Protein AF-0000000084806380 (afdb_homodimer)

Solvent-accessible surface area (backbone atoms only — not comparable to full-atom values): 74193 Å² total; per-residue (Å²): 131,77,75,79,69,76,78,77,75,78,88,38,34,61,51,30,46,49,43,48,51,24,41,71,73,70,37,56,60,38,71,51,54,47,50,56,52,42,55,52,63,74,70,33,70,49,81,87,45,44,41,59,37,26,43,71,57,47,25,38,48,44,81,42,83,47,56,78,89,72,62,60,78,83,53,47,45,27,38,37,33,32,72,83,68,44,49,35,34,40,57,46,72,48,95,91,54,35,31,31,33,29,36,50,74,73,70,48,68,81,37,77,40,55,49,69,63,51,52,73,40,42,62,39,42,30,33,42,51,42,74,42,79,67,71,51,66,70,54,55,65,64,66,66,63,78,70,64,50,79,64,56,50,57,54,55,70,48,41,68,62,49,50,54,42,50,51,49,50,50,52,45,54,56,46,57,48,45,56,34,51,47,50,20,48,39,52,60,48,25,62,79,63,64,37,59,69,57,48,54,53,49,49,50,52,45,52,50,40,50,53,50,43,50,53,48,52,52,52,42,52,50,53,39,35,54,51,33,38,54,50,43,46,54,49,54,45,50,51,49,52,46,63,73,36,38,28,64,75,74,53,74,70,47,61,29,34,54,49,40,54,58,52,38,44,52,50,40,46,44,46,71,34,34,70,47,51,55,46,54,55,51,50,64,47,26,57,56,44,45,55,51,30,35,72,67,46,45,75,60,33,53,53,58,57,56,46,47,57,52,50,50,48,52,46,54,63,46,40,57,61,32,46,54,26,45,53,51,24,51,54,38,47,26,51,40,41,26,52,50,45,51,48,59,73,37,42,67,57,33,56,39,40,55,17,45,12,53,57,40,32,56,48,48,51,38,44,47,52,28,39,54,27,47,40,48,30,50,48,47,49,50,49,39,37,49,49,32,50,47,50,50,51,50,46,50,51,50,48,53,57,54,42,51,58,34,34,77,70,68,77,41,55,75,12,36,48,56,21,42,49,51,41,44,48,60,42,43,47,47,55,32,42,39,39,58,46,46,51,51,45,46,52,25,49,52,36,46,49,56,48,47,56,58,69,65,49,61,48,66,73,50,86,84,61,82,45,54,57,57,75,60,77,53,36,23,42,33,38,42,46,27,22,31,53,57,80,97,44,90,58,59,40,29,52,58,30,63,52,74,44,56,58,34,39,33,35,27,38,34,48,50,66,74,13,31,70,68,53,51,56,39,43,74,59,60,56,44,78,66,74,35,60,48,45,25,48,67,84,36,51,56,89,39,44,38,64,48,32,46,39,52,21,36,24,54,38,60,67,77,53,70,42,58,65,41,33,46,49,55,54,37,30,39,44,40,70,59,62,50,69,67,49,52,52,50,20,26,54,61,36,50,40,46,76,69,32,72,78,39,92,56,44,57,61,31,76,36,40,49,58,33,74,83,49,42,67,33,56,39,39,19,46,46,42,17,26,38,51,59,63,62,36,31,22,39,39,33,32,42,72,53,51,51,39,19,69,64,57,39,50,52,42,49,54,42,46,50,62,55,48,74,42,72,33,12,35,38,38,32,42,69,53,68,78,64,47,74,73,24,58,29,32,38,32,30,49,80,13,27,72,78,43,75,43,44,34,71,62,52,55,61,67,68,48,75,72,75,78,75,68,79,72,80,81,70,87,122,132,75,74,78,70,76,80,76,75,80,86,40,34,60,52,30,47,49,43,49,52,22,41,72,73,70,37,55,60,37,70,52,55,49,50,56,53,41,57,51,65,72,70,34,70,49,81,88,45,43,42,60,36,26,44,72,58,47,26,38,46,43,82,42,82,46,57,79,88,72,60,59,77,82,54,46,47,27,38,38,35,31,73,86,67,44,48,35,34,39,58,46,72,49,96,90,54,34,30,31,34,28,35,51,75,72,71,47,66,82,36,79,40,53,48,68,64,53,52,72,39,43,63,40,41,30,33,41,50,43,73,42,81,67,70,51,66,70,53,54,66,64,65,66,64,77,71,63,48,79,64,55,50,56,54,55,70,49,42,67,63,49,50,55,42,50,51,49,52,51,52,45,55,54,48,58,48,44,57,36,53,48,50,19,47,37,53,60,47,24,62,77,64,66,38,59,69,58,48,53,54,50,50,50,52,47,53,49,41,49,53,51,42,49,54,49,52,52,52,41,51,48,51,38,36,54,52,32,37,52,51,44,46,52,49,56,46,50,52,50,52,49,63,74,35,40,30,63,77,74,53,76,71,47,62,30,35,53,50,42,54,58,51,39,43,52,50,42,44,44,45,69,35,33,70,46,49,54,46,54,55,50,50,64,46,27,56,56,45,47,54,52,29,34,73,66,44,46,76,60,31,52,53,57,58,56,46,48,57,52,49,50,50,53,47,55,63,48,40,57,60,33,46,54,27,44,53,51,23,50,53,36,46,26,50,41,40,26,52,51,46,50,49,58,72,37,43,68,56,33,55,38,40,55,18,45,14,52,55,40,35,56,48,47,52,37,44,46,51,27,38,53,27,46,42,49,30,50,49,46,49,49,48,38,38,48,50,32,52,49,50,50,50,50,46,49,50,50,48,53,58,54,41,51,56,33,36,78,71,66,77,42,54,74,12,36,48,56,22,42,49,52,41,45,49,60,42,43,47,48,55,31,43,39,41,57,46,46,51,51,46,46,52,26,49,50,36,48,50,56,48,47,57,59,67,65,48,61,49,67,71,50,86,84,62,81,46,53,58,57,76,60,77,53,35,23,41,33,37,42,46,26,20,30,54,56,79,96,45,89,58,59,39,28,51,59,29,64,52,75,44,56,58,34,39,34,35,27,38,35,47,50,67,72,12,31,67,67,54,53,56,39,43,73,60,60,56,45,80,64,73,34,60,48,44,26,46,66,81,36,52,56,89,40,45,39,66,48,33,46,38,52,20,36,23,55,38,60,68,77,55,68,43,57,65,41,35,44,49,55,55,37,30,38,42,41,72,60,62,49,69,68,50,52,52,49,20,26,53,61,36,50,39,46,76,68,33,72,78,38,92,55,45,56,61,31,76,36,39,47,59,33,72,85,49,44,67,34,56,40,39,18,45,46,42,15,26,38,51,59,64,62,36,30,21,38,38,32,32,41,72,53,51,51,39,19,68,66,57,39,50,51,41,50,55,44,47,51,62,55,48,74,43,70,33,12,37,38,38,32,42,67,54,69,78,65,48,73,73,24,58,30,32,38,32,31,49,79,13,26,71,79,44,77,43,45,36,72,60,51,55,61,66,66,46,76,72,74,78,75,70,78,74,82,82,72,85,126

Foldseek 3Di:
DPPPDDPDPDQQQLLLVLQVVLVVVPAHADSLQLCPLPPDDLSHDDPVCSQVSNLSSQKGKDKDQAQPVPDDLVQPFKWFQFPVRHIWTFHGQDPVQWTFIDRRSVVDDTDTDHPVVVRVGTPRMMMRMGRNPQCPVVNVVVPDPPPCDLQNVLVVVCVVLVVLLLVLLVLLVVLVLLVLVLLLCCQFPCVVPVPVVVNVVSVVVNVVSVVVSVVSVVVSLVSLQVSLVVSCVVVLSVLVSLLVQFQPQPHDPFPLLVVLLSVLVVLLSCCSSHCLSSLVSLLVCLVVLLVVLCVLFNPLSVLLVVLLVVLVVLLVVLLVQLLVLLLQLSVLVSVLRRLVVVCVVCVVVCVVVVVPVVSVVVNVVSVVSNVVSVVSNVVSLVVSLVVLVVSLVVSLVVLVVVVVVCVVVVNHDPSSSSSSNSSSCSSSVSSSCVSVSSSSVSSSVSSVVSSVVSSPGDGPDDSSARADRDAQDQFKKWWAQFWADRHPDPAILAGGETDIDGFLAFEEEEEDVSLNLQVVLCVQLPSDDTPDTFMDGVRHTPSRHDSSNSCLAEQEQDPQFWAAWFFLQCRLCVVPSNQDPVLLVVLLVLLVLCVVQVPPPCRRRDTADGRRPVDDPSNRLSSSSSSRCSSPHQEYEAEASCVPPDPVSVVSNLVSVLVVSVDRHHYYYYHNDVVNLVSGQWYFYGGSNYTDDIDGSVVVVVVVPPDPPDPPDDPDDD/DPPPPDPDPPQQQLLLVLQVVLVVVPFHADSLQLCPLPPDDLSHDDPVCSQVSNVSSQKGKDKDQAQPVPDDLVQPFKWFQFPVRHIKTFHGQDPVQWTFIDRRSVVDDTDTDHPVVVRVGTPRMMMRMGRNPQQPVVNVVVPDPPPCDLQNVLVVVCVVLVVLLLVLLVLLLVLVLLVLVLLLCCQFPCVVPVPVVVNVVSVVVNVVSVVVSVVSVVVSLVSLQVSLVVSCVVSLSVLVSLLVQFQPQPHDPFPQLVVLLSVLVVLLSCCSSHCLSSLVSLLVCLVVLLVVLCVLFNPLSVLLVVLLVVLVVLLVVLLVQLLVLLLQLSVLVSVLRRLVVVCVVCVVVCVVVVVPVVSVVVNVVSVVSNVVSVVSNVVSLVVSLVVLVVSLVVSLVVLVVVVVVCVVVVNHDPSSSSSSNSSSCSSSVSSSCVSVSSSSVSSSVSSVVSSVVSSPGDGPDDSSARADHDAQDQFKKWWAQFWADRHPDPAILAGGETDIDGFLAFEEEEEDVSLNLVVVLCVQLPSDDTPDTFMDGVRHTPSRHDSSNSCLAEQEQDPQFWAAWFFLQCRLCVVPSNQDPVLLVVLLVLLVLCVVQVPPPCRRRDTADGRRPVDDPSNRLSSSSSSRCSSPHQEYEAEASCVPPDPVRVVVNLVSVLVVSVDRHHYYYYHNDVVNLVSHQWYFYGGSNYTDDIDGSVVVVVVVPPDPPDPPDDDDDD

Secondary structure (DSSP, 8-state):
------------HHHHHHHHHHHHTT----HHHHHTTS--BTTB--GGGHHHHHHHTTEEEEEEE--GGG--GGG-SEEEEETTS-EEEEEEE-TTSEEEEE-GGGT---EEEEHHHHHHHEEEEEEEEEE-----HHHHHTT-S----HHHHHHHHTHHHHHHHHHHHHHHHHHTTHHHHHHHHIIIIIHHHT-HHHHHHHHHHHHHHHHHHHHHHHHHHHHHHHHHHHHHHHHHHHHHHHHHTB-GGGS-S-HHHHHHHHHHHHHHHHHHHSHHHHHHHHHHTHHHHHHHHHHHHGGGGHHHHHHHHHHHHHHHHHHHHHHHHHHHHHHHHHHHHHHHHHHHHTHHHHHHTT-HHHHHHHHHHHHHHHHHHHHHHHHHHHHHHHHHHHHHHHHHHHHHHHHHHHHHTTSS-HHHHHHHHHHHHHHHHHHHTHHHHHHHHHHHHHHHHHHHHHHHSPBSS-TTPPPB-----S--EEEEEEEE--TT--S-SEEEEEEEE-TT-EEEEEESTTSSHHHHHHHHTTSS--SEEEEEETTEEGGGB-HHHHHHHEEEE-SS----SEEHHHHHTTT-TT--HHHHHHHHHHHTTHHHHTT-TTGGGPEEPGGGTTS-HHHHHHHHHHHHHTT--SEEEEESTTTT--HHHHHHHHHHHHHHHTSS-EEEEE-S-HHHHTT-SEEEEEETTEEEEEEEHHHHHHHHS-------------/------------HHHHHHHHHHHHTT----HHHHHTTS--BTTB--GGGHHHHHHHTTEEEEEEE--GGG--GGG-SEEEEETTS-EEEEEEE-TTSEEEEE-GGGT---EEEEHHHHHHHEEEEEEEEEE-----HHHHHTS-S----HHHHHHHHTHHHHHHHHHHHHHHHHHHTHHHHHHHHIIIIIHHHT-HHHHHHHHHHHHHHHHHHHHHHHHHHHHHHHHHHHHHHHHHHHHHHHHHTB-GGGS-S-HHHHHHHHHHHHHHHHHHHSHHHHHHHHHHTHHHHHHHHHHHHGGGGHHHHHHHHHHHHHHHHHHHHHHHHHHHHHHHHHHHHHHHHHHHHTHHHHHHTT-HHHHHHHHHHHHHHHHHHHHHHHHHHHHHHHHHHHHHHHHHHHHHHHHHHHHHTTSS-HHHHHHHHHHHHHHHHHHHTHHHHHHHHHHHHHHHHHHHHHHHSPBSS-TTPPPB-----S--EEEEEEEE--TT--S-SEEEEEEEE-TT-EEEEEESTTSSHHHHHHHHTTSS--SEEEEEETTEEGGGB-HHHHHHHEEEE-SS----SEEHHHHHTTT-TT--HHHHHHHHHHHTTHHHHTT-TTGGGPEEPGGGTTS-HHHHHHHHHHHHHTT--SEEEEESTTTT--HHHHHHHHHHHHHHHTSS-EEEEE-S-HHHHTT-SEEEEEETTEEEEEEEHHHHHHHHS-------------

Sequence (1436 aa):
MTPPSAPAPHPDPLSDSLLYLAAHHGRALSRSALLSGLPLERGVLTVGLYERAAQRAGLEAQLEERPLHDIPALVLPCVLMLHDGSTRILLSIDDAGRLVVVDPSRGDAEAAERLDAVAAQYSGFAYFVRPATVADPRAVASGDLPKSHWFWSVVSRFGANYAHVAIAAFIVNILALAAPLFTMSVYDRVIPNGAIPSLVALGIGLALAIAFDFLLKVVRSRIIDMTGKKVDVVLAARIFEHVMALKMDKRPPSVGILANQMRDFDSVREFFTSGTVVSATDMLFAILFIAVLFMIAGPLGWIPLAMLPVMIIIGLLIQRPLDRAMRRMQAESAARHGILVESLNGIETVRAVAGEGRVQTVWERSVAATARSSEDVQFWASLAMTAASVASQLCSLLLVVVGVFLILDGKLSVGALVAANMLAGRVLGPIAGIAGVMTRATQTSSALRSIDRLMSLERERPPEKIYVAREIKQGAIQFKNVSFSYPNSQAKALDNVSFQIRPGEKIGIIGRVGSGKTTVGRLATAFYPPSEGTILIDGIDIRQYDPADLRAGIGFVLQDTDLFYGKLRDNITLGRSGATDAEVLEAARLAGVETFIAGHPQGYDMMIAEGGRSLSGGQKQAIGLARVLIRKPRVLFLDEPTAHFDVRSEGEFLERLKKLAHGEMTIIVSTHRPSLLSLVDRILVFDQGKIVADGPTEQILTKLRPQPAAAPAAAGRIMTPPSAPAPHPDPLSDSLLYLAAHHGRALSRSALLSGLPLERGVLTVGLYERAAQRAGLEAQLEERPLHDIPALVLPCVLMLHDGSTRILLSIDDAGRLVVVDPSRGDAEAAERLDAVAAQYSGFAYFVRPATVADPRAVASGDLPKSHWFWSVVSRFGANYAHVAIAAFIVNILALAAPLFTMSVYDRVIPNGAIPSLVALGIGLALAIAFDFLLKVVRSRIIDMTGKKVDVVLAARIFEHVMALKMDKRPPSVGILANQMRDFDSVREFFTSGTVVSATDMLFAILFIAVLFMIAGPLGWIPLAMLPVMIIIGLLIQRPLDRAMRRMQAESAARHGILVESLNGIETVRAVAGEGRVQTVWERSVAATARSSEDVQFWASLAMTAASVASQLCSLLLVVVGVFLILDGKLSVGALVAANMLAGRVLGPIAGIAGVMTRATQTSSALRSIDRLMSLERERPPEKIYVAREIKQGAIQFKNVSFSYPNSQAKALDNVSFQIRPGEKIGIIGRVGSGKTTVGRLATAFYPPSEGTILIDGIDIRQYDPADLRAGIGFVLQDTDLFYGKLRDNITLGRSGATDAEVLEAARLAGVETFIAGHPQGYDMMIAEGGRSLSGGQKQAIGLARVLIRKPRVLFLDEPTAHFDVRSEGEFLERLKKLAHGEMTIIVSTHRPSLLSLVDRILVFDQGKIVADGPTEQILTKLRPQPAAAPAAAGRI

Nearest PDB structures (foldseek):
  8vpa-assembly1_A  TM=9.415E-01  e=7.585E-34  Acetivibrio thermocellus ATCC 27405
  8vp8-assembly1_B  TM=9.497E-01  e=1.291E-30  Acetivibrio thermocellus ATCC 27405
  8vp1-assembly1_B  TM=8.963E-01  e=1.634E-31  Acetivibrio thermocellus ATCC 27405
  8vp5-assembly1_B  TM=6.933E-01  e=2.929E-36  Acetivibrio thermocellus ATCC 27405
  7t56-assembly1_B  TM=7.008E-01  e=3.520E-36  Acetivibrio thermocellus

InterPro domains:
  IPR003439 ABC transporter-like, ATP-binding domain [PF00005] (494-643)
  IPR003439 ABC transporter-like, ATP-binding domain [PS50893] (477-713)
  IPR003593 AAA+ ATPase domain [SM00382] (503-690)
  IPR005074 Peptidase C39, bacteriocin processing [PS50990] (7-129)
  IPR011527 ABC transporter type 1, transmembrane domain [PF00664] (166-429)
  IPR011527 ABC transporter type 1, transmembrane domain [PS50929] (165-443)
  IPR017750 ATPase, type I secretion system [TIGR03375] (12-706)
  IPR017871 ABC transporter-like, conserved site [PS00211] (615-629)
  IPR027417 P-loop containing nucleoside triphosphate hydrolase [G3DSA:3.40.50.300] (468-711)
  IPR027417 P-loop containing nucleoside triphosphate hydrolase [SSF52540] (472-702)
  IPR036640 ABC transporter type 1, transmembrane domain superfamily [G3DSA:1.20.1560.10] (150-461)
  IPR036640 ABC transporter type 1, transmembrane domain superfamily [SSF90123] (150-462)
  IPR039421 Type 1 protein exporter [PTHR24221] (165-701)

pLDDT: mean 81.22, std 12.6, range [23.0, 97.44]

Radius of gyration: 38.8 Å; Cα contacts (8 Å, |Δi|>4): 2353; chains: 2; bounding box: 128×137×89 Å

Organism: Rhodopseudomonas palustris (strain HaA2) (NCBI:txid316058)

Structure (mmCIF, N/CA/C/O backbone):
data_AF-0000000084806380-model_v1
#
loop_
_entity.id
_entity.type
_entity.pdbx_description
1 polymer 'ABC transporter related'
#
loop_
_atom_site.group_PDB
_atom_site.id
_atom_site.type_symbol
_atom_site.label_atom_id
_atom_site.label_alt_id
_atom_site.label_comp_id
_atom_site.label_asym_id
_atom_site.label_entity_id
_atom_site.label_seq_id
_atom_site.pdbx_PDB_ins_code
_atom_site.Cartn_x
_atom_site.Cartn_y
_atom_site.Cartn_z
_atom_site.occupancy
_atom_site.B_iso_or_equiv
_atom_site.auth_seq_id
_atom_site.auth_comp_id
_atom_site.auth_asym_id
_atom_site.auth_atom_id
_atom_site.pdbx_PDB_model_num
ATOM 1 N N . MET A 1 1 ? 37.25 32.875 30.031 1 24.55 1 MET A N 1
ATOM 2 C CA . MET A 1 1 ? 37.156 31.438 29.828 1 24.55 1 MET A CA 1
ATOM 3 C C . MET A 1 1 ? 36.594 31.125 28.438 1 24.55 1 MET A C 1
ATOM 5 O O . MET A 1 1 ? 35.531 31.609 28.078 1 24.55 1 MET A O 1
ATOM 9 N N . THR A 1 2 ? 37.469 30.844 27.469 1 28.81 2 THR A N 1
ATOM 10 C CA . THR A 1 2 ? 37.219 30.562 26.062 1 28.81 2 THR A CA 1
ATOM 11 C C . THR A 1 2 ? 36.156 29.5 25.891 1 28.81 2 THR A C 1
ATOM 13 O O . THR A 1 2 ? 36.156 28.484 26.594 1 28.81 2 THR A O 1
ATOM 16 N N . PRO A 1 3 ? 34.969 29.875 25.469 1 33.41 3 PRO A N 1
ATOM 17 C CA . PRO A 1 3 ? 33.906 28.859 25.312 1 33.41 3 PRO A CA 1
ATOM 18 C C . PRO A 1 3 ? 34.438 27.547 24.75 1 33.41 3 PRO A C 1
ATOM 20 O O . PRO A 1 3 ? 35.375 27.531 23.984 1 33.41 3 PRO A O 1
ATOM 23 N N . PRO A 1 4 ? 34.438 26.484 25.641 1 32.5 4 PRO A N 1
ATOM 24 C CA . PRO A 1 4 ? 34.969 25.188 25.203 1 32.5 4 PRO A CA 1
ATOM 25 C C . PRO A 1 4 ? 34.625 24.875 23.75 1 32.5 4 PRO A C 1
ATOM 27 O O . PRO A 1 4 ? 33.594 25.328 23.234 1 32.5 4 PRO A O 1
ATOM 30 N N . SER A 1 5 ? 35.656 24.781 22.906 1 33.34 5 SER A N 1
ATOM 31 C CA . SER A 1 5 ? 35.625 24.406 21.5 1 33.34 5 SER A CA 1
ATOM 32 C C . SER A 1 5 ? 34.625 23.281 21.266 1 33.34 5 SER A C 1
ATOM 34 O O . SER A 1 5 ? 34.406 22.422 22.125 1 33.34 5 SER A O 1
ATOM 36 N N . ALA A 1 6 ? 33.75 23.5 20.438 1 39 6 ALA A N 1
ATOM 37 C CA . ALA A 1 6 ? 32.781 22.516 19.969 1 39 6 ALA A CA 1
ATOM 38 C C . ALA A 1 6 ? 33.406 21.109 19.922 1 39 6 ALA A C 1
ATOM 40 O O . ALA A 1 6 ? 34.5 20.922 19.406 1 39 6 ALA A O 1
ATOM 41 N N . PRO A 1 7 ? 33.125 20.172 20.938 1 37.75 7 PRO A N 1
ATOM 42 C CA . PRO A 1 7 ? 33.75 18.844 20.906 1 37.75 7 PRO A CA 1
ATOM 43 C C . PRO A 1 7 ? 33.875 18.281 19.5 1 37.75 7 PRO A C 1
ATOM 45 O O . PRO A 1 7 ? 33.094 18.609 18.609 1 37.75 7 PRO A O 1
ATOM 48 N N . ALA A 1 8 ? 35.094 17.797 19.125 1 40.16 8 ALA A N 1
ATOM 49 C CA . ALA A 1 8 ? 35.625 17.328 17.844 1 40.16 8 ALA A CA 1
ATOM 50 C C . ALA A 1 8 ? 34.719 16.234 17.266 1 40.16 8 ALA A C 1
ATOM 52 O O . ALA A 1 8 ? 34.281 15.344 18 1 40.16 8 ALA A O 1
ATOM 53 N N . PRO A 1 9 ? 33.969 16.375 16.141 1 50.56 9 PRO A N 1
ATOM 54 C CA . PRO A 1 9 ? 33.188 15.336 15.445 1 50.56 9 PRO A CA 1
ATOM 55 C C . PRO A 1 9 ? 33.906 13.977 15.492 1 50.56 9 PRO A C 1
ATOM 57 O O . PRO A 1 9 ? 35.125 13.906 15.633 1 50.56 9 PRO A O 1
ATOM 60 N N . HIS A 1 10 ? 33.344 12.875 16.016 1 57.66 10 HIS A N 1
ATOM 61 C CA . HIS A 1 10 ? 33.844 11.516 15.961 1 57.66 10 HIS A CA 1
ATOM 62 C C . HIS A 1 10 ? 34.719 11.305 14.719 1 57.66 10 HIS A C 1
ATOM 64 O O . HIS A 1 10 ? 34.312 11.719 13.617 1 57.66 10 HIS A O 1
ATOM 70 N N . PRO A 1 11 ? 35.969 10.984 14.859 1 65.44 11 PRO A N 1
ATOM 71 C CA . PRO A 1 11 ? 36.875 10.781 13.703 1 65.44 11 PRO A CA 1
ATOM 72 C C . PRO A 1 11 ? 36.312 9.742 12.727 1 65.44 11 PRO A C 1
ATOM 74 O O . PRO A 1 11 ? 35.875 8.68 13.141 1 65.44 11 PRO A O 1
ATOM 77 N N . ASP A 1 12 ? 35.906 10.094 11.602 1 80.56 12 ASP A N 1
ATOM 78 C CA . ASP A 1 12 ? 35.5 9.227 10.508 1 80.56 12 ASP A CA 1
ATOM 79 C C . ASP A 1 12 ? 36.594 9.102 9.453 1 80.56 12 ASP A C 1
ATOM 81 O O . ASP A 1 12 ? 36.594 9.805 8.438 1 80.56 12 ASP A O 1
ATOM 85 N N . PRO A 1 13 ? 37.531 8.164 9.75 1 83 13 PRO A N 1
ATOM 86 C CA . PRO A 1 13 ? 38.688 8.047 8.852 1 83 13 PRO A CA 1
ATOM 87 C C . PRO A 1 13 ? 38.281 7.707 7.418 1 83 13 PRO A C 1
ATOM 89 O O . PRO A 1 13 ? 38.906 8.195 6.465 1 83 13 PRO A O 1
ATOM 92 N N . LEU A 1 14 ? 37.281 7.004 7.293 1 87.44 14 LEU A N 1
ATOM 93 C CA . LEU A 1 14 ? 36.875 6.594 5.957 1 87.44 14 LEU A CA 1
ATOM 94 C C . LEU A 1 14 ? 36.312 7.781 5.168 1 87.44 14 LEU A C 1
ATOM 96 O O . LEU A 1 14 ? 36.656 7.938 3.986 1 87.44 14 LEU A O 1
ATOM 100 N N . SER A 1 15 ? 35.625 8.594 5.832 1 88.12 15 SER A N 1
ATOM 101 C CA . SER A 1 15 ? 35.094 9.781 5.152 1 88.12 15 SER A CA 1
ATOM 102 C C . SER A 1 15 ? 36.219 10.758 4.812 1 88.12 15 SER A C 1
ATOM 104 O O . SER A 1 15 ? 36.219 11.391 3.758 1 88.12 15 SER A O 1
ATOM 106 N N . ASP A 1 16 ? 37.125 10.812 5.723 1 86.69 16 ASP A N 1
ATOM 107 C CA . ASP A 1 16 ? 38.281 11.703 5.5 1 86.69 16 ASP A CA 1
ATOM 108 C C . ASP A 1 16 ? 39.125 11.234 4.312 1 86.69 16 ASP A C 1
ATOM 110 O O . ASP A 1 16 ? 39.594 12.055 3.531 1 86.69 16 ASP A O 1
ATOM 114 N N . SER A 1 17 ? 39.188 9.93 4.168 1 86.88 17 SER A N 1
ATOM 115 C CA . SER A 1 17 ? 39.969 9.383 3.059 1 86.88 17 SER A CA 1
ATOM 116 C C . SER A 1 17 ? 39.312 9.68 1.719 1 86.88 17 SER A C 1
ATOM 118 O O . SER A 1 17 ? 39.969 10.031 0.749 1 86.88 17 SER A O 1
ATOM 120 N N . LEU A 1 18 ? 38.062 9.617 1.723 1 87.62 18 LEU A N 1
ATOM 121 C CA . LEU A 1 18 ? 37.344 9.859 0.477 1 87.62 18 LEU A CA 1
ATOM 122 C C . LEU A 1 18 ? 37.375 11.344 0.114 1 87.62 18 LEU A C 1
ATOM 124 O O . LEU A 1 18 ? 37.438 11.695 -1.064 1 87.62 18 LEU A O 1
ATOM 128 N N . LEU A 1 19 ? 37.281 12.117 1.111 1 86.19 19 LEU A N 1
ATOM 129 C CA . LEU A 1 19 ? 37.344 13.555 0.868 1 86.19 19 LEU A CA 1
ATOM 130 C C . LEU A 1 19 ? 38.688 13.953 0.32 1 86.19 19 LEU A C 1
ATOM 132 O O . LEU A 1 19 ? 38.781 14.781 -0.589 1 86.19 19 LEU A O 1
ATOM 136 N N . TYR A 1 20 ? 39.656 13.375 0.83 1 84.19 20 TYR A N 1
ATOM 137 C CA . TYR A 1 20 ? 41.031 13.641 0.359 1 84.19 20 TYR A CA 1
ATOM 138 C C . TYR A 1 20 ? 41.219 13.164 -1.078 1 84.19 20 TYR A C 1
ATOM 140 O O . TYR A 1 20 ? 41.75 13.891 -1.912 1 84.19 20 TYR A O 1
ATOM 148 N N . LEU A 1 21 ? 40.781 12.023 -1.345 1 86.5 21 LEU A N 1
ATOM 149 C CA . LEU A 1 21 ? 40.938 11.453 -2.678 1 86.5 21 LEU A CA 1
ATOM 150 C C . LEU A 1 21 ? 40.094 12.219 -3.701 1 86.5 21 LEU A C 1
ATOM 152 O O . LEU A 1 21 ? 40.5 12.359 -4.855 1 86.5 21 LEU A O 1
ATOM 156 N N . ALA A 1 22 ? 38.969 12.586 -3.287 1 85.12 22 ALA A N 1
ATOM 157 C CA . ALA A 1 22 ? 38.156 13.398 -4.18 1 85.12 22 ALA A CA 1
ATOM 158 C C . ALA A 1 22 ? 38.844 14.711 -4.531 1 85.12 22 ALA A C 1
ATOM 160 O O . ALA A 1 22 ? 38.844 15.125 -5.691 1 85.12 22 ALA A O 1
ATOM 161 N N . ALA A 1 23 ? 39.375 15.281 -3.543 1 81.19 23 ALA A N 1
ATOM 162 C CA . ALA A 1 23 ? 40.125 16.516 -3.766 1 81.19 23 ALA A CA 1
ATOM 163 C C . ALA A 1 23 ? 41.344 16.281 -4.652 1 81.19 23 ALA A C 1
ATOM 165 O O . ALA A 1 23 ? 41.688 17.125 -5.496 1 81.19 23 ALA A O 1
ATOM 166 N N . HIS A 1 24 ? 41.938 15.203 -4.441 1 80.12 24 HIS A N 1
ATOM 167 C CA . HIS A 1 24 ? 43.094 14.82 -5.234 1 80.12 24 HIS A CA 1
ATOM 168 C C . HIS A 1 24 ? 42.75 14.68 -6.707 1 80.12 24 HIS A C 1
ATOM 170 O O . HIS A 1 24 ? 43.562 15 -7.582 1 80.12 24 HIS A O 1
ATOM 176 N N . HIS A 1 25 ? 41.656 14.289 -6.953 1 79.62 25 HIS A N 1
ATOM 177 C CA . HIS A 1 25 ? 41.219 14.102 -8.336 1 79.62 25 HIS A CA 1
ATOM 178 C C . HIS A 1 25 ? 40.469 15.32 -8.859 1 79.62 25 HIS A C 1
ATOM 180 O O . HIS A 1 25 ? 39.781 15.25 -9.883 1 79.62 25 HIS A O 1
ATOM 186 N N . GLY A 1 26 ? 40.438 16.25 -8.07 1 72.81 26 GLY A N 1
ATOM 187 C CA . GLY A 1 26 ? 39.906 17.531 -8.547 1 72.81 26 GLY A CA 1
ATOM 188 C C . GLY A 1 26 ? 38.469 17.766 -8.172 1 72.81 26 GLY A C 1
ATOM 189 O O . GLY A 1 26 ? 37.812 18.656 -8.719 1 72.81 26 GLY A O 1
ATOM 190 N N . ARG A 1 27 ? 37.906 16.984 -7.344 1 76 27 ARG A N 1
ATOM 191 C CA . ARG A 1 27 ? 36.531 17.156 -6.938 1 76 27 ARG A CA 1
ATOM 192 C C . ARG A 1 27 ? 36.438 17.5 -5.453 1 76 27 ARG A C 1
ATOM 194 O O . ARG A 1 27 ? 36.688 16.656 -4.598 1 76 27 ARG A O 1
ATOM 201 N N . ALA A 1 28 ? 36.188 18.688 -5.215 1 76.5 28 ALA A N 1
ATOM 202 C CA . ALA A 1 28 ? 36.031 19.094 -3.818 1 76.5 28 ALA A CA 1
ATOM 203 C C . ALA A 1 28 ? 34.594 18.859 -3.33 1 76.5 28 ALA A C 1
ATOM 205 O O . ALA A 1 28 ? 33.656 19.281 -3.98 1 76.5 28 ALA A O 1
ATOM 206 N N . LEU A 1 29 ? 34.469 17.984 -2.346 1 79.81 29 LEU A N 1
ATOM 207 C CA . LEU A 1 29 ? 33.156 17.672 -1.754 1 79.81 29 LEU A CA 1
ATOM 208 C C . LEU A 1 29 ? 33.156 17.969 -0.258 1 79.81 29 LEU A C 1
ATOM 210 O O . LEU A 1 29 ? 34.219 17.875 0.397 1 79.81 29 LEU A O 1
ATOM 214 N N . SER A 1 30 ? 32.125 18.531 0.102 1 80.12 30 SER A N 1
ATOM 215 C CA . SER A 1 30 ? 31.953 18.688 1.543 1 80.12 30 SER A CA 1
ATOM 216 C C . SER A 1 30 ? 31.547 17.375 2.207 1 80.12 30 SER A C 1
ATOM 218 O O . SER A 1 30 ? 31.094 16.453 1.533 1 80.12 30 SER A O 1
ATOM 220 N N . ARG A 1 31 ? 31.828 17.219 3.434 1 79.38 31 ARG A N 1
ATOM 221 C CA . ARG A 1 31 ? 31.453 16.031 4.188 1 79.38 31 ARG A CA 1
ATOM 222 C C . ARG A 1 31 ? 29.953 15.805 4.141 1 79.38 31 ARG A C 1
ATOM 224 O O . ARG A 1 31 ? 29.484 14.664 4.031 1 79.38 31 ARG A O 1
ATOM 231 N N . SER A 1 32 ? 29.234 16.875 4.164 1 77.31 32 SER A N 1
ATOM 232 C CA . SER A 1 32 ? 27.781 16.781 4.133 1 77.31 32 SER A CA 1
ATOM 233 C C . SER A 1 32 ? 27.297 16.234 2.795 1 77.31 32 SER A C 1
ATOM 235 O O . SER A 1 32 ? 26.375 15.406 2.748 1 77.31 32 SER A O 1
ATOM 237 N N . ALA A 1 33 ? 27.906 16.641 1.854 1 78.56 33 ALA A N 1
ATOM 238 C CA . ALA A 1 33 ? 27.547 16.172 0.517 1 78.56 33 ALA A CA 1
ATOM 239 C C . ALA A 1 33 ? 27.875 14.703 0.333 1 78.56 33 ALA A C 1
ATOM 241 O O . ALA A 1 33 ? 27.141 13.961 -0.324 1 78.56 33 ALA A O 1
ATOM 242 N N . LEU A 1 34 ? 28.969 14.336 0.907 1 80.25 34 LEU A N 1
ATOM 243 C CA . LEU A 1 34 ? 29.422 12.953 0.771 1 80.25 34 LEU A CA 1
ATOM 244 C C . LEU A 1 34 ? 28.5 12 1.53 1 80.25 34 LEU A C 1
ATOM 246 O O . LEU A 1 34 ? 28.172 10.922 1.032 1 80.25 34 LEU A O 1
ATOM 250 N N . LEU A 1 35 ? 28.062 12.43 2.646 1 79.56 35 LEU A N 1
ATOM 251 C CA . LEU A 1 35 ? 27.375 11.516 3.551 1 79.56 35 LEU A CA 1
ATOM 252 C C . LEU A 1 35 ? 25.859 11.633 3.402 1 79.56 35 LEU A C 1
ATOM 254 O O . LEU A 1 35 ? 25.109 10.766 3.861 1 79.56 35 LEU A O 1
ATOM 258 N N . SER A 1 36 ? 25.469 12.594 2.711 1 77.56 36 SER A N 1
ATOM 259 C CA . SER A 1 36 ? 24.031 12.859 2.619 1 77.56 36 SER A CA 1
ATOM 260 C C . SER A 1 36 ? 23.297 11.703 1.956 1 77.56 36 SER A C 1
ATOM 262 O O . SER A 1 36 ? 23.703 11.227 0.893 1 77.56 36 SER A O 1
ATOM 264 N N . GLY A 1 37 ? 22.266 11.227 2.686 1 75.62 37 GLY A N 1
ATOM 265 C CA . GLY A 1 37 ? 21.406 10.211 2.111 1 75.62 37 GLY A CA 1
ATOM 266 C C . GLY A 1 37 ? 21.922 8.797 2.342 1 75.62 37 GLY A C 1
ATOM 267 O O . GLY A 1 37 ? 21.25 7.828 1.988 1 75.62 37 GLY A O 1
ATOM 268 N N . LEU A 1 38 ? 23.125 8.664 2.848 1 79.56 38 LEU A N 1
ATOM 269 C CA . LEU A 1 38 ? 23.672 7.336 3.105 1 79.56 38 LEU A CA 1
ATOM 270 C C . LEU A 1 38 ? 23.188 6.797 4.445 1 79.56 38 LEU A C 1
ATOM 272 O O . LEU A 1 38 ? 23.016 7.559 5.398 1 79.56 38 LEU A O 1
ATOM 276 N N . PRO A 1 39 ? 22.906 5.586 4.445 1 76.31 39 PRO A N 1
ATOM 277 C CA . PRO A 1 39 ? 22.469 4.98 5.703 1 76.31 39 PRO A CA 1
ATOM 278 C C . PRO A 1 39 ? 23.609 4.793 6.699 1 76.31 39 PRO A C 1
ATOM 280 O O . PRO A 1 39 ? 24.094 3.674 6.891 1 76.31 39 PRO A O 1
ATOM 283 N N . LEU A 1 40 ? 23.891 5.824 7.398 1 76.75 40 LEU A N 1
ATOM 284 C CA . LEU A 1 40 ? 25.031 5.797 8.32 1 76.75 40 LEU A CA 1
ATOM 285 C C . LEU A 1 40 ? 24.609 5.223 9.672 1 76.75 40 LEU A C 1
ATOM 287 O O . LEU A 1 40 ? 23.453 5.336 10.07 1 76.75 40 LEU A O 1
ATOM 291 N N . GLU A 1 41 ? 25.5 4.438 10.141 1 73.75 41 GLU A N 1
ATOM 292 C CA . GLU A 1 41 ? 25.312 3.996 11.516 1 73.75 41 GLU A CA 1
ATOM 293 C C . GLU A 1 41 ? 25.984 4.953 12.5 1 73.75 41 GLU A C 1
ATOM 295 O O . GLU A 1 41 ? 27.203 5.09 12.508 1 73.75 41 GLU A O 1
ATOM 300 N N . ARG A 1 42 ? 25.516 5.582 13.266 1 70.25 42 ARG A N 1
ATOM 301 C CA . ARG A 1 42 ? 26 6.516 14.273 1 70.25 42 ARG A CA 1
ATOM 302 C C . ARG A 1 42 ? 26.734 7.691 13.633 1 70.25 42 ARG A C 1
ATOM 304 O O . ARG A 1 42 ? 27.766 8.141 14.133 1 70.25 42 ARG A O 1
ATOM 311 N N . GLY A 1 43 ? 26.422 8.031 12.336 1 72.5 43 GLY A N 1
ATOM 312 C CA . GLY A 1 43 ? 26.969 9.203 11.664 1 72.5 43 GLY A CA 1
ATOM 313 C C . GLY A 1 43 ? 28.328 8.945 11.031 1 72.5 43 GLY A C 1
ATOM 314 O O . GLY A 1 43 ? 28.969 9.867 10.523 1 72.5 43 GLY A O 1
ATOM 315 N N . VAL A 1 44 ? 28.75 7.637 11.07 1 77.25 44 VAL A N 1
ATOM 316 C CA . VAL A 1 44 ? 30.078 7.332 10.547 1 77.25 44 VAL A CA 1
ATOM 317 C C . VAL A 1 44 ? 29.953 6.406 9.336 1 77.25 44 VAL A C 1
ATOM 319 O O . VAL A 1 44 ? 29.047 5.578 9.273 1 77.25 44 VAL A O 1
ATOM 322 N N . LEU A 1 45 ? 30.859 6.648 8.453 1 83.62 45 LEU A N 1
ATOM 323 C CA . LEU A 1 45 ? 30.891 5.832 7.242 1 83.62 45 LEU A CA 1
ATOM 324 C C . LEU A 1 45 ? 31.469 4.449 7.539 1 83.62 45 LEU A C 1
ATOM 326 O O . LEU A 1 45 ? 32.5 4.332 8.211 1 83.62 45 LEU A O 1
ATOM 330 N N . THR A 1 46 ? 30.797 3.396 7.129 1 81.12 46 THR A N 1
ATOM 331 C CA . THR A 1 46 ? 31.25 2.025 7.324 1 81.12 46 THR A CA 1
ATOM 332 C C . THR A 1 46 ? 31.875 1.48 6.043 1 81.12 46 THR A C 1
ATOM 334 O O . THR A 1 46 ? 31.734 2.076 4.973 1 81.12 46 THR A O 1
ATOM 337 N N . VAL A 1 47 ? 32.562 0.381 6.133 1 79.12 47 VAL A N 1
ATOM 338 C CA . VAL A 1 47 ? 33.25 -0.26 5.016 1 79.12 47 VAL A CA 1
ATOM 339 C C . VAL A 1 47 ? 32.219 -0.689 3.963 1 79.12 47 VAL A C 1
ATOM 341 O O . VAL A 1 47 ? 32.5 -0.593 2.762 1 79.12 47 VAL A O 1
ATOM 344 N N . GLY A 1 48 ? 31.125 -0.991 4.434 1 79.12 48 GLY A N 1
ATOM 345 C CA . GLY A 1 48 ? 30.094 -1.459 3.518 1 79.12 48 GLY A CA 1
ATOM 346 C C . GLY A 1 48 ? 29.516 -0.356 2.646 1 79.12 48 GLY A C 1
ATOM 347 O O . GLY A 1 48 ? 29.047 -0.616 1.537 1 79.12 48 GLY A O 1
ATOM 348 N N . LEU A 1 49 ? 29.672 0.86 3.086 1 84.19 49 LEU A N 1
ATOM 349 C CA . LEU A 1 49 ? 29.094 1.987 2.373 1 84.19 49 LEU A CA 1
ATOM 350 C C . LEU A 1 49 ? 30.156 2.773 1.62 1 84.19 49 LEU A C 1
ATOM 352 O O . LEU A 1 49 ? 29.859 3.773 0.966 1 84.19 49 LEU A O 1
ATOM 356 N N . TYR A 1 50 ? 31.359 2.307 1.708 1 86.56 50 TYR A N 1
ATOM 357 C CA . TYR A 1 50 ? 32.469 3.057 1.144 1 86.56 50 TYR A CA 1
ATOM 358 C C . TYR A 1 50 ? 32.344 3.172 -0.37 1 86.56 50 TYR A C 1
ATOM 360 O O . TYR A 1 50 ? 32.594 4.242 -0.94 1 86.56 50 TYR A O 1
ATOM 368 N N . GLU A 1 51 ? 31.891 2.137 -0.928 1 83.69 51 GLU A N 1
ATOM 369 C CA . GLU A 1 51 ? 31.75 2.148 -2.381 1 83.69 51 GLU A CA 1
ATOM 370 C C . GLU A 1 51 ? 30.641 3.098 -2.83 1 83.69 51 GLU A C 1
ATOM 372 O O . GLU A 1 51 ? 30.812 3.826 -3.812 1 83.69 51 GLU A O 1
ATOM 377 N N . ARG A 1 52 ? 29.656 3.125 -2.086 1 82.81 52 ARG A N 1
ATOM 378 C CA . ARG A 1 52 ? 28.547 4.016 -2.408 1 82.81 52 ARG A CA 1
ATOM 379 C C . ARG A 1 52 ? 28.938 5.477 -2.203 1 82.81 52 ARG A C 1
ATOM 381 O O . ARG A 1 52 ? 28.562 6.344 -2.996 1 82.81 52 ARG A O 1
ATOM 388 N N . ALA A 1 53 ? 29.641 5.664 -1.186 1 85.5 53 ALA A N 1
ATOM 389 C CA . ALA A 1 53 ? 30.109 7.02 -0.912 1 85.5 53 ALA A CA 1
ATOM 390 C C . ALA A 1 53 ? 31.078 7.492 -1.991 1 85.5 53 ALA A C 1
ATOM 392 O O . ALA A 1 53 ? 31.047 8.656 -2.4 1 85.5 53 ALA A O 1
ATOM 393 N N . ALA A 1 54 ? 31.875 6.574 -2.395 1 83.88 54 ALA A N 1
ATOM 394 C CA . ALA A 1 54 ? 32.844 6.91 -3.436 1 83.88 54 ALA A CA 1
ATOM 395 C C . ALA A 1 54 ? 32.125 7.273 -4.742 1 83.88 54 ALA A C 1
ATOM 397 O O . ALA A 1 54 ? 32.562 8.195 -5.441 1 83.88 54 ALA A O 1
ATOM 398 N N . GLN A 1 55 ? 31.094 6.664 -4.945 1 79.62 55 GLN A N 1
ATOM 399 C CA . GLN A 1 55 ? 30.328 6.949 -6.164 1 79.62 55 GLN A CA 1
ATOM 400 C C . GLN A 1 55 ? 29.719 8.352 -6.113 1 79.62 55 GLN A C 1
ATOM 402 O O . GLN A 1 55 ? 29.672 9.039 -7.133 1 79.62 55 GLN A O 1
ATOM 407 N N . ARG A 1 56 ? 29.359 8.695 -5.02 1 77.56 56 ARG A N 1
ATOM 408 C CA . ARG A 1 56 ? 28.781 10.023 -4.84 1 77.56 56 ARG A CA 1
ATOM 409 C C . ARG A 1 56 ? 29.844 11.109 -5.047 1 77.56 56 ARG A C 1
ATOM 411 O O . ARG A 1 56 ? 29.516 12.227 -5.457 1 77.56 56 ARG A O 1
ATOM 418 N N . ALA A 1 57 ? 31.047 10.695 -4.738 1 77.88 57 ALA A N 1
ATOM 419 C CA . ALA A 1 57 ? 32.156 11.617 -4.922 1 77.88 57 ALA A CA 1
ATOM 420 C C . ALA A 1 57 ? 32.688 11.555 -6.348 1 77.88 57 ALA A C 1
ATOM 422 O O . ALA A 1 57 ? 33.656 12.234 -6.684 1 77.88 57 ALA A O 1
ATOM 423 N N . GLY A 1 58 ? 32 10.766 -7.18 1 75 58 GLY A N 1
ATOM 424 C CA . GLY A 1 58 ? 32.469 10.602 -8.555 1 75 58 GLY A CA 1
ATOM 425 C C . GLY A 1 58 ? 33.625 9.656 -8.68 1 75 58 GLY A C 1
ATOM 426 O O . GLY A 1 58 ? 34.438 9.781 -9.609 1 75 58 GLY A O 1
ATOM 427 N N . LEU A 1 59 ? 33.844 8.844 -7.676 1 80.38 59 LEU A N 1
ATOM 428 C CA . LEU A 1 59 ? 34.938 7.895 -7.652 1 80.38 59 LEU A CA 1
ATOM 429 C C . LEU A 1 59 ? 34.406 6.457 -7.664 1 80.38 59 LEU A C 1
ATOM 431 O O . LEU A 1 59 ? 33.219 6.219 -7.402 1 80.38 59 LEU A O 1
ATOM 435 N N . GLU A 1 60 ? 35.125 5.625 -8.141 1 83.25 60 GLU A N 1
ATOM 436 C CA . GLU A 1 60 ? 34.875 4.191 -8.047 1 83.25 60 GLU A CA 1
ATOM 437 C C . GLU A 1 60 ? 35.875 3.508 -7.137 1 83.25 60 GLU A C 1
ATOM 439 O O . GLU A 1 60 ? 37.094 3.625 -7.348 1 83.25 60 GLU A O 1
ATOM 444 N N . ALA A 1 61 ? 35.312 2.953 -6.098 1 85.69 61 ALA A N 1
ATOM 445 C CA . ALA A 1 61 ? 36.188 2.303 -5.125 1 85.69 61 ALA A CA 1
ATOM 446 C C . ALA A 1 61 ? 35.969 0.794 -5.105 1 85.69 61 ALA A C 1
ATOM 448 O O . ALA A 1 61 ? 34.812 0.328 -5.242 1 85.69 61 ALA A O 1
ATOM 449 N N . GLN A 1 62 ? 37.031 0.069 -5.062 1 85.44 62 GLN A N 1
ATOM 450 C CA . GLN A 1 62 ? 36.969 -1.385 -4.961 1 85.44 62 GLN A CA 1
ATOM 451 C C . GLN A 1 62 ? 37.906 -1.898 -3.865 1 85.44 62 GLN A C 1
ATOM 453 O O . GLN A 1 62 ? 39.062 -1.494 -3.793 1 85.44 62 GLN A O 1
ATOM 458 N N . LEU A 1 63 ? 37.281 -2.725 -3.018 1 86.56 63 LEU A N 1
ATOM 459 C CA . LEU A 1 63 ? 38.094 -3.309 -1.947 1 86.56 63 LEU A CA 1
ATOM 460 C C . LEU A 1 63 ? 38.781 -4.582 -2.422 1 86.56 63 LEU A C 1
ATOM 462 O O . LEU A 1 63 ? 38.125 -5.48 -2.967 1 86.56 63 LEU A O 1
ATOM 466 N N . GLU A 1 64 ? 40.094 -4.594 -2.328 1 83.81 64 GLU A N 1
ATOM 467 C CA . GLU A 1 64 ? 40.844 -5.77 -2.732 1 83.81 64 GLU A CA 1
ATOM 468 C C . GLU A 1 64 ? 41.812 -6.195 -1.642 1 83.81 64 GLU A C 1
ATOM 470 O O . GLU A 1 64 ? 42.344 -5.355 -0.897 1 83.81 64 GLU A O 1
ATOM 475 N N . GLU A 1 65 ? 41.938 -7.512 -1.573 1 86.31 65 GLU A N 1
ATOM 476 C CA . GLU A 1 65 ? 42.969 -8.055 -0.69 1 86.31 65 GLU A CA 1
ATOM 477 C C . GLU A 1 65 ? 44.312 -8.188 -1.414 1 86.31 65 GLU A C 1
ATOM 479 O O . GLU A 1 65 ? 44.438 -8.992 -2.334 1 86.31 65 GLU A O 1
ATOM 484 N N . ARG A 1 66 ? 45.219 -7.262 -1.067 1 81.5 66 ARG A N 1
ATOM 485 C CA . ARG A 1 66 ? 46.531 -7.27 -1.693 1 81.5 66 ARG A CA 1
ATOM 486 C C . ARG A 1 66 ? 47.625 -6.898 -0.69 1 81.5 66 ARG A C 1
ATOM 488 O O . ARG A 1 66 ? 47.438 -5.973 0.105 1 81.5 66 ARG A O 1
ATOM 495 N N . PRO A 1 67 ? 48.656 -7.754 -0.773 1 84.12 67 PRO A N 1
ATOM 496 C CA . PRO A 1 67 ? 49.75 -7.32 0.075 1 84.12 67 PRO A CA 1
ATOM 497 C C . PRO A 1 67 ? 50.375 -6.008 -0.396 1 84.12 67 PRO A C 1
ATOM 499 O O . PRO A 1 67 ? 50.312 -5.672 -1.579 1 84.12 67 PRO A O 1
ATOM 502 N N . LEU A 1 68 ? 50.969 -5.301 0.46 1 83.38 68 LEU A N 1
ATOM 503 C CA . LEU A 1 68 ? 51.5 -3.957 0.232 1 83.38 68 LEU A CA 1
ATOM 504 C C . LEU A 1 68 ? 52.531 -3.955 -0.878 1 83.38 68 LEU A C 1
ATOM 506 O O . LEU A 1 68 ? 52.594 -3.023 -1.683 1 83.38 68 LEU A O 1
ATOM 510 N N . HIS A 1 69 ? 53.312 -5.039 -0.971 1 78.38 69 HIS A N 1
ATOM 511 C CA . HIS A 1 69 ? 54.406 -5.086 -1.938 1 78.38 69 HIS A CA 1
ATOM 512 C C . HIS A 1 69 ? 53.875 -5.328 -3.35 1 78.38 69 HIS A C 1
ATOM 514 O O . HIS A 1 69 ? 54.562 -5.031 -4.332 1 78.38 69 HIS A O 1
ATOM 520 N N . ASP A 1 70 ? 52.656 -5.738 -3.459 1 79.81 70 ASP A N 1
ATOM 521 C CA . ASP A 1 70 ? 52.094 -6.105 -4.758 1 79.81 70 ASP A CA 1
ATOM 522 C C . ASP A 1 70 ? 51.219 -4.988 -5.312 1 79.81 70 ASP A C 1
ATOM 524 O O . ASP A 1 70 ? 50.562 -5.164 -6.344 1 79.81 70 ASP A O 1
ATOM 528 N N . ILE A 1 71 ? 51.125 -3.854 -4.715 1 81.5 71 ILE A N 1
ATOM 529 C CA . ILE A 1 71 ? 50.281 -2.76 -5.211 1 81.5 71 ILE A CA 1
ATOM 530 C C . ILE A 1 71 ? 51.031 -2.002 -6.305 1 81.5 71 ILE A C 1
ATOM 532 O O . ILE A 1 71 ? 52.094 -1.423 -6.055 1 81.5 71 ILE A O 1
ATOM 536 N N . PRO A 1 72 ? 50.594 -2.172 -7.535 1 75.88 72 PRO A N 1
ATOM 537 C CA . PRO A 1 72 ? 51.281 -1.483 -8.641 1 75.88 72 PRO A CA 1
ATOM 538 C C . PRO A 1 72 ? 51.219 0.037 -8.5 1 75.88 72 PRO A C 1
ATOM 540 O O . PRO A 1 72 ? 50.281 0.58 -7.934 1 75.88 72 PRO A O 1
ATOM 543 N N . ALA A 1 73 ? 52.188 0.72 -9.016 1 72.69 73 ALA A N 1
ATOM 544 C CA . ALA A 1 73 ? 52.25 2.178 -8.984 1 72.69 73 ALA A CA 1
ATOM 545 C C . ALA A 1 73 ? 51.156 2.812 -9.836 1 72.69 73 ALA A C 1
ATOM 547 O O . ALA A 1 73 ? 50.75 3.953 -9.586 1 72.69 73 ALA A O 1
ATOM 548 N N . LEU A 1 74 ? 50.562 2.062 -10.688 1 70.81 74 LEU A N 1
ATOM 549 C CA . LEU A 1 74 ? 49.594 2.607 -11.633 1 70.81 74 LEU A CA 1
ATOM 550 C C . LEU A 1 74 ? 48.25 2.85 -10.961 1 70.81 74 LEU A C 1
ATOM 552 O O . LEU A 1 74 ? 47.469 3.666 -11.43 1 70.81 74 LEU A O 1
ATOM 556 N N . VAL A 1 75 ? 48.125 2.164 -9.898 1 76.94 75 VAL A N 1
ATOM 557 C CA . VAL A 1 75 ? 46.781 2.262 -9.281 1 76.94 75 VAL A CA 1
ATOM 558 C C . VAL A 1 75 ? 46.844 3.219 -8.094 1 76.94 75 VAL A C 1
ATOM 560 O O . VAL A 1 75 ? 45.875 3.355 -7.352 1 76.94 75 VAL A O 1
ATOM 563 N N . LEU A 1 76 ? 47.875 3.881 -7.992 1 79.25 76 LEU A N 1
ATOM 564 C CA . LEU A 1 76 ? 47.969 4.863 -6.918 1 79.25 76 LEU A CA 1
ATOM 565 C C . LEU A 1 76 ? 47.375 6.199 -7.34 1 79.25 76 LEU A C 1
ATOM 567 O O . LEU A 1 76 ? 47.375 6.531 -8.531 1 79.25 76 LEU A O 1
ATOM 571 N N . PRO A 1 77 ? 46.625 6.703 -6.391 1 82.56 77 PRO A N 1
ATOM 572 C CA . PRO A 1 77 ? 46.594 6.531 -4.938 1 82.56 77 PRO A CA 1
ATOM 573 C C . PRO A 1 77 ? 45.531 5.512 -4.484 1 82.56 77 PRO A C 1
ATOM 575 O O . PRO A 1 77 ? 44.5 5.371 -5.125 1 82.56 77 PRO A O 1
ATOM 578 N N . CYS A 1 78 ? 45.906 4.785 -3.445 1 87.88 78 CYS A N 1
ATOM 579 C CA . CYS A 1 78 ? 44.969 3.811 -2.871 1 87.88 78 CYS A CA 1
ATOM 580 C C . CYS A 1 78 ? 44.844 4 -1.363 1 87.88 78 CYS A C 1
ATOM 582 O O . CYS A 1 78 ? 45.656 4.688 -0.751 1 87.88 78 CYS A O 1
ATOM 584 N N . VAL A 1 79 ? 43.719 3.523 -0.826 1 90 79 VAL A N 1
ATOM 585 C CA . VAL A 1 79 ? 43.438 3.664 0.601 1 90 79 VAL A CA 1
ATOM 586 C C . VAL A 1 79 ? 43.812 2.367 1.324 1 90 79 VAL A C 1
ATOM 588 O O . VAL A 1 79 ? 43.25 1.307 1.023 1 90 79 VAL A O 1
ATOM 591 N N . LEU A 1 80 ? 44.75 2.467 2.26 1 89.75 80 LEU A N 1
ATOM 592 C CA . LEU A 1 80 ? 45.156 1.318 3.059 1 89.75 80 LEU A CA 1
ATOM 593 C C . LEU A 1 80 ? 44.375 1.249 4.359 1 89.75 80 LEU A C 1
ATOM 595 O O . LEU A 1 80 ? 44.25 2.25 5.066 1 89.75 80 LEU A O 1
ATOM 599 N N . MET A 1 81 ? 43.844 0.119 4.562 1 88.69 81 MET A N 1
ATOM 600 C CA . MET A 1 81 ? 43.156 -0.107 5.824 1 88.69 81 MET A CA 1
ATOM 601 C C . MET A 1 81 ? 44.094 -0.665 6.879 1 88.69 81 MET A C 1
ATOM 603 O O . MET A 1 81 ? 44.781 -1.667 6.641 1 88.69 81 MET A O 1
ATOM 607 N N . LEU A 1 82 ? 44.125 0.003 7.965 1 87.5 82 LEU A N 1
ATOM 608 C CA . LEU A 1 82 ? 45.031 -0.429 9.031 1 87.5 82 LEU A CA 1
ATOM 609 C C . LEU A 1 82 ? 44.281 -1.273 10.055 1 87.5 82 LEU A C 1
ATOM 611 O O . LEU A 1 82 ? 43.031 -1.322 10.055 1 87.5 82 LEU A O 1
ATOM 615 N N . HIS A 1 83 ? 45 -1.896 10.953 1 84.75 83 HIS A N 1
ATOM 616 C CA . HIS A 1 83 ? 44.438 -2.779 11.969 1 84.75 83 HIS A CA 1
ATOM 617 C C . HIS A 1 83 ? 43.625 -1.994 12.992 1 84.75 83 HIS A C 1
ATOM 619 O O . HIS A 1 83 ? 42.688 -2.533 13.594 1 84.75 83 HIS A O 1
ATOM 625 N N . ASP A 1 84 ? 43.969 -0.748 13.164 1 76.25 84 ASP A N 1
ATOM 626 C CA . ASP A 1 84 ? 43.281 0.058 14.18 1 76.25 84 ASP A CA 1
ATOM 627 C C . ASP A 1 84 ? 42.031 0.7 13.617 1 76.25 84 ASP A C 1
ATOM 629 O O . ASP A 1 84 ? 41.344 1.452 14.32 1 76.25 84 ASP A O 1
ATOM 633 N N . GLY A 1 85 ? 41.719 0.425 12.445 1 77.12 85 GLY A N 1
ATOM 634 C CA . GLY A 1 85 ? 40.531 0.997 11.844 1 77.12 85 GLY A CA 1
ATOM 635 C C . GLY A 1 85 ? 40.812 2.309 11.125 1 77.12 85 GLY A C 1
ATOM 636 O O . GLY A 1 85 ? 39.906 2.857 10.477 1 77.12 85 GLY A O 1
ATOM 637 N N . SER A 1 86 ? 42.062 2.764 11.289 1 81.94 86 SER A N 1
ATOM 638 C CA . SER A 1 86 ? 42.406 3.998 10.602 1 81.94 86 SER A CA 1
ATOM 639 C C . SER A 1 86 ? 42.812 3.725 9.148 1 81.94 86 SER A C 1
ATOM 641 O O . SER A 1 86 ? 42.938 2.568 8.742 1 81.94 86 SER A O 1
ATOM 643 N N . THR A 1 87 ? 42.688 4.836 8.398 1 86.38 87 THR A N 1
ATOM 644 C CA . THR A 1 87 ? 43.031 4.695 6.988 1 86.38 87 THR A CA 1
ATOM 645 C C . THR A 1 87 ? 44.25 5.551 6.637 1 86.38 87 THR A C 1
ATOM 647 O O . THR A 1 87 ? 44.5 6.562 7.289 1 86.38 87 THR A O 1
ATOM 650 N N . ARG A 1 88 ? 45.062 5.043 5.77 1 86.88 88 ARG A N 1
ATOM 651 C CA . ARG A 1 88 ? 46.188 5.793 5.191 1 86.88 88 ARG A CA 1
ATOM 652 C C . ARG A 1 88 ? 46.125 5.754 3.666 1 86.88 88 ARG A C 1
ATOM 654 O O . ARG A 1 88 ? 45.688 4.766 3.08 1 86.88 88 ARG A O 1
ATOM 661 N N . ILE A 1 89 ? 46.438 6.855 3.109 1 89.81 89 ILE A N 1
ATOM 662 C CA . ILE A 1 89 ? 46.438 6.918 1.652 1 89.81 89 ILE A CA 1
ATOM 663 C C . ILE A 1 89 ? 47.844 6.777 1.123 1 89.81 89 ILE A C 1
ATOM 665 O O . ILE A 1 89 ? 48.75 7.547 1.504 1 89.81 89 ILE A O 1
ATOM 669 N N . LEU A 1 90 ? 48.031 5.816 0.274 1 86.69 90 LEU A N 1
ATOM 670 C CA . LEU A 1 90 ? 49.312 5.59 -0.362 1 86.69 90 LEU A CA 1
ATOM 671 C C . LEU A 1 90 ? 49.438 6.371 -1.667 1 86.69 90 LEU A C 1
ATOM 673 O O . LEU A 1 90 ? 48.656 6.156 -2.592 1 86.69 90 LEU A O 1
ATOM 677 N N . LEU A 1 91 ? 50.312 7.254 -1.774 1 84.94 91 LEU A N 1
ATOM 678 C CA . LEU A 1 91 ? 50.406 8.117 -2.945 1 84.94 91 LEU A CA 1
ATOM 679 C C . LEU A 1 91 ? 51.469 7.602 -3.902 1 84.94 91 LEU A C 1
ATOM 681 O O . LEU A 1 91 ? 51.281 7.582 -5.117 1 84.94 91 LEU A O 1
ATOM 685 N N . SER A 1 92 ? 52.688 7.363 -3.381 1 81.19 92 SER A N 1
ATOM 686 C CA . SER A 1 92 ? 53.75 6.914 -4.254 1 81.19 92 SER A CA 1
ATOM 687 C C . SER A 1 92 ? 54.75 6.016 -3.504 1 81.19 92 SER A C 1
ATOM 689 O O . SER A 1 92 ? 54.781 6.035 -2.271 1 81.19 92 SER A O 1
ATOM 691 N N . ILE A 1 93 ? 55.25 5.176 -4.336 1 77.25 93 ILE A N 1
ATOM 692 C CA . ILE A 1 93 ? 56.344 4.332 -3.828 1 77.25 93 ILE A CA 1
ATOM 693 C C . ILE A 1 93 ? 57.656 4.762 -4.449 1 77.25 93 ILE A C 1
ATOM 695 O O . ILE A 1 93 ? 57.812 4.789 -5.676 1 77.25 93 ILE A O 1
ATOM 699 N N . ASP A 1 94 ? 58.531 5.383 -3.662 1 70.88 94 ASP A N 1
ATOM 700 C CA . ASP A 1 94 ? 59.812 5.852 -4.176 1 70.88 94 ASP A CA 1
ATOM 701 C C . ASP A 1 94 ? 60.719 4.68 -4.484 1 70.88 94 ASP A C 1
ATOM 703 O O . ASP A 1 94 ? 60.531 3.57 -3.984 1 70.88 94 ASP A O 1
ATOM 707 N N . ASP A 1 95 ? 61.781 4.844 -5.453 1 65.12 95 ASP A N 1
ATOM 708 C CA . ASP A 1 95 ? 62.75 3.861 -5.926 1 65.12 95 ASP A CA 1
ATOM 709 C C . ASP A 1 95 ? 63.562 3.287 -4.77 1 65.12 95 ASP A C 1
ATOM 711 O O . ASP A 1 95 ? 64.062 2.166 -4.855 1 65.12 95 ASP A O 1
ATOM 715 N N . ALA A 1 96 ? 63.781 4.02 -3.619 1 68.19 96 ALA A N 1
ATOM 716 C CA . ALA A 1 96 ? 64.562 3.568 -2.482 1 68.19 96 ALA A CA 1
ATOM 717 C C . ALA A 1 96 ? 63.75 2.691 -1.546 1 68.19 96 ALA A C 1
ATOM 719 O O . ALA A 1 96 ? 64.25 2.293 -0.48 1 68.19 96 ALA A O 1
ATOM 720 N N . GLY A 1 97 ? 62.438 2.369 -1.919 1 68.44 97 GLY A N 1
ATOM 721 C CA . GLY A 1 97 ? 61.594 1.497 -1.13 1 68.44 97 GLY A CA 1
ATOM 722 C C . GLY A 1 97 ? 60.781 2.24 -0.082 1 68.44 97 GLY A C 1
ATOM 723 O O . GLY A 1 97 ? 60.25 1.633 0.857 1 68.44 97 GLY A O 1
ATOM 724 N N . ARG A 1 98 ? 60.719 3.494 -0.109 1 78.06 98 ARG A N 1
ATOM 725 C CA . ARG A 1 98 ? 59.938 4.258 0.846 1 78.06 98 ARG A CA 1
ATOM 726 C C . ARG A 1 98 ? 58.562 4.566 0.283 1 78.06 98 ARG A C 1
ATOM 728 O O . ARG A 1 98 ? 58.406 4.812 -0.915 1 78.06 98 ARG A O 1
ATOM 735 N N . LEU A 1 99 ? 57.531 4.441 1.211 1 84.88 99 LEU A N 1
ATOM 736 C CA . LEU A 1 99 ? 56.125 4.691 0.855 1 84.88 99 LEU A CA 1
ATOM 737 C C . LEU A 1 99 ? 55.688 6.09 1.291 1 84.88 99 LEU A C 1
ATOM 739 O O . LEU A 1 99 ? 56 6.512 2.412 1 84.88 99 LEU A O 1
ATOM 743 N N . VAL A 1 100 ? 55.219 6.848 0.379 1 83.5 100 VAL A N 1
ATOM 744 C CA . VAL A 1 100 ? 54.625 8.141 0.733 1 83.5 100 VAL A CA 1
ATOM 745 C C . VAL A 1 100 ? 53.156 7.969 1.075 1 83.5 100 VAL A C 1
ATOM 747 O O . VAL A 1 100 ? 52.344 7.582 0.221 1 83.5 100 VAL A O 1
ATOM 750 N N . VAL A 1 101 ? 52.875 8.141 2.373 1 86.62 101 VAL A N 1
ATOM 751 C CA . VAL A 1 101 ? 51.531 7.941 2.844 1 86.62 101 VAL A CA 1
ATOM 752 C C . VAL A 1 101 ? 51 9.234 3.461 1 86.62 101 VAL A C 1
ATOM 754 O O . VAL A 1 101 ? 51.781 10.07 3.924 1 86.62 101 VAL A O 1
ATOM 757 N N . VAL A 1 102 ? 49.719 9.422 3.305 1 86.31 102 VAL A N 1
ATOM 758 C CA . VAL A 1 102 ? 49.031 10.578 3.902 1 86.31 102 VAL A CA 1
ATOM 759 C C . VAL A 1 102 ? 47.938 10.094 4.832 1 86.31 102 VAL A C 1
ATOM 761 O O . VAL A 1 102 ? 47.219 9.125 4.523 1 86.31 102 VAL A O 1
ATOM 764 N N . ASP A 1 103 ? 47.906 10.648 5.984 1 81.56 103 ASP A N 1
ATOM 765 C CA . ASP A 1 103 ? 46.781 10.422 6.895 1 81.56 103 ASP A CA 1
ATOM 766 C C . ASP A 1 103 ? 45.75 11.555 6.809 1 81.56 103 ASP A C 1
ATOM 768 O O . ASP A 1 103 ? 45.969 12.625 7.398 1 81.56 103 ASP A O 1
ATOM 772 N N . PRO A 1 104 ? 44.719 11.305 6.207 1 79.19 104 PRO A N 1
ATOM 773 C CA . PRO A 1 104 ? 43.75 12.383 6.008 1 79.19 104 PRO A CA 1
ATOM 774 C C . PRO A 1 104 ? 43.094 12.828 7.312 1 79.19 104 PRO A C 1
ATOM 776 O O . PRO A 1 104 ? 42.594 13.953 7.402 1 79.19 104 PRO A O 1
ATOM 779 N N . SER A 1 105 ? 42.938 12 8.328 1 75.5 105 SER A N 1
ATOM 780 C CA . SER A 1 105 ? 42.25 12.336 9.57 1 75.5 105 SER A CA 1
ATOM 781 C C . SER A 1 105 ? 43.062 13.336 10.398 1 75.5 105 SER A C 1
ATOM 783 O O . SER A 1 105 ? 42.5 14.109 11.172 1 75.5 105 SER A O 1
ATOM 785 N N . ARG A 1 106 ? 44.375 13.281 10.266 1 69.44 106 ARG A N 1
ATOM 786 C CA . ARG A 1 106 ? 45.219 14.164 11.062 1 69.44 106 ARG A CA 1
ATOM 787 C C . ARG A 1 106 ? 45.656 15.375 10.242 1 69.44 106 ARG A C 1
ATOM 789 O O . ARG A 1 106 ? 46.344 16.266 10.758 1 69.44 106 ARG A O 1
ATOM 796 N N . GLY A 1 107 ? 45.031 15.5 9.055 1 65.44 107 GLY A N 1
ATOM 797 C CA . GLY A 1 107 ? 45.406 16.625 8.219 1 65.44 107 GLY A CA 1
ATOM 798 C C . GLY A 1 107 ? 46.906 16.672 7.941 1 65.44 107 GLY A C 1
ATOM 799 O O . GLY A 1 107 ? 47.438 17.75 7.676 1 65.44 107 GLY A O 1
ATOM 800 N N . ASP A 1 108 ? 47.594 15.539 8.133 1 64.69 108 ASP A N 1
ATOM 801 C CA . ASP A 1 108 ? 49.062 15.531 8.102 1 64.69 108 ASP A CA 1
ATOM 802 C C . ASP A 1 108 ? 49.594 15.602 6.668 1 64.69 108 ASP A C 1
ATOM 804 O O . ASP A 1 108 ? 48.875 15.227 5.73 1 64.69 108 ASP A O 1
ATOM 808 N N . ALA A 1 109 ? 50.656 16.328 6.52 1 70.31 109 ALA A N 1
ATOM 809 C CA . ALA A 1 109 ? 51.406 16.422 5.262 1 70.31 109 ALA A CA 1
ATOM 810 C C . ALA A 1 109 ? 51.938 15.062 4.832 1 70.31 109 ALA A C 1
ATOM 812 O O . ALA A 1 109 ? 51.906 14.094 5.602 1 70.31 109 ALA A O 1
ATOM 813 N N . GLU A 1 110 ? 52.188 14.867 3.59 1 77.56 110 GLU A N 1
ATOM 814 C CA . GLU A 1 110 ? 52.781 13.68 2.998 1 77.56 110 GLU A CA 1
ATOM 815 C C . GLU A 1 110 ? 54 13.234 3.805 1 77.56 110 GLU A C 1
ATOM 817 O O . GLU A 1 110 ? 54.844 14.062 4.184 1 77.56 110 GLU A O 1
ATOM 822 N N . ALA A 1 111 ? 53.875 12.109 4.426 1 79.38 111 ALA A N 1
ATOM 823 C CA . ALA A 1 111 ? 55 11.578 5.176 1 79.38 111 ALA A CA 1
ATOM 824 C C . ALA A 1 111 ? 55.562 10.328 4.504 1 79.38 111 ALA A C 1
ATOM 826 O O . ALA A 1 111 ? 54.812 9.508 3.979 1 79.38 111 ALA A O 1
ATOM 827 N N . ALA A 1 112 ? 56.812 10.312 4.375 1 81.62 112 ALA A N 1
ATOM 828 C CA . ALA A 1 112 ? 57.5 9.125 3.861 1 81.62 112 ALA A CA 1
ATOM 829 C C . ALA A 1 112 ? 57.75 8.109 4.973 1 81.62 112 ALA A C 1
ATOM 831 O O . ALA A 1 112 ? 58.312 8.445 6.016 1 81.62 112 ALA A O 1
ATOM 832 N N . GLU A 1 113 ? 57.094 7.09 4.879 1 83.38 113 GLU A N 1
ATOM 833 C CA . GLU A 1 113 ? 57.281 6.023 5.859 1 83.38 113 GLU A CA 1
ATOM 834 C C . GLU A 1 113 ? 57.906 4.789 5.219 1 83.38 113 GLU A C 1
ATOM 836 O O . GLU A 1 113 ? 57.781 4.586 4.008 1 83.38 113 GLU A O 1
ATOM 841 N N . ARG A 1 114 ? 58.781 3.967 6.086 1 80.88 114 ARG A N 1
ATOM 842 C CA . ARG A 1 114 ? 59.375 2.734 5.594 1 80.88 114 ARG A CA 1
ATOM 843 C C . ARG A 1 114 ? 58.312 1.677 5.309 1 80.88 114 ARG A C 1
ATOM 845 O O . ARG A 1 114 ? 57.312 1.593 6.016 1 80.88 114 ARG A O 1
ATOM 852 N N . LEU A 1 115 ? 58.5 0.928 4.309 1 82.5 115 LEU A N 1
ATOM 853 C CA . LEU A 1 115 ? 57.562 -0.122 3.859 1 82.5 115 LEU A CA 1
ATOM 854 C C . LEU A 1 115 ? 57.25 -1.086 4.996 1 82.5 115 LEU A C 1
ATOM 856 O O . LEU A 1 115 ? 56.094 -1.479 5.176 1 82.5 115 LEU A O 1
ATOM 860 N N . ASP A 1 116 ? 58.219 -1.446 5.852 1 81 116 ASP A N 1
ATOM 861 C CA . ASP A 1 116 ? 58.062 -2.432 6.914 1 81 116 ASP A CA 1
ATOM 862 C C . ASP A 1 116 ? 57.156 -1.889 8.023 1 81 116 ASP A C 1
ATOM 864 O O . ASP A 1 116 ? 56.344 -2.629 8.594 1 81 116 ASP A O 1
ATOM 868 N N . ALA A 1 117 ? 57.25 -0.639 8.164 1 81.94 117 ALA A N 1
ATOM 869 C CA . ALA A 1 117 ? 56.438 -0.03 9.219 1 81.94 117 ALA A CA 1
ATOM 870 C C . ALA A 1 117 ? 54.969 0.004 8.828 1 81.94 117 ALA A C 1
ATOM 872 O O . ALA A 1 117 ? 54.094 -0.266 9.656 1 81.94 117 ALA A O 1
ATOM 873 N N . VAL A 1 118 ? 54.719 0.293 7.629 1 86.12 118 VAL A N 1
ATOM 874 C CA . VAL A 1 118 ? 53.344 0.371 7.16 1 86.12 118 VAL A CA 1
ATOM 875 C C . VAL A 1 118 ? 52.781 -1.036 6.984 1 86.12 118 VAL A C 1
ATOM 877 O O . VAL A 1 118 ? 51.594 -1.279 7.27 1 86.12 118 VAL A O 1
ATOM 880 N N . ALA A 1 119 ? 53.562 -1.898 6.625 1 85.62 119 ALA A N 1
ATOM 881 C CA . ALA A 1 119 ? 53.156 -3.279 6.418 1 85.62 119 ALA A CA 1
ATOM 882 C C . ALA A 1 119 ? 52.719 -3.922 7.734 1 85.62 119 ALA A C 1
ATOM 884 O O . ALA A 1 119 ? 51.812 -4.766 7.758 1 85.62 119 ALA A O 1
ATOM 885 N N . ALA A 1 120 ? 53.375 -3.523 8.75 1 85.31 120 ALA A N 1
ATOM 886 C CA . ALA A 1 120 ? 53.062 -4.082 10.062 1 85.31 120 ALA A CA 1
ATOM 887 C C . ALA A 1 120 ? 51.656 -3.654 10.516 1 85.31 120 ALA A C 1
ATOM 889 O O . ALA A 1 120 ? 51 -4.379 11.258 1 85.31 120 ALA A O 1
ATOM 890 N N . GLN A 1 121 ? 51.281 -2.574 9.977 1 86.88 121 GLN A N 1
ATOM 891 C CA . GLN A 1 121 ? 49.969 -2.047 10.406 1 86.88 121 GLN A CA 1
ATOM 892 C C . GLN A 1 121 ? 48.906 -2.312 9.367 1 86.88 121 GLN A C 1
ATOM 894 O O . GLN A 1 121 ? 47.719 -2.162 9.648 1 86.88 121 GLN A O 1
ATOM 899 N N . TYR A 1 122 ? 49.312 -2.727 8.328 1 89 122 TYR A N 1
ATOM 900 C CA . TYR A 1 122 ? 48.406 -2.934 7.188 1 89 122 TYR A CA 1
ATOM 901 C C . TYR A 1 122 ? 47.562 -4.184 7.375 1 89 122 TYR A C 1
ATOM 903 O O . TYR A 1 122 ? 48.094 -5.25 7.711 1 89 122 TYR A O 1
ATOM 911 N N . SER A 1 123 ? 46.25 -4.098 7.348 1 85.75 123 SER A N 1
ATOM 912 C CA . SER A 1 123 ? 45.312 -5.195 7.566 1 85.75 123 SER A CA 1
ATOM 913 C C . SER A 1 123 ? 45.344 -6.176 6.402 1 85.75 123 SER A C 1
ATOM 915 O O . SER A 1 123 ? 44.844 -7.305 6.527 1 85.75 123 SER A O 1
ATOM 917 N N . GLY A 1 124 ? 45.875 -5.738 5.258 1 84.38 124 GLY A N 1
ATOM 918 C CA . GLY A 1 124 ? 45.875 -6.598 4.082 1 84.38 124 GLY A CA 1
ATOM 919 C C . GLY A 1 124 ? 44.812 -6.199 3.059 1 84.38 124 GLY A C 1
ATOM 920 O O . GLY A 1 124 ? 44.75 -6.77 1.969 1 84.38 124 GLY A O 1
ATOM 921 N N . PHE A 1 125 ? 43.969 -5.262 3.461 1 87.44 125 PHE A N 1
ATOM 922 C CA . PHE A 1 125 ? 42.938 -4.809 2.551 1 87.44 125 PHE A CA 1
ATOM 923 C C . PHE A 1 125 ? 43.156 -3.363 2.133 1 87.44 125 PHE A C 1
ATOM 925 O O . PHE A 1 125 ? 43.562 -2.531 2.949 1 87.44 125 PHE A O 1
ATOM 932 N N . ALA A 1 126 ? 43.031 -3.078 0.848 1 88.19 126 ALA A N 1
ATOM 933 C CA . ALA A 1 126 ? 43.188 -1.714 0.344 1 88.19 126 ALA A CA 1
ATOM 934 C C . ALA A 1 126 ? 42.062 -1.373 -0.621 1 88.19 126 ALA A C 1
ATOM 936 O O . ALA A 1 126 ? 41.562 -2.246 -1.336 1 88.19 126 ALA A O 1
ATOM 937 N N . TYR A 1 127 ? 41.562 -0.148 -0.557 1 88.19 127 TYR A N 1
ATOM 938 C CA . TYR A 1 127 ? 40.594 0.353 -1.532 1 88.19 127 TYR A CA 1
ATOM 939 C C . TYR A 1 127 ? 41.312 0.989 -2.723 1 88.19 127 TYR A C 1
ATOM 941 O O . TYR A 1 127 ? 42.125 1.896 -2.553 1 88.19 127 TYR A O 1
ATOM 949 N N . PHE A 1 128 ? 41.094 0.532 -3.838 1 86.19 128 PHE A N 1
ATOM 950 C CA . PHE A 1 128 ? 41.562 1.175 -5.062 1 86.19 128 PHE A CA 1
ATOM 951 C C . PHE A 1 128 ? 40.5 2.117 -5.617 1 86.19 128 PHE A C 1
ATOM 953 O O . PHE A 1 128 ? 39.344 1.713 -5.824 1 86.19 128 PHE A O 1
ATOM 960 N N . VAL A 1 129 ? 40.844 3.324 -5.637 1 84.62 129 VAL A N 1
ATOM 961 C CA . VAL A 1 129 ? 39.875 4.348 -6.027 1 84.62 129 VAL A CA 1
ATOM 962 C C . VAL A 1 129 ? 40.281 4.93 -7.387 1 84.62 129 VAL A C 1
ATOM 964 O O . VAL A 1 129 ? 41.438 5.262 -7.617 1 84.62 129 VAL A O 1
ATOM 967 N N . ARG A 1 130 ? 39.469 4.875 -8.336 1 77.88 130 ARG A N 1
ATOM 968 C CA . ARG A 1 130 ? 39.656 5.5 -9.641 1 77.88 130 ARG A CA 1
ATOM 969 C C . ARG A 1 130 ? 38.531 6.473 -9.953 1 77.88 130 ARG A C 1
ATOM 971 O O . ARG A 1 130 ? 37.406 6.312 -9.453 1 77.88 130 ARG A O 1
ATOM 978 N N . PRO A 1 131 ? 38.875 7.57 -10.508 1 74.94 131 PRO A N 1
ATOM 979 C CA . PRO A 1 131 ? 37.781 8.469 -10.898 1 74.94 131 PRO A CA 1
ATOM 980 C C . PRO A 1 131 ? 36.781 7.801 -11.828 1 74.94 131 PRO A C 1
ATOM 982 O O . PRO A 1 131 ? 37.156 7.035 -12.719 1 74.94 131 PRO A O 1
ATOM 985 N N . ALA A 1 132 ? 35.5 7.746 -11.32 1 64.69 132 ALA A N 1
ATOM 986 C CA . ALA A 1 132 ? 34.469 7.16 -12.141 1 64.69 132 ALA A CA 1
ATOM 987 C C . ALA A 1 132 ? 34.406 7.809 -13.523 1 64.69 132 ALA A C 1
ATOM 989 O O . ALA A 1 132 ? 34.656 9.008 -13.656 1 64.69 132 ALA A O 1
ATOM 990 N N . THR A 1 133 ? 34.719 7.129 -14.555 1 53.5 133 THR A N 1
ATOM 991 C CA . THR A 1 133 ? 34.688 7.684 -15.906 1 53.5 133 THR A CA 1
ATOM 992 C C . THR A 1 133 ? 33.406 8.5 -16.109 1 53.5 133 THR A C 1
ATOM 994 O O . THR A 1 133 ? 32.312 7.965 -16.062 1 53.5 133 THR A O 1
ATOM 997 N N . VAL A 1 134 ? 33.312 9.578 -15.539 1 48.03 134 VAL A N 1
ATOM 998 C CA . VAL A 1 134 ? 32.219 10.461 -15.852 1 48.03 134 VAL A CA 1
ATOM 999 C C . VAL A 1 134 ? 32 10.523 -17.359 1 48.03 134 VAL A C 1
ATOM 1001 O O . VAL A 1 134 ? 32.969 10.75 -18.109 1 48.03 134 VAL A O 1
ATOM 1004 N N . ALA A 1 135 ? 31.047 9.922 -17.891 1 43.97 135 ALA A N 1
ATOM 1005 C CA . ALA A 1 135 ? 30.766 10.062 -19.328 1 43.97 135 ALA A CA 1
ATOM 1006 C C . ALA A 1 135 ? 30.812 11.523 -19.75 1 43.97 135 ALA A C 1
ATOM 1008 O O . ALA A 1 135 ? 30.188 12.391 -19.125 1 43.97 135 ALA A O 1
ATOM 1009 N N . ASP A 1 136 ? 31.859 12.031 -20.328 1 45.62 136 ASP A N 1
ATOM 1010 C CA . ASP A 1 136 ? 31.859 13.336 -20.984 1 45.62 136 ASP A CA 1
ATOM 1011 C C . ASP A 1 136 ? 30.484 13.672 -21.547 1 45.62 136 ASP A C 1
ATOM 1013 O O . ASP A 1 136 ? 29.906 12.875 -22.297 1 45.62 136 ASP A O 1
ATOM 1017 N N . PRO A 1 137 ? 29.797 14.641 -20.938 1 46.38 137 PRO A N 1
ATOM 1018 C CA . PRO A 1 137 ? 28.484 15.016 -21.484 1 46.38 137 PRO A CA 1
ATOM 1019 C C . PRO A 1 137 ? 28.453 14.977 -23.016 1 46.38 137 PRO A C 1
ATOM 1021 O O . PRO A 1 137 ? 27.391 14.789 -23.609 1 46.38 137 PRO A O 1
ATOM 1024 N N . ARG A 1 138 ? 29.562 15.336 -23.766 1 44.38 138 ARG A N 1
ATOM 1025 C CA . ARG A 1 138 ? 29.641 15.266 -25.219 1 44.38 138 ARG A CA 1
ATOM 1026 C C . ARG A 1 138 ? 29.516 13.828 -25.703 1 44.38 138 ARG A C 1
ATOM 1028 O O . ARG A 1 138 ? 29 13.57 -26.797 1 44.38 138 ARG A O 1
ATOM 1035 N N . ALA A 1 139 ? 30.078 13.031 -25 1 42.09 139 ALA A N 1
ATOM 1036 C CA . ALA A 1 139 ? 29.984 11.617 -25.359 1 42.09 139 ALA A CA 1
ATOM 1037 C C . ALA A 1 139 ? 28.609 11.055 -25.031 1 42.09 139 ALA A C 1
ATOM 1039 O O . ALA A 1 139 ? 28.109 10.164 -25.734 1 42.09 139 ALA A O 1
ATOM 1040 N N . VAL A 1 140 ? 28.031 11.469 -23.859 1 44.28 140 VAL A N 1
ATOM 1041 C CA . VAL A 1 140 ? 26.672 11.102 -23.5 1 44.28 140 VAL A CA 1
ATOM 1042 C C . VAL A 1 140 ? 25.688 11.695 -24.5 1 44.28 140 VAL A C 1
ATOM 1044 O O . VAL A 1 140 ? 24.641 11.094 -24.781 1 44.28 140 VAL A O 1
ATOM 1047 N N . ALA A 1 141 ? 25.922 12.938 -24.984 1 40.09 141 ALA A N 1
ATOM 1048 C CA . ALA A 1 141 ? 25.125 13.477 -26.078 1 40.09 141 ALA A CA 1
ATOM 1049 C C . ALA A 1 141 ? 25.172 12.57 -27.312 1 40.09 141 ALA A C 1
ATOM 1051 O O . ALA A 1 141 ? 24.281 12.609 -28.156 1 40.09 141 ALA A O 1
ATOM 1052 N N . SER A 1 142 ? 26.391 12.234 -27.609 1 37.69 142 SER A N 1
ATOM 1053 C CA . SER A 1 142 ? 26.469 11.438 -28.828 1 37.69 142 SER A CA 1
ATOM 1054 C C . SER A 1 142 ? 25.703 10.125 -28.688 1 37.69 142 SER A C 1
ATOM 1056 O O . SER A 1 142 ? 25.656 9.32 -29.609 1 37.69 142 SER A O 1
ATOM 1058 N N . GLY A 1 143 ? 24.781 9.883 -28.016 1 39.31 143 GLY A N 1
ATOM 1059 C CA . GLY A 1 143 ? 23.75 8.859 -27.969 1 39.31 143 GLY A CA 1
ATOM 1060 C C . GLY A 1 143 ? 24.203 7.578 -27.297 1 39.31 143 GLY A C 1
ATOM 1061 O O . GLY A 1 143 ? 23.406 6.68 -27.047 1 39.31 143 GLY A O 1
ATOM 1062 N N . ASP A 1 144 ? 25.422 6.938 -27.531 1 38.31 144 ASP A N 1
ATOM 1063 C CA . ASP A 1 144 ? 25.688 5.508 -27.625 1 38.31 144 ASP A CA 1
ATOM 1064 C C . ASP A 1 144 ? 26.125 4.949 -26.266 1 38.31 144 ASP A C 1
ATOM 1066 O O . ASP A 1 144 ? 26.719 3.871 -26.188 1 38.31 144 ASP A O 1
ATOM 1070 N N . LEU A 1 145 ? 26.5 5.746 -25.328 1 39.69 145 LEU A N 1
ATOM 1071 C CA . LEU A 1 145 ? 27.016 4.93 -24.25 1 39.69 145 LEU A CA 1
ATOM 1072 C C . LEU A 1 145 ? 25.938 4.035 -23.656 1 39.69 145 LEU A C 1
ATOM 1074 O O . LEU A 1 145 ? 24.828 4.5 -23.375 1 39.69 145 LEU A O 1
ATOM 1078 N N . PRO A 1 146 ? 25.953 2.834 -23.922 1 40.62 146 PRO A N 1
ATOM 1079 C CA . PRO A 1 146 ? 24.938 1.884 -23.469 1 40.62 146 PRO A CA 1
ATOM 1080 C C . PRO A 1 146 ? 24.562 2.068 -21.984 1 40.62 146 PRO A C 1
ATOM 1082 O O . PRO A 1 146 ? 25.438 2.012 -21.125 1 40.62 146 PRO A O 1
ATOM 1085 N N . LYS A 1 147 ? 23.906 3.07 -21.609 1 48.88 147 LYS A N 1
ATOM 1086 C CA . LYS A 1 147 ? 23.391 3.174 -20.234 1 48.88 147 LYS A CA 1
ATOM 1087 C C . LYS A 1 147 ? 22.844 1.832 -19.75 1 48.88 147 LYS A C 1
ATOM 1089 O O . LYS A 1 147 ? 21.922 1.275 -20.359 1 48.88 147 LYS A O 1
ATOM 1094 N N . SER A 1 148 ? 23.75 1.005 -19.297 1 53.69 148 SER A N 1
ATOM 1095 C CA . SER A 1 148 ? 23.281 -0.266 -18.75 1 53.69 148 SER A CA 1
ATOM 1096 C C . SER A 1 148 ? 22.031 -0.075 -17.906 1 53.69 148 SER A C 1
ATOM 1098 O O . SER A 1 148 ? 21.922 0.911 -17.172 1 53.69 148 SER A O 1
ATOM 1100 N N . HIS A 1 149 ? 21.016 -0.526 -18.391 1 65.94 149 HIS A N 1
ATOM 1101 C CA . HIS A 1 149 ? 19.734 -0.452 -17.688 1 65.94 149 HIS A CA 1
ATOM 1102 C C . HIS A 1 149 ? 19.906 -0.713 -16.188 1 65.94 149 HIS A C 1
ATOM 1104 O O . HIS A 1 149 ? 20.641 -1.616 -15.797 1 65.94 149 HIS A O 1
ATOM 1110 N N . TRP A 1 150 ? 19.672 0.238 -15.266 1 68.06 150 TRP A N 1
ATOM 1111 C CA . TRP A 1 150 ? 19.812 0.211 -13.812 1 68.06 150 TRP A CA 1
ATOM 1112 C C . TRP A 1 150 ? 19.469 -1.168 -13.258 1 68.06 150 TRP A C 1
ATOM 1114 O O . TRP A 1 150 ? 20.078 -1.632 -12.297 1 68.06 150 TRP A O 1
ATOM 1124 N N . PHE A 1 151 ? 18.578 -1.736 -13.953 1 70 151 PHE A N 1
ATOM 1125 C CA . PHE A 1 151 ? 18.125 -3.041 -13.492 1 70 151 PHE A CA 1
ATOM 1126 C C . PHE A 1 151 ? 19.062 -4.145 -13.969 1 70 151 PHE A C 1
ATOM 1128 O O . PHE A 1 151 ? 19.547 -4.938 -13.164 1 70 151 PHE A O 1
ATOM 1135 N N . TRP A 1 152 ? 19.438 -4.078 -15.281 1 68.69 152 TRP A N 1
ATOM 1136 C CA . TRP A 1 152 ? 20.188 -5.172 -15.883 1 68.69 152 TRP A CA 1
ATOM 1137 C C . TRP A 1 152 ? 21.656 -5.117 -15.469 1 68.69 152 TRP A C 1
ATOM 1139 O O . TRP A 1 152 ? 22.344 -6.145 -15.453 1 68.69 152 TRP A O 1
ATOM 1149 N N . SER A 1 153 ? 22.047 -3.953 -15.055 1 68.69 153 SER A N 1
ATOM 1150 C CA . SER A 1 153 ? 23.422 -3.807 -14.602 1 68.69 153 SER A CA 1
ATOM 1151 C C . SER A 1 153 ? 23.641 -4.527 -13.273 1 68.69 153 SER A C 1
ATOM 1153 O O . SER A 1 153 ? 24.688 -5.125 -13.047 1 68.69 153 SER A O 1
ATOM 1155 N N . VAL A 1 154 ? 22.578 -4.473 -12.5 1 68 154 VAL A N 1
ATOM 1156 C CA . VAL A 1 154 ? 22.688 -5.133 -11.203 1 68 154 VAL A CA 1
ATOM 1157 C C . VAL A 1 154 ? 22.594 -6.645 -11.383 1 68 154 VAL A C 1
ATOM 1159 O O . VAL A 1 154 ? 23.375 -7.402 -10.797 1 68 154 VAL A O 1
ATOM 1162 N N . VAL A 1 155 ? 21.766 -7.02 -12.266 1 71.94 155 VAL A N 1
ATOM 1163 C CA . VAL A 1 155 ? 21.516 -8.445 -12.484 1 71.94 155 VAL A CA 1
ATOM 1164 C C . VAL A 1 155 ? 22.734 -9.078 -13.156 1 71.94 155 VAL A C 1
ATOM 1166 O O . VAL A 1 155 ? 23.094 -10.211 -12.844 1 71.94 155 VAL A O 1
ATOM 1169 N N . SER A 1 156 ? 23.344 -8.312 -14.055 1 72.81 156 SER A N 1
ATOM 1170 C CA . SER A 1 156 ? 24.484 -8.852 -14.797 1 72.81 156 SER A CA 1
ATOM 1171 C C . SER A 1 156 ? 25.688 -9.039 -13.891 1 72.81 156 SER A C 1
ATOM 1173 O O . SER A 1 156 ? 26.562 -9.867 -14.164 1 72.81 156 SER A O 1
ATOM 1175 N N . ARG A 1 157 ? 25.688 -8.25 -12.844 1 67.62 157 ARG A N 1
ATOM 1176 C CA . ARG A 1 157 ? 26.797 -8.367 -11.898 1 67.62 157 ARG A CA 1
ATOM 1177 C C . ARG A 1 157 ? 26.781 -9.727 -11.195 1 67.62 157 ARG A C 1
ATOM 1179 O O . ARG A 1 157 ? 27.828 -10.227 -10.781 1 67.62 157 ARG A O 1
ATOM 1186 N N . PHE A 1 158 ? 25.594 -10.242 -11.148 1 67.69 158 PHE A N 1
ATOM 1187 C CA . PHE A 1 158 ? 25.453 -11.547 -10.508 1 67.69 158 PHE A CA 1
ATOM 1188 C C . PHE A 1 158 ? 25.359 -12.656 -11.547 1 67.69 158 PHE A C 1
ATOM 1190 O O . PHE A 1 158 ? 24.812 -13.719 -11.281 1 67.69 158 PHE A O 1
ATOM 1197 N N . GLY A 1 159 ? 25.922 -12.414 -12.75 1 72.06 159 GLY A N 1
ATOM 1198 C CA . GLY A 1 159 ? 25.875 -13.336 -13.875 1 72.06 159 GLY A CA 1
ATOM 1199 C C . GLY A 1 159 ? 26.578 -14.648 -13.609 1 72.06 159 GLY A C 1
ATOM 1200 O O . GLY A 1 159 ? 26.141 -15.703 -14.062 1 72.06 159 GLY A O 1
ATOM 1201 N N . ALA A 1 160 ? 27.594 -14.594 -12.75 1 75.19 160 ALA A N 1
ATOM 1202 C CA . ALA A 1 160 ? 28.344 -15.812 -12.445 1 75.19 160 ALA A CA 1
ATOM 1203 C C . ALA A 1 160 ? 27.453 -16.828 -11.727 1 75.19 160 ALA A C 1
ATOM 1205 O O . ALA A 1 160 ? 27.531 -18.031 -12 1 75.19 160 ALA A O 1
ATOM 1206 N N . ASN A 1 161 ? 26.703 -16.312 -10.875 1 77.44 161 ASN A N 1
ATOM 1207 C CA . ASN A 1 161 ? 25.797 -17.188 -10.148 1 77.44 161 ASN A CA 1
ATOM 1208 C C . ASN A 1 161 ? 24.734 -17.797 -11.062 1 77.44 161 ASN A C 1
ATOM 1210 O O . ASN A 1 161 ? 24.344 -18.953 -10.906 1 77.44 161 ASN A O 1
ATOM 1214 N N . TYR A 1 162 ? 24.453 -17.094 -12.102 1 74.81 162 TYR A N 1
ATOM 1215 C CA . TYR A 1 162 ? 23.453 -17.594 -13.031 1 74.81 162 TYR A CA 1
ATOM 1216 C C . TYR A 1 162 ? 24.047 -18.672 -13.953 1 74.81 162 TYR A C 1
ATOM 1218 O O . TYR A 1 162 ? 23.328 -19.547 -14.422 1 74.81 162 TYR A O 1
ATOM 1226 N N . ALA A 1 163 ? 25.297 -18.625 -14.117 1 78.12 163 ALA A N 1
ATOM 1227 C CA . ALA A 1 163 ? 25.969 -19.672 -14.898 1 78.12 163 ALA A CA 1
ATOM 1228 C C . ALA A 1 163 ? 25.938 -21.016 -14.156 1 78.12 163 ALA A C 1
ATOM 1230 O O . ALA A 1 163 ? 25.734 -22.062 -14.766 1 78.12 163 ALA A O 1
ATOM 1231 N N . HIS A 1 164 ? 26.141 -20.875 -12.867 1 77.81 164 HIS A N 1
ATOM 1232 C CA . HIS A 1 164 ? 26.062 -22.078 -12.062 1 77.81 164 HIS A CA 1
ATOM 1233 C C . HIS A 1 164 ? 24.656 -22.672 -12.062 1 77.81 164 HIS A C 1
ATOM 1235 O O . HIS A 1 164 ? 24.484 -23.891 -12.07 1 77.81 164 HIS A O 1
ATOM 1241 N N . VAL A 1 165 ? 23.812 -21.781 -12.141 1 76.69 165 VAL A N 1
ATOM 1242 C CA . VAL A 1 165 ? 22.422 -22.219 -12.172 1 76.69 165 VAL A CA 1
ATOM 1243 C C . VAL A 1 165 ? 22.109 -22.859 -13.523 1 76.69 165 VAL A C 1
ATOM 1245 O O . VAL A 1 165 ? 21.406 -23.875 -13.594 1 76.69 165 VAL A O 1
ATOM 1248 N N . ALA A 1 166 ? 22.719 -22.406 -14.547 1 77.19 166 ALA A N 1
ATOM 1249 C CA . ALA A 1 166 ? 22.516 -22.953 -15.883 1 77.19 166 ALA A CA 1
ATOM 1250 C C . ALA A 1 166 ? 23.141 -24.344 -16 1 77.19 166 ALA A C 1
ATOM 1252 O O . ALA A 1 166 ? 22.547 -25.25 -16.625 1 77.19 166 ALA A O 1
ATOM 1253 N N . ILE A 1 167 ? 24.188 -24.516 -15.383 1 81.94 167 ILE A N 1
ATOM 1254 C CA . ILE A 1 167 ? 24.875 -25.797 -15.414 1 81.94 167 ILE A CA 1
ATOM 1255 C C . ILE A 1 167 ? 24.062 -26.828 -14.617 1 81.94 167 ILE A C 1
ATOM 1257 O O . ILE A 1 167 ? 23.891 -27.969 -15.055 1 81.94 167 ILE A O 1
ATOM 1261 N N . ALA A 1 168 ? 23.688 -26.344 -13.547 1 80.31 168 ALA A N 1
ATOM 1262 C CA . ALA A 1 168 ? 22.859 -27.234 -12.727 1 80.31 168 ALA A CA 1
ATOM 1263 C C . ALA A 1 168 ? 21.578 -27.609 -13.461 1 80.31 168 ALA A C 1
ATOM 1265 O O . ALA A 1 168 ? 21.141 -28.766 -13.383 1 80.31 168 ALA A O 1
ATOM 1266 N N . ALA A 1 169 ? 21.031 -26.703 -14.172 1 79.94 169 ALA A N 1
ATOM 1267 C CA . ALA A 1 169 ? 19.812 -26.969 -14.938 1 79.94 169 ALA A CA 1
ATOM 1268 C C . ALA A 1 169 ? 20.078 -27.984 -16.047 1 79.94 169 ALA A C 1
ATOM 1270 O O . ALA A 1 169 ? 19.25 -28.859 -16.328 1 79.94 169 ALA A O 1
ATOM 1271 N N . PHE A 1 170 ? 21.219 -27.984 -16.625 1 82.56 170 PHE A N 1
ATOM 1272 C CA . PHE A 1 170 ? 21.609 -28.906 -17.688 1 82.56 170 PHE A CA 1
ATOM 1273 C C . PHE A 1 170 ? 21.734 -30.328 -17.156 1 82.56 170 PHE A C 1
ATOM 1275 O O . PHE A 1 170 ? 21.219 -31.266 -17.75 1 82.56 170 PHE A O 1
ATOM 1282 N N . ILE A 1 171 ? 22.328 -30.375 -16.062 1 86.25 171 ILE A N 1
ATOM 1283 C CA . ILE A 1 171 ? 22.547 -31.688 -15.469 1 86.25 171 ILE A CA 1
ATOM 1284 C C . ILE A 1 171 ? 21.219 -32.281 -15.031 1 86.25 171 ILE A C 1
ATOM 1286 O O . ILE A 1 171 ? 20.969 -33.5 -15.242 1 86.25 171 ILE A O 1
ATOM 1290 N N . VAL A 1 172 ? 20.406 -31.484 -14.516 1 83.88 172 VAL A N 1
ATOM 1291 C CA . VAL A 1 172 ? 19.109 -31.938 -14.039 1 83.88 172 VAL A CA 1
ATOM 1292 C C . VAL A 1 172 ? 18.281 -32.438 -15.219 1 83.88 172 VAL A C 1
ATOM 1294 O O . VAL A 1 172 ? 17.578 -33.469 -15.109 1 83.88 172 VAL A O 1
ATOM 1297 N N . ASN A 1 173 ? 18.406 -31.781 -16.359 1 82.81 173 ASN A N 1
ATOM 1298 C CA . ASN A 1 173 ? 17.625 -32.188 -17.516 1 82.81 173 ASN A CA 1
ATOM 1299 C C . ASN A 1 173 ? 18.188 -33.469 -18.156 1 82.81 173 ASN A C 1
ATOM 1301 O O . ASN A 1 173 ? 17.438 -34.25 -18.719 1 82.81 173 ASN A O 1
ATOM 1305 N N . ILE A 1 174 ? 19.422 -33.656 -18 1 85.19 174 ILE A N 1
ATOM 1306 C CA . ILE A 1 174 ? 20.016 -34.875 -18.5 1 85.19 174 ILE A CA 1
ATOM 1307 C C . ILE A 1 174 ? 19.578 -36.062 -17.625 1 85.19 174 ILE A C 1
ATOM 1309 O O . ILE A 1 174 ? 19.281 -37.156 -18.141 1 85.19 174 ILE A O 1
ATOM 1313 N N . LEU A 1 175 ? 19.594 -35.75 -16.422 1 86.25 175 LEU A N 1
ATOM 1314 C CA . LEU A 1 175 ? 19.156 -36.781 -15.484 1 86.25 175 LEU A CA 1
ATOM 1315 C C . LEU A 1 175 ? 17.688 -37.125 -15.688 1 86.25 175 LEU A C 1
ATOM 1317 O O . LEU A 1 175 ? 17.266 -38.25 -15.422 1 86.25 175 LEU A O 1
ATOM 1321 N N . ALA A 1 176 ? 16.938 -36.156 -16.188 1 83.38 176 ALA A N 1
ATOM 1322 C CA . ALA A 1 176 ? 15.516 -36.375 -16.422 1 83.38 176 ALA A CA 1
ATOM 1323 C C . ALA A 1 176 ? 15.289 -37.375 -17.562 1 83.38 176 ALA A C 1
ATOM 1325 O O . ALA A 1 176 ? 14.219 -37.969 -17.672 1 83.38 176 ALA A O 1
ATOM 1326 N N . LEU A 1 177 ? 16.344 -37.625 -18.359 1 85.81 177 LEU A N 1
ATOM 1327 C CA . LEU A 1 177 ? 16.25 -38.594 -19.469 1 85.81 177 LEU A CA 1
ATOM 1328 C C . LEU A 1 177 ? 16.359 -40.031 -18.953 1 85.81 177 LEU A C 1
ATOM 1330 O O . LEU A 1 177 ? 15.992 -40.969 -19.656 1 85.81 177 LEU A O 1
ATOM 1334 N N . ALA A 1 178 ? 16.75 -40.125 -17.734 1 88.19 178 ALA A N 1
ATOM 1335 C CA . ALA A 1 178 ? 16.984 -41.469 -17.188 1 88.19 178 ALA A CA 1
ATOM 1336 C C . ALA A 1 178 ? 15.695 -42.25 -17.062 1 88.19 178 ALA A C 1
ATOM 1338 O O . ALA A 1 178 ? 15.664 -43.469 -17.344 1 88.19 178 ALA A O 1
ATOM 1339 N N . ALA A 1 179 ? 14.625 -41.562 -16.797 1 86.19 179 ALA A N 1
ATOM 1340 C CA . ALA A 1 179 ? 13.367 -42.281 -16.562 1 86.19 179 ALA A CA 1
ATOM 1341 C C . ALA A 1 179 ? 12.805 -42.844 -17.859 1 86.19 179 ALA A C 1
ATOM 1343 O O . ALA A 1 179 ? 12.477 -44.031 -17.922 1 86.19 179 ALA A O 1
ATOM 1344 N N . PRO A 1 180 ? 12.703 -42.062 -18.875 1 84.75 180 PRO A N 1
ATOM 1345 C CA . PRO A 1 180 ? 12.211 -42.625 -20.125 1 84.75 180 PRO A CA 1
ATOM 1346 C C . PRO A 1 180 ? 13.117 -43.719 -20.688 1 84.75 180 PRO A C 1
ATOM 1348 O O . PRO A 1 180 ? 12.625 -44.719 -21.219 1 84.75 180 PRO A O 1
ATOM 1351 N N . LEU A 1 181 ? 14.422 -43.625 -20.547 1 85.69 181 LEU A N 1
ATOM 1352 C CA . LEU A 1 181 ? 15.344 -44.625 -21.047 1 85.69 181 LEU A CA 1
ATOM 1353 C C . LEU A 1 181 ? 15.242 -45.906 -20.219 1 85.69 181 LEU A C 1
ATOM 1355 O O . LEU A 1 181 ? 15.352 -47 -20.766 1 85.69 181 LEU A O 1
ATOM 1359 N N . PHE A 1 182 ? 15.078 -45.781 -18.969 1 88.06 182 PHE A N 1
ATOM 1360 C CA . PHE A 1 182 ? 14.867 -46.938 -18.094 1 88.06 182 PHE A CA 1
ATOM 1361 C C . PHE A 1 182 ? 13.594 -47.688 -18.484 1 88.06 182 PHE A C 1
ATOM 1363 O O . PHE A 1 182 ? 13.609 -48.906 -18.641 1 88.06 182 PHE A O 1
ATOM 1370 N N . THR A 1 183 ? 12.562 -46.875 -18.734 1 85 183 THR A N 1
ATOM 1371 C CA . THR A 1 183 ? 11.289 -47.5 -19.078 1 85 183 THR A CA 1
ATOM 1372 C C . THR A 1 183 ? 11.375 -48.188 -20.438 1 85 183 THR A C 1
ATOM 1374 O O . THR A 1 183 ? 10.836 -49.281 -20.625 1 85 183 THR A O 1
ATOM 1377 N N . MET A 1 184 ? 12.055 -47.594 -21.328 1 86.69 184 MET A N 1
ATOM 1378 C CA . MET A 1 184 ? 12.234 -48.188 -22.656 1 86.69 184 MET A CA 1
ATOM 1379 C C . MET A 1 184 ? 13.008 -49.5 -22.547 1 86.69 184 MET A C 1
ATOM 1381 O O . MET A 1 184 ? 12.617 -50.5 -23.156 1 86.69 184 MET A O 1
ATOM 1385 N N . SER A 1 185 ? 14.047 -49.469 -21.781 1 86.75 185 SER A N 1
ATOM 1386 C CA . SER A 1 185 ? 14.891 -50.656 -21.641 1 86.75 185 SER A CA 1
ATOM 1387 C C . SER A 1 185 ? 14.148 -51.781 -20.938 1 86.75 185 SER A C 1
ATOM 1389 O O . SER A 1 185 ? 14.391 -52.969 -21.219 1 86.75 185 SER A O 1
ATOM 1391 N N . VAL A 1 186 ? 13.367 -51.406 -20.078 1 86.75 186 VAL A N 1
ATOM 1392 C CA . VAL A 1 186 ? 12.633 -52.406 -19.328 1 86.75 186 VAL A CA 1
ATOM 1393 C C . VAL A 1 186 ? 11.578 -53.062 -20.234 1 86.75 186 VAL A C 1
ATOM 1395 O O . VAL A 1 186 ? 11.453 -54.281 -20.266 1 86.75 186 VAL A O 1
ATOM 1398 N N . TYR A 1 187 ? 10.859 -52.281 -21.016 1 83.81 187 TYR A N 1
ATOM 1399 C CA . TYR A 1 187 ? 9.781 -52.812 -21.844 1 83.81 187 TYR A CA 1
ATOM 1400 C C . TYR A 1 187 ? 10.336 -53.562 -23.047 1 83.81 187 TYR A C 1
ATOM 1402 O O . TYR A 1 187 ? 9.758 -54.562 -23.484 1 83.81 187 TYR A O 1
ATOM 1410 N N . ASP A 1 188 ? 11.422 -53.156 -2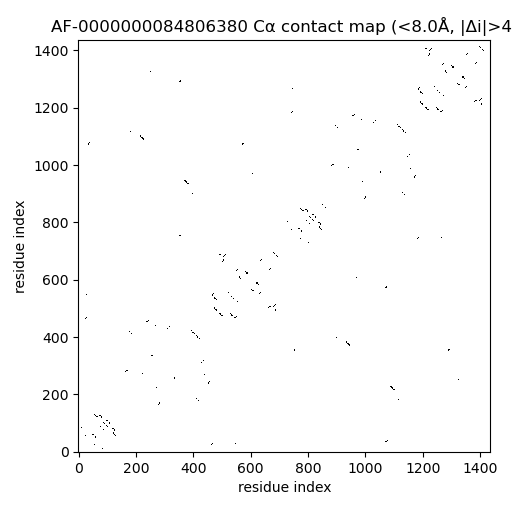3.547 1 85.25 188 ASP A N 1
ATOM 1411 C CA . ASP A 1 188 ? 11.938 -53.75 -24.781 1 85.25 188 ASP A CA 1
ATOM 1412 C C . ASP A 1 188 ? 12.844 -54.938 -24.484 1 85.25 188 ASP A C 1
ATOM 1414 O O . ASP A 1 188 ? 12.906 -55.906 -25.266 1 85.25 188 ASP A O 1
ATOM 1418 N N . ARG A 1 189 ? 13.531 -54.875 -23.359 1 83.5 189 ARG A N 1
ATOM 1419 C CA . ARG A 1 189 ? 14.562 -55.875 -23.172 1 83.5 189 ARG A CA 1
ATOM 1420 C C . ARG A 1 189 ? 14.266 -56.75 -21.953 1 83.5 189 ARG A C 1
ATOM 1422 O O . ARG A 1 189 ? 14.422 -57.969 -21.984 1 83.5 189 ARG A O 1
ATOM 1429 N N . VAL A 1 190 ? 13.773 -56.156 -20.953 1 81.44 190 VAL A N 1
ATOM 1430 C CA . VAL A 1 190 ? 13.648 -56.906 -19.703 1 81.44 190 VAL A CA 1
ATOM 1431 C C . VAL A 1 190 ? 12.398 -57.781 -19.734 1 81.44 190 VAL A C 1
ATOM 1433 O O . VAL A 1 190 ? 12.453 -58.969 -19.375 1 81.44 190 VAL A O 1
ATOM 1436 N N . ILE A 1 191 ? 11.305 -57.25 -20.219 1 78.69 191 ILE A N 1
ATOM 1437 C CA . ILE A 1 191 ? 10.031 -57.969 -20.172 1 78.69 191 ILE A CA 1
ATOM 1438 C C . ILE A 1 191 ? 10.086 -59.125 -21.141 1 78.69 191 ILE A C 1
ATOM 1440 O O . ILE A 1 191 ? 9.789 -60.281 -20.766 1 78.69 191 ILE A O 1
ATOM 1444 N N . PRO A 1 192 ? 10.562 -58.875 -22.359 1 76.69 192 PRO A N 1
ATOM 1445 C CA . PRO A 1 192 ? 10.547 -60.031 -23.281 1 76.69 192 PRO A CA 1
ATOM 1446 C C . PRO A 1 192 ? 11.57 -61.094 -22.922 1 76.69 192 PRO A C 1
ATOM 1448 O O . PRO A 1 192 ? 11.312 -62.281 -23.109 1 76.69 192 PRO A O 1
ATOM 1451 N N . ASN A 1 193 ? 12.695 -60.719 -22.266 1 81.56 193 ASN A N 1
ATOM 1452 C CA . ASN A 1 193 ? 13.773 -61.656 -22 1 81.56 193 ASN A CA 1
ATOM 1453 C C . ASN A 1 193 ? 13.766 -62.125 -20.547 1 81.56 193 ASN A C 1
ATOM 1455 O O . ASN A 1 193 ? 14.484 -63.062 -20.188 1 81.56 193 ASN A O 1
ATOM 1459 N N . GLY A 1 194 ? 12.93 -61.625 -19.781 1 81.69 194 GLY A N 1
ATOM 1460 C CA . GLY A 1 194 ? 12.898 -61.969 -18.359 1 81.69 194 GLY A CA 1
ATOM 1461 C C . GLY A 1 194 ? 14.211 -61.688 -17.656 1 81.69 194 GLY A C 1
ATOM 1462 O O . GLY A 1 194 ? 14.641 -62.469 -16.797 1 81.69 194 GLY A O 1
ATOM 1463 N N . ALA A 1 195 ? 14.938 -60.688 -18.094 1 85.38 195 ALA A N 1
ATOM 1464 C CA . ALA A 1 195 ? 16.266 -60.375 -17.578 1 85.38 195 ALA A CA 1
ATOM 1465 C C . ALA A 1 195 ? 16.172 -59.625 -16.25 1 85.38 195 ALA A C 1
ATOM 1467 O O . ALA A 1 195 ? 16.328 -58.406 -16.219 1 85.38 195 ALA A O 1
ATOM 1468 N N . ILE A 1 196 ? 16.125 -60.312 -15.133 1 85.94 196 ILE A N 1
ATOM 1469 C CA . ILE A 1 196 ? 15.922 -59.75 -13.797 1 85.94 196 ILE A CA 1
ATOM 1470 C C . ILE A 1 196 ? 17.156 -59 -13.359 1 85.94 196 ILE A C 1
ATOM 1472 O O . ILE A 1 196 ? 17.062 -57.906 -12.781 1 85.94 196 ILE A O 1
ATOM 1476 N N . PRO A 1 197 ? 18.359 -59.5 -13.68 1 86.12 197 PRO A N 1
ATOM 1477 C CA . PRO A 1 197 ? 19.531 -58.75 -13.266 1 86.12 197 PRO A CA 1
ATOM 1478 C C . PRO A 1 197 ? 19.609 -57.375 -13.914 1 86.12 197 PRO A C 1
ATOM 1480 O O . PRO A 1 197 ? 20 -56.406 -13.258 1 86.12 197 PRO A O 1
ATOM 1483 N N . SER A 1 198 ? 19.188 -57.375 -15.156 1 86.31 198 SER A N 1
ATOM 1484 C CA . SER A 1 198 ? 19.156 -56.062 -15.836 1 86.31 198 SER A CA 1
ATOM 1485 C C . SER A 1 198 ? 18.141 -55.125 -15.195 1 86.31 198 SER A C 1
ATOM 1487 O O . SER A 1 198 ? 18.375 -53.938 -15.109 1 86.31 198 SER A O 1
ATOM 1489 N N . LEU A 1 199 ? 17.094 -55.719 -14.734 1 89 199 LEU A N 1
ATOM 1490 C CA . LEU A 1 199 ? 16.062 -54.906 -14.078 1 89 199 LEU A CA 1
ATOM 1491 C C . LEU A 1 199 ? 16.594 -54.281 -12.789 1 89 199 LEU A C 1
ATOM 1493 O O . LEU A 1 199 ? 16.359 -53.125 -12.516 1 89 199 LEU A O 1
ATOM 1497 N N . VAL A 1 200 ? 17.297 -55.031 -12.031 1 89.06 200 VAL A N 1
ATOM 1498 C CA . VAL A 1 200 ? 17.828 -54.562 -10.758 1 89.06 200 VAL A CA 1
ATOM 1499 C C . VAL A 1 200 ? 18.906 -53.5 -11 1 89.06 200 VAL A C 1
ATOM 1501 O O . VAL A 1 200 ? 18.938 -52.469 -10.305 1 89.06 200 VAL A O 1
ATOM 1504 N N . ALA A 1 201 ? 19.734 -53.812 -11.977 1 89.19 201 ALA A N 1
ATOM 1505 C CA . ALA A 1 201 ? 20.797 -52.844 -12.289 1 89.19 201 ALA A CA 1
ATOM 1506 C C . ALA A 1 201 ? 20.219 -51.531 -12.773 1 89.19 201 ALA A C 1
ATOM 1508 O O . ALA A 1 201 ? 20.641 -50.469 -12.32 1 89.19 201 ALA A O 1
ATOM 1509 N N . LEU A 1 202 ? 19.297 -51.562 -13.633 1 89.5 202 LEU A N 1
ATOM 1510 C CA . LEU A 1 202 ? 18.688 -50.344 -14.172 1 89.5 202 LEU A CA 1
ATOM 1511 C C . LEU A 1 202 ? 17.844 -49.656 -13.117 1 89.5 202 LEU A C 1
ATOM 1513 O O . LEU A 1 202 ? 17.781 -48.406 -13.086 1 89.5 202 LEU A O 1
ATOM 1517 N N . GLY A 1 203 ? 17.203 -50.406 -12.266 1 91.75 203 GLY A N 1
ATOM 1518 C CA . GLY A 1 203 ? 16.438 -49.844 -11.172 1 91.75 203 GLY A CA 1
ATOM 1519 C C . GLY A 1 203 ? 17.297 -49.062 -10.18 1 91.75 203 GLY A C 1
ATOM 1520 O O . GLY A 1 203 ? 16.922 -47.969 -9.773 1 91.75 203 GLY A O 1
ATOM 1521 N N . ILE A 1 204 ? 18.375 -49.594 -9.867 1 91.88 204 ILE A N 1
ATOM 1522 C CA . ILE A 1 204 ? 19.297 -48.906 -8.961 1 91.88 204 ILE A CA 1
ATOM 1523 C C . ILE A 1 204 ? 19.875 -47.688 -9.641 1 91.88 204 ILE A C 1
ATOM 1525 O O . ILE A 1 204 ? 20.047 -46.625 -8.992 1 91.88 204 ILE A O 1
ATOM 1529 N N . GLY A 1 205 ? 20.219 -47.844 -10.883 1 89.38 205 GLY A N 1
ATOM 1530 C CA . GLY A 1 205 ? 20.703 -46.688 -11.633 1 89.38 205 GLY A CA 1
ATOM 1531 C C . GLY A 1 205 ? 19.719 -45.531 -11.633 1 89.38 205 GLY A C 1
ATOM 1532 O O . GLY A 1 205 ? 20.094 -44.375 -11.453 1 89.38 205 GLY A O 1
ATOM 1533 N N . LEU A 1 206 ? 18.453 -45.844 -11.836 1 92.25 206 LEU A N 1
ATOM 1534 C CA . LEU A 1 206 ? 17.422 -44.781 -11.852 1 92.25 206 LEU A CA 1
ATOM 1535 C C . LEU A 1 206 ? 17.219 -44.219 -10.453 1 92.25 206 LEU A C 1
ATOM 1537 O O . LEU A 1 206 ? 17 -43 -10.305 1 92.25 206 LEU A O 1
ATOM 1541 N N . ALA A 1 207 ? 17.281 -45.031 -9.43 1 92.88 207 ALA A N 1
ATOM 1542 C CA . ALA A 1 207 ? 17.156 -44.562 -8.055 1 92.88 207 ALA A CA 1
ATOM 1543 C C . ALA A 1 207 ? 18.266 -43.562 -7.715 1 92.88 207 ALA A C 1
ATOM 1545 O O . ALA A 1 207 ? 18.016 -42.562 -7.059 1 92.88 207 ALA A O 1
ATOM 1546 N N . LEU A 1 208 ? 19.406 -43.875 -8.164 1 92.44 208 LEU A N 1
ATOM 1547 C CA . LEU A 1 208 ? 20.547 -42.969 -7.941 1 92.44 208 LEU A CA 1
ATOM 1548 C C . LEU A 1 208 ? 20.359 -41.656 -8.711 1 92.44 208 LEU A C 1
ATOM 1550 O O . LEU A 1 208 ? 20.703 -40.594 -8.203 1 92.44 208 LEU A O 1
ATOM 1554 N N . ALA A 1 209 ? 19.875 -41.75 -9.891 1 91.75 209 ALA A N 1
ATOM 1555 C CA . ALA A 1 209 ? 19.609 -40.562 -10.688 1 91.75 209 ALA A CA 1
ATOM 1556 C C . ALA A 1 209 ? 18.578 -39.656 -10.008 1 91.75 209 ALA A C 1
ATOM 1558 O O . ALA A 1 209 ? 18.703 -38.406 -10.023 1 91.75 209 ALA A O 1
ATOM 1559 N N . ILE A 1 210 ? 17.594 -40.281 -9.383 1 92.62 210 ILE A N 1
ATOM 1560 C CA . ILE A 1 210 ? 16.547 -39.531 -8.695 1 92.62 210 ILE A CA 1
ATOM 1561 C C . ILE A 1 210 ? 17.125 -38.812 -7.465 1 92.62 210 ILE A C 1
ATOM 1563 O O . ILE A 1 210 ? 16.812 -37.656 -7.188 1 92.62 210 ILE A O 1
ATOM 1567 N N . ALA A 1 211 ? 17.984 -39.5 -6.773 1 92.69 211 ALA A N 1
ATOM 1568 C CA . ALA A 1 211 ? 18.625 -38.938 -5.594 1 92.69 211 ALA A CA 1
ATOM 1569 C C . ALA A 1 211 ? 19.516 -37.75 -5.969 1 92.69 211 ALA A C 1
ATOM 1571 O O . ALA A 1 211 ? 19.5 -36.719 -5.289 1 92.69 211 ALA A O 1
ATOM 1572 N N . PHE A 1 212 ? 20.25 -37.906 -7 1 90.88 212 PHE A N 1
ATOM 1573 C CA . PHE A 1 212 ? 21.109 -36.812 -7.469 1 90.88 212 PHE A CA 1
ATOM 1574 C C . PHE A 1 212 ? 20.281 -35.656 -7.992 1 90.88 212 PHE A C 1
ATOM 1576 O O . PHE A 1 212 ? 20.656 -34.5 -7.828 1 90.88 212 PHE A O 1
ATOM 1583 N N . ASP A 1 213 ? 19.234 -36.031 -8.648 1 90.19 213 ASP A N 1
ATOM 1584 C CA . ASP A 1 213 ? 18.312 -35 -9.141 1 90.19 213 ASP A CA 1
ATOM 1585 C C . ASP A 1 213 ? 17.766 -34.156 -8 1 90.19 213 ASP A C 1
ATOM 1587 O O . ASP A 1 213 ? 17.672 -32.938 -8.102 1 90.19 213 ASP A O 1
ATOM 1591 N N . PHE A 1 214 ? 17.438 -34.781 -6.953 1 89.31 214 PHE A N 1
ATOM 1592 C CA . PHE A 1 214 ? 16.922 -34.094 -5.77 1 89.31 214 PHE A CA 1
ATOM 1593 C C . PHE A 1 214 ? 17.969 -33.156 -5.18 1 89.31 214 PHE A C 1
ATOM 1595 O O . PHE A 1 214 ? 17.672 -32 -4.922 1 89.31 214 PHE A O 1
ATOM 1602 N N . LEU A 1 215 ? 19.141 -33.625 -5.012 1 91.06 215 LEU A N 1
ATOM 1603 C CA . LEU A 1 215 ? 20.219 -32.844 -4.414 1 91.06 215 LEU A CA 1
ATOM 1604 C C . LEU A 1 215 ? 20.547 -31.641 -5.273 1 91.06 215 LEU A C 1
ATOM 1606 O O . LEU A 1 215 ? 20.703 -30.531 -4.758 1 91.06 215 LEU A O 1
ATOM 1610 N N . LEU A 1 216 ? 20.594 -31.828 -6.496 1 87.94 216 LEU A N 1
ATOM 1611 C CA . LEU A 1 216 ? 20.953 -30.75 -7.406 1 87.94 216 LEU A CA 1
ATOM 1612 C C . LEU A 1 216 ? 19.844 -29.703 -7.465 1 87.94 216 LEU A C 1
ATOM 1614 O O . LEU A 1 216 ? 20.109 -28.5 -7.582 1 87.94 216 LEU A O 1
ATOM 1618 N N . LYS A 1 217 ? 18.641 -30.156 -7.434 1 86.81 217 LYS A N 1
ATOM 1619 C CA . LYS A 1 217 ? 17.516 -29.219 -7.477 1 86.81 217 LYS A CA 1
ATOM 1620 C C . LYS A 1 217 ? 17.469 -28.359 -6.215 1 86.81 217 LYS A C 1
ATOM 1622 O O . LYS A 1 217 ? 17.141 -27.172 -6.277 1 86.81 217 LYS A O 1
ATOM 1627 N N . VAL A 1 218 ? 17.859 -28.922 -5.113 1 87.38 218 VAL A N 1
ATOM 1628 C CA . VAL A 1 218 ? 17.859 -28.203 -3.85 1 87.38 218 VAL A CA 1
ATOM 1629 C C . VAL A 1 218 ? 18.984 -27.156 -3.859 1 87.38 218 VAL A C 1
ATOM 1631 O O . VAL A 1 218 ? 18.781 -26.016 -3.461 1 87.38 218 VAL A O 1
ATOM 1634 N N . VAL A 1 219 ? 20.109 -27.562 -4.344 1 85.5 219 VAL A N 1
ATOM 1635 C CA . VAL A 1 219 ? 21.25 -26.656 -4.387 1 85.5 219 VAL A CA 1
ATOM 1636 C C . VAL A 1 219 ? 20.984 -25.516 -5.363 1 85.5 219 VAL A C 1
ATOM 1638 O O . VAL A 1 219 ? 21.297 -24.359 -5.082 1 85.5 219 VAL A O 1
ATOM 1641 N N . ARG A 1 220 ? 20.469 -25.922 -6.426 1 80.88 220 ARG A N 1
ATOM 1642 C CA . ARG A 1 220 ? 20.125 -24.922 -7.43 1 80.88 220 ARG A CA 1
ATOM 1643 C C . ARG A 1 220 ? 19.141 -23.906 -6.871 1 80.88 220 ARG A C 1
ATOM 1645 O O . ARG A 1 220 ? 19.312 -22.703 -7.059 1 80.88 220 ARG A O 1
ATOM 1652 N N . SER A 1 221 ? 18.125 -24.344 -6.25 1 82.19 221 SER A N 1
ATOM 1653 C CA . SER A 1 221 ? 17.109 -23.469 -5.688 1 82.19 221 SER A CA 1
ATOM 1654 C C . SER A 1 221 ? 17.719 -22.531 -4.641 1 82.19 221 SER A C 1
ATOM 1656 O O . SER A 1 221 ? 17.344 -21.344 -4.574 1 82.19 221 SER A O 1
ATOM 1658 N N . ARG A 1 222 ? 18.656 -23.031 -3.906 1 83.12 222 ARG A N 1
ATOM 1659 C CA . ARG A 1 222 ? 19.312 -22.234 -2.875 1 83.12 222 ARG A CA 1
ATOM 1660 C C . ARG A 1 222 ? 20.156 -21.125 -3.496 1 83.12 222 ARG A C 1
ATOM 1662 O O . ARG A 1 222 ? 20.203 -20 -2.992 1 83.12 222 ARG A O 1
ATOM 1669 N N . ILE A 1 223 ? 20.812 -21.453 -4.484 1 82.38 223 ILE A N 1
ATOM 1670 C CA . ILE A 1 223 ? 21.672 -20.469 -5.148 1 82.38 223 ILE A CA 1
ATOM 1671 C C . ILE A 1 223 ? 20.812 -19.375 -5.762 1 82.38 223 ILE A C 1
ATOM 1673 O O . ILE A 1 223 ? 21.156 -18.188 -5.664 1 82.38 223 ILE A O 1
ATOM 1677 N N . ILE A 1 224 ? 19.75 -19.797 -6.34 1 79.94 224 ILE A N 1
ATOM 1678 C CA . ILE A 1 224 ? 18.859 -18.828 -6.965 1 79.94 224 ILE A CA 1
ATOM 1679 C C . ILE A 1 224 ? 18.266 -17.906 -5.898 1 79.94 224 ILE A C 1
ATOM 1681 O O . ILE A 1 224 ? 18.188 -16.703 -6.098 1 79.94 224 ILE A O 1
ATOM 1685 N N . ASP A 1 225 ? 17.906 -18.438 -4.785 1 80.06 225 ASP A N 1
ATOM 1686 C CA . ASP A 1 225 ? 17.297 -17.688 -3.707 1 80.06 225 ASP A CA 1
ATOM 1687 C C . ASP A 1 225 ? 18.281 -16.688 -3.102 1 80.06 225 ASP A C 1
ATOM 1689 O O . ASP A 1 225 ? 17.922 -15.539 -2.816 1 80.06 225 ASP A O 1
ATOM 1693 N N . MET A 1 226 ? 19.469 -17.156 -2.941 1 79.56 226 MET A N 1
ATOM 1694 C CA . MET A 1 226 ? 20.484 -16.297 -2.354 1 79.56 226 MET A CA 1
ATOM 1695 C C . MET A 1 226 ? 20.844 -15.156 -3.297 1 79.56 226 MET A C 1
ATOM 1697 O O . MET A 1 226 ? 21.047 -14.023 -2.857 1 79.56 226 MET A O 1
ATOM 1701 N N . THR A 1 227 ? 20.953 -15.516 -4.484 1 78.81 227 THR A N 1
ATOM 1702 C CA . THR A 1 227 ? 21.25 -14.484 -5.473 1 78.81 227 THR A CA 1
ATOM 1703 C C . THR A 1 227 ? 20.094 -13.492 -5.59 1 78.81 227 THR A C 1
ATOM 1705 O O . THR A 1 227 ? 20.312 -12.289 -5.707 1 78.81 227 THR A O 1
ATOM 1708 N N . GLY A 1 228 ? 18.906 -14.016 -5.602 1 77.25 228 GLY A N 1
ATOM 1709 C CA . GLY A 1 228 ? 17.734 -13.156 -5.648 1 77.25 228 GLY A CA 1
ATOM 1710 C C . GLY A 1 228 ? 17.641 -12.211 -4.469 1 77.25 228 GLY A C 1
ATOM 1711 O O . GLY A 1 228 ? 17.266 -11.055 -4.625 1 77.25 228 GLY A O 1
ATOM 1712 N N . LYS A 1 229 ? 18.016 -12.695 -3.332 1 81.5 229 LYS A N 1
ATOM 1713 C CA . LYS A 1 229 ? 18 -11.891 -2.113 1 81.5 229 LYS A CA 1
ATOM 1714 C C . LYS A 1 229 ? 18.969 -10.711 -2.221 1 81.5 229 LYS A C 1
ATOM 1716 O O . LYS A 1 229 ? 18.625 -9.586 -1.854 1 81.5 229 LYS A O 1
ATOM 1721 N N . LYS A 1 230 ? 20.078 -10.969 -2.697 1 80.12 230 LYS A N 1
ATOM 1722 C CA . LYS A 1 230 ? 21.094 -9.922 -2.818 1 80.12 230 LYS A CA 1
ATOM 1723 C C . LYS A 1 230 ? 20.672 -8.867 -3.84 1 80.12 230 LYS A C 1
ATOM 1725 O O . LYS A 1 230 ? 20.859 -7.672 -3.613 1 80.12 230 LYS A O 1
ATOM 1730 N N . VAL A 1 231 ? 20.141 -9.305 -4.887 1 78.69 231 VAL A N 1
ATOM 1731 C CA . VAL A 1 231 ? 19.672 -8.391 -5.922 1 78.69 231 VAL A CA 1
ATOM 1732 C C . VAL A 1 231 ? 18.531 -7.531 -5.375 1 78.69 231 VAL A C 1
ATOM 1734 O O . VAL A 1 231 ? 18.469 -6.332 -5.648 1 78.69 231 VAL A O 1
ATOM 1737 N N . ASP A 1 232 ? 17.734 -8.148 -4.602 1 80.69 232 ASP A N 1
ATOM 1738 C CA . ASP A 1 232 ? 16.578 -7.461 -4.035 1 80.69 232 ASP A CA 1
ATOM 1739 C C . ASP A 1 232 ? 17.016 -6.312 -3.125 1 80.69 232 ASP A C 1
ATOM 1741 O O . ASP A 1 232 ? 16.484 -5.199 -3.23 1 80.69 232 ASP A O 1
ATOM 1745 N N . VAL A 1 233 ? 17.953 -6.594 -2.262 1 83.19 233 VAL A N 1
ATOM 1746 C CA . VAL A 1 233 ? 18.391 -5.605 -1.278 1 83.19 233 VAL A CA 1
ATOM 1747 C C . VAL A 1 233 ? 19.047 -4.426 -1.986 1 83.19 233 VAL A C 1
ATOM 1749 O O . VAL A 1 233 ? 18.766 -3.268 -1.669 1 83.19 233 VAL A O 1
ATOM 1752 N N . VAL A 1 234 ? 19.797 -4.73 -2.992 1 81.62 234 VAL A N 1
ATOM 1753 C CA . VAL A 1 234 ? 20.531 -3.676 -3.689 1 81.62 234 VAL A CA 1
ATOM 1754 C C . VAL A 1 234 ? 19.562 -2.848 -4.535 1 81.62 234 VAL A C 1
ATOM 1756 O O . VAL A 1 234 ? 19.625 -1.616 -4.531 1 81.62 234 VAL A O 1
ATOM 1759 N N . LEU A 1 235 ? 18.672 -3.494 -5.164 1 83.44 235 LEU A N 1
ATOM 1760 C CA . LEU A 1 235 ? 17.75 -2.785 -6.043 1 83.44 235 LEU A CA 1
ATOM 1761 C C . LEU A 1 235 ? 16.75 -1.964 -5.23 1 83.44 235 LEU A C 1
ATOM 1763 O O . LEU A 1 235 ? 16.422 -0.842 -5.613 1 83.44 235 LEU A O 1
ATOM 1767 N N . ALA A 1 236 ? 16.234 -2.596 -4.18 1 85.94 236 ALA A N 1
ATOM 1768 C CA . ALA A 1 236 ? 15.297 -1.874 -3.332 1 85.94 236 ALA A CA 1
ATOM 1769 C C . ALA A 1 236 ? 15.93 -0.609 -2.76 1 85.94 236 ALA A C 1
ATOM 1771 O O . ALA A 1 236 ? 15.273 0.432 -2.664 1 85.94 236 ALA A O 1
ATOM 1772 N N . ALA A 1 237 ? 17.188 -0.744 -2.383 1 85.06 237 ALA A N 1
ATOM 1773 C CA . ALA A 1 237 ? 17.922 0.403 -1.843 1 85.06 237 ALA A CA 1
ATOM 1774 C C . ALA A 1 237 ? 18.078 1.496 -2.896 1 85.06 237 ALA A C 1
ATOM 1776 O O . ALA A 1 237 ? 17.875 2.68 -2.605 1 85.06 237 ALA A O 1
ATOM 1777 N N . ARG A 1 238 ? 18.344 1.1 -4.062 1 84.06 238 ARG A N 1
ATOM 1778 C CA . ARG A 1 238 ? 18.578 2.055 -5.141 1 84.06 238 ARG A CA 1
ATOM 1779 C C . ARG A 1 238 ? 17.297 2.766 -5.535 1 84.06 238 ARG A C 1
ATOM 1781 O O . ARG A 1 238 ? 17.297 3.971 -5.793 1 84.06 238 ARG A O 1
ATOM 1788 N N . ILE A 1 239 ? 16.266 2.031 -5.637 1 87.62 239 ILE A N 1
ATOM 1789 C CA . ILE A 1 239 ? 14.984 2.607 -6.039 1 87.62 239 ILE A CA 1
ATOM 1790 C C . ILE A 1 239 ? 14.5 3.6 -4.984 1 87.62 239 ILE A C 1
ATOM 1792 O O . ILE A 1 239 ? 14.047 4.699 -5.316 1 87.62 239 ILE A O 1
ATOM 1796 N N . PHE A 1 240 ? 14.617 3.244 -3.762 1 89.69 240 PHE A N 1
ATOM 1797 C CA . PHE A 1 240 ? 14.172 4.113 -2.68 1 89.69 240 PHE A CA 1
ATOM 1798 C C . PHE A 1 240 ? 15 5.387 -2.631 1 89.69 240 PHE A C 1
ATOM 1800 O O . PHE A 1 240 ? 14.461 6.477 -2.416 1 89.69 240 PHE A O 1
ATOM 1807 N N . GLU A 1 241 ? 16.25 5.168 -2.754 1 87.5 241 GLU A N 1
ATOM 1808 C CA . GLU A 1 241 ? 17.125 6.328 -2.779 1 87.5 241 GLU A CA 1
ATOM 1809 C C . GLU A 1 241 ? 16.75 7.285 -3.906 1 87.5 241 GLU A C 1
ATOM 1811 O O . GLU A 1 241 ? 16.734 8.508 -3.715 1 87.5 241 GLU A O 1
ATOM 1816 N N . HIS A 1 242 ? 16.438 6.719 -5.016 1 87.25 242 HIS A N 1
ATOM 1817 C CA . HIS A 1 242 ? 16.047 7.539 -6.16 1 87.25 242 HIS A CA 1
ATOM 1818 C C . HIS A 1 242 ? 14.742 8.281 -5.898 1 87.25 242 HIS A C 1
ATOM 1820 O O . HIS A 1 242 ? 14.633 9.469 -6.203 1 87.25 242 HIS A O 1
ATOM 1826 N N . VAL A 1 243 ? 13.836 7.613 -5.336 1 88.12 243 VAL A N 1
ATOM 1827 C CA . VAL A 1 243 ? 12.523 8.195 -5.082 1 88.12 243 VAL A CA 1
ATOM 1828 C C . VAL A 1 243 ? 12.656 9.328 -4.062 1 88.12 243 VAL A C 1
ATOM 1830 O O . VAL A 1 243 ? 12 10.367 -4.195 1 88.12 243 VAL A O 1
ATOM 1833 N N . MET A 1 244 ? 13.5 9.156 -3.086 1 87.44 244 MET A N 1
ATOM 1834 C CA . MET A 1 244 ? 13.695 10.164 -2.051 1 87.44 244 MET A CA 1
ATOM 1835 C C . MET A 1 244 ? 14.445 11.367 -2.605 1 87.44 244 MET A C 1
ATOM 1837 O O . MET A 1 244 ? 14.352 12.469 -2.061 1 87.44 244 MET A O 1
ATOM 1841 N N . ALA A 1 245 ? 15.125 11.141 -3.705 1 86.69 245 ALA A N 1
ATOM 1842 C CA . ALA A 1 245 ? 15.969 12.195 -4.258 1 86.69 245 ALA A CA 1
ATOM 1843 C C . ALA A 1 245 ? 15.297 12.867 -5.457 1 86.69 245 ALA A C 1
ATOM 1845 O O . ALA A 1 245 ? 15.891 13.727 -6.109 1 86.69 245 ALA A O 1
ATOM 1846 N N . LEU A 1 246 ? 14.062 12.562 -5.734 1 87.62 246 LEU A N 1
ATOM 1847 C CA . LEU A 1 246 ? 13.352 13.156 -6.867 1 87.62 246 LEU A CA 1
ATOM 1848 C C . LEU A 1 246 ? 13.141 14.648 -6.652 1 87.62 246 LEU A C 1
ATOM 1850 O O . LEU A 1 246 ? 12.945 15.094 -5.52 1 87.62 246 LEU A O 1
ATOM 1854 N N . LYS A 1 247 ? 13.188 15.289 -7.73 1 87.69 247 LYS A N 1
ATOM 1855 C CA . LYS A 1 247 ? 12.789 16.688 -7.648 1 87.69 247 LYS A CA 1
ATOM 1856 C C . LYS A 1 247 ? 11.336 16.828 -7.219 1 87.69 247 LYS A C 1
ATOM 1858 O O . LYS A 1 247 ? 10.477 16.062 -7.652 1 87.69 247 LYS A O 1
ATOM 1863 N N . MET A 1 248 ? 11.07 17.781 -6.449 1 84.44 248 MET A N 1
ATOM 1864 C CA . MET A 1 248 ? 9.742 17.938 -5.871 1 84.44 248 MET A CA 1
ATOM 1865 C C . MET A 1 248 ? 8.719 18.25 -6.953 1 84.44 248 MET A C 1
ATOM 1867 O O . MET A 1 248 ? 7.543 17.891 -6.824 1 84.44 248 MET A O 1
ATOM 1871 N N . ASP A 1 249 ? 9.133 18.859 -8.008 1 82.62 249 ASP A N 1
ATOM 1872 C CA . ASP A 1 249 ? 8.203 19.266 -9.062 1 82.62 249 ASP A CA 1
ATOM 1873 C C . ASP A 1 249 ? 7.828 18.078 -9.945 1 82.62 249 ASP A C 1
ATOM 1875 O O . ASP A 1 249 ? 6.82 18.125 -10.648 1 82.62 249 ASP A O 1
ATOM 1879 N N . LYS A 1 250 ? 8.602 17.062 -9.922 1 82.5 250 LYS A N 1
ATOM 1880 C CA . LYS A 1 250 ? 8.367 15.914 -10.781 1 82.5 250 LYS A CA 1
ATOM 1881 C C . LYS A 1 250 ? 7.762 14.75 -9.992 1 82.5 250 LYS A C 1
ATOM 1883 O O . LYS A 1 250 ? 7.473 13.695 -10.555 1 82.5 250 LYS A O 1
ATOM 1888 N N . ARG A 1 251 ? 7.504 14.938 -8.789 1 81.5 251 ARG A N 1
ATOM 1889 C CA . ARG A 1 251 ? 6.961 13.875 -7.957 1 81.5 251 ARG A CA 1
ATOM 1890 C C . ARG A 1 251 ? 5.496 13.609 -8.289 1 81.5 251 ARG A C 1
ATOM 1892 O O . ARG A 1 251 ? 4.719 14.547 -8.484 1 81.5 251 ARG A O 1
ATOM 1899 N N . PRO A 1 252 ? 5.141 12.383 -8.344 1 79.69 252 PRO A N 1
ATOM 1900 C CA . PRO A 1 252 ? 3.729 12.062 -8.555 1 79.69 252 PRO A CA 1
ATOM 1901 C C . PRO A 1 252 ? 2.836 12.539 -7.414 1 79.69 252 PRO A C 1
ATOM 1903 O O . PRO A 1 252 ? 3.25 12.523 -6.254 1 79.69 252 PRO A O 1
ATOM 1906 N N . PRO A 1 253 ? 1.598 12.867 -7.738 1 76.31 253 PRO A N 1
ATOM 1907 C CA . PRO A 1 253 ? 0.721 13.5 -6.754 1 76.31 253 PRO A CA 1
ATOM 1908 C C . PRO A 1 253 ? 0.149 12.508 -5.742 1 76.31 253 PRO A C 1
ATOM 1910 O O . PRO A 1 253 ? -0.211 12.898 -4.629 1 76.31 253 PRO A O 1
ATOM 1913 N N . SER A 1 254 ? 0.114 11.273 -6.098 1 84.25 254 SER A N 1
ATOM 1914 C CA . SER A 1 254 ? -0.54 10.32 -5.203 1 84.25 254 SER A CA 1
ATOM 1915 C C . SER A 1 254 ? 0.48 9.422 -4.512 1 84.25 254 SER A C 1
ATOM 1917 O O . SER A 1 254 ? 1.193 8.664 -5.172 1 84.25 254 SER A O 1
ATOM 1919 N N . VAL A 1 255 ? 0.54 9.531 -3.174 1 85.69 255 VAL A N 1
ATOM 1920 C CA . VAL A 1 255 ? 1.438 8.727 -2.357 1 85.69 255 VAL A CA 1
ATOM 1921 C C . VAL A 1 255 ? 1.055 7.25 -2.471 1 85.69 255 VAL A C 1
ATOM 1923 O O . VAL A 1 255 ? 1.925 6.383 -2.564 1 85.69 255 VAL A O 1
ATOM 1926 N N . GLY A 1 256 ? -0.227 7.008 -2.529 1 83.69 256 GLY A N 1
ATOM 1927 C CA . GLY A 1 256 ? -0.693 5.637 -2.629 1 83.69 256 GLY A CA 1
ATOM 1928 C C . GLY A 1 256 ? -0.291 4.961 -3.928 1 83.69 256 GLY A C 1
ATOM 1929 O O . GLY A 1 256 ? 0.099 3.793 -3.932 1 83.69 256 GLY A O 1
ATOM 1930 N N . ILE A 1 257 ? -0.313 5.676 -4.992 1 83 257 ILE A N 1
ATOM 1931 C CA . ILE A 1 257 ? 0.065 5.129 -6.289 1 83 257 ILE A CA 1
ATOM 1932 C C . ILE A 1 257 ? 1.567 4.852 -6.316 1 83 257 ILE A C 1
ATOM 1934 O O . ILE A 1 257 ? 2.002 3.789 -6.77 1 83 257 ILE A O 1
ATOM 1938 N N . LEU A 1 258 ? 2.309 5.812 -5.793 1 86.44 258 LEU A N 1
ATOM 1939 C CA . LEU A 1 258 ? 3.756 5.641 -5.746 1 86.44 258 LEU A CA 1
ATOM 1940 C C . LEU A 1 258 ? 4.137 4.449 -4.875 1 86.44 258 LEU A C 1
ATOM 1942 O O . LEU A 1 258 ? 5.023 3.67 -5.23 1 86.44 258 LEU A O 1
ATOM 1946 N N . ALA A 1 259 ? 3.471 4.352 -3.738 1 86.56 259 ALA A N 1
ATOM 1947 C CA . ALA A 1 259 ? 3.732 3.23 -2.842 1 86.56 259 ALA A CA 1
ATOM 1948 C C . ALA A 1 259 ? 3.385 1.902 -3.508 1 86.56 259 ALA A C 1
ATOM 1950 O O . ALA A 1 259 ? 4.105 0.915 -3.35 1 86.56 259 ALA A O 1
ATOM 1951 N N . ASN A 1 260 ? 2.33 1.923 -4.242 1 84.81 260 ASN A N 1
ATOM 1952 C CA . ASN A 1 260 ? 1.929 0.715 -4.953 1 84.81 260 ASN A CA 1
ATOM 1953 C C . ASN A 1 260 ? 2.938 0.34 -6.035 1 84.81 260 ASN A C 1
ATOM 1955 O O . ASN A 1 260 ? 3.221 -0.841 -6.246 1 84.81 260 ASN A O 1
ATOM 1959 N N . GLN A 1 261 ? 3.438 1.245 -6.754 1 82.94 261 GLN A N 1
ATOM 1960 C CA . GLN A 1 261 ? 4.438 0.995 -7.789 1 82.94 261 GLN A CA 1
ATOM 1961 C C . GLN A 1 261 ? 5.703 0.387 -7.195 1 82.94 261 GLN A C 1
ATOM 1963 O O . GLN A 1 261 ? 6.305 -0.511 -7.789 1 82.94 261 GLN A O 1
ATOM 1968 N N . MET A 1 262 ? 6.035 0.897 -6.055 1 85.5 262 MET A N 1
ATOM 1969 C CA . MET A 1 262 ? 7.215 0.364 -5.387 1 85.5 262 MET A CA 1
ATOM 1970 C C . MET A 1 262 ? 6.98 -1.07 -4.926 1 85.5 262 MET A C 1
ATOM 1972 O O . MET A 1 262 ? 7.891 -1.899 -4.969 1 85.5 262 MET A O 1
ATOM 1976 N N . ARG A 1 263 ? 5.789 -1.261 -4.559 1 78.94 263 ARG A N 1
ATOM 1977 C CA . ARG A 1 263 ? 5.438 -2.613 -4.137 1 78.94 263 ARG A CA 1
ATOM 1978 C C . ARG A 1 263 ? 5.434 -3.572 -5.324 1 78.94 263 ARG A C 1
ATOM 1980 O O . ARG A 1 263 ? 5.809 -4.738 -5.188 1 78.94 263 ARG A O 1
ATOM 1987 N N . ASP A 1 264 ? 4.984 -3.078 -6.391 1 77.38 264 ASP A N 1
ATOM 1988 C CA . ASP A 1 264 ? 4.965 -3.9 -7.598 1 77.38 264 ASP A CA 1
ATOM 1989 C C . ASP A 1 264 ? 6.371 -4.367 -7.969 1 77.38 264 ASP A C 1
ATOM 1991 O O . ASP A 1 264 ? 6.535 -5.371 -8.664 1 77.38 264 ASP A O 1
ATOM 1995 N N . PHE A 1 265 ? 7.32 -3.664 -7.465 1 77.12 265 PHE A N 1
ATOM 1996 C CA . PHE A 1 265 ? 8.703 -4.07 -7.719 1 77.12 265 PHE A CA 1
ATOM 1997 C C . PHE A 1 265 ? 8.992 -5.418 -7.066 1 77.12 265 PHE A C 1
ATOM 1999 O O . PHE A 1 265 ? 9.883 -6.148 -7.516 1 77.12 265 PHE A O 1
ATOM 2006 N N . ASP A 1 266 ? 8.195 -5.68 -6.137 1 74.12 266 ASP A N 1
ATOM 2007 C CA . ASP A 1 266 ? 8.359 -6.984 -5.5 1 74.12 266 ASP A CA 1
ATOM 2008 C C . ASP A 1 266 ? 8.07 -8.109 -6.488 1 74.12 266 ASP A C 1
ATOM 2010 O O . ASP A 1 266 ? 8.703 -9.172 -6.434 1 74.12 266 ASP A O 1
ATOM 2014 N N . SER A 1 267 ? 7.191 -7.777 -7.387 1 71.44 267 SER A N 1
ATOM 2015 C CA . SER A 1 267 ? 6.875 -8.781 -8.398 1 71.44 267 SER A CA 1
ATOM 2016 C C . SER A 1 267 ? 8.039 -8.977 -9.359 1 71.44 267 SER A C 1
ATOM 2018 O O . SER A 1 267 ? 8.281 -10.094 -9.828 1 71.44 267 SER A O 1
ATOM 2020 N N . VAL A 1 268 ? 8.766 -7.941 -9.711 1 72.19 268 VAL A N 1
ATOM 2021 C CA . VAL A 1 268 ? 9.93 -8.016 -10.586 1 72.19 268 VAL A CA 1
ATOM 2022 C C . VAL A 1 268 ? 11.016 -8.867 -9.922 1 72.19 268 VAL A C 1
ATOM 2024 O O . VAL A 1 268 ? 11.641 -9.703 -10.578 1 72.19 268 VAL A O 1
ATOM 2027 N N . ARG A 1 269 ? 11.031 -8.594 -8.719 1 68.44 269 ARG A N 1
ATOM 2028 C CA . ARG A 1 269 ? 12.023 -9.352 -7.953 1 68.44 269 ARG A CA 1
ATOM 2029 C C . ARG A 1 269 ? 11.688 -10.844 -7.945 1 68.44 269 ARG A C 1
ATOM 2031 O O . ARG A 1 269 ? 12.562 -11.68 -8.133 1 68.44 269 ARG A O 1
ATOM 2038 N N . GLU A 1 270 ? 10.469 -11.164 -7.703 1 65.31 270 GLU A N 1
ATOM 2039 C CA . GLU A 1 270 ? 10.016 -12.555 -7.641 1 65.31 270 GLU A CA 1
ATOM 2040 C C . GLU A 1 270 ? 10.25 -13.266 -8.969 1 65.31 270 GLU A C 1
ATOM 2042 O O . GLU A 1 270 ? 10.508 -14.469 -8.992 1 65.31 270 GLU A O 1
ATOM 2047 N N . PHE A 1 271 ? 10.211 -12.484 -10 1 63.75 271 PHE A N 1
ATOM 2048 C CA . PHE A 1 271 ? 10.406 -13.055 -11.32 1 63.75 271 PHE A CA 1
ATOM 2049 C C . PHE A 1 271 ? 11.836 -13.562 -11.484 1 63.75 271 PHE A C 1
ATOM 2051 O O . PHE A 1 271 ? 12.062 -14.625 -12.078 1 63.75 271 PHE A O 1
ATOM 2058 N N . PHE A 1 272 ? 12.758 -12.82 -10.914 1 62.06 272 PHE A N 1
ATOM 2059 C CA . PHE A 1 272 ? 14.156 -13.172 -11.141 1 62.06 272 PHE A CA 1
ATOM 2060 C C . PHE A 1 272 ? 14.625 -14.195 -10.117 1 62.06 272 PHE A C 1
ATOM 2062 O O . PHE A 1 272 ? 15.68 -14.82 -10.289 1 62.06 272 PHE A O 1
ATOM 2069 N N . THR A 1 273 ? 13.859 -14.328 -9.109 1 59.06 273 THR A N 1
ATOM 2070 C CA . THR A 1 273 ? 14.266 -15.273 -8.07 1 59.06 273 THR A CA 1
ATOM 2071 C C . THR A 1 273 ? 13.43 -16.547 -8.141 1 59.06 273 THR A C 1
ATOM 2073 O O . THR A 1 273 ? 13.82 -17.578 -7.59 1 59.06 273 THR A O 1
ATOM 2076 N N . SER A 1 274 ? 12.328 -16.391 -8.805 1 60.03 274 SER A N 1
ATOM 2077 C CA . SER A 1 274 ? 11.352 -17.453 -8.609 1 60.03 274 SER A CA 1
ATOM 2078 C C . SER A 1 274 ? 11.438 -18.5 -9.727 1 60.03 274 SER A C 1
ATOM 2080 O O . SER A 1 274 ? 12.336 -18.438 -10.57 1 60.03 274 SER A O 1
ATOM 2082 N N . GLY A 1 275 ? 10.594 -19.375 -9.695 1 58.94 275 GLY A N 1
ATOM 2083 C CA . GLY A 1 275 ? 10.289 -20.484 -10.586 1 58.94 275 GLY A CA 1
ATOM 2084 C C . GLY A 1 275 ? 10.266 -20.094 -12.047 1 58.94 275 GLY A C 1
ATOM 2085 O O . GLY A 1 275 ? 10.531 -20.922 -12.922 1 58.94 275 GLY A O 1
ATOM 2086 N N . THR A 1 276 ? 10.391 -18.766 -12.258 1 62.97 276 THR A N 1
ATOM 2087 C CA . THR A 1 276 ? 10.352 -18.297 -13.641 1 62.97 276 THR A CA 1
ATOM 2088 C C . THR A 1 276 ? 11.695 -18.531 -14.328 1 62.97 276 THR A C 1
ATOM 2090 O O . THR A 1 276 ? 11.742 -18.938 -15.492 1 62.97 276 THR A O 1
ATOM 2093 N N . VAL A 1 277 ? 12.719 -18.359 -13.57 1 64.75 277 VAL A N 1
ATOM 2094 C CA . VAL A 1 277 ? 14.047 -18.594 -14.133 1 64.75 277 VAL A CA 1
ATOM 2095 C C . VAL A 1 277 ? 14.234 -20.078 -14.406 1 64.75 277 VAL A C 1
ATOM 2097 O O . VAL A 1 277 ? 14.773 -20.453 -15.445 1 64.75 277 VAL A O 1
ATOM 2100 N N . VAL A 1 278 ? 13.656 -20.812 -13.57 1 65.94 278 VAL A N 1
ATOM 2101 C CA . VAL A 1 278 ? 13.742 -22.266 -13.719 1 65.94 278 VAL A CA 1
ATOM 2102 C C . VAL A 1 278 ? 12.938 -22.703 -14.938 1 65.94 278 VAL A C 1
ATOM 2104 O O . VAL A 1 278 ? 13.43 -23.484 -15.766 1 65.94 278 VAL A O 1
ATOM 2107 N N . SER A 1 279 ? 11.789 -22.141 -15.039 1 65.19 279 SER A N 1
ATOM 2108 C CA . SER A 1 279 ? 10.93 -22.5 -16.156 1 65.19 279 SER A CA 1
ATOM 2109 C C . SER A 1 279 ? 11.523 -22.062 -17.484 1 65.19 279 SER A C 1
ATOM 2111 O O . SER A 1 279 ? 11.406 -22.766 -18.5 1 65.19 279 SER A O 1
ATOM 2113 N N . ALA A 1 280 ? 12.156 -20.969 -17.438 1 68.31 280 ALA A N 1
ATOM 2114 C CA . ALA A 1 280 ? 12.781 -20.453 -18.656 1 68.31 280 ALA A CA 1
ATOM 2115 C C . ALA A 1 280 ? 13.945 -21.344 -19.094 1 68.31 280 ALA A C 1
ATOM 2117 O O . ALA A 1 280 ? 14.125 -21.609 -20.281 1 68.31 280 ALA A O 1
ATOM 2118 N N . THR A 1 281 ? 14.695 -21.797 -18.172 1 70.19 281 THR A N 1
ATOM 2119 C CA . THR A 1 281 ? 15.82 -22.672 -18.484 1 70.19 281 THR A CA 1
ATOM 2120 C C . THR A 1 281 ? 15.328 -24.031 -18.953 1 70.19 281 THR A C 1
ATOM 2122 O O . THR A 1 281 ? 15.914 -24.625 -19.859 1 70.19 281 THR A O 1
ATOM 2125 N N . ASP A 1 282 ? 14.18 -24.438 -18.359 1 69.62 282 ASP A N 1
ATOM 2126 C CA . ASP A 1 282 ? 13.633 -25.734 -18.766 1 69.62 282 ASP A CA 1
ATOM 2127 C C . ASP A 1 282 ? 13.125 -25.688 -20.203 1 69.62 282 ASP A C 1
ATOM 2129 O O . ASP A 1 282 ? 13.242 -26.672 -20.938 1 69.62 282 ASP A O 1
ATOM 2133 N N . MET A 1 283 ? 12.656 -24.594 -20.609 1 71.44 283 MET A N 1
ATOM 2134 C CA . MET A 1 283 ? 12.141 -24.438 -21.953 1 71.44 283 MET A CA 1
ATOM 2135 C C . MET A 1 283 ? 13.258 -24.578 -22.984 1 71.44 283 MET A C 1
ATOM 2137 O O . MET A 1 283 ? 13.039 -25.125 -24.062 1 71.44 283 MET A O 1
ATOM 2141 N N . LEU A 1 284 ? 14.398 -24.141 -22.531 1 72.81 284 LEU A N 1
ATOM 2142 C CA . LEU A 1 284 ? 15.539 -24.234 -23.438 1 72.81 284 LEU A CA 1
ATOM 2143 C C . LEU A 1 284 ? 15.953 -25.688 -23.641 1 72.81 284 LEU A C 1
ATOM 2145 O O . LEU A 1 284 ? 16.469 -26.047 -24.703 1 72.81 284 LEU A O 1
ATOM 2149 N N . PHE A 1 285 ? 15.586 -26.484 -22.719 1 76.25 285 PHE A N 1
A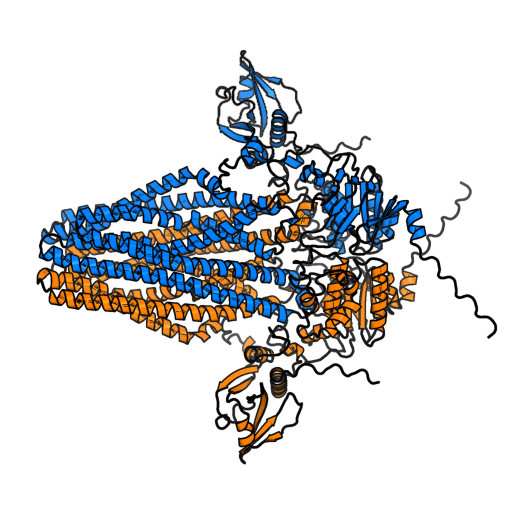TOM 2150 C CA . PHE A 1 285 ? 16.031 -27.875 -22.797 1 76.25 285 PHE A CA 1
ATOM 2151 C C . PHE A 1 285 ? 14.961 -28.734 -23.469 1 76.25 285 PHE A C 1
ATOM 2153 O O . PHE A 1 285 ? 15.148 -29.953 -23.625 1 76.25 285 PHE A O 1
ATOM 2160 N N . ALA A 1 286 ? 13.859 -28.078 -23.875 1 77.81 286 ALA A N 1
ATOM 2161 C CA . ALA A 1 286 ? 12.844 -28.797 -24.641 1 77.81 286 ALA A CA 1
ATOM 2162 C C . ALA A 1 286 ? 13.43 -29.344 -25.938 1 77.81 286 ALA A C 1
ATOM 2164 O O . ALA A 1 286 ? 13.078 -30.438 -26.375 1 77.81 286 ALA A O 1
ATOM 2165 N N . ILE A 1 287 ? 14.398 -28.641 -26.453 1 79.5 287 ILE A N 1
ATOM 2166 C CA . ILE A 1 287 ? 15.039 -29.031 -27.719 1 79.5 287 ILE A CA 1
ATOM 2167 C C . ILE A 1 287 ? 15.836 -30.312 -27.5 1 79.5 287 ILE A C 1
ATOM 2169 O O . ILE A 1 287 ? 15.875 -31.172 -28.391 1 79.5 287 ILE A O 1
ATOM 2173 N N . LEU A 1 288 ? 16.438 -30.391 -26.328 1 83.38 288 LEU A N 1
ATOM 2174 C CA . LEU A 1 288 ? 17.188 -31.594 -26 1 83.38 288 LEU A CA 1
ATOM 2175 C C . LEU A 1 288 ? 16.281 -32.812 -25.969 1 83.38 288 LEU A C 1
ATOM 2177 O O . LEU A 1 288 ? 16.625 -33.875 -26.5 1 83.38 288 LEU A O 1
ATOM 2181 N N . PHE A 1 289 ? 15.133 -32.719 -25.484 1 86.81 289 PHE A N 1
ATOM 2182 C CA . PHE A 1 289 ? 14.203 -33.844 -25.375 1 86.81 289 PHE A CA 1
ATOM 2183 C C . PHE A 1 289 ? 13.648 -34.219 -26.75 1 86.81 289 PHE A C 1
ATOM 2185 O O . PHE A 1 289 ? 13.414 -35.406 -27.016 1 86.81 289 PHE A O 1
ATOM 2192 N N . ILE A 1 290 ? 13.492 -33.25 -27.594 1 87.25 290 ILE A N 1
ATOM 2193 C CA . ILE A 1 290 ? 13.023 -33.5 -28.938 1 87.25 290 ILE A CA 1
ATOM 2194 C C . ILE A 1 290 ? 14.094 -34.281 -29.719 1 87.25 290 ILE A C 1
ATOM 2196 O O . ILE A 1 290 ? 13.781 -35.219 -30.453 1 87.25 290 ILE A O 1
ATOM 2200 N N . ALA A 1 291 ? 15.32 -33.875 -29.531 1 87.94 291 ALA A N 1
ATOM 2201 C CA . ALA A 1 291 ? 16.422 -34.562 -30.188 1 87.94 291 ALA A CA 1
ATOM 2202 C C . ALA A 1 291 ? 16.516 -36.031 -29.766 1 87.94 291 ALA A C 1
ATOM 2204 O O . ALA A 1 291 ? 16.703 -36.906 -30.594 1 87.94 291 ALA A O 1
ATOM 2205 N N . VAL A 1 292 ? 16.328 -36.25 -28.5 1 88.06 292 VAL A N 1
ATOM 2206 C CA . VAL A 1 292 ? 16.391 -37.625 -27.984 1 88.06 292 VAL A CA 1
ATOM 2207 C C . VAL A 1 292 ? 15.195 -38.406 -28.5 1 88.06 292 VAL A C 1
ATOM 2209 O O . VAL A 1 292 ? 15.312 -39.625 -28.781 1 88.06 292 VAL A O 1
ATOM 2212 N N . LEU A 1 293 ? 14.086 -37.781 -28.625 1 88.75 293 LEU A N 1
ATOM 2213 C CA . LEU A 1 293 ? 12.883 -38.438 -29.141 1 88.75 293 LEU A CA 1
ATOM 2214 C C . LEU A 1 293 ? 13.086 -38.906 -30.578 1 88.75 293 LEU A C 1
ATOM 2216 O O . LEU A 1 293 ? 12.648 -40 -30.953 1 88.75 293 LEU A O 1
ATOM 2220 N N . PHE A 1 294 ? 13.773 -38.125 -31.391 1 89.69 294 PHE A N 1
ATOM 2221 C CA . PHE A 1 294 ? 14.055 -38.5 -32.781 1 89.69 294 PHE A CA 1
ATOM 2222 C C . PHE A 1 294 ? 15.016 -39.688 -32.812 1 89.69 294 PHE A C 1
ATOM 2224 O O . PHE A 1 294 ? 14.914 -40.562 -33.719 1 89.69 294 PHE A O 1
ATOM 2231 N N . MET A 1 295 ? 15.883 -39.781 -31.875 1 88.69 295 MET A N 1
ATOM 2232 C CA . MET A 1 295 ? 16.875 -40.875 -31.844 1 88.69 295 MET A CA 1
ATOM 2233 C C . MET A 1 295 ? 16.234 -42.188 -31.438 1 88.69 295 MET A C 1
ATOM 2235 O O . MET A 1 295 ? 16.625 -43.25 -31.922 1 88.69 295 MET A O 1
ATOM 2239 N N . ILE A 1 296 ? 15.258 -42.094 -30.562 1 84 296 ILE A N 1
ATOM 2240 C CA . ILE A 1 296 ? 14.688 -43.312 -30.016 1 84 296 ILE A CA 1
ATOM 2241 C C . ILE A 1 296 ? 13.484 -43.75 -30.844 1 84 296 ILE A C 1
ATOM 2243 O O . ILE A 1 296 ? 13.281 -44.938 -31.078 1 84 296 ILE A O 1
ATOM 2247 N N . ALA A 1 297 ? 12.602 -42.781 -31.297 1 84.38 297 ALA A N 1
ATOM 2248 C CA . ALA A 1 297 ? 11.32 -43.156 -31.891 1 84.38 297 ALA A CA 1
ATOM 2249 C C . ALA A 1 297 ? 11.234 -42.688 -33.344 1 84.38 297 ALA A C 1
ATOM 2251 O O . ALA A 1 297 ? 10.18 -42.781 -33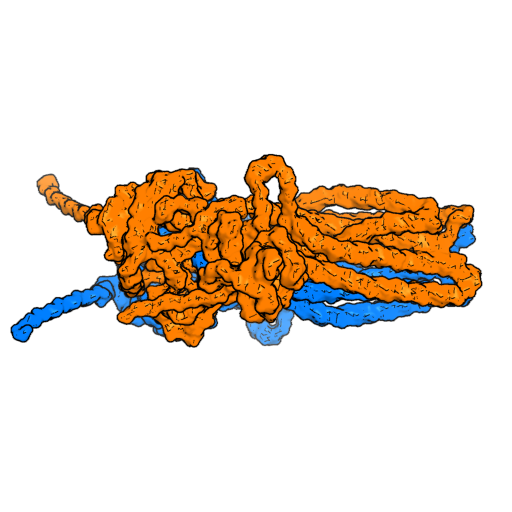.969 1 84.38 297 ALA A O 1
ATOM 2252 N N . GLY A 1 298 ? 12.312 -42.062 -33.938 1 83.62 298 GLY A N 1
ATOM 2253 C CA . GLY A 1 298 ? 12.398 -41.688 -35.344 1 83.62 298 GLY A CA 1
ATOM 2254 C C . GLY A 1 298 ? 11.359 -40.656 -35.75 1 83.62 298 GLY A C 1
ATOM 2255 O O . GLY A 1 298 ? 11.336 -39.562 -35.219 1 83.62 298 GLY A O 1
ATOM 2256 N N . PRO A 1 299 ? 10.344 -41.25 -36.469 1 87.06 299 PRO A N 1
ATOM 2257 C CA . PRO A 1 299 ? 9.391 -40.281 -37.062 1 87.06 299 PRO A CA 1
ATOM 2258 C C . PRO A 1 299 ? 8.352 -39.812 -36.062 1 87.06 299 PRO A C 1
ATOM 2260 O O . PRO A 1 299 ? 7.703 -38.781 -36.281 1 87.06 299 PRO A O 1
ATOM 2263 N N . LEU A 1 300 ? 8.234 -40.312 -34.875 1 90 300 LEU A N 1
ATOM 2264 C CA . LEU A 1 300 ? 7.27 -39.906 -33.875 1 90 300 LEU A CA 1
ATOM 2265 C C . LEU A 1 300 ? 7.652 -38.531 -33.281 1 90 300 LEU A C 1
ATOM 2267 O O . LEU A 1 300 ? 6.809 -37.844 -32.719 1 90 300 LEU A O 1
ATOM 2271 N N . GLY A 1 301 ? 8.898 -38.188 -33.406 1 88.94 301 GLY A N 1
ATOM 2272 C CA . GLY A 1 301 ? 9.391 -36.938 -32.875 1 88.94 301 GLY A CA 1
ATOM 2273 C C . GLY A 1 301 ? 8.805 -35.719 -33.562 1 88.94 301 GLY A C 1
ATOM 2274 O O . GLY A 1 301 ? 8.797 -34.625 -33 1 88.94 301 GLY A O 1
ATOM 2275 N N . TRP A 1 302 ? 8.117 -35.969 -34.719 1 89.5 302 TRP A N 1
ATOM 2276 C CA . TRP A 1 302 ? 7.551 -34.875 -35.5 1 89.5 302 TRP A CA 1
ATOM 2277 C C . TRP A 1 302 ? 6.27 -34.375 -34.844 1 89.5 302 TRP A C 1
ATOM 2279 O O . TRP A 1 302 ? 5.879 -33.219 -35.031 1 89.5 302 TRP A O 1
ATOM 2289 N N . ILE A 1 303 ? 5.66 -35.125 -34.031 1 91.06 303 ILE A N 1
ATOM 2290 C CA . ILE A 1 303 ? 4.375 -34.75 -33.438 1 91.06 303 ILE A CA 1
ATOM 2291 C C . ILE A 1 303 ? 4.59 -33.719 -32.344 1 91.06 303 ILE A C 1
ATOM 2293 O O . ILE A 1 303 ? 4.004 -32.625 -32.406 1 91.06 303 ILE A O 1
ATOM 2297 N N . PRO A 1 304 ? 5.52 -34 -31.359 1 87.94 304 PRO A N 1
ATOM 2298 C CA . PRO A 1 304 ? 5.766 -32.938 -30.375 1 87.94 304 PRO A CA 1
ATOM 2299 C C . PRO A 1 304 ? 6.414 -31.688 -30.984 1 87.94 304 PRO A C 1
ATOM 2301 O O . PRO A 1 304 ? 6.176 -30.578 -30.516 1 87.94 304 PRO A O 1
ATOM 2304 N N . LEU A 1 305 ? 7.148 -31.875 -32 1 87.94 305 LEU A N 1
ATOM 2305 C CA . LEU A 1 305 ? 7.777 -30.734 -32.656 1 87.94 305 LEU A CA 1
ATOM 2306 C C . LEU A 1 305 ? 6.734 -29.844 -33.344 1 87.94 305 LEU A C 1
ATOM 2308 O O . LEU A 1 305 ? 6.859 -28.625 -33.312 1 87.94 305 LEU A O 1
ATOM 2312 N N . ALA A 1 306 ? 5.734 -30.469 -33.906 1 88.62 306 ALA A N 1
ATOM 2313 C CA . ALA A 1 306 ? 4.66 -29.719 -34.531 1 88.62 306 ALA A CA 1
ATOM 2314 C C . ALA A 1 306 ? 3.746 -29.078 -33.5 1 88.62 306 ALA A C 1
ATOM 2316 O O . ALA A 1 306 ? 3.18 -28 -33.75 1 88.62 306 ALA A O 1
ATOM 2317 N N . MET A 1 307 ? 3.658 -29.703 -32.375 1 86.44 307 MET A N 1
ATOM 2318 C CA . MET A 1 307 ? 2.777 -29.203 -31.312 1 86.44 307 MET A CA 1
ATOM 2319 C C . MET A 1 307 ? 3.396 -28 -30.625 1 86.44 307 MET A C 1
ATOM 2321 O O . MET A 1 307 ? 2.68 -27.156 -30.078 1 86.44 307 MET A O 1
ATOM 2325 N N . LEU A 1 308 ? 4.691 -27.922 -30.656 1 82.94 308 LEU A N 1
ATOM 2326 C CA . LEU A 1 308 ? 5.391 -26.828 -30 1 82.94 308 LEU A CA 1
ATOM 2327 C C . LEU A 1 308 ? 5.012 -25.484 -30.625 1 82.94 308 LEU A C 1
ATOM 2329 O O . LEU A 1 308 ? 4.602 -24.562 -29.906 1 82.94 308 LEU A O 1
ATOM 2333 N N . PRO A 1 309 ? 5.121 -25.375 -31.953 1 83.38 309 PRO A N 1
ATOM 2334 C CA . PRO A 1 309 ? 4.719 -24.109 -32.562 1 83.38 309 PRO A CA 1
ATOM 2335 C C . PRO A 1 309 ? 3.234 -23.812 -32.375 1 83.38 309 PRO A C 1
ATOM 2337 O O . PRO A 1 309 ? 2.848 -22.641 -32.25 1 83.38 309 PRO A O 1
ATOM 2340 N N . VAL A 1 310 ? 2.434 -24.859 -32.312 1 84.88 310 VAL A N 1
ATOM 2341 C CA . VAL A 1 310 ? 1.002 -24.672 -32.125 1 84.88 310 VAL A CA 1
ATOM 2342 C C . VAL A 1 310 ? 0.758 -24.062 -30.734 1 84.88 310 VAL A C 1
ATOM 2344 O O . VAL A 1 310 ? -0.022 -23.125 -30.594 1 84.88 310 VAL A O 1
ATOM 2347 N N . MET A 1 311 ? 1.451 -24.578 -29.812 1 83.06 311 MET A N 1
ATOM 2348 C CA . MET A 1 311 ? 1.304 -24.078 -28.438 1 83.06 311 MET A CA 1
ATOM 2349 C C . MET A 1 311 ? 1.855 -22.656 -28.312 1 83.06 311 MET A C 1
ATOM 2351 O O . MET A 1 311 ? 1.289 -21.828 -27.609 1 83.06 311 MET A O 1
ATOM 2355 N N . ILE A 1 312 ? 2.918 -22.391 -28.969 1 79.38 312 ILE A N 1
ATOM 2356 C CA . ILE A 1 312 ? 3.525 -21.062 -28.938 1 79.38 312 ILE A CA 1
ATOM 2357 C C . ILE A 1 312 ? 2.594 -20.047 -29.594 1 79.38 312 ILE A C 1
ATOM 2359 O O . ILE A 1 312 ? 2.42 -18.938 -29.094 1 79.38 312 ILE A O 1
ATOM 2363 N N . ILE A 1 313 ? 1.988 -20.484 -30.703 1 83.62 313 ILE A N 1
ATOM 2364 C CA . ILE A 1 313 ? 1.081 -19.609 -31.422 1 83.62 313 ILE A CA 1
ATOM 2365 C C . ILE A 1 313 ? -0.14 -19.297 -30.562 1 83.62 313 ILE A C 1
ATOM 2367 O O . ILE A 1 313 ? -0.583 -18.156 -30.484 1 83.62 313 ILE A O 1
ATOM 2371 N N . ILE A 1 314 ? -0.615 -20.297 -29.891 1 82.12 314 ILE A N 1
ATOM 2372 C CA . ILE A 1 314 ? -1.743 -20.078 -29 1 82.12 314 ILE A CA 1
ATOM 2373 C C . ILE A 1 314 ? -1.331 -19.141 -27.859 1 82.12 314 ILE A C 1
ATOM 2375 O O . ILE A 1 314 ? -2.078 -18.234 -27.5 1 82.12 314 ILE A O 1
ATOM 2379 N N . GLY A 1 315 ? -0.161 -19.406 -27.344 1 78.56 315 GLY A N 1
ATOM 2380 C CA . GLY A 1 315 ? 0.36 -18.531 -26.297 1 78.56 315 GLY A CA 1
ATOM 2381 C C . GLY A 1 315 ? 0.506 -17.094 -26.734 1 78.56 315 GLY A C 1
ATOM 2382 O O . GLY A 1 315 ? 0.144 -16.172 -25.984 1 78.56 315 GLY A O 1
ATOM 2383 N N . LEU A 1 316 ? 0.946 -16.891 -27.969 1 81.06 316 LEU A N 1
ATOM 2384 C CA . LEU A 1 316 ? 1.163 -15.539 -28.469 1 81.06 316 LEU A CA 1
ATOM 2385 C C . LEU A 1 316 ? -0.165 -14.852 -28.766 1 81.06 316 LEU A C 1
ATOM 2387 O O . LEU A 1 316 ? -0.297 -13.641 -28.578 1 81.06 316 LEU A O 1
ATOM 2391 N N . LEU A 1 317 ? -1.09 -15.617 -29.219 1 85.38 317 LEU A N 1
ATOM 2392 C CA . LEU A 1 317 ? -2.398 -15.047 -29.531 1 85.38 317 LEU A CA 1
ATOM 2393 C C . LEU A 1 317 ? -3.104 -14.586 -28.266 1 85.38 317 LEU A C 1
ATOM 2395 O O . LEU A 1 317 ? -3.791 -13.562 -28.266 1 85.38 317 LEU A O 1
ATOM 2399 N N . ILE A 1 318 ? -2.859 -15.289 -27.25 1 86.38 318 ILE A N 1
ATOM 2400 C CA . ILE A 1 318 ? -3.516 -14.969 -25.984 1 86.38 318 ILE A CA 1
ATOM 2401 C C . ILE A 1 318 ? -2.717 -13.898 -25.234 1 86.38 318 ILE A C 1
ATOM 2403 O O . ILE A 1 318 ? -3.254 -13.195 -24.375 1 86.38 318 ILE A O 1
ATOM 2407 N N . GLN A 1 319 ? -1.522 -13.719 -25.672 1 80.81 319 GLN A N 1
ATOM 2408 C CA . GLN A 1 319 ? -0.625 -12.805 -24.969 1 80.81 319 GLN A CA 1
ATOM 2409 C C . GLN A 1 319 ? -1.102 -11.359 -25.109 1 80.81 319 GLN A C 1
ATOM 2411 O O . GLN A 1 319 ? -1.048 -10.594 -24.141 1 80.81 319 GLN A O 1
ATOM 2416 N N . ARG A 1 320 ? -1.52 -10.953 -26.203 1 85.44 320 ARG A N 1
ATOM 2417 C CA . ARG A 1 320 ? -1.898 -9.562 -26.438 1 85.44 320 ARG A CA 1
ATOM 2418 C C . ARG A 1 320 ? -3.1 -9.172 -25.594 1 85.44 320 ARG A C 1
ATOM 2420 O O . ARG A 1 320 ? -3.057 -8.18 -24.859 1 85.44 320 ARG A O 1
ATOM 2427 N N . PRO A 1 321 ? -4.164 -10.031 -25.641 1 87.75 321 PRO A N 1
ATOM 2428 C CA . PRO A 1 321 ? -5.285 -9.664 -24.781 1 87.75 321 PRO A CA 1
ATOM 2429 C C . PRO A 1 321 ? -4.945 -9.781 -23.297 1 87.75 321 PRO A C 1
ATOM 2431 O O . PRO A 1 321 ? -5.434 -8.992 -22.484 1 87.75 321 PRO A O 1
ATOM 2434 N N . LEU A 1 322 ? -4.121 -10.648 -22.969 1 84.75 322 LEU A N 1
ATOM 2435 C CA . LEU A 1 322 ? -3.695 -10.805 -21.578 1 84.75 322 LEU A CA 1
ATOM 2436 C C . LEU A 1 322 ? -2.889 -9.594 -21.125 1 84.75 322 LEU A C 1
ATOM 2438 O O . LEU A 1 322 ? -3.082 -9.102 -20.016 1 84.75 322 LEU A O 1
ATOM 2442 N N . ASP A 1 323 ? -2.041 -9.117 -21.984 1 83.94 323 ASP A N 1
ATOM 2443 C CA . ASP A 1 323 ? -1.226 -7.949 -21.672 1 83.94 323 ASP A CA 1
ATOM 2444 C C . ASP A 1 323 ? -2.098 -6.715 -21.453 1 83.94 323 ASP A C 1
ATOM 2446 O O . ASP A 1 323 ? -1.869 -5.945 -20.516 1 83.94 323 ASP A O 1
ATOM 2450 N N . ARG A 1 324 ? -3.037 -6.555 -22.266 1 87.44 324 ARG A N 1
ATOM 2451 C CA . ARG A 1 324 ? -3.938 -5.414 -22.141 1 87.44 324 ARG A CA 1
ATOM 2452 C C . ARG A 1 324 ? -4.762 -5.504 -20.859 1 87.44 324 ARG A C 1
ATOM 2454 O O . ARG A 1 324 ? -4.945 -4.504 -20.172 1 87.44 324 ARG A O 1
ATOM 2461 N N . ALA A 1 325 ? -5.227 -6.672 -20.625 1 87.88 325 ALA A N 1
ATOM 2462 C CA . ALA A 1 325 ? -6.016 -6.875 -19.406 1 87.88 325 ALA A CA 1
ATOM 2463 C C . ALA A 1 325 ? -5.164 -6.664 -18.156 1 87.88 325 ALA A C 1
ATOM 2465 O O . ALA A 1 325 ? -5.629 -6.078 -17.172 1 87.88 325 ALA A O 1
ATOM 2466 N N . MET A 1 326 ? -3.957 -7.055 -18.219 1 84.69 326 MET A N 1
ATOM 2467 C CA . MET A 1 326 ? -3.049 -6.938 -17.078 1 84.69 326 MET A CA 1
ATOM 2468 C C . MET A 1 326 ? -2.703 -5.48 -16.797 1 84.69 326 MET A C 1
ATOM 2470 O O . MET A 1 326 ? -2.674 -5.051 -15.648 1 84.69 326 MET A O 1
ATOM 2474 N N . ARG A 1 327 ? -2.42 -4.754 -17.797 1 85.25 327 ARG A N 1
ATOM 2475 C CA . ARG A 1 327 ? -2.104 -3.34 -17.641 1 85.25 327 ARG A CA 1
ATOM 2476 C C . ARG A 1 327 ? -3.279 -2.576 -17.047 1 85.25 327 ARG A C 1
ATOM 2478 O O . ARG A 1 327 ? -3.096 -1.733 -16.156 1 85.25 327 ARG A O 1
ATOM 2485 N N . ARG A 1 328 ? -4.379 -2.934 -17.547 1 88.06 328 ARG A N 1
ATOM 2486 C CA . ARG A 1 328 ? -5.578 -2.289 -17.016 1 88.06 328 ARG A CA 1
ATOM 2487 C C . ARG A 1 328 ? -5.797 -2.645 -15.555 1 88.06 328 ARG A C 1
ATOM 2489 O O . ARG A 1 328 ? -6.113 -1.776 -14.742 1 88.06 328 ARG A O 1
ATOM 2496 N N . MET A 1 329 ? -5.629 -3.863 -15.211 1 86.75 329 MET A N 1
ATOM 2497 C CA . MET A 1 329 ? -5.801 -4.324 -13.836 1 86.75 329 MET A CA 1
ATOM 2498 C C . MET A 1 329 ? -4.805 -3.646 -12.906 1 86.75 329 MET A C 1
ATOM 2500 O O . MET A 1 329 ? -5.16 -3.242 -11.797 1 86.75 329 MET A O 1
ATOM 2504 N N . GLN A 1 330 ? -3.611 -3.482 -13.367 1 84.75 330 GLN A N 1
ATOM 2505 C CA . GLN A 1 330 ? -2.57 -2.877 -12.547 1 84.75 330 GLN A CA 1
ATOM 2506 C C . GLN A 1 330 ? -2.846 -1.394 -12.312 1 84.75 330 GLN A C 1
ATOM 2508 O O . GLN A 1 330 ? -2.664 -0.89 -11.203 1 84.75 330 GLN A O 1
ATOM 2513 N N . ALA A 1 331 ? -3.244 -0.723 -13.328 1 87.5 331 ALA A N 1
ATOM 2514 C CA . ALA A 1 331 ? -3.566 0.696 -13.211 1 87.5 331 ALA A CA 1
ATOM 2515 C C . ALA A 1 331 ? -4.734 0.912 -12.25 1 87.5 331 ALA A C 1
ATOM 2517 O O . ALA A 1 331 ? -4.699 1.812 -11.406 1 87.5 331 ALA A O 1
ATOM 2518 N N . GLU A 1 332 ? -5.715 0.077 -12.43 1 89.06 332 GLU A N 1
ATOM 2519 C CA . GLU A 1 332 ? -6.891 0.194 -11.57 1 89.06 332 GLU A CA 1
ATOM 2520 C C . GLU A 1 332 ? -6.566 -0.196 -10.133 1 89.06 332 GLU A C 1
ATOM 2522 O O . GLU A 1 332 ? -7.105 0.387 -9.188 1 89.06 332 GLU A O 1
ATOM 2527 N N . SER A 1 333 ? -5.695 -1.168 -9.992 1 86.81 333 SER A N 1
ATOM 2528 C CA . SER A 1 333 ? -5.262 -1.568 -8.656 1 86.81 333 SER A CA 1
ATOM 2529 C C . SER A 1 333 ? -4.484 -0.452 -7.973 1 86.81 333 SER A C 1
ATOM 2531 O O . SER A 1 333 ? -4.629 -0.236 -6.766 1 86.81 333 SER A O 1
ATOM 2533 N N . ALA A 1 334 ? -3.699 0.224 -8.727 1 86.38 334 ALA A N 1
ATOM 2534 C CA . ALA A 1 334 ? -2.947 1.355 -8.188 1 86.38 334 ALA A CA 1
ATOM 2535 C C . ALA A 1 334 ? -3.885 2.475 -7.742 1 86.38 334 ALA A C 1
ATOM 2537 O O . ALA A 1 334 ? -3.695 3.066 -6.68 1 86.38 334 ALA A O 1
ATOM 2538 N N . ALA A 1 335 ? -4.84 2.734 -8.562 1 88.44 335 ALA A N 1
ATOM 2539 C CA . ALA A 1 335 ? -5.816 3.768 -8.234 1 88.44 335 ALA A CA 1
ATOM 2540 C C . ALA A 1 335 ? -6.594 3.402 -6.969 1 88.44 335 ALA A C 1
ATOM 2542 O O . ALA A 1 335 ? -6.863 4.262 -6.129 1 88.44 335 ALA A O 1
ATOM 2543 N N . ARG A 1 336 ? -6.938 2.164 -6.941 1 89.12 336 ARG A N 1
ATOM 2544 C CA . ARG A 1 336 ? -7.656 1.682 -5.766 1 89.12 336 ARG A CA 1
ATOM 2545 C C . ARG A 1 336 ? -6.816 1.856 -4.504 1 89.12 336 ARG A C 1
ATOM 2547 O O . ARG A 1 336 ? -7.336 2.254 -3.457 1 89.12 336 ARG A O 1
ATOM 2554 N N . HIS A 1 337 ? -5.582 1.587 -4.602 1 87.94 337 HIS A N 1
ATOM 2555 C CA . HIS A 1 337 ? -4.684 1.742 -3.461 1 87.94 337 HIS A CA 1
ATOM 2556 C C . HIS A 1 337 ? -4.527 3.211 -3.08 1 87.94 337 HIS A C 1
ATOM 2558 O O . HIS A 1 337 ? -4.359 3.535 -1.902 1 87.94 337 HIS A O 1
ATOM 2564 N N . GLY A 1 338 ? -4.562 4.023 -4.055 1 89.44 338 GLY A N 1
ATOM 2565 C CA . GLY A 1 338 ? -4.531 5.453 -3.783 1 89.44 338 GLY A CA 1
ATOM 2566 C C . GLY A 1 338 ? -5.723 5.934 -2.975 1 89.44 338 GLY A C 1
ATOM 2567 O O . GLY A 1 338 ? -5.559 6.676 -2.004 1 89.44 338 GLY A O 1
ATOM 2568 N N . ILE A 1 339 ? -6.84 5.449 -3.34 1 90.06 339 ILE A N 1
ATOM 2569 C CA . ILE A 1 339 ? -8.07 5.824 -2.646 1 90.06 339 ILE A CA 1
ATOM 2570 C C . ILE A 1 339 ? -8.023 5.32 -1.206 1 90.06 339 ILE A C 1
ATOM 2572 O O . ILE A 1 339 ? -8.414 6.039 -0.28 1 90.06 339 ILE A O 1
ATOM 2576 N N . LEU A 1 340 ? -7.496 4.16 -1.053 1 90.75 340 LEU A N 1
ATOM 2577 C CA . LEU A 1 340 ? -7.43 3.545 0.268 1 90.75 340 LEU A CA 1
ATOM 2578 C C . LEU A 1 340 ? -6.523 4.352 1.196 1 90.75 340 LEU A C 1
ATOM 2580 O O . LEU A 1 340 ? -6.926 4.703 2.309 1 90.75 340 LEU A O 1
ATOM 2584 N N . VAL A 1 341 ? -5.348 4.688 0.753 1 89.75 341 VAL A N 1
ATOM 2585 C CA . VAL A 1 341 ? -4.367 5.387 1.58 1 89.75 341 VAL A CA 1
ATOM 2586 C C . VAL A 1 341 ? -4.863 6.801 1.879 1 89.75 341 VAL A C 1
ATOM 2588 O O . VAL A 1 341 ? -4.754 7.277 3.012 1 89.75 341 VAL A O 1
ATOM 2591 N N . GLU A 1 342 ? -5.43 7.383 0.94 1 89.44 342 GLU A N 1
ATOM 2592 C CA . GLU A 1 342 ? -5.945 8.734 1.12 1 89.44 342 GLU A CA 1
ATOM 2593 C C . GLU A 1 342 ? -7.09 8.758 2.133 1 89.44 342 GLU A C 1
ATOM 2595 O O . GLU A 1 342 ? -7.145 9.641 2.992 1 89.44 342 GLU A O 1
ATOM 2600 N N . SER A 1 343 ? -8.016 7.812 1.979 1 90.88 343 SER A N 1
ATOM 2601 C CA . SER A 1 343 ? -9.164 7.742 2.875 1 90.88 343 SER A CA 1
ATOM 2602 C C . SER A 1 343 ? -8.734 7.449 4.309 1 90.88 343 SER A C 1
ATOM 2604 O O . SER A 1 343 ? -9.273 8.023 5.254 1 90.88 343 SER A O 1
ATOM 2606 N N . LEU A 1 344 ? -7.715 6.668 4.441 1 89.31 344 LEU A N 1
ATOM 2607 C CA . LEU A 1 344 ? -7.246 6.301 5.773 1 89.31 344 LEU A CA 1
ATOM 2608 C C . LEU A 1 344 ? -6.492 7.461 6.418 1 89.31 344 LEU A C 1
ATOM 2610 O O . LEU A 1 344 ? -6.605 7.684 7.625 1 89.31 344 LEU A O 1
ATOM 2614 N N . ASN A 1 345 ? -5.809 8.148 5.582 1 88 345 ASN A N 1
ATOM 2615 C CA . ASN A 1 345 ? -5.098 9.312 6.098 1 88 345 ASN A CA 1
ATOM 2616 C C . ASN A 1 345 ? -6.062 10.414 6.527 1 88 345 ASN A C 1
ATOM 2618 O O . ASN A 1 345 ? -5.812 11.117 7.512 1 88 345 ASN A O 1
ATOM 2622 N N . GLY A 1 346 ? -7.117 10.57 5.809 1 88.75 346 GLY A N 1
ATOM 2623 C CA . GLY A 1 346 ? -8.078 11.625 6.078 1 88.75 346 GLY A CA 1
ATOM 2624 C C . GLY A 1 346 ? -9.328 11.133 6.789 1 88.75 346 GLY A C 1
ATOM 2625 O O . GLY A 1 346 ? -10.398 11.734 6.676 1 88.75 346 GLY A O 1
ATOM 2626 N N . ILE A 1 347 ? -9.25 10.125 7.562 1 88.94 347 ILE A N 1
ATOM 2627 C CA . ILE A 1 347 ? -10.43 9.477 8.141 1 88.94 347 ILE A CA 1
ATOM 2628 C C . ILE A 1 347 ? -11.125 10.438 9.102 1 88.94 347 ILE A C 1
ATOM 2630 O O . ILE A 1 347 ? -12.352 10.445 9.195 1 88.94 347 ILE A O 1
ATOM 2634 N N . GLU A 1 348 ? -10.398 11.227 9.875 1 86.94 348 GLU A N 1
ATOM 2635 C CA . GLU A 1 348 ? -11 12.18 10.805 1 86.94 348 GLU A CA 1
ATOM 2636 C C . GLU A 1 348 ? -11.82 13.234 10.062 1 86.94 348 GLU A C 1
ATOM 2638 O O . GLU A 1 348 ? -12.914 13.594 10.5 1 86.94 348 GLU A O 1
ATOM 2643 N N . THR A 1 349 ? -11.242 13.648 8.977 1 89.19 349 THR A N 1
ATOM 2644 C CA . THR A 1 349 ? -11.938 14.633 8.164 1 89.19 349 THR A CA 1
ATOM 2645 C C . THR A 1 349 ? -13.203 14.031 7.559 1 89.19 349 THR A C 1
ATOM 2647 O O . THR A 1 349 ? -14.266 14.672 7.562 1 89.19 349 THR A O 1
ATOM 2650 N N . VAL A 1 350 ? -13.141 12.859 7.117 1 90.12 350 VAL A N 1
ATOM 2651 C CA . VAL A 1 350 ? -14.281 12.195 6.496 1 90.12 350 VAL A CA 1
ATOM 2652 C C . VAL A 1 350 ? -15.406 12.047 7.516 1 90.12 350 VAL A C 1
ATOM 2654 O O . VAL A 1 350 ? -16.578 12.273 7.188 1 90.12 350 VAL A O 1
ATOM 2657 N N . ARG A 1 351 ? -15.047 11.773 8.68 1 88.19 351 ARG A N 1
ATOM 2658 C CA . ARG A 1 351 ? -16.047 11.578 9.719 1 88.19 351 ARG A CA 1
ATOM 2659 C C . ARG A 1 351 ? -16.641 12.906 10.164 1 88.19 351 ARG A C 1
ATOM 2661 O O . ARG A 1 351 ? -17.844 13 10.43 1 88.19 351 ARG A O 1
ATOM 2668 N N . ALA A 1 352 ? -15.773 13.828 10.305 1 88.19 352 ALA A N 1
ATOM 2669 C CA . ALA A 1 352 ? -16.219 15.133 10.773 1 88.19 352 ALA A CA 1
ATOM 2670 C C . ALA A 1 352 ? -17.266 15.727 9.828 1 88.19 352 ALA A C 1
ATOM 2672 O O . ALA A 1 352 ? -18.188 16.406 10.266 1 88.19 352 ALA A O 1
ATOM 2673 N N . VAL A 1 353 ? -17.141 15.398 8.555 1 88.25 353 VAL A N 1
ATOM 2674 C CA . VAL A 1 353 ? -18.031 16.016 7.57 1 88.25 353 VAL A CA 1
ATOM 2675 C C . VAL A 1 353 ? -19.094 14.992 7.129 1 88.25 353 VAL A C 1
ATOM 2677 O O . VAL A 1 353 ? -19.875 15.258 6.215 1 88.25 353 VAL A O 1
ATOM 2680 N N . ALA A 1 354 ? -19.094 13.82 7.664 1 85.69 354 ALA A N 1
ATOM 2681 C CA . ALA A 1 354 ? -20.047 12.758 7.316 1 85.69 354 ALA A CA 1
ATOM 2682 C C . ALA A 1 354 ? -19.922 12.383 5.844 1 85.69 354 ALA A C 1
ATOM 2684 O O . ALA A 1 354 ? -20.938 12.289 5.141 1 85.69 354 ALA A O 1
ATOM 2685 N N . GLY A 1 355 ? -18.703 12.344 5.402 1 86.31 355 GLY A N 1
ATOM 2686 C CA . GLY A 1 355 ? -18.469 12.023 4 1 86.31 355 GLY A CA 1
ATOM 2687 C C . GLY A 1 355 ? -18.203 10.555 3.754 1 86.31 355 GLY A C 1
ATOM 2688 O O . GLY A 1 355 ? -17.656 10.18 2.719 1 86.31 355 GLY A O 1
ATOM 2689 N N . GLU A 1 356 ? -18.594 9.68 4.633 1 87.38 356 GLU A N 1
ATOM 2690 C CA . GLU A 1 356 ? -18.344 8.25 4.523 1 87.38 356 GLU A CA 1
ATOM 2691 C C . GLU A 1 356 ? -19.047 7.652 3.311 1 87.38 356 GLU A C 1
ATOM 2693 O O . GLU A 1 356 ? -18.516 6.766 2.645 1 87.38 356 GLU A O 1
ATOM 2698 N N . GLY A 1 357 ? -20.25 8.148 3.023 1 84.06 357 GLY A N 1
ATOM 2699 C CA . GLY A 1 357 ? -20.984 7.637 1.881 1 84.06 357 GLY A CA 1
ATOM 2700 C C . GLY A 1 357 ? -20.281 7.875 0.559 1 84.06 357 GLY A C 1
ATOM 2701 O O . GLY A 1 357 ? -20.203 6.977 -0.283 1 84.06 357 GLY A O 1
ATOM 2702 N N . ARG A 1 358 ? -19.766 8.977 0.426 1 84.12 358 ARG A N 1
ATOM 2703 C CA . ARG A 1 358 ? -19.062 9.328 -0.811 1 84.12 358 ARG A CA 1
ATOM 2704 C C . ARG A 1 358 ? -17.797 8.508 -0.971 1 84.12 358 ARG A C 1
ATOM 2706 O O . ARG A 1 358 ? -17.5 8 -2.057 1 84.12 358 ARG A O 1
ATOM 2713 N N . VAL A 1 359 ? -17.078 8.469 0.101 1 88.62 359 VAL A N 1
ATOM 2714 C CA . VAL A 1 359 ? -15.82 7.727 0.056 1 88.62 359 VAL A CA 1
ATOM 2715 C C . VAL A 1 359 ? -16.109 6.254 -0.22 1 88.62 359 VAL A C 1
ATOM 2717 O O . VAL A 1 359 ? -15.367 5.602 -0.961 1 88.62 359 VAL A O 1
ATOM 2720 N N . GLN A 1 360 ? -17.203 5.773 0.311 1 88.5 360 GLN A N 1
ATOM 2721 C CA . GLN A 1 360 ? -17.609 4.391 0.081 1 88.5 360 GLN A CA 1
ATOM 2722 C C . GLN A 1 360 ? -17.984 4.164 -1.379 1 88.5 360 GLN A C 1
ATOM 2724 O O . GLN A 1 360 ? -17.688 3.115 -1.952 1 88.5 360 GLN A O 1
ATOM 2729 N N . THR A 1 361 ? -18.609 5.074 -1.96 1 85.38 361 THR A N 1
ATOM 2730 C CA . THR A 1 361 ? -19.016 4.969 -3.357 1 85.38 361 THR A CA 1
ATOM 2731 C C . THR A 1 361 ? -17.797 4.906 -4.27 1 85.38 361 THR A C 1
ATOM 2733 O O . THR A 1 361 ? -17.734 4.062 -5.164 1 85.38 361 THR A O 1
ATOM 2736 N N . VAL A 1 362 ? -16.906 5.785 -4.004 1 85.88 362 VAL A N 1
ATOM 2737 C CA . VAL A 1 362 ? -15.703 5.836 -4.82 1 85.88 362 VAL A CA 1
ATOM 2738 C C . VAL A 1 362 ? -14.914 4.535 -4.664 1 85.88 362 VAL A C 1
ATOM 2740 O O . VAL A 1 362 ? -14.391 3.998 -5.641 1 85.88 362 VAL A O 1
ATOM 2743 N N . TRP A 1 363 ? -14.914 4.02 -3.475 1 89.56 363 TRP A N 1
ATOM 2744 C CA . TRP A 1 363 ? -14.227 2.766 -3.189 1 89.56 363 TRP A CA 1
ATOM 2745 C C . TRP A 1 363 ? -14.883 1.6 -3.916 1 89.56 363 TRP A C 1
ATOM 2747 O O . TRP A 1 363 ? -14.211 0.812 -4.582 1 89.56 363 TRP A O 1
ATOM 2757 N N . GLU A 1 364 ? -16.219 1.448 -3.82 1 87.81 364 GLU A N 1
ATOM 2758 C CA . GLU A 1 364 ? -16.922 0.328 -4.434 1 87.81 364 GLU A CA 1
ATOM 2759 C C . GLU A 1 364 ? -16.797 0.36 -5.953 1 87.81 364 GLU A C 1
ATOM 2761 O O . GLU A 1 364 ? -16.688 -0.687 -6.594 1 87.81 364 GLU A O 1
ATOM 2766 N N . ARG A 1 365 ? -16.812 1.545 -6.449 1 85 365 ARG A N 1
ATOM 2767 C CA . ARG A 1 365 ? -16.625 1.672 -7.891 1 85 365 ARG A CA 1
ATOM 2768 C C . ARG A 1 365 ? -15.227 1.222 -8.312 1 85 365 ARG A C 1
ATOM 2770 O O . ARG A 1 365 ? -15.062 0.575 -9.344 1 85 365 ARG A O 1
ATOM 2777 N N . SER A 1 366 ? -14.281 1.613 -7.531 1 88.62 366 SER A N 1
ATOM 2778 C CA . SER A 1 366 ? -12.906 1.221 -7.836 1 88.62 366 SER A CA 1
ATOM 2779 C C . SER A 1 366 ? -12.719 -0.287 -7.703 1 88.62 366 SER A C 1
ATOM 2781 O O . SER A 1 366 ? -12.031 -0.906 -8.516 1 88.62 366 SER A O 1
ATOM 2783 N N . VAL A 1 367 ? -13.391 -0.932 -6.754 1 89 367 VAL A N 1
ATOM 2784 C CA . VAL A 1 367 ? -13.312 -2.373 -6.547 1 89 367 VAL A CA 1
ATOM 2785 C C . VAL A 1 367 ? -13.992 -3.102 -7.703 1 89 367 VAL A C 1
ATOM 2787 O O . VAL A 1 367 ? -13.492 -4.113 -8.188 1 89 367 VAL A O 1
ATOM 2790 N N . ALA A 1 368 ? -15.102 -2.549 -8.109 1 85.69 368 ALA A N 1
ATOM 2791 C CA . ALA A 1 368 ? -15.82 -3.154 -9.227 1 85.69 368 ALA A CA 1
ATOM 2792 C C . ALA A 1 368 ? -14.992 -3.098 -10.508 1 85.69 368 ALA A C 1
ATOM 2794 O O . ALA A 1 368 ? -14.961 -4.062 -11.281 1 85.69 368 ALA A O 1
ATOM 2795 N N . ALA A 1 369 ? -14.344 -2.027 -10.656 1 87.81 369 ALA A N 1
ATOM 2796 C CA . ALA A 1 369 ? -13.516 -1.874 -11.844 1 87.81 369 ALA A CA 1
ATOM 2797 C C . ALA A 1 369 ? -12.344 -2.854 -11.82 1 87.81 369 ALA A C 1
ATOM 2799 O O . ALA A 1 369 ? -12.055 -3.506 -12.828 1 87.81 369 ALA A O 1
ATOM 2800 N N . THR A 1 370 ? -11.719 -3.01 -10.742 1 87.94 370 THR A N 1
ATOM 2801 C CA . THR A 1 370 ? -10.586 -3.922 -10.617 1 87.94 370 THR A CA 1
ATOM 2802 C C . THR A 1 370 ? -11.047 -5.371 -10.727 1 87.94 370 THR A C 1
ATOM 2804 O O . THR A 1 370 ? -10.336 -6.215 -11.281 1 87.94 370 THR A O 1
ATOM 2807 N N . ALA A 1 371 ? -12.219 -5.664 -10.188 1 85.94 371 ALA A N 1
ATOM 2808 C CA . ALA A 1 371 ? -12.75 -7.02 -10.258 1 85.94 371 ALA A CA 1
ATOM 2809 C C . ALA A 1 371 ? -13.031 -7.43 -11.695 1 85.94 371 ALA A C 1
ATOM 2811 O O . ALA A 1 371 ? -12.766 -8.57 -12.086 1 85.94 371 ALA A O 1
ATOM 2812 N N . ARG A 1 372 ? -13.484 -6.488 -12.469 1 85.06 372 ARG A N 1
ATOM 2813 C CA . ARG A 1 372 ? -13.758 -6.758 -13.875 1 85.06 372 ARG A CA 1
ATOM 2814 C C . ARG A 1 372 ? -12.469 -7.027 -14.641 1 85.06 372 ARG A C 1
ATOM 2816 O O . ARG A 1 372 ? -12.398 -7.969 -15.438 1 85.06 372 ARG A O 1
ATOM 2823 N N . SER A 1 373 ? -11.547 -6.203 -14.391 1 87.44 373 SER A N 1
ATOM 2824 C CA . SER A 1 373 ? -10.273 -6.391 -15.07 1 87.44 373 SER A CA 1
ATOM 2825 C C . SER A 1 373 ? -9.578 -7.664 -14.602 1 87.44 373 SER A C 1
ATOM 2827 O O . SER A 1 373 ? -8.914 -8.336 -15.391 1 87.44 373 SER A O 1
ATOM 2829 N N . SER A 1 374 ? -9.664 -8.008 -13.359 1 85.56 374 SER A N 1
ATOM 2830 C CA . SER A 1 374 ? -9.078 -9.227 -12.82 1 85.56 374 SER A CA 1
ATOM 2831 C C . SER A 1 374 ? -9.734 -10.469 -13.43 1 85.56 374 SER A C 1
ATOM 2833 O O . SER A 1 374 ? -9.062 -11.477 -13.656 1 85.56 374 SER A O 1
ATOM 2835 N N . GLU A 1 375 ? -11.055 -10.367 -13.672 1 85.38 375 GLU A N 1
ATOM 2836 C CA . GLU A 1 375 ? -11.766 -11.461 -14.328 1 85.38 375 GLU A CA 1
ATOM 2837 C C . GLU A 1 375 ? -11.234 -11.703 -15.734 1 85.38 375 GLU A C 1
ATOM 2839 O O . GLU A 1 375 ? -11.047 -12.852 -16.141 1 85.38 375 GLU A O 1
ATOM 2844 N N . ASP A 1 376 ? -10.938 -10.656 -16.391 1 86.81 376 ASP A N 1
ATOM 2845 C CA . ASP A 1 376 ? -10.406 -10.766 -17.75 1 86.81 376 ASP A CA 1
ATOM 2846 C C . ASP A 1 376 ? -9.031 -11.422 -17.734 1 86.81 376 ASP A C 1
ATOM 2848 O O . ASP A 1 376 ? -8.727 -12.258 -18.594 1 86.81 376 ASP A O 1
ATOM 2852 N N . VAL A 1 377 ? -8.258 -11.031 -16.812 1 83.94 377 VAL A N 1
ATOM 2853 C CA . VAL A 1 377 ? -6.918 -11.602 -16.703 1 83.94 377 VAL A CA 1
ATOM 2854 C C . VAL A 1 377 ? -7.02 -13.094 -16.391 1 83.94 377 VAL A C 1
ATOM 2856 O O . VAL A 1 377 ? -6.355 -13.906 -17.031 1 83.94 377 VAL A O 1
ATOM 2859 N N . GLN A 1 378 ? -7.871 -13.484 -15.477 1 81.88 378 GLN A N 1
ATOM 2860 C CA . GLN A 1 378 ? -8.008 -14.883 -15.078 1 81.88 378 GLN A CA 1
ATOM 2861 C C . GLN A 1 378 ? -8.57 -15.727 -16.219 1 81.88 378 GLN A C 1
ATOM 2863 O O . GLN A 1 378 ? -8.156 -16.875 -16.406 1 81.88 378 GLN A O 1
ATOM 2868 N N . PHE A 1 379 ? -9.461 -15.102 -16.969 1 84.5 379 PHE A N 1
ATOM 2869 C CA . PHE A 1 379 ? -10.039 -15.82 -18.094 1 84.5 379 PHE A CA 1
ATOM 2870 C C . PHE A 1 379 ? -8.977 -16.172 -19.125 1 84.5 379 PHE A C 1
ATOM 2872 O O . PHE A 1 379 ? -8.844 -17.328 -19.531 1 84.5 379 PHE A O 1
ATOM 2879 N N . TRP A 1 380 ? -8.242 -15.203 -19.516 1 83 380 TRP A N 1
ATOM 2880 C CA . TRP A 1 380 ? -7.223 -15.414 -20.531 1 83 380 TRP A CA 1
ATOM 2881 C C . TRP A 1 380 ? -6.125 -16.344 -20.016 1 83 380 TRP A C 1
ATOM 2883 O O . TRP A 1 380 ? -5.602 -17.172 -20.766 1 83 380 TRP A O 1
ATOM 2893 N N . ALA A 1 381 ? -5.766 -16.172 -18.703 1 80.06 381 ALA A N 1
ATOM 2894 C CA . ALA A 1 381 ? -4.754 -17.031 -18.109 1 80.06 381 ALA A CA 1
ATOM 2895 C C . ALA A 1 381 ? -5.23 -18.484 -18.062 1 80.06 381 ALA A C 1
ATOM 2897 O O . ALA A 1 381 ? -4.488 -19.406 -18.422 1 80.06 381 ALA A O 1
ATOM 2898 N N . SER A 1 382 ? -6.52 -18.703 -17.656 1 80.31 382 SER A N 1
ATOM 2899 C CA . SER A 1 382 ? -7.086 -20.047 -17.578 1 80.31 382 SER A CA 1
ATOM 2900 C C . SER A 1 382 ? -7.211 -20.672 -18.953 1 80.31 382 SER A C 1
ATOM 2902 O O . SER A 1 382 ? -7 -21.875 -19.125 1 80.31 382 SER A O 1
ATOM 2904 N N . LEU A 1 383 ? -7.543 -19.844 -19.922 1 84.44 383 LEU A N 1
ATOM 2905 C CA . LEU A 1 383 ? -7.656 -20.344 -21.281 1 84.44 383 LEU A CA 1
ATOM 2906 C C . LEU A 1 383 ? -6.305 -20.797 -21.812 1 84.44 383 LEU A C 1
ATOM 2908 O O . LEU A 1 383 ? -6.219 -21.812 -22.516 1 84.44 383 LEU A O 1
ATOM 2912 N N . ALA A 1 384 ? -5.355 -20.078 -21.5 1 81.25 384 ALA A N 1
ATOM 2913 C CA . ALA A 1 384 ? -4.012 -20.453 -21.922 1 81.25 384 ALA A CA 1
ATOM 2914 C C . ALA A 1 384 ? -3.596 -21.797 -21.297 1 81.25 384 ALA A C 1
ATOM 2916 O O . ALA A 1 384 ? -3.047 -22.656 -21.984 1 81.25 384 ALA A O 1
ATOM 2917 N N . MET A 1 385 ? -3.846 -22 -20.047 1 78.56 385 MET A N 1
ATOM 2918 C CA . MET A 1 385 ? -3.463 -23.219 -19.359 1 78.56 385 MET A CA 1
ATOM 2919 C C . MET A 1 385 ? -4.262 -24.406 -19.875 1 78.56 385 MET A C 1
ATOM 2921 O O . MET A 1 385 ? -3.711 -25.5 -20.062 1 78.56 385 MET A O 1
ATOM 2925 N N . THR A 1 386 ? -5.57 -24.141 -20.078 1 82.06 386 THR A N 1
ATOM 2926 C CA . THR A 1 386 ? -6.43 -25.203 -20.594 1 82.06 386 THR A CA 1
ATOM 2927 C C . THR A 1 386 ? -6.031 -25.594 -22.016 1 82.06 386 THR A C 1
ATOM 2929 O O . THR A 1 386 ? -6 -26.781 -22.344 1 82.06 386 THR A O 1
ATOM 2932 N N . ALA A 1 387 ? -5.75 -24.609 -22.766 1 83.56 387 ALA A N 1
ATOM 2933 C CA . ALA A 1 387 ? -5.324 -24.891 -24.141 1 83.56 387 ALA A CA 1
ATOM 2934 C C . ALA A 1 387 ? -4.023 -25.688 -24.156 1 83.56 387 ALA A C 1
ATOM 2936 O O . ALA A 1 387 ? -3.852 -26.578 -24.984 1 83.56 387 ALA A O 1
ATOM 2937 N N . ALA A 1 388 ? -3.133 -25.344 -23.312 1 80.69 388 ALA A N 1
ATOM 2938 C CA . ALA A 1 388 ? -1.873 -26.078 -23.219 1 80.69 388 ALA A CA 1
ATOM 2939 C C . ALA A 1 388 ? -2.107 -27.516 -22.797 1 80.69 388 ALA A C 1
ATOM 2941 O O . ALA A 1 388 ? -1.468 -28.438 -23.312 1 80.69 388 ALA A O 1
ATOM 2942 N N . SER A 1 389 ? -2.967 -27.703 -21.828 1 80.38 389 SER A N 1
ATOM 2943 C CA . SER A 1 389 ? -3.279 -29.031 -21.359 1 80.38 389 SER A CA 1
ATOM 2944 C C . SER A 1 389 ? -3.902 -29.891 -22.453 1 80.38 389 SER A C 1
ATOM 2946 O O . SER A 1 389 ? -3.564 -31.062 -22.594 1 80.38 389 SER A O 1
ATOM 2948 N N . VAL A 1 390 ? -4.785 -29.281 -23.25 1 84.94 390 VAL A N 1
ATOM 2949 C CA . VAL A 1 390 ? -5.438 -29.984 -24.344 1 84.94 390 VAL A CA 1
ATOM 2950 C C . VAL A 1 390 ? -4.41 -30.344 -25.422 1 84.94 390 VAL A C 1
ATOM 2952 O O . VAL A 1 390 ? -4.438 -31.438 -25.969 1 84.94 390 VAL A O 1
ATOM 2955 N N . ALA A 1 391 ? -3.619 -29.438 -25.656 1 84.62 391 ALA A N 1
ATOM 2956 C CA . ALA A 1 391 ? -2.574 -29.688 -26.641 1 84.62 391 ALA A CA 1
ATOM 2957 C C . ALA A 1 391 ? -1.688 -30.859 -26.219 1 84.62 391 ALA A C 1
ATOM 2959 O O . ALA A 1 391 ? -1.292 -31.672 -27.047 1 84.62 391 ALA A O 1
ATOM 2960 N N . SER A 1 392 ? -1.356 -30.938 -25 1 84.25 392 SER A N 1
ATOM 2961 C CA . SER A 1 392 ? -0.538 -32.031 -24.484 1 84.25 392 SER A CA 1
ATOM 2962 C C . SER A 1 392 ? -1.266 -33.375 -24.609 1 84.25 392 SER A C 1
ATOM 2964 O O . SER A 1 392 ? -0.658 -34.375 -24.969 1 84.25 392 SER A O 1
ATOM 2966 N N . GLN A 1 393 ? -2.549 -33.344 -24.359 1 85.88 393 GLN A N 1
ATOM 2967 C CA . GLN A 1 393 ? -3.332 -34.594 -24.484 1 85.88 393 GLN A CA 1
ATOM 2968 C C . GLN A 1 393 ? -3.445 -35.031 -25.938 1 85.88 393 GLN A C 1
ATOM 2970 O O . GLN A 1 393 ? -3.373 -36.219 -26.234 1 85.88 393 GLN A O 1
ATOM 2975 N N . LEU A 1 394 ? -3.652 -34.062 -26.734 1 89.31 394 LEU A N 1
ATOM 2976 C CA . LEU A 1 394 ? -3.742 -34.375 -28.156 1 89.31 394 LEU A CA 1
ATOM 2977 C C . LEU A 1 394 ? -2.426 -34.938 -28.672 1 89.31 394 LEU A C 1
ATOM 2979 O O . LEU A 1 394 ? -2.42 -35.844 -29.516 1 89.31 394 LEU A O 1
ATOM 2983 N N . CYS A 1 395 ? -1.391 -34.375 -28.188 1 89.56 395 CYS A N 1
ATOM 2984 C CA . CYS A 1 395 ? -0.082 -34.906 -28.562 1 89.56 395 CYS A CA 1
ATOM 2985 C C . CYS A 1 395 ? 0.07 -36.375 -28.141 1 89.56 395 CYS A C 1
ATOM 2987 O O . CYS A 1 395 ? 0.534 -37.188 -28.906 1 89.56 395 CYS A O 1
ATOM 2989 N N . SER A 1 396 ? -0.34 -36.625 -26.922 1 88.19 396 SER A N 1
ATOM 2990 C CA . SER A 1 396 ? -0.262 -38 -26.422 1 88.19 396 SER A CA 1
ATOM 2991 C C . SER A 1 396 ? -1.12 -38.938 -27.266 1 88.19 396 SER A C 1
ATOM 2993 O O . SER A 1 396 ? -0.72 -40.062 -27.547 1 88.19 396 SER A O 1
ATOM 2995 N N . LEU A 1 397 ? -2.297 -38.5 -27.625 1 90.75 397 LEU A N 1
ATOM 2996 C CA . LEU A 1 397 ? -3.197 -39.281 -28.469 1 90.75 397 LEU A CA 1
ATOM 2997 C C . LEU A 1 397 ? -2.568 -39.562 -29.828 1 90.75 397 LEU A C 1
ATOM 2999 O O . LEU A 1 397 ? -2.561 -40.719 -30.281 1 90.75 397 LEU A O 1
ATOM 3003 N N . LEU A 1 398 ? -2.037 -38.562 -30.391 1 92.12 398 LEU A N 1
ATOM 3004 C CA . LEU A 1 398 ? -1.438 -38.719 -31.703 1 92.12 398 LEU A CA 1
ATOM 3005 C C . LEU A 1 398 ? -0.213 -39.625 -31.656 1 92.12 398 LEU A C 1
ATOM 3007 O O . LEU A 1 398 ? 0.04 -40.375 -32.594 1 92.12 398 LEU A O 1
ATOM 3011 N N . LEU A 1 399 ? 0.545 -39.531 -30.594 1 91.31 399 LEU A N 1
ATOM 3012 C CA . LEU A 1 399 ? 1.719 -40.375 -30.453 1 91.31 399 LEU A CA 1
ATOM 3013 C C . LEU A 1 399 ? 1.315 -41.844 -30.359 1 91.31 399 LEU A C 1
ATOM 3015 O O . LEU A 1 399 ? 1.942 -42.719 -30.984 1 91.31 399 LEU A O 1
ATOM 3019 N N . VAL A 1 400 ? 0.292 -42.125 -29.625 1 88.44 400 VAL A N 1
ATOM 3020 C CA . VAL A 1 400 ? -0.139 -43.5 -29.438 1 88.44 400 VAL A CA 1
ATOM 3021 C C . VAL A 1 400 ? -0.728 -44.031 -30.75 1 88.44 400 VAL A C 1
ATOM 3023 O O . VAL A 1 400 ? -0.413 -45.156 -31.172 1 88.44 400 VAL A O 1
ATOM 3026 N N . VAL A 1 401 ? -1.548 -43.25 -31.438 1 88.94 401 VAL A N 1
ATOM 3027 C CA . VAL A 1 401 ? -2.213 -43.688 -32.656 1 88.94 401 VAL A CA 1
ATOM 3028 C C . VAL A 1 401 ? -1.178 -43.938 -33.75 1 88.94 401 VAL A C 1
ATOM 3030 O O . VAL A 1 401 ? -1.15 -45 -34.375 1 88.94 401 VAL A O 1
ATOM 3033 N N . VAL A 1 402 ? -0.313 -42.969 -33.938 1 89.88 402 VAL A N 1
ATOM 3034 C CA . VAL A 1 402 ? 0.701 -43.125 -34.969 1 89.88 402 VAL A CA 1
ATOM 3035 C C . VAL A 1 402 ? 1.744 -44.156 -34.562 1 89.88 402 VAL A C 1
ATOM 3037 O O . VAL A 1 402 ? 2.275 -44.875 -35.375 1 89.88 402 VAL A O 1
ATOM 3040 N N . GLY A 1 403 ? 2.066 -44.156 -33.281 1 89.12 403 GLY A N 1
ATOM 3041 C CA . GLY A 1 403 ? 3.018 -45.156 -32.781 1 89.12 403 GLY A CA 1
ATOM 3042 C C . GLY A 1 403 ? 2.578 -46.594 -33 1 89.12 403 GLY A C 1
ATOM 3043 O O . GLY A 1 403 ? 3.398 -47.438 -33.344 1 89.12 403 GLY A O 1
ATOM 3044 N N . VAL A 1 404 ? 1.298 -46.875 -32.906 1 87.75 404 VAL A N 1
ATOM 3045 C CA . VAL A 1 404 ? 0.779 -48.219 -33.094 1 87.75 404 VAL A CA 1
ATOM 3046 C C . VAL A 1 404 ? 0.954 -48.625 -34.562 1 87.75 404 VAL A C 1
ATOM 3048 O O . VAL A 1 404 ? 1.306 -49.781 -34.875 1 87.75 404 VAL A O 1
ATOM 3051 N N . PHE A 1 405 ? 0.721 -47.719 -35.469 1 87.88 405 PHE A N 1
ATOM 3052 C CA . PHE A 1 405 ? 0.916 -48 -36.906 1 87.88 405 PHE A CA 1
ATOM 3053 C C . PHE A 1 405 ? 2.379 -48.312 -37.188 1 87.88 405 PHE A C 1
ATOM 3055 O O . PHE A 1 405 ? 2.686 -49.219 -37.969 1 87.88 405 PHE A O 1
ATOM 3062 N N . LEU A 1 406 ? 3.258 -47.688 -36.5 1 89.12 406 LEU A N 1
ATOM 3063 C CA . LEU A 1 406 ? 4.684 -47.906 -36.688 1 89.12 406 LEU A CA 1
ATOM 3064 C C . LEU A 1 406 ? 5.125 -49.219 -36.062 1 89.12 406 LEU A C 1
ATOM 3066 O O . LEU A 1 406 ? 6.043 -49.875 -36.531 1 89.12 406 LEU A O 1
ATOM 3070 N N . ILE A 1 407 ? 4.551 -49.594 -35.031 1 87 407 ILE A N 1
ATOM 3071 C CA . ILE A 1 407 ? 4.867 -50.875 -34.375 1 87 407 ILE A CA 1
ATOM 3072 C C . ILE A 1 407 ? 4.398 -52.031 -35.25 1 87 407 ILE A C 1
ATOM 3074 O O . ILE A 1 407 ? 5.102 -53.031 -35.375 1 87 407 ILE A O 1
ATOM 3078 N N . LEU A 1 408 ? 3.182 -51.875 -35.844 1 85.56 408 LEU A N 1
ATOM 3079 C CA . LEU A 1 408 ? 2.645 -52.938 -36.688 1 85.56 408 LEU A CA 1
ATOM 3080 C C . LEU A 1 408 ? 3.498 -53.094 -37.938 1 85.56 408 LEU A C 1
ATOM 3082 O O . LEU A 1 408 ? 3.613 -54.188 -38.5 1 85.56 408 LEU A O 1
ATOM 3086 N N . ASP A 1 409 ? 4.117 -51.969 -38.312 1 86.62 409 ASP A N 1
ATOM 3087 C CA . ASP A 1 409 ? 5.012 -52.031 -39.469 1 86.62 409 ASP A CA 1
ATOM 3088 C C . ASP A 1 409 ? 6.402 -52.5 -39.062 1 86.62 409 ASP A C 1
ATOM 3090 O O . ASP A 1 409 ? 7.273 -52.719 -39.906 1 86.62 409 ASP A O 1
ATOM 3094 N N . GLY A 1 410 ? 6.719 -52.656 -37.781 1 82.75 410 GLY A N 1
ATOM 3095 C CA . GLY A 1 410 ? 7.98 -53.188 -37.281 1 82.75 410 GLY A CA 1
ATOM 3096 C C . GLY A 1 410 ? 9.055 -52.125 -37.156 1 82.75 410 GLY A C 1
ATOM 3097 O O . GLY A 1 410 ? 10.234 -52.438 -36.969 1 82.75 410 GLY A O 1
ATOM 3098 N N . LYS A 1 411 ? 8.688 -50.906 -37.188 1 86.44 411 LYS A N 1
ATOM 3099 C CA . LYS A 1 411 ? 9.68 -49.844 -37.188 1 86.44 411 LYS A CA 1
ATOM 3100 C C . LYS A 1 411 ? 9.867 -49.281 -35.781 1 86.44 411 LYS A C 1
ATOM 3102 O O . LYS A 1 411 ? 10.805 -48.5 -35.531 1 86.44 411 LYS A O 1
ATOM 3107 N N . LEU A 1 412 ? 9 -49.625 -34.875 1 87.81 412 LEU A N 1
ATOM 3108 C CA . LEU A 1 412 ? 9.047 -49.094 -33.5 1 87.81 412 LEU A CA 1
ATOM 3109 C C . LEU A 1 412 ? 8.734 -50.156 -32.469 1 87.81 412 LEU A C 1
ATOM 3111 O O . LEU A 1 412 ? 7.934 -51.062 -32.75 1 87.81 412 LEU A O 1
ATOM 3115 N N . SER A 1 413 ? 9.453 -50.062 -31.438 1 86.56 413 SER A N 1
ATOM 3116 C CA . SER A 1 413 ? 9.18 -51.031 -30.359 1 86.56 413 SER A CA 1
ATOM 3117 C C . SER A 1 413 ? 8.164 -50.438 -29.375 1 86.56 413 SER A C 1
ATOM 3119 O O . SER A 1 413 ? 7.875 -49.25 -29.391 1 86.56 413 SER A O 1
ATOM 3121 N N . VAL A 1 414 ? 7.578 -51.375 -28.578 1 82.5 414 VAL A N 1
ATOM 3122 C CA . VAL A 1 414 ? 6.594 -50.969 -27.578 1 82.5 414 VAL A CA 1
ATOM 3123 C C . VAL A 1 414 ? 7.25 -50.062 -26.531 1 82.5 414 VAL A C 1
ATOM 3125 O O . VAL A 1 414 ? 6.672 -49.062 -26.125 1 82.5 414 VAL A O 1
ATOM 3128 N N . GLY A 1 415 ? 8.453 -50.344 -26.156 1 83.06 415 GLY A N 1
ATOM 3129 C CA . GLY A 1 415 ? 9.172 -49.531 -25.203 1 83.06 415 GLY A CA 1
ATOM 3130 C C . GLY A 1 415 ? 9.492 -48.156 -25.719 1 83.06 415 GLY A C 1
ATOM 3131 O O . GLY A 1 415 ? 9.414 -47.156 -24.969 1 83.06 415 GLY A O 1
ATOM 3132 N N . ALA A 1 416 ? 9.773 -48.094 -26.938 1 87.12 416 ALA A N 1
ATOM 3133 C CA . ALA A 1 416 ? 10.07 -46.812 -27.547 1 87.12 416 ALA A CA 1
ATOM 3134 C C . ALA A 1 416 ? 8.836 -45.906 -27.578 1 87.12 416 ALA A C 1
ATOM 3136 O O . ALA A 1 416 ? 8.953 -44.688 -27.438 1 87.12 416 ALA A O 1
ATOM 3137 N N . LEU A 1 417 ? 7.734 -46.531 -27.734 1 87.19 417 LEU A N 1
ATOM 3138 C CA . LEU A 1 417 ? 6.5 -45.75 -27.75 1 87.19 417 LEU A CA 1
ATOM 3139 C C . LEU A 1 417 ? 6.203 -45.188 -26.359 1 87.19 417 LEU A C 1
ATOM 3141 O O . LEU A 1 417 ? 5.801 -44 -26.234 1 87.19 417 LEU A O 1
ATOM 3145 N N . VAL A 1 418 ? 6.375 -45.938 -25.312 1 85.75 418 VAL A N 1
ATOM 3146 C CA . VAL A 1 418 ? 6.129 -45.5 -23.953 1 85.75 418 VAL A CA 1
ATOM 3147 C C . VAL A 1 418 ? 7.125 -44.406 -23.578 1 85.75 418 VAL A C 1
ATOM 3149 O O . VAL A 1 418 ? 6.75 -43.375 -22.969 1 85.75 418 VAL A O 1
ATOM 3152 N N . ALA A 1 419 ? 8.305 -44.625 -23.969 1 85.88 419 ALA A N 1
ATOM 3153 C CA . ALA A 1 419 ? 9.336 -43.625 -23.703 1 85.88 419 ALA A CA 1
ATOM 3154 C C . ALA A 1 419 ? 9.039 -42.312 -24.453 1 85.88 419 ALA A C 1
ATOM 3156 O O . ALA A 1 419 ? 9.266 -41.219 -23.938 1 85.88 419 ALA A O 1
ATOM 3157 N N . ALA A 1 420 ? 8.578 -42.469 -25.656 1 88.56 420 ALA A N 1
ATOM 3158 C CA . ALA A 1 420 ? 8.242 -41.281 -26.469 1 88.56 420 ALA A CA 1
ATOM 3159 C C . ALA A 1 420 ? 7.129 -40.469 -25.812 1 88.56 420 ALA A C 1
ATOM 3161 O O . ALA A 1 420 ? 7.156 -39.25 -25.828 1 88.56 420 ALA A O 1
ATOM 3162 N N . ASN A 1 421 ? 6.219 -41.125 -25.234 1 87.19 421 ASN A N 1
ATOM 3163 C CA . ASN A 1 421 ? 5.125 -40.438 -24.562 1 87.19 421 ASN A CA 1
ATOM 3164 C C . ASN A 1 421 ? 5.605 -39.719 -23.312 1 87.19 421 ASN A C 1
ATOM 3166 O O . ASN A 1 421 ? 5.152 -38.594 -23.016 1 87.19 421 ASN A O 1
ATOM 3170 N N . MET A 1 422 ? 6.465 -40.281 -22.594 1 84.5 422 MET A N 1
ATOM 3171 C CA . MET A 1 422 ? 7.02 -39.656 -21.391 1 84.5 422 MET A CA 1
ATOM 3172 C C . MET A 1 422 ? 7.844 -38.438 -21.766 1 84.5 422 MET A C 1
ATOM 3174 O O . MET A 1 422 ? 7.766 -37.406 -21.094 1 84.5 422 MET A O 1
ATOM 3178 N N . LEU A 1 423 ? 8.586 -38.594 -22.828 1 85.62 423 LEU A N 1
ATOM 3179 C CA . LEU A 1 423 ? 9.43 -37.5 -23.281 1 85.62 423 LEU A CA 1
ATOM 3180 C C . LEU A 1 423 ? 8.586 -36.344 -23.812 1 85.62 423 LEU A C 1
ATOM 3182 O O . LEU A 1 423 ? 8.938 -35.188 -23.641 1 85.62 423 LEU A O 1
ATOM 3186 N N . ALA A 1 424 ? 7.531 -36.75 -24.5 1 86.44 424 ALA A N 1
ATOM 3187 C CA . ALA A 1 424 ? 6.617 -35.719 -25 1 86.44 424 ALA A CA 1
ATOM 3188 C C . ALA A 1 424 ? 6.035 -34.906 -23.844 1 86.44 424 ALA A C 1
ATOM 3190 O O . ALA A 1 424 ? 5.84 -33.688 -23.969 1 86.44 424 ALA A O 1
ATOM 3191 N N . GLY A 1 425 ? 5.793 -35.531 -22.719 1 80.81 425 GLY A N 1
ATOM 3192 C CA . GLY A 1 425 ? 5.309 -34.844 -21.547 1 80.81 425 GLY A CA 1
ATOM 3193 C C . GLY A 1 425 ? 6.309 -33.844 -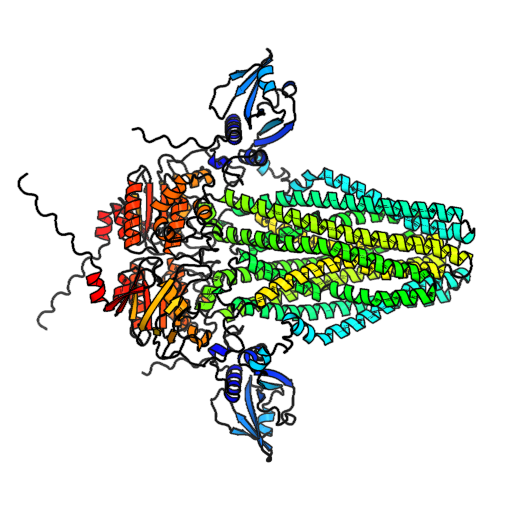20.984 1 80.81 425 GLY A C 1
ATOM 3194 O O . GLY A 1 425 ? 5.926 -32.781 -20.531 1 80.81 425 GLY A O 1
ATOM 3195 N N . ARG A 1 426 ? 7.535 -34.188 -21.109 1 76.62 426 ARG A N 1
ATOM 3196 C CA . ARG A 1 426 ? 8.594 -33.312 -20.625 1 76.62 426 ARG A CA 1
ATOM 3197 C C . ARG A 1 426 ? 8.781 -32.125 -21.531 1 76.62 426 ARG A C 1
ATOM 3199 O O . ARG A 1 426 ? 9.164 -31.031 -21.078 1 76.62 426 ARG A O 1
ATOM 3206 N N . VAL A 1 427 ? 8.539 -32.375 -22.797 1 78.06 427 VAL A N 1
ATOM 3207 C CA . VAL A 1 427 ? 8.688 -31.281 -23.766 1 78.06 427 VAL A CA 1
ATOM 3208 C C . VAL A 1 427 ? 7.551 -30.281 -23.625 1 78.06 427 VAL A C 1
ATOM 3210 O O . VAL A 1 427 ? 7.777 -29.062 -23.656 1 78.06 427 VAL A O 1
ATOM 3213 N N . LEU A 1 428 ? 6.41 -30.812 -23.391 1 76.94 428 LEU A N 1
ATOM 3214 C CA . LEU A 1 428 ? 5.234 -29.953 -23.422 1 76.94 428 LEU A CA 1
ATOM 3215 C C . LEU A 1 428 ? 4.945 -29.391 -22.031 1 76.94 428 LEU A C 1
ATOM 3217 O O . LEU A 1 428 ? 4.223 -28.391 -21.906 1 76.94 428 LEU A O 1
ATOM 3221 N N . GLY A 1 429 ? 5.512 -30 -21 1 72.5 429 GLY A N 1
ATOM 3222 C CA . GLY A 1 429 ? 5.27 -29.562 -19.641 1 72.5 429 GLY A CA 1
ATOM 3223 C C . GLY A 1 429 ? 5.586 -28.094 -19.422 1 72.5 429 GLY A C 1
ATOM 3224 O O . GLY A 1 429 ? 4.711 -27.312 -19.031 1 72.5 429 GLY A O 1
ATOM 3225 N N . PRO A 1 430 ? 6.77 -27.766 -19.766 1 64.06 430 PRO A N 1
ATOM 3226 C CA . PRO A 1 430 ? 7.164 -26.359 -19.562 1 64.06 430 PRO A CA 1
ATOM 3227 C C . PRO A 1 430 ? 6.371 -25.391 -20.438 1 64.06 430 PRO A C 1
ATOM 3229 O O . PRO A 1 430 ? 6.18 -24.234 -20.047 1 64.06 430 PRO A O 1
ATOM 3232 N N . ILE A 1 431 ? 5.871 -25.875 -21.484 1 63.94 431 ILE A N 1
ATOM 3233 C CA . ILE A 1 431 ? 5.16 -25 -22.406 1 63.94 431 ILE A CA 1
ATOM 3234 C C . ILE A 1 431 ? 3.773 -24.688 -21.859 1 63.94 431 ILE A C 1
ATOM 3236 O O . ILE A 1 431 ? 3.25 -23.594 -22.078 1 63.94 431 ILE A O 1
ATOM 3240 N N . ALA A 1 432 ? 3.275 -25.703 -21.125 1 62.72 432 ALA A N 1
ATOM 3241 C CA . ALA A 1 432 ? 1.995 -25.438 -20.484 1 62.72 432 ALA A CA 1
ATOM 3242 C C . ALA A 1 432 ? 2.129 -24.328 -19.453 1 62.72 432 ALA A C 1
ATOM 3244 O O . ALA A 1 432 ? 1.176 -23.578 -19.203 1 62.72 432 ALA A O 1
ATOM 3245 N N . GLY A 1 433 ? 3.334 -24.25 -18.922 1 62.22 433 GLY A N 1
ATOM 3246 C CA . GLY A 1 433 ? 3.607 -23.203 -17.953 1 62.22 433 GLY A CA 1
ATOM 3247 C C . GLY A 1 433 ? 3.918 -21.859 -18.594 1 62.22 433 GLY A C 1
ATOM 3248 O O . GLY A 1 433 ? 3.961 -20.828 -17.906 1 62.22 433 GLY A O 1
ATOM 3249 N N . ILE A 1 434 ? 4.02 -21.906 -19.891 1 63.53 434 ILE A N 1
ATOM 3250 C CA . ILE A 1 434 ? 4.441 -20.703 -20.609 1 63.53 434 ILE A CA 1
ATOM 3251 C C . ILE A 1 434 ? 3.41 -19.594 -20.406 1 63.53 434 ILE A C 1
ATOM 3253 O O . ILE A 1 434 ? 3.77 -18.422 -20.25 1 63.53 434 ILE A O 1
ATOM 3257 N N . ALA A 1 435 ? 2.166 -20.125 -20.359 1 60.59 435 ALA A N 1
ATOM 3258 C CA . ALA A 1 435 ? 1.143 -19.109 -20.125 1 60.59 435 ALA A CA 1
ATOM 3259 C C . ALA A 1 435 ? 1.362 -18.406 -18.797 1 60.59 435 ALA A C 1
ATOM 3261 O O . ALA A 1 435 ? 1.21 -17.188 -18.703 1 60.59 435 ALA A O 1
ATOM 3262 N N . GLY A 1 436 ? 1.687 -19.266 -17.75 1 65.69 436 GLY A N 1
ATOM 3263 C CA . GLY A 1 436 ? 1.974 -18.703 -16.453 1 65.69 436 GLY A CA 1
ATOM 3264 C C . GLY A 1 436 ? 3.195 -17.797 -16.453 1 65.69 436 GLY A C 1
ATOM 3265 O O . GLY A 1 436 ? 3.166 -16.703 -15.891 1 65.69 436 GLY A O 1
ATOM 3266 N N . VAL A 1 437 ? 4.195 -18.234 -17.156 1 67 437 VAL A N 1
ATOM 3267 C CA . VAL A 1 437 ? 5.43 -17.453 -17.266 1 67 437 VAL A CA 1
ATOM 3268 C C . VAL A 1 437 ? 5.176 -16.172 -18.047 1 67 437 VAL A C 1
ATOM 3270 O O . VAL A 1 437 ? 5.68 -15.109 -17.688 1 67 437 VAL A O 1
ATOM 3273 N N . MET A 1 438 ? 4.367 -16.406 -19 1 67.31 438 MET A N 1
ATOM 3274 C CA . MET A 1 438 ? 4.066 -15.25 -19.844 1 67.31 438 MET A CA 1
ATOM 3275 C C . MET A 1 438 ? 3.277 -14.203 -19.062 1 67.31 438 MET A C 1
ATOM 3277 O O . MET A 1 438 ? 3.527 -13 -19.188 1 67.31 438 MET A O 1
ATOM 3281 N N . THR A 1 439 ? 2.338 -14.711 -18.312 1 68.38 439 THR A N 1
ATOM 3282 C CA . THR A 1 439 ? 1.562 -13.805 -17.469 1 68.38 439 THR A CA 1
ATOM 3283 C C . THR A 1 439 ? 2.469 -13.078 -16.484 1 68.38 439 THR A C 1
ATOM 3285 O O . THR A 1 439 ? 2.379 -11.859 -16.328 1 68.38 439 THR A O 1
ATOM 3288 N N . ARG A 1 440 ? 3.299 -13.828 -15.883 1 69.88 440 ARG A N 1
ATOM 3289 C CA . ARG A 1 440 ? 4.211 -13.234 -14.914 1 69.88 440 ARG A CA 1
ATOM 3290 C C . ARG A 1 440 ? 5.195 -12.281 -15.594 1 69.88 440 ARG A C 1
ATOM 3292 O O . ARG A 1 440 ? 5.539 -11.234 -15.039 1 69.88 440 ARG A O 1
ATOM 3299 N N . ALA A 1 441 ? 5.562 -12.688 -16.766 1 71 441 ALA A N 1
ATOM 3300 C CA . ALA A 1 441 ? 6.496 -11.859 -17.516 1 71 441 ALA A CA 1
ATOM 3301 C C . ALA A 1 441 ? 5.859 -10.523 -17.906 1 71 441 ALA A C 1
ATOM 3303 O O . ALA A 1 441 ? 6.516 -9.484 -17.844 1 71 441 ALA A O 1
ATOM 3304 N N . THR A 1 442 ? 4.617 -10.641 -18.266 1 73.31 442 THR A N 1
ATOM 3305 C CA . THR A 1 442 ? 3.922 -9.406 -18.641 1 73.31 442 THR A CA 1
ATOM 3306 C C . THR A 1 442 ? 3.725 -8.516 -17.422 1 73.31 442 THR A C 1
ATOM 3308 O O . THR A 1 442 ? 3.869 -7.293 -17.516 1 73.31 442 THR A O 1
ATOM 3311 N N . GLN A 1 443 ? 3.42 -9.156 -16.312 1 74.25 443 GLN A N 1
ATOM 3312 C CA . GLN A 1 443 ? 3.268 -8.414 -15.07 1 74.25 443 GLN A CA 1
ATOM 3313 C C . GLN A 1 443 ? 4.578 -7.738 -14.672 1 74.25 443 GLN A C 1
ATOM 3315 O O . GLN A 1 443 ? 4.586 -6.566 -14.281 1 74.25 443 GLN A O 1
ATOM 3320 N N . THR A 1 444 ? 5.625 -8.461 -14.805 1 75.88 444 THR A N 1
ATOM 3321 C CA . THR A 1 444 ? 6.949 -7.961 -14.445 1 75.88 444 THR A CA 1
ATOM 3322 C C . THR A 1 444 ? 7.383 -6.848 -15.398 1 75.88 444 THR A C 1
ATOM 3324 O O . THR A 1 444 ? 7.953 -5.844 -14.969 1 75.88 444 THR A O 1
ATOM 3327 N N . SER A 1 445 ? 7.062 -7.09 -16.641 1 79.88 445 SER A N 1
ATOM 3328 C CA . SER A 1 445 ? 7.434 -6.078 -17.625 1 79.88 445 SER A CA 1
ATOM 3329 C C . SER A 1 445 ? 6.672 -4.777 -17.391 1 79.88 445 SER A C 1
ATOM 3331 O O . SER A 1 445 ? 7.223 -3.689 -17.562 1 79.88 445 SER A O 1
ATOM 3333 N N . SER A 1 446 ? 5.473 -4.902 -17.031 1 77.5 446 SER A N 1
ATOM 3334 C CA . SER A 1 446 ? 4.672 -3.721 -16.734 1 77.5 446 SER A CA 1
ATOM 3335 C C . SER A 1 446 ? 5.191 -3 -15.5 1 77.5 446 SER A C 1
ATOM 3337 O O . SER A 1 446 ? 5.281 -1.77 -15.484 1 77.5 446 SER A O 1
ATOM 3339 N N . ALA A 1 447 ? 5.48 -3.793 -14.5 1 77.56 447 ALA A N 1
ATOM 3340 C CA . ALA A 1 447 ? 6.043 -3.219 -13.281 1 77.56 447 ALA A CA 1
ATOM 3341 C C . ALA A 1 447 ? 7.383 -2.541 -13.562 1 77.56 447 ALA A C 1
ATOM 3343 O O . ALA A 1 447 ? 7.66 -1.464 -13.031 1 77.56 447 ALA A O 1
ATOM 3344 N N . LEU A 1 448 ? 8.164 -3.16 -14.43 1 81.12 448 LEU A N 1
ATOM 3345 C CA . LEU A 1 448 ? 9.469 -2.605 -14.766 1 81.12 448 LEU A CA 1
ATOM 3346 C C . LEU A 1 448 ? 9.32 -1.302 -15.539 1 81.12 448 LEU A C 1
ATOM 3348 O O . LEU A 1 448 ? 10.086 -0.356 -15.328 1 81.12 448 LEU A O 1
ATOM 3352 N N . ARG A 1 449 ? 8.359 -1.292 -16.344 1 81.12 449 ARG A N 1
ATOM 3353 C CA . ARG A 1 449 ? 8.117 -0.07 -17.109 1 81.12 449 ARG A CA 1
ATOM 3354 C C . ARG A 1 449 ? 7.691 1.07 -16.188 1 81.12 449 ARG A C 1
ATOM 3356 O O . ARG A 1 449 ? 8.117 2.213 -16.375 1 81.12 449 ARG A O 1
ATOM 3363 N N . SER A 1 450 ? 6.879 0.701 -15.305 1 81.69 450 SER A N 1
ATOM 3364 C CA . SER A 1 450 ? 6.422 1.706 -14.352 1 81.69 450 SER A CA 1
ATOM 3365 C C . SER A 1 450 ? 7.582 2.242 -13.516 1 81.69 450 SER A C 1
ATOM 3367 O O . SER A 1 450 ? 7.68 3.447 -13.281 1 81.69 450 SER A O 1
ATOM 3369 N N . ILE A 1 451 ? 8.461 1.429 -13.109 1 84.06 451 ILE A N 1
ATOM 3370 C CA . ILE A 1 451 ? 9.602 1.836 -12.297 1 84.06 451 ILE A CA 1
ATOM 3371 C C . ILE A 1 451 ? 10.617 2.57 -13.164 1 84.06 451 ILE A C 1
ATOM 3373 O O . ILE A 1 451 ? 11.273 3.51 -12.703 1 84.06 451 ILE A O 1
ATOM 3377 N N . ASP A 1 452 ? 10.688 2.09 -14.422 1 83.44 452 ASP A N 1
ATOM 3378 C CA . ASP A 1 452 ? 11.586 2.771 -15.344 1 83.44 452 ASP A CA 1
ATOM 3379 C C . ASP A 1 452 ? 11.172 4.23 -15.539 1 83.44 452 ASP A C 1
ATOM 3381 O O . ASP A 1 452 ? 12.023 5.113 -15.633 1 83.44 452 ASP A O 1
ATOM 3385 N N . ARG A 1 453 ? 9.914 4.398 -15.586 1 82.06 453 ARG A N 1
ATOM 3386 C CA . ARG A 1 453 ? 9.422 5.766 -15.695 1 82.06 453 ARG A CA 1
ATOM 3387 C C . ARG A 1 453 ? 9.773 6.582 -14.461 1 82.06 453 ARG A C 1
ATOM 3389 O O . ARG A 1 453 ? 10.141 7.754 -14.562 1 82.06 453 ARG A O 1
ATOM 3396 N N . LEU A 1 454 ? 9.734 5.965 -13.375 1 83.88 454 LEU A N 1
ATOM 3397 C CA . LEU A 1 454 ? 10.07 6.633 -12.125 1 83.88 454 LEU A CA 1
ATOM 3398 C C . LEU A 1 454 ? 11.57 6.922 -12.055 1 83.88 454 LEU A C 1
ATOM 3400 O O . LEU A 1 454 ? 11.977 7.996 -11.602 1 83.88 454 LEU A O 1
ATOM 3404 N N . MET A 1 455 ? 12.375 5.965 -12.539 1 84.69 455 MET A N 1
ATOM 3405 C CA . MET A 1 455 ? 13.828 6.094 -12.469 1 84.69 455 MET A CA 1
ATOM 3406 C C . MET A 1 455 ? 14.336 7.09 -13.508 1 84.69 455 MET A C 1
ATOM 3408 O O . MET A 1 455 ? 15.445 7.602 -13.391 1 84.69 455 MET A O 1
ATOM 3412 N N . SER A 1 456 ? 13.453 7.355 -14.43 1 84.44 456 SER A N 1
ATOM 3413 C CA . SER A 1 456 ? 13.859 8.289 -15.469 1 84.44 456 SER A CA 1
ATOM 3414 C C . SER A 1 456 ? 13.586 9.734 -15.055 1 84.44 456 SER A C 1
ATOM 3416 O O . SER A 1 456 ? 14.141 10.672 -15.633 1 84.44 456 SER A O 1
ATOM 3418 N N . LEU A 1 457 ? 12.859 9.82 -13.961 1 84.88 457 LEU A N 1
ATOM 3419 C CA . LEU A 1 457 ? 12.586 11.172 -13.477 1 84.88 457 LEU A CA 1
ATOM 3420 C C . LEU A 1 457 ? 13.852 11.812 -12.922 1 84.88 457 LEU A C 1
ATOM 3422 O O . LEU A 1 457 ? 14.719 11.125 -12.383 1 84.88 457 LEU A O 1
ATOM 3426 N N . GLU A 1 458 ? 13.875 13.086 -13.039 1 83.31 458 GLU A N 1
ATOM 3427 C CA . GLU A 1 458 ? 15.078 13.82 -12.664 1 83.31 458 GLU A CA 1
ATOM 3428 C C . GLU A 1 458 ? 15.242 13.883 -11.148 1 83.31 458 GLU A C 1
ATOM 3430 O O . GLU A 1 458 ? 14.266 14.062 -10.422 1 83.31 458 GLU A O 1
ATOM 3435 N N . ARG A 1 459 ? 16.531 13.664 -10.797 1 84.19 459 ARG A N 1
ATOM 3436 C CA . ARG A 1 459 ? 16.875 13.75 -9.383 1 84.19 459 ARG A CA 1
ATOM 3437 C C . ARG A 1 459 ? 17.344 15.156 -9.016 1 84.19 459 ARG A C 1
ATOM 3439 O O . ARG A 1 459 ? 17.672 15.953 -9.898 1 84.19 459 ARG A O 1
ATOM 3446 N N . GLU A 1 460 ? 17.281 15.367 -7.793 1 81.25 460 GLU A N 1
ATOM 3447 C CA . GLU A 1 460 ? 17.75 16.656 -7.301 1 81.25 460 GLU A CA 1
ATOM 3448 C C . GLU A 1 460 ? 19.25 16.844 -7.523 1 81.25 460 GLU A C 1
ATOM 3450 O O . GLU A 1 460 ? 19.703 17.938 -7.859 1 81.25 460 GLU A O 1
ATOM 3455 N N . ARG A 1 461 ? 20.031 15.688 -7.34 1 75.5 461 ARG A N 1
ATOM 3456 C CA . ARG A 1 461 ? 21.469 15.695 -7.527 1 75.5 461 ARG A CA 1
ATOM 3457 C C . ARG A 1 461 ? 21.875 14.859 -8.742 1 75.5 461 ARG A C 1
ATOM 3459 O O . ARG A 1 461 ? 22.219 13.688 -8.609 1 75.5 461 ARG A O 1
ATOM 3466 N N . PRO A 1 462 ? 21.797 15.555 -9.805 1 70.69 462 PRO A N 1
ATOM 3467 C CA . PRO A 1 462 ? 22.25 14.766 -10.953 1 70.69 462 PRO A CA 1
ATOM 3468 C C . PRO A 1 462 ? 23.703 14.328 -10.836 1 70.69 462 PRO A C 1
ATOM 3470 O O . PRO A 1 462 ? 24.547 15.094 -10.352 1 70.69 462 PRO A O 1
ATOM 3473 N N . PRO A 1 463 ? 23.953 13.172 -11.125 1 63.19 463 PRO A N 1
ATOM 3474 C CA . PRO A 1 463 ? 25.312 12.641 -10.961 1 63.19 463 PRO A CA 1
ATOM 3475 C C . PRO A 1 463 ? 26.344 13.391 -11.805 1 63.19 463 PRO A C 1
ATOM 3477 O O . PRO A 1 463 ? 27.516 13.43 -11.461 1 63.19 463 PRO A O 1
ATOM 3480 N N . GLU A 1 464 ? 25.828 14.039 -12.805 1 60.62 464 GLU A N 1
ATOM 3481 C CA . GLU A 1 464 ? 26.766 14.656 -13.742 1 60.62 464 GLU A CA 1
ATOM 3482 C C . GLU A 1 464 ? 27.141 16.062 -13.297 1 60.62 464 GLU A C 1
ATOM 3484 O O . GLU A 1 464 ? 28.172 16.609 -13.727 1 60.62 464 GLU A O 1
ATOM 3489 N N . LYS A 1 465 ? 26.406 16.531 -12.328 1 66.81 465 LYS A N 1
ATOM 3490 C CA . LYS A 1 465 ? 26.625 17.922 -11.953 1 66.81 465 LYS A CA 1
ATOM 3491 C C . LYS A 1 465 ? 27.672 18.031 -10.836 1 66.81 465 LYS A C 1
ATOM 3493 O O . LYS A 1 465 ? 27.672 17.219 -9.906 1 66.81 465 LYS A O 1
ATOM 3498 N N . ILE A 1 466 ? 28.688 18.797 -11.117 1 65.56 466 ILE A N 1
ATOM 3499 C CA . ILE A 1 466 ? 29.719 19.078 -10.117 1 65.56 466 ILE A CA 1
ATOM 3500 C C . ILE A 1 466 ? 29.297 20.281 -9.273 1 65.56 466 ILE A C 1
ATOM 3502 O O . ILE A 1 466 ? 29.016 21.359 -9.805 1 65.56 466 ILE A O 1
ATOM 3506 N N . TYR A 1 467 ? 29.188 20 -8.016 1 73.69 467 TYR A N 1
ATOM 3507 C CA . TYR A 1 467 ? 28.781 21.062 -7.102 1 73.69 467 TYR A CA 1
ATOM 3508 C C . TYR A 1 467 ? 30 21.672 -6.406 1 73.69 467 TYR A C 1
ATOM 3510 O O . TYR A 1 467 ? 31.047 21.047 -6.312 1 73.69 467 TYR A O 1
ATOM 3518 N N . VAL A 1 468 ? 29.844 22.938 -6.141 1 69 468 VAL A N 1
ATOM 3519 C CA . VAL A 1 468 ? 30.891 23.625 -5.371 1 69 468 VAL A CA 1
ATOM 3520 C C . VAL A 1 468 ? 30.75 23.266 -3.891 1 69 468 VAL A C 1
ATOM 3522 O O . VAL A 1 468 ? 29.656 23.359 -3.326 1 69 468 VAL A O 1
ATOM 3525 N N . ALA A 1 469 ? 31.781 22.641 -3.389 1 72.62 469 ALA A N 1
ATOM 3526 C CA . ALA A 1 469 ? 31.781 22.344 -1.959 1 72.62 469 ALA A CA 1
ATOM 3527 C C . ALA A 1 469 ? 31.938 23.609 -1.13 1 72.62 469 ALA A C 1
ATOM 3529 O O . ALA A 1 469 ? 33.062 24.141 -1.025 1 72.62 469 ALA A O 1
ATOM 3530 N N . ARG A 1 470 ? 30.844 24.219 -0.792 1 76.12 470 ARG A N 1
ATOM 3531 C CA . ARG A 1 470 ? 30.953 25.422 0.02 1 76.12 470 ARG A CA 1
ATOM 3532 C C . ARG A 1 470 ? 29.969 25.375 1.188 1 76.12 470 ARG A C 1
ATOM 3534 O O . ARG A 1 470 ? 28.844 24.906 1.042 1 76.12 470 ARG A O 1
ATOM 3541 N N . GLU A 1 471 ? 30.531 25.672 2.277 1 82.12 471 GLU A N 1
ATOM 3542 C CA . GLU A 1 471 ? 29.688 25.828 3.463 1 82.12 471 GLU A CA 1
ATOM 3543 C C . GLU A 1 471 ? 29.141 27.25 3.574 1 82.12 471 GLU A C 1
ATOM 3545 O O . GLU A 1 471 ? 29.844 28.203 3.229 1 82.12 471 GLU A O 1
ATOM 3550 N N . ILE A 1 472 ? 28 27.344 3.916 1 87.62 472 ILE A N 1
ATOM 3551 C CA . ILE A 1 472 ? 27.422 28.656 4.152 1 87.62 472 ILE A CA 1
ATOM 3552 C C . ILE A 1 472 ? 27.969 29.25 5.453 1 87.62 472 ILE A C 1
ATOM 3554 O O . ILE A 1 472 ? 27.734 28.703 6.535 1 87.62 472 ILE A O 1
ATOM 3558 N N . LYS A 1 473 ? 28.688 30.266 5.301 1 86.19 473 LYS A N 1
ATOM 3559 C CA . LYS A 1 473 ? 29.359 30.812 6.477 1 86.19 473 LYS A CA 1
ATOM 3560 C C . LYS A 1 473 ? 28.719 32.125 6.91 1 86.19 473 LYS A C 1
ATOM 3562 O O . LYS A 1 473 ? 28.578 32.406 8.109 1 86.19 473 LYS A O 1
ATOM 3567 N N . GLN A 1 474 ? 28.344 32.969 5.98 1 89.44 474 GLN A N 1
ATOM 3568 C CA . GLN A 1 474 ? 27.844 34.281 6.32 1 89.44 474 GLN A CA 1
ATOM 3569 C C . GLN A 1 474 ? 26.312 34.281 6.453 1 89.44 474 GLN A C 1
ATOM 3571 O O . GLN A 1 474 ? 25.766 34.906 7.371 1 89.44 474 GLN A O 1
ATOM 3576 N N . GLY A 1 475 ? 25.625 33.594 5.57 1 92.75 475 GLY A N 1
ATOM 3577 C CA . GLY A 1 475 ? 24.188 33.531 5.613 1 92.75 475 GLY A CA 1
ATOM 3578 C C . GLY A 1 475 ? 23.516 34.688 4.891 1 92.75 475 GLY A C 1
ATOM 3579 O O . GLY A 1 475 ? 22.438 35.156 5.301 1 92.75 475 GLY A O 1
ATOM 3580 N N . ALA A 1 476 ? 24.156 35.25 3.859 1 95 476 ALA A N 1
ATOM 3581 C CA . ALA A 1 476 ? 23.562 36.281 3.01 1 95 476 ALA A CA 1
ATOM 3582 C C . ALA A 1 476 ? 22.672 35.656 1.931 1 95 476 ALA A C 1
ATOM 3584 O O . ALA A 1 476 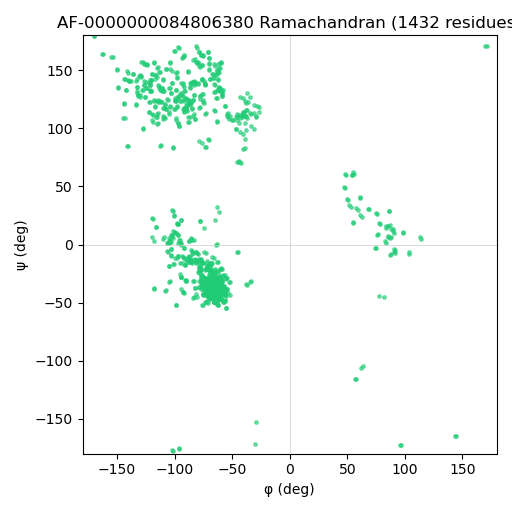? 23.016 34.625 1.368 1 95 476 ALA A O 1
ATOM 3585 N N . ILE A 1 477 ? 21.484 36.25 1.67 1 96.69 477 ILE A N 1
ATOM 3586 C CA . ILE A 1 477 ? 20.562 35.75 0.651 1 96.69 477 ILE A CA 1
ATOM 3587 C C . ILE A 1 477 ? 20.172 36.906 -0.279 1 96.69 477 ILE A C 1
ATOM 3589 O O . ILE A 1 477 ? 19.875 38.031 0.18 1 96.69 477 ILE A O 1
ATOM 3593 N N . GLN A 1 478 ? 20.234 36.656 -1.561 1 97.25 478 GLN A N 1
ATOM 3594 C CA . GLN A 1 478 ? 19.844 37.688 -2.537 1 97.25 478 GLN A CA 1
ATOM 3595 C C . GLN A 1 478 ? 18.938 37.094 -3.613 1 97.25 478 GLN A C 1
ATOM 3597 O O . GLN A 1 478 ? 19.281 36.062 -4.234 1 97.25 478 GLN A O 1
ATOM 3602 N N . PHE A 1 479 ? 17.75 37.594 -3.754 1 97.44 479 PHE A N 1
ATOM 3603 C CA . PHE A 1 479 ? 16.828 37.312 -4.848 1 97.44 479 PHE A CA 1
ATOM 3604 C C . PHE A 1 479 ? 16.938 38.344 -5.945 1 97.44 479 PHE A C 1
ATOM 3606 O O . PHE A 1 479 ? 16.828 39.562 -5.68 1 97.44 479 PHE A O 1
ATOM 3613 N N . LYS A 1 480 ? 17.203 37.906 -7.117 1 97.06 480 LYS A N 1
ATOM 3614 C CA . LYS A 1 480 ? 17.297 38.844 -8.25 1 97.06 480 LYS A CA 1
ATOM 3615 C C . LYS A 1 480 ? 16.25 38.5 -9.312 1 97.06 480 LYS A C 1
ATOM 3617 O O . LYS A 1 480 ? 16.453 37.625 -10.133 1 97.06 480 LYS A O 1
ATOM 3622 N N . ASN A 1 481 ? 15.188 39.312 -9.438 1 96.62 481 ASN A N 1
ATOM 3623 C CA . ASN A 1 481 ? 14.125 39.188 -10.43 1 96.62 481 ASN A CA 1
ATOM 3624 C C . ASN A 1 481 ? 13.602 37.75 -10.508 1 96.62 481 ASN A C 1
ATOM 3626 O O . ASN A 1 481 ? 13.531 37.156 -11.594 1 96.62 481 ASN A O 1
ATOM 3630 N N . VAL A 1 482 ? 13.328 37.219 -9.383 1 96.88 482 VAL A N 1
ATOM 3631 C CA . VAL A 1 482 ? 12.945 35.812 -9.289 1 96.88 482 VAL A CA 1
ATOM 3632 C C . VAL A 1 482 ? 11.453 35.656 -9.57 1 96.88 482 VAL A C 1
ATOM 3634 O O . VAL A 1 482 ? 10.625 36.375 -8.977 1 96.88 482 VAL A O 1
ATOM 3637 N N . SER A 1 483 ? 11.102 34.844 -10.508 1 95.94 483 SER A N 1
ATOM 3638 C CA . SER A 1 483 ? 9.734 34.406 -10.797 1 95.94 483 SER A CA 1
ATOM 3639 C C . SER A 1 483 ? 9.594 32.906 -10.688 1 95.94 483 SER A C 1
ATOM 3641 O O . SER A 1 483 ? 10.539 32.156 -10.961 1 95.94 483 SER A O 1
ATOM 3643 N N . PHE A 1 484 ? 8.453 32.469 -10.141 1 93.06 484 PHE A N 1
ATOM 3644 C CA . PHE A 1 484 ? 8.242 31.047 -9.945 1 93.06 484 PHE A CA 1
ATOM 3645 C C . PHE A 1 484 ? 6.762 30.688 -10.047 1 93.06 484 PHE A C 1
ATOM 3647 O O . PHE A 1 484 ? 5.91 31.438 -9.562 1 93.06 484 PHE A O 1
ATOM 3654 N N . SER A 1 485 ? 6.492 29.625 -10.773 1 88 485 SER A N 1
ATOM 3655 C CA . SER A 1 485 ? 5.164 29.031 -10.836 1 88 485 SER A CA 1
ATOM 3656 C C . SER A 1 485 ? 5.219 27.547 -10.484 1 88 485 SER A C 1
ATOM 3658 O O . SER A 1 485 ? 6.094 26.812 -10.961 1 88 485 SER A O 1
ATOM 3660 N N . TYR A 1 486 ? 4.379 27.125 -9.508 1 82.31 486 TYR A N 1
ATOM 3661 C CA . TYR A 1 486 ? 4.312 25.703 -9.164 1 82.31 486 TYR A CA 1
ATOM 3662 C C . TYR A 1 486 ? 3.9 24.875 -10.375 1 82.31 486 TYR A C 1
ATOM 3664 O O . TYR A 1 486 ? 3.227 25.375 -11.281 1 82.31 486 TYR A O 1
ATOM 3672 N N . PRO A 1 487 ? 4.289 23.578 -10.305 1 76.12 487 PRO A N 1
ATOM 3673 C CA . PRO A 1 487 ? 3.938 22.734 -11.453 1 76.12 487 PRO A CA 1
ATOM 3674 C C . PRO A 1 487 ? 2.428 22.609 -11.648 1 76.12 487 PRO A C 1
ATOM 3676 O O . PRO A 1 487 ? 1.684 22.438 -10.68 1 76.12 487 PRO A O 1
ATOM 3679 N N . ASN A 1 488 ? 1.884 22.766 -12.805 1 68.12 488 ASN A N 1
ATOM 3680 C CA . ASN A 1 488 ? 0.492 22.609 -13.219 1 68.12 488 ASN A CA 1
ATOM 3681 C C . ASN A 1 488 ? -0.354 23.797 -12.766 1 68.12 488 ASN A C 1
ATOM 3683 O O . ASN A 1 488 ? -1.581 23.703 -12.695 1 68.12 488 ASN A O 1
ATOM 3687 N N . SER A 1 489 ? 0.431 24.781 -12.266 1 71.94 489 SER A N 1
ATOM 3688 C CA . SER A 1 489 ? -0.286 26.016 -11.93 1 71.94 489 SER A CA 1
ATOM 3689 C C . SER A 1 489 ? -0.034 27.094 -12.977 1 71.94 489 SER A C 1
ATOM 3691 O O . SER A 1 489 ? 1.068 27.203 -13.516 1 71.94 489 SER A O 1
ATOM 3693 N N . GLN A 1 490 ? -1.05 27.703 -13.344 1 68.19 490 GLN A N 1
ATOM 3694 C CA . GLN A 1 490 ? -0.902 28.781 -14.312 1 68.19 490 GLN A CA 1
ATOM 3695 C C . GLN A 1 490 ? -0.602 30.109 -13.625 1 68.19 490 GLN A C 1
ATOM 3697 O O . GLN A 1 490 ? -0.07 31.031 -14.242 1 68.19 490 GLN A O 1
ATOM 3702 N N . ALA A 1 491 ? -0.803 30.156 -12.359 1 74 491 ALA A N 1
ATOM 3703 C CA . ALA A 1 491 ? -0.561 31.406 -11.625 1 74 491 ALA A CA 1
ATOM 3704 C C . ALA A 1 491 ? 0.86 31.438 -11.07 1 74 491 ALA A C 1
ATOM 3706 O O . ALA A 1 491 ? 1.385 30.422 -10.617 1 74 491 ALA A O 1
ATOM 3707 N N . LYS A 1 492 ? 1.463 32.625 -11.227 1 85.31 492 LYS A N 1
ATOM 3708 C CA . LYS A 1 492 ? 2.801 32.781 -10.664 1 85.31 492 LYS A CA 1
ATOM 3709 C C . LYS A 1 492 ? 2.742 33 -9.148 1 85.31 492 LYS A C 1
ATOM 3711 O O . LYS A 1 492 ? 2.008 33.844 -8.656 1 85.31 492 LYS A O 1
ATOM 3716 N N . ALA A 1 493 ? 3.424 32.188 -8.453 1 86.94 493 ALA A N 1
ATOM 3717 C CA . ALA A 1 493 ? 3.521 32.344 -7.008 1 86.94 493 ALA A CA 1
ATOM 3718 C C . ALA A 1 493 ? 4.395 33.531 -6.645 1 86.94 493 ALA A C 1
ATOM 3720 O O . ALA A 1 493 ? 4.129 34.219 -5.664 1 86.94 493 ALA A O 1
ATOM 3721 N N . LEU A 1 494 ? 5.5 33.688 -7.398 1 93.69 494 LEU A N 1
ATOM 3722 C CA . LEU A 1 494 ? 6.355 34.875 -7.32 1 93.69 494 LEU A CA 1
ATOM 3723 C C . LEU A 1 494 ? 6.551 35.5 -8.695 1 93.69 494 LEU A C 1
ATOM 3725 O O . LEU A 1 494 ? 6.695 34.781 -9.695 1 93.69 494 LEU A O 1
ATOM 3729 N N . ASP A 1 495 ? 6.469 36.812 -8.734 1 95.06 495 ASP A N 1
ATOM 3730 C CA . ASP A 1 495 ? 6.586 37.531 -10 1 95.06 495 ASP A CA 1
ATOM 3731 C C . ASP A 1 495 ? 7.652 38.625 -9.922 1 95.06 495 ASP A C 1
ATOM 3733 O O . ASP A 1 495 ? 7.387 39.719 -9.453 1 95.06 495 ASP A O 1
ATOM 3737 N N . ASN A 1 496 ? 8.734 38.344 -10.391 1 95.31 496 ASN A N 1
ATOM 3738 C CA . ASN A 1 496 ? 9.844 39.281 -10.516 1 95.31 496 ASN A CA 1
ATOM 3739 C C . ASN A 1 496 ? 10.188 39.938 -9.18 1 95.31 496 ASN A C 1
ATOM 3741 O O . ASN A 1 496 ? 10.211 41.156 -9.055 1 95.31 496 ASN A O 1
ATOM 3745 N N . VAL A 1 497 ? 10.539 39.156 -8.242 1 96.12 497 VAL A N 1
ATOM 3746 C CA . VAL A 1 497 ? 10.828 39.594 -6.883 1 96.12 497 VAL A CA 1
ATOM 3747 C C . VAL A 1 497 ? 12.328 39.781 -6.707 1 96.12 497 VAL A C 1
ATOM 3749 O O . VAL A 1 497 ? 13.117 38.906 -7.078 1 96.12 497 VAL A O 1
ATOM 3752 N N . SER A 1 498 ? 12.719 40.938 -6.23 1 97.06 498 SER A N 1
ATOM 3753 C CA . SER A 1 498 ? 14.133 41.219 -5.957 1 97.06 498 SER A CA 1
ATOM 3754 C C . SER A 1 498 ? 14.32 41.781 -4.559 1 97.06 498 SER A C 1
ATOM 3756 O O . SER A 1 498 ? 13.602 42.688 -4.156 1 97.06 498 SER A O 1
ATOM 3758 N N . PHE A 1 499 ? 15.211 41.188 -3.756 1 96.38 499 PHE A N 1
ATOM 3759 C CA . PHE A 1 499 ? 15.578 41.719 -2.447 1 96.38 499 PHE A CA 1
ATOM 3760 C C . PHE A 1 499 ? 16.891 41.125 -1.961 1 96.38 499 PHE A C 1
ATOM 3762 O O . PHE A 1 499 ? 17.359 40.125 -2.529 1 96.38 499 PHE A O 1
ATOM 3769 N N . GLN A 1 500 ? 17.469 41.719 -1.001 1 96.31 500 GLN A N 1
ATOM 3770 C CA . GLN A 1 500 ? 18.719 41.25 -0.442 1 96.31 500 GLN A CA 1
ATOM 3771 C C . GLN A 1 500 ? 18.672 41.219 1.082 1 96.31 500 GLN A C 1
ATOM 3773 O O . GLN A 1 500 ? 18.125 42.125 1.713 1 96.31 500 GLN A O 1
ATOM 3778 N N . ILE A 1 501 ? 19.156 40.156 1.663 1 95.94 501 ILE A N 1
ATOM 3779 C CA . ILE A 1 501 ? 19.266 39.969 3.107 1 95.94 501 ILE A CA 1
ATOM 3780 C C . ILE A 1 501 ? 20.75 39.938 3.512 1 95.94 501 ILE A C 1
ATOM 3782 O O . ILE A 1 501 ? 21.5 39.094 3.002 1 95.94 501 ILE A O 1
ATOM 3786 N N . ARG A 1 502 ? 21.141 40.781 4.371 1 94.62 502 ARG A N 1
ATOM 3787 C CA . ARG A 1 502 ? 22.516 40.812 4.848 1 94.62 502 ARG A CA 1
ATOM 3788 C C . ARG A 1 502 ? 22.766 39.781 5.922 1 94.62 502 ARG A C 1
ATOM 3790 O O . ARG A 1 502 ? 21.828 39.312 6.566 1 94.62 502 ARG A O 1
ATOM 3797 N N . PRO A 1 503 ? 24.078 39.375 6.109 1 93.94 503 PRO A N 1
ATOM 3798 C CA . PRO A 1 503 ? 24.391 38.406 7.164 1 93.94 503 PRO A CA 1
ATOM 3799 C C . PRO A 1 503 ? 23.969 38.906 8.547 1 93.94 503 PRO A C 1
ATOM 3801 O O . PRO A 1 503 ? 24.25 40.031 8.922 1 93.94 503 PRO A O 1
ATOM 3804 N N . GLY A 1 504 ? 23.266 38.031 9.234 1 91.56 504 GLY A N 1
ATOM 3805 C CA . GLY A 1 504 ? 22.891 38.312 10.609 1 91.56 504 GLY A CA 1
ATOM 3806 C C . GLY A 1 504 ? 21.641 39.156 10.719 1 91.56 504 GLY A C 1
ATOM 3807 O O . GLY A 1 504 ? 21.203 39.5 11.828 1 91.56 504 GLY A O 1
ATOM 3808 N N . GLU A 1 505 ? 21.062 39.5 9.594 1 92.75 505 GLU A N 1
ATOM 3809 C CA . GLU A 1 505 ? 19.875 40.344 9.578 1 92.75 505 GLU A CA 1
ATOM 3810 C C . GLU A 1 505 ? 18.641 39.562 10.016 1 92.75 505 GLU A C 1
ATOM 3812 O O . GLU A 1 505 ? 18.531 38.344 9.773 1 92.75 505 GLU A O 1
ATOM 3817 N N . LYS A 1 506 ? 17.828 40.25 10.766 1 94.06 506 LYS A N 1
ATOM 3818 C CA . LYS A 1 506 ? 16.531 39.688 11.141 1 94.06 506 LYS A CA 1
ATOM 3819 C C . LYS A 1 506 ? 15.406 40.344 10.336 1 94.06 506 LYS A C 1
ATOM 3821 O O . LYS A 1 506 ? 15.156 41.531 10.461 1 94.06 506 LYS A O 1
ATOM 3826 N N . ILE A 1 507 ? 14.781 39.469 9.477 1 94.62 507 ILE A N 1
ATOM 3827 C CA . ILE A 1 507 ? 13.805 40 8.523 1 94.62 507 ILE A CA 1
ATOM 3828 C C . ILE A 1 507 ? 12.445 39.344 8.758 1 94.62 507 ILE A C 1
ATOM 3830 O O . ILE A 1 507 ? 12.375 38.156 9.062 1 94.62 507 ILE A O 1
ATOM 3834 N N . GLY A 1 508 ? 11.414 40.156 8.625 1 94.62 508 GLY A N 1
ATOM 3835 C CA . GLY A 1 508 ? 10.047 39.656 8.633 1 94.62 508 GLY A CA 1
ATOM 3836 C C . GLY A 1 508 ? 9.375 39.75 7.27 1 94.62 508 GLY A C 1
ATOM 3837 O O . GLY A 1 508 ? 9.57 40.688 6.527 1 94.62 508 GLY A O 1
ATOM 3838 N N . ILE A 1 509 ? 8.766 38.656 6.898 1 94.56 509 ILE A N 1
ATOM 3839 C CA . ILE A 1 509 ? 7.984 38.625 5.668 1 94.56 509 ILE A CA 1
ATOM 3840 C C . ILE A 1 509 ? 6.496 38.562 6.004 1 94.56 509 ILE A C 1
ATOM 3842 O O . ILE A 1 509 ? 6.039 37.656 6.668 1 94.56 509 ILE A O 1
ATOM 3846 N N . ILE A 1 510 ? 5.758 39.594 5.543 1 91.19 510 ILE A N 1
ATOM 3847 C CA . ILE A 1 510 ? 4.324 39.594 5.816 1 91.19 510 ILE A CA 1
ATOM 3848 C C . ILE A 1 510 ? 3.551 39.75 4.508 1 91.19 510 ILE A C 1
ATOM 3850 O O . ILE A 1 510 ? 4.102 40.219 3.502 1 91.19 510 ILE A O 1
ATOM 3854 N N . GLY A 1 511 ? 2.375 39.312 4.488 1 86.69 511 GLY A N 1
ATOM 3855 C CA . GLY A 1 511 ? 1.502 39.344 3.328 1 86.69 511 GLY A CA 1
ATOM 3856 C C . GLY A 1 511 ? 0.227 38.562 3.512 1 86.69 511 GLY A C 1
ATOM 3857 O O . GLY A 1 511 ? 0.104 37.781 4.465 1 86.69 511 GLY A O 1
ATOM 3858 N N . ARG A 1 512 ? -0.649 38.75 2.516 1 80.94 512 ARG A N 1
ATOM 3859 C CA . ARG A 1 512 ? -1.916 38.031 2.559 1 80.94 512 ARG A CA 1
ATOM 3860 C C . ARG A 1 512 ? -1.707 36.531 2.287 1 80.94 512 ARG A C 1
ATOM 3862 O O . ARG A 1 512 ? -0.616 36.125 1.894 1 80.94 512 ARG A O 1
ATOM 3869 N N . VAL A 1 513 ? -2.734 35.844 2.602 1 77.88 513 VAL A N 1
ATOM 3870 C CA . VAL A 1 513 ? -2.715 34.406 2.334 1 77.88 513 VAL A CA 1
ATOM 3871 C C . VAL A 1 513 ? -2.49 34.156 0.843 1 77.88 513 VAL A C 1
ATOM 3873 O O . VAL A 1 513 ? -3.137 34.781 0.001 1 77.88 513 VAL A O 1
ATOM 3876 N N . GLY A 1 514 ? -1.534 33.344 0.53 1 76.12 514 GLY A N 1
ATOM 3877 C CA . GLY A 1 514 ? -1.254 33.031 -0.858 1 76.12 514 GLY A CA 1
ATOM 3878 C C . GLY A 1 514 ? -0.379 34.031 -1.553 1 76.12 514 GLY A C 1
ATOM 3879 O O . GLY A 1 514 ? -0.261 34.031 -2.779 1 76.12 514 GLY A O 1
ATOM 3880 N N . SER A 1 515 ? 0.25 34.875 -0.746 1 81.94 515 SER A N 1
ATOM 3881 C CA . SER A 1 515 ? 1.019 35.969 -1.348 1 81.94 515 SER A CA 1
ATOM 3882 C C . SER A 1 515 ? 2.402 35.5 -1.777 1 81.94 515 SER A C 1
ATOM 3884 O O . SER A 1 515 ? 3.125 36.219 -2.467 1 81.94 515 SER A O 1
ATOM 3886 N N . GLY A 1 516 ? 2.826 34.281 -1.337 1 85.69 516 GLY A N 1
ATOM 3887 C CA . GLY A 1 516 ? 4.098 33.75 -1.797 1 85.69 516 GLY A CA 1
ATOM 3888 C C . GLY A 1 516 ? 5.133 33.656 -0.693 1 85.69 516 GLY A C 1
ATOM 3889 O O . GLY A 1 516 ? 6.277 33.281 -0.945 1 85.69 516 GLY A O 1
ATOM 3890 N N . LYS A 1 517 ? 4.832 33.906 0.534 1 89.31 517 LYS A N 1
ATOM 3891 C CA . LYS A 1 517 ? 5.758 33.906 1.664 1 89.31 517 LYS A CA 1
ATOM 3892 C C . LYS A 1 517 ? 6.445 32.531 1.784 1 89.31 517 LYS A C 1
ATOM 3894 O O . LYS A 1 517 ? 7.672 32.469 1.854 1 89.31 517 LYS A O 1
ATOM 3899 N N . THR A 1 518 ? 5.621 31.484 1.747 1 88 518 THR A N 1
ATOM 3900 C CA . THR A 1 518 ? 6.137 30.125 1.891 1 88 518 THR A CA 1
ATOM 3901 C C . THR A 1 518 ? 6.992 29.734 0.687 1 88 518 THR A C 1
ATOM 3903 O O . THR A 1 518 ? 7.973 29 0.824 1 88 518 THR A O 1
ATOM 3906 N N . THR A 1 519 ? 6.684 30.25 -0.442 1 90.75 519 THR A N 1
ATOM 3907 C CA . THR A 1 519 ? 7.418 29.953 -1.67 1 90.75 519 THR A CA 1
ATOM 3908 C C . THR A 1 519 ? 8.852 30.469 -1.573 1 90.75 519 THR A C 1
ATOM 3910 O O . THR A 1 519 ? 9.773 29.828 -2.096 1 90.75 519 THR A O 1
ATOM 3913 N N . VAL A 1 520 ? 9.016 31.594 -0.883 1 93.94 520 VAL A N 1
ATOM 3914 C CA . VAL A 1 520 ? 10.352 32.156 -0.709 1 93.94 520 VAL A CA 1
ATOM 3915 C C . VAL A 1 520 ? 11.234 31.156 0.044 1 93.94 520 VAL A C 1
ATOM 3917 O O . VAL A 1 520 ? 12.383 30.922 -0.34 1 93.94 520 VAL A O 1
ATOM 3920 N N . GLY A 1 521 ? 10.711 30.578 1.092 1 92.12 521 GLY A N 1
ATOM 3921 C CA . GLY A 1 521 ? 11.461 29.578 1.856 1 92.12 521 GLY A CA 1
ATOM 3922 C C . GLY A 1 521 ? 11.781 28.328 1.062 1 92.12 521 GLY A C 1
ATOM 3923 O O . GLY A 1 521 ? 12.891 27.812 1.142 1 92.12 521 GLY A O 1
ATOM 3924 N N . ARG A 1 522 ? 10.844 27.906 0.294 1 91.25 522 ARG A N 1
ATOM 3925 C CA . ARG A 1 522 ? 11.016 26.703 -0.502 1 91.25 522 ARG A CA 1
ATOM 3926 C C . ARG A 1 522 ? 12.07 26.906 -1.585 1 91.25 522 ARG A C 1
ATOM 3928 O O . ARG A 1 522 ? 12.82 25.984 -1.915 1 91.25 522 ARG A O 1
ATOM 3935 N N . LEU A 1 523 ? 12.086 28.125 -2.082 1 93.44 523 LEU A N 1
ATOM 3936 C CA . LEU A 1 523 ? 13.078 28.438 -3.109 1 93.44 523 LEU A CA 1
ATOM 3937 C C . LEU A 1 523 ? 14.461 28.625 -2.494 1 93.44 523 LEU A C 1
ATOM 3939 O O . LEU A 1 523 ? 15.461 28.203 -3.076 1 93.44 523 LEU A O 1
ATOM 3943 N N . ALA A 1 524 ? 14.492 29.172 -1.34 1 93.44 524 ALA A N 1
ATOM 3944 C CA . ALA A 1 524 ? 15.758 29.438 -0.667 1 93.44 524 ALA A CA 1
ATOM 3945 C C . ALA A 1 524 ? 16.438 28.125 -0.263 1 93.44 524 ALA A C 1
ATOM 3947 O O . ALA A 1 524 ? 17.656 28.094 -0.073 1 93.44 524 ALA A O 1
ATOM 3948 N N . THR A 1 525 ? 15.719 27.094 -0.135 1 91.44 525 THR A N 1
ATOM 3949 C CA . THR A 1 525 ? 16.281 25.812 0.243 1 91.44 525 THR A CA 1
ATOM 3950 C C . THR A 1 525 ? 16.375 24.875 -0.966 1 91.44 525 THR A C 1
ATOM 3952 O O . THR A 1 525 ? 16.594 23.672 -0.817 1 91.44 525 THR A O 1
ATOM 3955 N N . ALA A 1 526 ? 16.062 25.344 -2.086 1 89.5 526 ALA A N 1
ATOM 3956 C CA . ALA A 1 526 ? 16.219 24.672 -3.373 1 89.5 526 ALA A CA 1
ATOM 3957 C C . ALA A 1 526 ? 15.266 23.484 -3.494 1 89.5 526 ALA A C 1
ATOM 3959 O O . ALA A 1 526 ? 15.609 22.469 -4.09 1 89.5 526 ALA A O 1
ATOM 3960 N N . PHE A 1 527 ? 14.117 23.641 -2.82 1 88.06 527 PHE A N 1
ATOM 3961 C CA . PHE A 1 527 ? 13.086 22.641 -3.072 1 88.06 527 PHE A CA 1
ATOM 3962 C C . PHE A 1 527 ? 12.648 22.672 -4.531 1 88.06 527 PHE A C 1
ATOM 3964 O O . PHE A 1 527 ? 12.359 21.625 -5.121 1 88.06 527 PHE A O 1
ATOM 3971 N N . TYR A 1 528 ? 12.57 23.938 -5.039 1 89 528 TYR A N 1
ATOM 3972 C CA . TYR A 1 528 ? 12.203 24.203 -6.426 1 89 528 TYR A CA 1
ATOM 3973 C C . TYR A 1 528 ? 13.18 25.172 -7.078 1 89 528 TYR A C 1
ATOM 3975 O O . TYR A 1 528 ? 13.688 26.078 -6.422 1 89 528 TYR A O 1
ATOM 3983 N N . PRO A 1 529 ? 13.367 24.906 -8.32 1 88.25 529 PRO A N 1
ATOM 3984 C CA . PRO A 1 529 ? 14.148 25.906 -9.047 1 88.25 529 PRO A CA 1
ATOM 3985 C C . PRO A 1 529 ? 13.305 27.094 -9.516 1 88.25 529 PRO A C 1
ATOM 3987 O O . PRO A 1 529 ? 12.148 26.906 -9.906 1 88.25 529 PRO A O 1
ATOM 3990 N N . PRO A 1 530 ? 13.898 28.25 -9.391 1 92.06 530 PRO A N 1
ATOM 3991 C CA . PRO A 1 530 ? 13.164 29.391 -9.914 1 92.06 530 PRO A CA 1
ATOM 3992 C C . PRO A 1 530 ? 12.953 29.328 -11.43 1 92.06 530 PRO A C 1
ATOM 3994 O O . PRO A 1 530 ? 13.805 28.781 -12.141 1 92.06 530 PRO A O 1
ATOM 3997 N N . SER A 1 531 ? 11.867 29.812 -11.898 1 90.75 531 SER A N 1
ATOM 3998 C CA . SER A 1 531 ? 11.578 29.844 -13.328 1 90.75 531 SER A CA 1
ATOM 3999 C C . SER A 1 531 ? 12.391 30.922 -14.031 1 90.75 531 SER A C 1
ATOM 4001 O O . SER A 1 531 ? 12.883 30.719 -15.141 1 90.75 531 SER A O 1
ATOM 4003 N N . GLU A 1 532 ? 12.43 32.031 -13.406 1 93.94 532 GLU A N 1
ATOM 4004 C CA . GLU A 1 532 ? 13.227 33.156 -13.883 1 93.94 532 GLU A CA 1
ATOM 4005 C C . GLU A 1 532 ? 13.992 33.812 -12.734 1 93.94 532 GLU A C 1
ATOM 4007 O O . GLU A 1 532 ? 13.609 33.688 -11.57 1 93.94 532 GLU A O 1
ATOM 4012 N N . GLY A 1 533 ? 15.156 34.281 -13.109 1 94.88 533 GLY A N 1
ATOM 4013 C CA . GLY A 1 533 ? 15.945 35 -12.109 1 94.88 533 GLY A CA 1
ATOM 4014 C C . GLY A 1 533 ? 16.984 34.094 -11.438 1 94.88 533 GLY A C 1
ATOM 4015 O O . GLY A 1 533 ? 17.25 33 -11.906 1 94.88 533 GLY A O 1
ATOM 4016 N N . THR A 1 534 ? 17.594 34.719 -10.414 1 95.5 534 THR A N 1
ATOM 4017 C CA . THR A 1 534 ? 18.641 33.969 -9.719 1 95.5 534 THR A CA 1
ATOM 4018 C C . THR A 1 534 ? 18.578 34.219 -8.219 1 95.5 534 THR A C 1
ATOM 4020 O O . THR A 1 534 ? 18.156 35.312 -7.785 1 95.5 534 THR A O 1
ATOM 4023 N N . ILE A 1 535 ? 18.922 33.281 -7.488 1 96.31 535 ILE A N 1
ATOM 4024 C CA . ILE A 1 535 ? 19.031 33.375 -6.035 1 96.31 535 ILE A CA 1
ATOM 4025 C C . ILE A 1 535 ? 20.484 33.125 -5.605 1 96.31 535 ILE A C 1
ATOM 4027 O O . ILE A 1 535 ? 21.094 32.125 -6.008 1 96.31 535 ILE A O 1
ATOM 4031 N N . LEU A 1 536 ? 20.969 34.094 -4.895 1 96.06 536 LEU A N 1
ATOM 4032 C CA . LEU A 1 536 ? 22.359 33.969 -4.438 1 96.06 536 LEU A CA 1
ATOM 4033 C C . LEU A 1 536 ? 22.406 33.781 -2.926 1 96.06 536 LEU A C 1
ATOM 4035 O O . LEU A 1 536 ? 21.703 34.469 -2.18 1 96.06 536 LEU A O 1
ATOM 4039 N N . ILE A 1 537 ? 23.219 32.844 -2.49 1 94.88 537 ILE A N 1
ATOM 4040 C CA . ILE A 1 537 ? 23.5 32.625 -1.078 1 94.88 537 ILE A CA 1
ATOM 4041 C C . ILE A 1 537 ? 24.984 32.875 -0.817 1 94.88 537 ILE A C 1
ATOM 4043 O O . ILE A 1 537 ? 25.844 32.156 -1.36 1 94.88 537 ILE A O 1
ATOM 4047 N N . ASP A 1 538 ? 25.312 33.75 -0.05 1 94 538 ASP A N 1
ATOM 4048 C CA . ASP A 1 538 ? 26.703 34.188 0.183 1 94 538 ASP A CA 1
ATOM 4049 C C . ASP A 1 538 ? 27.406 34.5 -1.133 1 94 538 ASP A C 1
ATOM 4051 O O . ASP A 1 538 ? 28.547 34.062 -1.354 1 94 538 ASP A O 1
ATOM 4055 N N . GLY A 1 539 ? 26.625 35 -2.055 1 92 539 GLY A N 1
ATOM 4056 C CA . GLY A 1 539 ? 27.203 35.469 -3.307 1 92 539 GLY A CA 1
ATOM 4057 C C . GLY A 1 539 ? 27.25 34.406 -4.379 1 92 539 GLY A C 1
ATOM 4058 O O . GLY A 1 539 ? 27.609 34.688 -5.523 1 92 539 GLY A O 1
ATOM 4059 N N . ILE A 1 540 ? 26.891 33.219 -4.078 1 91.62 540 ILE A N 1
ATOM 4060 C CA . ILE A 1 540 ? 26.953 32.125 -5.023 1 91.62 540 ILE A CA 1
ATOM 4061 C C . ILE A 1 540 ? 25.531 31.719 -5.418 1 91.62 540 ILE A C 1
ATOM 4063 O O . ILE A 1 540 ? 24.641 31.672 -4.574 1 91.62 540 ILE A O 1
ATOM 4067 N N . ASP A 1 541 ? 25.438 31.406 -6.609 1 92.62 541 ASP A N 1
ATOM 4068 C CA . ASP A 1 541 ? 24.125 30.984 -7.105 1 92.62 541 ASP A CA 1
ATOM 4069 C C . ASP A 1 541 ? 23.688 29.672 -6.453 1 92.62 541 ASP A C 1
ATOM 4071 O O . ASP A 1 541 ? 24.5 28.75 -6.309 1 92.62 541 ASP A O 1
ATOM 4075 N N . ILE A 1 542 ? 22.484 29.609 -6.102 1 91.19 542 ILE A N 1
ATOM 4076 C CA . ILE A 1 542 ? 21.922 28.5 -5.355 1 91.19 542 ILE A CA 1
ATOM 4077 C C . ILE A 1 542 ? 22.047 27.219 -6.176 1 91.19 542 ILE A C 1
ATOM 4079 O O . ILE A 1 542 ? 22.156 26.125 -5.613 1 91.19 542 ILE A O 1
ATOM 4083 N N . ARG A 1 543 ? 22.094 27.25 -7.547 1 87.94 543 ARG A N 1
ATOM 4084 C CA . ARG A 1 543 ? 22.141 26.094 -8.438 1 87.94 543 ARG A CA 1
ATOM 4085 C C . ARG A 1 543 ? 23.531 25.453 -8.414 1 87.94 543 ARG A C 1
ATOM 4087 O O . ARG A 1 543 ? 23.703 24.312 -8.836 1 87.94 543 ARG A O 1
ATOM 4094 N N . GLN A 1 544 ? 24.359 26.141 -7.73 1 85.81 544 GLN A N 1
ATOM 4095 C CA . GLN A 1 544 ? 25.719 25.641 -7.668 1 85.81 544 GLN A CA 1
ATOM 4096 C C . GLN A 1 544 ? 25.984 24.906 -6.348 1 85.81 544 GLN A C 1
ATOM 4098 O O . GLN A 1 544 ? 26.953 24.172 -6.223 1 85.81 544 GLN A O 1
ATOM 4103 N N . TYR A 1 545 ? 25.156 25.125 -5.41 1 87.12 545 TYR A N 1
ATOM 4104 C CA . TYR A 1 545 ? 25.297 24.453 -4.121 1 87.12 545 TYR A CA 1
ATOM 4105 C C . TYR A 1 545 ? 24.766 23.031 -4.188 1 87.12 545 TYR A C 1
ATOM 4107 O O . TYR A 1 545 ? 23.75 22.766 -4.836 1 87.12 545 TYR A O 1
ATOM 4115 N N . ASP A 1 546 ? 25.531 22.172 -3.553 1 85.06 546 ASP A N 1
ATOM 4116 C CA . ASP A 1 546 ? 24.922 20.875 -3.281 1 85.06 546 ASP A CA 1
ATOM 4117 C C . ASP A 1 546 ? 23.75 21.016 -2.32 1 85.06 546 ASP A C 1
ATOM 4119 O O . ASP A 1 546 ? 23.844 21.719 -1.31 1 85.06 546 ASP A O 1
ATOM 4123 N N . PRO A 1 547 ? 22.641 20.438 -2.646 1 84.5 547 PRO A N 1
ATOM 4124 C CA . PRO A 1 547 ? 21.453 20.547 -1.793 1 84.5 547 PRO A CA 1
ATOM 4125 C C . PRO A 1 547 ? 21.734 20.172 -0.34 1 84.5 547 PRO A C 1
ATOM 4127 O O . PRO A 1 547 ? 21.156 20.766 0.577 1 84.5 547 PRO A O 1
ATOM 4130 N N . ALA A 1 548 ? 22.609 19.281 -0.166 1 83.38 548 ALA A N 1
ATOM 4131 C CA . ALA A 1 548 ? 22.922 18.875 1.197 1 83.38 548 ALA A CA 1
ATOM 4132 C C . ALA A 1 548 ? 23.625 20 1.957 1 83.38 548 ALA A C 1
ATOM 4134 O O . ALA A 1 548 ? 23.375 20.203 3.146 1 83.38 548 ALA A O 1
ATOM 4135 N N . ASP A 1 549 ? 24.484 20.672 1.264 1 85.5 549 ASP A N 1
ATOM 4136 C CA . ASP A 1 549 ? 25.188 21.797 1.881 1 85.5 549 ASP A CA 1
ATOM 4137 C C . ASP A 1 549 ? 24.219 22.953 2.154 1 85.5 549 ASP A C 1
ATOM 4139 O O . ASP A 1 549 ? 24.344 23.625 3.18 1 85.5 549 ASP A O 1
ATOM 4143 N N . LEU A 1 550 ? 23.406 23.141 1.266 1 88.12 550 LEU A N 1
ATOM 4144 C CA . LEU A 1 550 ? 22.422 24.203 1.424 1 88.12 550 LEU A CA 1
ATOM 4145 C C . LEU A 1 550 ? 21.531 23.953 2.641 1 88.12 550 LEU A C 1
ATOM 4147 O O . LEU A 1 550 ? 21.297 24.859 3.443 1 88.12 550 LEU A O 1
ATOM 4151 N N . ARG A 1 551 ? 21.141 22.781 2.748 1 87.12 551 ARG A N 1
ATOM 4152 C CA . ARG A 1 551 ? 20.188 22.453 3.807 1 87.12 551 ARG A CA 1
ATOM 4153 C C . ARG A 1 551 ? 20.891 22.266 5.141 1 87.12 551 ARG A C 1
ATOM 4155 O O . ARG A 1 551 ? 20.266 22.281 6.199 1 87.12 551 ARG A O 1
ATOM 4162 N N . ALA A 1 552 ? 22.172 22.125 5.031 1 85.5 552 ALA A N 1
ATOM 4163 C CA . ALA A 1 552 ? 22.953 22.141 6.262 1 85.5 552 ALA A CA 1
ATOM 4164 C C . ALA A 1 552 ? 23.125 23.562 6.797 1 85.5 552 ALA A C 1
ATOM 4166 O O . ALA A 1 552 ? 23.203 23.766 8.008 1 85.5 552 ALA A O 1
ATOM 4167 N N . GLY A 1 553 ? 23.094 24.422 5.895 1 89.12 553 GLY A N 1
ATOM 4168 C CA . GLY A 1 553 ? 23.312 25.812 6.27 1 89.12 553 GLY A CA 1
ATOM 4169 C C . GLY A 1 553 ? 22.031 26.578 6.512 1 89.12 553 GLY A C 1
ATOM 4170 O O . GLY A 1 553 ? 22 27.547 7.258 1 89.12 553 GLY A O 1
ATOM 4171 N N . ILE A 1 554 ? 21.031 26.125 5.848 1 92.81 554 ILE A N 1
ATOM 4172 C CA . ILE A 1 554 ? 19.75 26.812 5.961 1 92.81 554 ILE A CA 1
ATOM 4173 C C . ILE A 1 554 ? 18.734 25.906 6.629 1 92.81 554 ILE A C 1
ATOM 4175 O O . ILE A 1 554 ? 18.359 24.859 6.078 1 92.81 554 ILE A O 1
ATOM 4179 N N . GLY A 1 555 ? 18.312 26.281 7.816 1 92.94 555 GLY A N 1
ATOM 4180 C CA . GLY A 1 555 ? 17.219 25.578 8.492 1 92.94 555 GLY A CA 1
ATOM 4181 C C . GLY A 1 555 ? 15.852 26.094 8.102 1 92.94 555 GLY A C 1
ATOM 4182 O O . GLY A 1 555 ? 15.578 27.297 8.18 1 92.94 555 GLY A O 1
ATOM 4183 N N . PHE A 1 556 ? 15.016 25.203 7.598 1 92.88 556 PHE A N 1
ATOM 4184 C CA . PHE A 1 556 ? 13.68 25.562 7.137 1 92.88 556 PHE A CA 1
ATOM 4185 C C . PHE A 1 556 ? 12.609 24.875 7.988 1 92.88 556 PHE A C 1
ATOM 4187 O O . PHE A 1 556 ? 12.461 23.656 7.949 1 92.88 556 PHE A O 1
ATOM 4194 N N . VAL A 1 557 ? 11.93 25.672 8.781 1 92.31 557 VAL A N 1
ATOM 4195 C CA . VAL A 1 557 ? 10.797 25.172 9.555 1 92.31 557 VAL A CA 1
ATOM 4196 C C . VAL A 1 557 ? 9.508 25.344 8.758 1 92.31 557 VAL A C 1
ATOM 4198 O O . VAL A 1 557 ? 9.055 26.469 8.516 1 92.31 557 VAL A O 1
ATOM 4201 N N . LEU A 1 558 ? 8.898 24.234 8.453 1 88.5 558 LEU A N 1
ATOM 4202 C CA . LEU A 1 558 ? 7.707 24.25 7.617 1 88.5 558 LEU A CA 1
ATOM 4203 C C . LEU A 1 558 ? 6.473 24.641 8.43 1 88.5 558 LEU A C 1
ATOM 4205 O O . LEU A 1 558 ? 6.438 24.438 9.648 1 88.5 558 LEU A O 1
ATOM 4209 N N . GLN A 1 559 ? 5.547 25.125 7.652 1 81.06 559 GLN A N 1
ATOM 4210 C CA . GLN A 1 559 ? 4.266 25.469 8.258 1 81.06 559 GLN A CA 1
ATOM 4211 C C . GLN A 1 559 ? 3.555 24.219 8.789 1 81.06 559 GLN A C 1
ATOM 4213 O O . GLN A 1 559 ? 3.078 24.219 9.922 1 81.06 559 GLN A O 1
ATOM 4218 N N . ASP A 1 560 ? 3.518 23.219 7.906 1 79 560 ASP A N 1
ATOM 4219 C CA . ASP A 1 560 ? 2.941 21.938 8.305 1 79 560 ASP A CA 1
ATOM 4220 C C . ASP A 1 560 ? 4.016 20.984 8.852 1 79 560 ASP A C 1
ATOM 4222 O O . ASP A 1 560 ? 4.961 20.641 8.141 1 79 560 ASP A O 1
ATOM 4226 N N . THR A 1 561 ? 3.896 20.672 10.141 1 82.38 561 THR A N 1
ATOM 4227 C CA . THR A 1 561 ? 4.902 19.828 10.758 1 82.38 561 THR A CA 1
ATOM 4228 C C . THR A 1 561 ? 4.41 18.375 10.836 1 82.38 561 THR A C 1
ATOM 4230 O O . THR A 1 561 ? 3.467 18.078 11.57 1 82.38 561 THR A O 1
ATOM 4233 N N . ASP A 1 562 ? 4.969 17.547 10.055 1 85.75 562 ASP A N 1
ATOM 4234 C CA . ASP A 1 562 ? 4.676 16.109 10.133 1 85.75 562 ASP A CA 1
ATOM 4235 C C . ASP A 1 562 ? 5.707 15.383 10.984 1 85.75 562 ASP A C 1
ATOM 4237 O O . ASP A 1 562 ? 6.906 15.648 10.883 1 85.75 562 ASP A O 1
ATOM 4241 N N . LEU A 1 563 ? 5.207 14.625 11.891 1 89.75 563 LEU A N 1
ATOM 4242 C CA . LEU A 1 563 ? 6.086 13.812 12.719 1 89.75 563 LEU A CA 1
ATOM 4243 C C . LEU A 1 563 ? 6.043 12.352 12.273 1 89.75 563 LEU A C 1
ATOM 4245 O O . LEU A 1 563 ? 5.137 11.945 11.547 1 89.75 563 LEU A O 1
ATOM 4249 N N . PHE A 1 564 ? 7.105 11.633 12.594 1 90.62 564 PHE A N 1
ATOM 4250 C CA . PHE A 1 564 ? 7.242 10.25 12.172 1 90.62 564 PHE A CA 1
ATOM 4251 C C . PHE A 1 564 ? 7.047 9.297 13.352 1 90.62 564 PHE A C 1
ATOM 4253 O O . PHE A 1 564 ? 7.297 9.672 14.5 1 90.62 564 PHE A O 1
ATOM 4260 N N . TYR A 1 565 ? 6.598 8.195 12.984 1 88.56 565 TYR A N 1
ATOM 4261 C CA . TYR A 1 565 ? 6.43 7.18 14.016 1 88.56 565 TYR A CA 1
ATOM 4262 C C . TYR A 1 565 ? 7.762 6.836 14.672 1 88.56 565 TYR A C 1
ATOM 4264 O O . TYR A 1 565 ? 8.758 6.602 13.977 1 88.56 565 TYR A O 1
ATOM 4272 N N . GLY A 1 566 ? 7.766 6.816 16.016 1 87.88 566 GLY A N 1
ATOM 4273 C CA . GLY A 1 566 ? 8.969 6.492 16.75 1 87.88 566 GLY A CA 1
ATOM 4274 C C . GLY A 1 566 ? 9.109 7.285 18.047 1 87.88 566 GLY A C 1
ATOM 4275 O O . GLY A 1 566 ? 8.133 7.879 18.516 1 87.88 566 GLY A O 1
ATOM 4276 N N . LYS A 1 567 ? 10.266 7.273 18.562 1 90.56 567 LYS A N 1
ATOM 4277 C CA . LYS A 1 567 ? 10.531 7.984 19.812 1 90.56 567 LYS A CA 1
ATOM 4278 C C . LYS A 1 567 ? 10.695 9.477 19.562 1 90.56 567 LYS A C 1
ATOM 4280 O O . LYS A 1 567 ? 11.062 9.898 18.453 1 90.56 567 LYS A O 1
ATOM 4285 N N . LEU A 1 568 ? 10.391 10.211 20.594 1 92.75 568 LEU A N 1
ATOM 4286 C CA . LEU A 1 568 ? 10.57 11.656 20.531 1 92.75 568 LEU A CA 1
ATOM 4287 C C . LEU A 1 568 ? 12.016 12.016 20.188 1 92.75 568 LEU A C 1
ATOM 4289 O O . LEU A 1 568 ? 12.266 12.891 19.359 1 92.75 568 LEU A O 1
ATOM 4293 N N . ARG A 1 569 ? 12.914 11.305 20.719 1 91.69 569 ARG A N 1
ATOM 4294 C CA . ARG A 1 569 ? 14.328 11.562 20.453 1 91.69 569 ARG A CA 1
ATOM 4295 C C . ARG A 1 569 ? 14.664 11.375 18.984 1 91.69 569 ARG A C 1
ATOM 4297 O O . ARG A 1 569 ? 15.406 12.164 18.406 1 91.69 569 ARG A O 1
ATOM 4304 N N . ASP A 1 570 ? 14.094 10.352 18.422 1 89.38 570 ASP A N 1
ATOM 4305 C CA . ASP A 1 570 ? 14.352 10.039 17.016 1 89.38 570 ASP A CA 1
ATOM 4306 C C . ASP A 1 570 ? 13.797 11.125 16.094 1 89.38 570 ASP A C 1
ATOM 4308 O O . ASP A 1 570 ? 14.359 11.406 15.039 1 89.38 570 ASP A O 1
ATOM 4312 N N . ASN A 1 571 ? 12.703 11.68 16.516 1 93.31 571 ASN A N 1
ATOM 4313 C CA . ASN A 1 571 ? 12.117 12.766 15.742 1 93.31 571 ASN A CA 1
ATOM 4314 C C . ASN A 1 571 ? 12.969 14.031 15.805 1 93.31 571 ASN A C 1
ATOM 4316 O O . ASN A 1 571 ? 13.125 14.727 14.797 1 93.31 571 ASN A O 1
ATOM 4320 N N . ILE A 1 572 ? 13.523 14.234 16.922 1 93.5 572 ILE A N 1
ATOM 4321 C CA . ILE A 1 572 ? 14.352 15.422 17.094 1 93.5 572 ILE A CA 1
ATOM 4322 C C . ILE A 1 572 ? 15.672 15.25 16.359 1 93.5 572 ILE A C 1
ATOM 4324 O O . ILE A 1 572 ? 16.156 16.188 15.727 1 93.5 572 ILE A O 1
ATOM 4328 N N . THR A 1 573 ? 16.188 14.008 16.328 1 90.94 573 THR A N 1
ATOM 4329 C CA . THR A 1 573 ? 17.5 13.758 15.766 1 90.94 573 THR A CA 1
ATOM 4330 C C . THR A 1 573 ? 17.391 13.266 14.328 1 90.94 573 THR A C 1
ATOM 4332 O O . THR A 1 573 ? 18.328 12.664 13.797 1 90.94 573 THR A O 1
ATOM 4335 N N . LEU A 1 574 ? 16.344 13.453 13.711 1 88.75 574 LEU A N 1
ATOM 4336 C CA . LEU A 1 574 ? 16.094 12.953 12.367 1 88.75 574 LEU A CA 1
ATOM 4337 C C . LEU A 1 574 ? 17.172 13.43 11.398 1 88.75 574 LEU A C 1
ATOM 4339 O O . LEU A 1 574 ? 17.625 12.672 10.547 1 88.75 574 LEU A O 1
ATOM 4343 N N . GLY A 1 575 ? 17.594 14.664 11.492 1 85.75 575 GLY A N 1
ATOM 4344 C CA . GLY A 1 575 ? 18.562 15.242 10.586 1 85.75 575 GLY A CA 1
ATOM 4345 C C . GLY A 1 575 ? 20 15.125 11.086 1 85.75 575 GLY A C 1
ATOM 4346 O O . GLY A 1 575 ? 20.938 15.414 10.352 1 85.75 575 GLY A O 1
ATOM 4347 N N . ARG A 1 576 ? 20.109 14.742 12.312 1 85.31 576 ARG A N 1
ATOM 4348 C CA . ARG A 1 576 ? 21.422 14.609 12.945 1 85.31 576 ARG A CA 1
ATOM 4349 C C . ARG A 1 576 ? 21.484 13.375 13.836 1 85.31 576 ARG A C 1
ATOM 4351 O O . ARG A 1 576 ? 21.453 13.484 15.062 1 85.31 576 ARG A O 1
ATOM 4358 N N . SER A 1 577 ? 21.766 12.328 13.227 1 78.12 577 SER A N 1
ATOM 4359 C CA . SER A 1 577 ? 21.719 11.055 13.938 1 78.12 577 SER A CA 1
ATOM 4360 C C . SER A 1 577 ? 22.844 10.953 14.953 1 78.12 577 SER A C 1
ATOM 4362 O O . SER A 1 577 ? 22.734 10.211 15.938 1 78.12 577 SER A O 1
ATOM 4364 N N . GLY A 1 578 ? 23.906 11.664 14.852 1 76.31 578 GLY A N 1
ATOM 4365 C CA . GLY A 1 578 ? 25.031 11.586 15.758 1 76.31 578 GLY A CA 1
ATOM 4366 C C . GLY A 1 578 ? 25.016 12.648 16.844 1 76.31 578 GLY A C 1
ATOM 4367 O O . GLY A 1 578 ? 26.016 12.875 17.516 1 76.31 578 GLY A O 1
ATOM 4368 N N . ALA A 1 579 ? 23.797 13.25 17.031 1 83.75 579 ALA A N 1
ATOM 4369 C CA . ALA A 1 579 ? 23.719 14.312 18.031 1 83.75 579 ALA A CA 1
ATOM 4370 C C . ALA A 1 579 ? 23.875 13.758 19.438 1 83.75 579 ALA A C 1
ATOM 4372 O O . ALA A 1 579 ? 23.391 12.664 19.734 1 83.75 579 ALA A O 1
ATOM 4373 N N . THR A 1 580 ? 24.531 14.445 20.297 1 85.06 580 THR A N 1
ATOM 4374 C CA . THR A 1 580 ? 24.719 14.062 21.688 1 85.06 580 THR A CA 1
ATOM 4375 C C . THR A 1 580 ? 23.469 14.383 22.516 1 85.06 580 THR A C 1
ATOM 4377 O O . THR A 1 580 ? 22.594 15.141 22.062 1 85.06 580 THR A O 1
ATOM 4380 N N . ASP A 1 581 ? 23.453 13.852 23.609 1 87.31 581 ASP A N 1
ATOM 4381 C CA . ASP A 1 581 ? 22.328 14.086 24.5 1 87.31 581 ASP A CA 1
ATOM 4382 C C . ASP A 1 581 ? 22.234 15.555 24.906 1 87.31 581 ASP A C 1
ATOM 4384 O O . ASP A 1 581 ? 21.156 16.109 25.047 1 87.31 581 ASP A O 1
ATOM 4388 N N . ALA A 1 582 ? 23.344 16.062 25.062 1 89.25 582 ALA A N 1
ATOM 4389 C CA . ALA A 1 582 ? 23.375 17.469 25.469 1 89.25 582 ALA A CA 1
ATOM 4390 C C . ALA A 1 582 ? 22.797 18.375 24.375 1 89.25 582 ALA A C 1
ATOM 4392 O O . ALA A 1 582 ? 22.094 19.344 24.672 1 89.25 582 ALA A O 1
ATOM 4393 N N . GLU A 1 583 ? 23.078 18.031 23.188 1 90.44 583 GLU A N 1
ATOM 4394 C CA . GLU A 1 583 ? 22.562 18.812 22.062 1 90.44 583 GLU A CA 1
ATOM 4395 C C . GLU A 1 583 ? 21.047 18.641 21.922 1 90.44 583 GLU A C 1
ATOM 4397 O O . GLU A 1 583 ? 20.344 19.594 21.594 1 90.44 583 GLU A O 1
ATOM 4402 N N . VAL A 1 584 ? 20.625 17.484 22.203 1 92.06 584 VAL A N 1
ATOM 4403 C CA . VAL A 1 584 ? 19.203 17.203 22.125 1 92.06 584 VAL A CA 1
ATOM 4404 C C . VAL A 1 584 ? 18.453 18 23.203 1 92.06 584 VAL A C 1
ATOM 4406 O O . VAL A 1 584 ? 17.406 18.594 22.922 1 92.06 584 VAL A O 1
ATOM 4409 N N . LEU A 1 585 ? 19.016 18.031 24.328 1 91.31 585 LEU A N 1
ATOM 4410 C CA . LEU A 1 585 ? 18.406 18.766 25.438 1 91.31 585 LEU A CA 1
ATOM 4411 C C . LEU A 1 585 ? 18.391 20.266 25.172 1 91.31 585 LEU A C 1
ATOM 4413 O O . LEU A 1 585 ? 17.406 20.938 25.469 1 91.31 585 LEU A O 1
ATOM 4417 N N . GLU A 1 586 ? 19.406 20.719 24.609 1 89.12 586 GLU A N 1
ATOM 4418 C CA . GLU A 1 586 ? 19.5 22.141 24.281 1 89.12 586 GLU A CA 1
ATOM 4419 C C . GLU A 1 586 ? 18.469 22.531 23.234 1 89.12 586 GLU A C 1
ATOM 4421 O O . GLU A 1 586 ? 17.766 23.531 23.391 1 89.12 586 GLU A O 1
ATOM 4426 N N . ALA A 1 587 ? 18.422 21.766 22.188 1 91 587 ALA A N 1
ATOM 4427 C CA . ALA A 1 587 ? 17.469 22.047 21.125 1 91 587 ALA A CA 1
ATOM 4428 C C . ALA A 1 587 ? 16.031 21.969 21.656 1 91 587 ALA A C 1
ATOM 4430 O O . ALA A 1 587 ? 15.188 22.797 21.281 1 91 587 ALA A O 1
ATOM 4431 N N . ALA A 1 588 ? 15.789 21.047 22.531 1 91.88 588 ALA A N 1
ATOM 4432 C CA . ALA A 1 588 ? 14.469 20.859 23.125 1 91.88 588 ALA A CA 1
ATOM 4433 C C . ALA A 1 588 ? 14.102 22.047 24.016 1 91.88 588 ALA A C 1
ATOM 4435 O O . ALA A 1 588 ? 12.953 22.5 24.016 1 91.88 588 ALA A O 1
ATOM 4436 N N . ARG A 1 589 ? 15.016 22.5 24.719 1 87.62 589 ARG A N 1
ATOM 4437 C CA . ARG A 1 589 ? 14.797 23.656 25.594 1 87.62 589 ARG A CA 1
ATOM 4438 C C . ARG A 1 589 ? 14.523 24.906 24.781 1 87.62 589 ARG A C 1
ATOM 4440 O O . ARG A 1 589 ? 13.586 25.656 25.078 1 87.62 589 ARG A O 1
ATOM 4447 N N . LEU A 1 590 ? 15.25 25.062 23.766 1 84.06 590 LEU A N 1
ATOM 4448 C CA . LEU A 1 590 ? 15.109 26.25 22.922 1 84.06 590 LEU A CA 1
ATOM 4449 C C . LEU A 1 590 ? 13.758 26.25 22.219 1 84.06 590 LEU A C 1
ATOM 4451 O O . LEU A 1 590 ? 13.164 27.312 22.016 1 84.06 590 LEU A O 1
ATOM 4455 N N . ALA A 1 591 ? 13.344 25.062 21.859 1 88.56 591 ALA A N 1
ATOM 4456 C CA . ALA A 1 591 ? 12.102 24.953 21.094 1 88.56 591 ALA A CA 1
ATOM 4457 C C . ALA A 1 591 ? 10.891 24.891 22.016 1 88.56 591 ALA A C 1
ATOM 4459 O O . ALA A 1 591 ? 9.75 25.062 21.562 1 88.56 591 ALA A O 1
ATOM 4460 N N . GLY A 1 592 ? 11.086 24.688 23.281 1 85.12 592 GLY A N 1
ATOM 4461 C CA . GLY A 1 592 ? 9.992 24.625 24.25 1 85.12 592 GLY A CA 1
ATOM 4462 C C . GLY A 1 592 ? 9.422 23.234 24.406 1 85.12 592 GLY A C 1
ATOM 4463 O O . GLY A 1 592 ? 8.32 23.062 24.938 1 85.12 592 GLY A O 1
ATOM 4464 N N . VAL A 1 593 ? 10.109 22.234 23.906 1 87.81 593 VAL A N 1
ATOM 4465 C CA . VAL A 1 593 ? 9.641 20.859 24.016 1 87.81 593 VAL A CA 1
ATOM 4466 C C . VAL A 1 593 ? 9.68 20.406 25.469 1 87.81 593 VAL A C 1
ATOM 4468 O O . VAL A 1 593 ? 8.852 19.594 25.906 1 87.81 593 VAL A O 1
ATOM 4471 N N . GLU A 1 594 ? 10.516 20.938 26.188 1 84 594 GLU A N 1
ATOM 4472 C CA . GLU A 1 594 ? 10.719 20.547 27.594 1 84 594 GLU A CA 1
ATOM 4473 C C . GLU A 1 594 ? 9.484 20.859 28.438 1 84 594 GLU A C 1
ATOM 4475 O O . GLU A 1 594 ? 9.195 20.141 29.406 1 84 594 GLU A O 1
ATOM 4480 N N . THR A 1 595 ? 8.773 21.812 28.125 1 76 595 THR A N 1
ATOM 4481 C CA . THR A 1 595 ? 7.633 22.266 28.906 1 76 595 THR A CA 1
ATOM 4482 C C . THR A 1 595 ? 6.562 21.172 28.984 1 76 595 THR A C 1
ATOM 4484 O O . THR A 1 595 ? 5.887 21.031 30 1 76 595 THR A O 1
ATOM 4487 N N . PHE A 1 596 ? 6.414 20.406 27.906 1 74.94 596 PHE A N 1
ATOM 4488 C CA . PHE A 1 596 ? 5.344 19.422 27.953 1 74.94 596 PHE A CA 1
ATOM 4489 C C . PHE A 1 596 ? 5.91 18.016 28.125 1 74.94 596 PHE A C 1
ATOM 4491 O O . PHE A 1 596 ? 5.18 17.094 28.469 1 74.94 596 PHE A O 1
ATOM 4498 N N . ILE A 1 597 ? 7.223 17.859 28.094 1 80.56 597 ILE A N 1
ATOM 4499 C CA . ILE A 1 597 ? 7.836 16.547 28.281 1 80.56 597 ILE A CA 1
ATOM 4500 C C . ILE A 1 597 ? 8.133 16.328 29.766 1 80.56 597 ILE A C 1
ATOM 4502 O O . ILE A 1 597 ? 8.211 15.188 30.219 1 80.56 597 ILE A O 1
ATOM 4506 N N . ALA A 1 598 ? 8.391 17.359 30.391 1 76.19 598 ALA A N 1
ATOM 4507 C CA . ALA A 1 598 ? 8.758 17.266 31.797 1 76.19 598 ALA A CA 1
ATOM 4508 C C . ALA A 1 598 ? 7.699 16.516 32.594 1 76.19 598 ALA A C 1
ATOM 4510 O O . ALA A 1 598 ? 8.023 15.789 33.531 1 76.19 598 ALA A O 1
ATOM 4511 N N . GLY A 1 599 ? 6.52 16.547 32.219 1 68.94 599 GLY A N 1
ATOM 4512 C CA . GLY A 1 599 ? 5.453 15.883 32.938 1 68.94 599 GLY A CA 1
ATOM 4513 C C . GLY A 1 599 ? 5.141 14.492 32.406 1 68.94 599 GLY A C 1
ATOM 4514 O O . GLY A 1 599 ? 4.34 13.766 33 1 68.94 599 GLY A O 1
ATOM 4515 N N . HIS A 1 600 ? 5.871 14.125 31.438 1 76.38 600 HIS A N 1
ATOM 4516 C CA . HIS A 1 600 ? 5.551 12.836 30.844 1 76.38 600 HIS A CA 1
ATOM 4517 C C . HIS A 1 600 ? 6.469 11.734 31.375 1 76.38 600 HIS A C 1
ATOM 4519 O O . HIS A 1 600 ? 7.688 11.914 31.422 1 76.38 600 HIS A O 1
ATOM 4525 N N . PRO A 1 601 ? 6.016 10.648 31.766 1 77.25 601 PRO A N 1
ATOM 4526 C CA . PRO A 1 601 ? 6.809 9.594 32.406 1 77.25 601 PRO A CA 1
ATOM 4527 C C . PRO A 1 601 ? 7.879 9.023 31.453 1 77.25 601 PRO A C 1
ATOM 4529 O O . PRO A 1 601 ? 8.945 8.602 31.922 1 77.25 601 PRO A O 1
ATOM 4532 N N . GLN A 1 602 ? 7.715 8.953 30.188 1 83.44 602 GLN A N 1
ATOM 4533 C CA . GLN A 1 602 ? 8.672 8.344 29.266 1 83.44 602 GLN A CA 1
ATOM 4534 C C . GLN A 1 602 ? 9.664 9.383 28.75 1 83.44 602 GLN A C 1
ATOM 4536 O O . GLN A 1 602 ? 10.68 9.023 28.156 1 83.44 602 GLN A O 1
ATOM 4541 N N . GLY A 1 603 ? 9.352 10.578 29 1 82.81 603 GLY A N 1
ATOM 4542 C CA . GLY A 1 603 ? 10.258 11.648 28.578 1 82.81 603 GLY A CA 1
ATOM 4543 C C . GLY A 1 603 ? 10.531 11.641 27.094 1 82.81 603 GLY A C 1
ATOM 4544 O O . GLY A 1 603 ? 9.609 11.664 26.281 1 82.81 603 GLY A O 1
ATOM 4545 N N . TYR A 1 604 ? 11.852 11.391 26.797 1 87.88 604 TYR A N 1
ATOM 4546 C CA . TYR A 1 604 ? 12.289 11.453 25.406 1 87.88 604 TYR A CA 1
ATOM 4547 C C . TYR A 1 604 ? 12.039 10.125 24.688 1 87.88 604 TYR A C 1
ATOM 4549 O O . TYR A 1 604 ? 12.117 10.047 23.469 1 87.88 604 TYR A O 1
ATOM 4557 N N . ASP A 1 605 ? 11.609 9.188 25.422 1 86.19 605 ASP A N 1
ATOM 4558 C CA . ASP A 1 605 ? 11.289 7.883 24.844 1 86.19 605 ASP A CA 1
ATOM 4559 C C . ASP A 1 605 ? 9.789 7.77 24.547 1 86.19 605 ASP A C 1
ATOM 4561 O O . ASP A 1 605 ? 9.32 6.715 24.125 1 86.19 605 ASP A O 1
ATOM 4565 N N . MET A 1 606 ? 9.234 8.852 24.703 1 86.69 606 MET A N 1
ATOM 4566 C CA . MET A 1 606 ? 7.805 8.867 24.391 1 86.69 606 MET A CA 1
ATOM 4567 C C . MET A 1 606 ? 7.551 8.5 22.938 1 86.69 606 MET A C 1
ATOM 4569 O O . MET A 1 606 ? 8.25 8.977 22.047 1 86.69 606 MET A O 1
ATOM 4573 N N . MET A 1 607 ? 6.598 7.648 22.75 1 85.81 607 MET A N 1
ATOM 4574 C CA . MET A 1 607 ? 6.27 7.199 21.406 1 85.81 607 MET A CA 1
ATOM 4575 C C . MET A 1 607 ? 5.348 8.195 20.703 1 85.81 607 MET A C 1
ATOM 4577 O O . MET A 1 607 ? 4.34 8.617 21.281 1 85.81 607 MET A O 1
ATOM 4581 N N . ILE A 1 608 ? 5.75 8.57 19.531 1 87.69 608 ILE A N 1
ATOM 4582 C CA . ILE A 1 608 ? 4.965 9.484 18.703 1 87.69 608 ILE A CA 1
ATOM 4583 C C . ILE A 1 608 ? 4.25 8.711 17.594 1 87.69 608 ILE A C 1
ATOM 4585 O O . ILE A 1 608 ? 4.852 7.855 16.938 1 87.69 608 ILE A O 1
ATOM 4589 N N . ALA A 1 609 ? 2.992 8.961 17.469 1 82.94 609 ALA A N 1
ATOM 4590 C CA . ALA A 1 609 ? 2.209 8.312 16.422 1 82.94 609 ALA A CA 1
ATOM 4591 C C . ALA A 1 609 ? 2.463 8.961 15.07 1 82.94 609 ALA A C 1
ATOM 4593 O O . ALA A 1 609 ? 2.947 10.094 15 1 82.94 609 ALA A O 1
ATOM 4594 N N . GLU A 1 610 ? 2.076 8.219 14.055 1 85.38 610 GLU A N 1
ATOM 4595 C CA . GLU A 1 610 ? 2.238 8.719 12.695 1 85.38 610 GLU A CA 1
ATOM 4596 C C . GLU A 1 610 ? 1.489 10.039 12.492 1 85.38 610 GLU A C 1
ATOM 4598 O O . GLU A 1 610 ? 0.359 10.188 12.961 1 85.38 610 GLU A O 1
ATOM 4603 N N . GLY A 1 611 ? 2.18 10.984 11.898 1 80.19 611 GLY A N 1
ATOM 4604 C CA . GLY A 1 611 ? 1.582 12.289 11.656 1 80.19 611 GLY A CA 1
ATOM 4605 C C . GLY A 1 611 ? 1.471 13.133 12.906 1 80.19 611 GLY A C 1
ATOM 4606 O O . GLY A 1 611 ? 1.056 14.297 12.844 1 80.19 611 GLY A O 1
ATOM 4607 N N . GLY A 1 612 ? 1.843 12.625 14.062 1 81.94 612 GLY A N 1
ATOM 4608 C CA . GLY A 1 612 ? 1.74 13.344 15.32 1 81.94 612 GLY A CA 1
ATOM 4609 C C . GLY A 1 612 ? 0.321 13.422 15.852 1 81.94 612 GLY A C 1
ATOM 4610 O O . GLY A 1 612 ? -0.052 14.406 16.5 1 81.94 612 GLY A O 1
ATOM 4611 N N . ARG A 1 613 ? -0.521 12.523 15.531 1 73.56 613 ARG A N 1
ATOM 4612 C CA . ARG A 1 613 ? -1.944 12.547 15.852 1 73.56 613 ARG A CA 1
ATOM 4613 C C . ARG A 1 613 ? -2.166 12.523 17.359 1 73.56 613 ARG A C 1
ATOM 4615 O O . ARG A 1 613 ? -3.221 12.938 17.844 1 73.56 613 ARG A O 1
ATOM 4622 N N . SER A 1 614 ? -1.176 12.195 18.125 1 71.94 614 SER A N 1
ATOM 4623 C CA . SER A 1 614 ? -1.298 12.102 19.578 1 71.94 614 SER A CA 1
ATOM 4624 C C . SER A 1 614 ? -0.936 13.422 20.25 1 71.94 614 SER A C 1
ATOM 4626 O O . SER A 1 614 ? -1.089 13.562 21.469 1 71.94 614 SER A O 1
ATOM 4628 N N . LEU A 1 615 ? -0.517 14.391 19.422 1 79 615 LEU A N 1
ATOM 4629 C CA . LEU A 1 615 ? -0.017 15.648 19.969 1 79 615 LEU A CA 1
ATOM 4630 C C . LEU A 1 615 ? -0.883 16.828 19.531 1 79 615 LEU A C 1
ATOM 4632 O O . LEU A 1 615 ? -1.598 16.734 18.531 1 79 615 LEU A O 1
ATOM 4636 N N . SER A 1 616 ? -0.786 17.812 20.328 1 77.75 616 SER A N 1
ATOM 4637 C CA . SER A 1 616 ? -1.454 19.047 19.938 1 77.75 616 SER A CA 1
ATOM 4638 C C . SER A 1 616 ? -0.679 19.781 18.844 1 77.75 616 SER A C 1
ATOM 4640 O O . SER A 1 616 ? 0.492 19.484 18.609 1 77.75 616 SER A O 1
ATOM 4642 N N . GLY A 1 617 ? -1.311 20.672 18.188 1 77.75 617 GLY A N 1
ATOM 4643 C CA . GLY A 1 617 ? -0.664 21.453 17.141 1 77.75 617 GLY A CA 1
ATOM 4644 C C . GLY A 1 617 ? 0.577 22.188 17.625 1 77.75 617 GLY A C 1
ATOM 4645 O O . GLY A 1 617 ? 1.596 22.203 16.922 1 77.75 617 GLY A O 1
ATOM 4646 N N . GLY A 1 618 ? 0.449 22.781 18.812 1 80.75 618 GLY A N 1
ATOM 4647 C CA . GLY A 1 618 ? 1.585 23.5 19.359 1 80.75 618 GLY A CA 1
ATOM 4648 C C . GLY A 1 618 ? 2.744 22.594 19.719 1 80.75 618 GLY A C 1
ATOM 4649 O O . GLY A 1 618 ? 3.908 22.953 19.547 1 80.75 618 GLY A O 1
ATOM 4650 N N . GLN A 1 619 ? 2.447 21.438 20.172 1 82.62 619 GLN A N 1
ATOM 4651 C CA . GLN A 1 619 ? 3.484 20.469 20.5 1 82.62 619 GLN A CA 1
ATOM 4652 C C . GLN A 1 619 ? 4.207 20 19.234 1 82.62 619 GLN A C 1
ATOM 4654 O O . GLN A 1 619 ? 5.43 19.859 19.234 1 82.62 619 GLN A O 1
ATOM 4659 N N . LYS A 1 620 ? 3.443 19.828 18.234 1 88.44 620 LYS A N 1
ATOM 4660 C CA . LYS A 1 620 ? 4.027 19.406 16.953 1 88.44 620 LYS A CA 1
ATOM 4661 C C . LYS A 1 620 ? 5 20.453 16.438 1 88.44 620 LYS A C 1
ATOM 4663 O O . LYS A 1 620 ? 6.086 20.125 15.953 1 88.44 620 LYS A O 1
ATOM 4668 N N . GLN A 1 621 ? 4.609 21.609 16.578 1 87.75 621 GLN A N 1
ATOM 4669 C CA . GLN A 1 621 ? 5.43 22.703 16.078 1 87.75 621 GLN A CA 1
ATOM 4670 C C . GLN A 1 621 ? 6.723 22.844 16.875 1 87.75 621 GLN A C 1
ATOM 4672 O O . GLN A 1 621 ? 7.777 23.125 16.312 1 87.75 621 GLN A O 1
ATOM 4677 N N . ALA A 1 622 ? 6.586 22.641 18.156 1 89.31 622 ALA A N 1
ATOM 4678 C CA . ALA A 1 622 ? 7.77 22.703 19.016 1 89.31 622 ALA A CA 1
ATOM 4679 C C . ALA A 1 622 ? 8.789 21.641 18.625 1 89.31 622 ALA A C 1
ATOM 4681 O O . ALA A 1 622 ? 9.984 21.906 18.547 1 89.31 622 ALA A O 1
ATOM 4682 N N . ILE A 1 623 ? 8.344 20.5 18.391 1 91.88 623 ILE A N 1
ATOM 4683 C CA . ILE A 1 623 ? 9.219 19.391 18 1 91.88 623 ILE A CA 1
ATOM 4684 C C . ILE A 1 623 ? 9.828 19.688 16.625 1 91.88 623 ILE A C 1
ATOM 4686 O O . ILE A 1 623 ? 11.016 19.422 16.406 1 91.88 623 ILE A O 1
ATOM 4690 N N . GLY A 1 624 ? 9.023 20.188 15.742 1 92.44 624 GLY A N 1
ATOM 4691 C CA . GLY A 1 624 ? 9.516 20.578 14.438 1 92.44 624 GLY A CA 1
ATOM 4692 C C . GLY A 1 624 ? 10.625 21.609 14.492 1 92.44 624 GLY A C 1
ATOM 4693 O O . GLY A 1 624 ? 11.586 21.547 13.719 1 92.44 624 GLY A O 1
ATOM 4694 N N . LEU A 1 625 ? 10.469 22.5 15.398 1 91.69 625 LEU A N 1
ATOM 4695 C CA . LEU A 1 625 ? 11.484 23.531 15.586 1 91.69 625 LEU A CA 1
ATOM 4696 C C . LEU A 1 625 ? 12.766 22.938 16.156 1 91.69 625 LEU A C 1
ATOM 4698 O O . LEU A 1 625 ? 13.867 23.281 15.711 1 91.69 625 LEU A O 1
ATOM 4702 N N . ALA A 1 626 ? 12.641 22.031 17.078 1 92.69 626 ALA A N 1
ATOM 4703 C CA . ALA A 1 626 ? 13.797 21.391 17.688 1 92.69 626 ALA A CA 1
ATOM 4704 C C . ALA A 1 626 ? 14.633 20.641 16.656 1 92.69 626 ALA A C 1
ATOM 4706 O O . ALA A 1 626 ? 15.859 20.656 16.719 1 92.69 626 ALA A O 1
ATOM 4707 N N . ARG A 1 627 ? 14.008 20.047 15.789 1 93 627 ARG A N 1
ATOM 4708 C CA . ARG A 1 627 ? 14.688 19.25 14.781 1 93 627 ARG A CA 1
ATOM 4709 C C . ARG A 1 627 ? 15.539 20.125 13.859 1 93 627 ARG A C 1
ATOM 4711 O O . ARG A 1 627 ? 16.547 19.656 13.312 1 93 627 ARG A O 1
ATOM 4718 N N . VAL A 1 628 ? 15.125 21.297 13.648 1 92 628 VAL A N 1
ATOM 4719 C CA . VAL A 1 628 ? 15.867 22.219 12.789 1 92 628 VAL A CA 1
ATOM 4720 C C . VAL A 1 628 ? 17 22.875 13.578 1 92 628 VAL A C 1
ATOM 4722 O O . VAL A 1 628 ? 18.109 23.016 13.078 1 92 628 VAL A O 1
ATOM 4725 N N . LEU A 1 629 ? 16.766 23.188 14.812 1 90.56 629 LEU A N 1
ATOM 4726 C CA . LEU A 1 629 ? 17.703 23.922 15.641 1 90.56 629 LEU A CA 1
ATOM 4727 C C . LEU A 1 629 ? 18.891 23.047 16.031 1 90.56 629 LEU A C 1
ATOM 4729 O O . LEU A 1 629 ? 20 23.547 16.25 1 90.56 629 LEU A O 1
ATOM 4733 N N . ILE A 1 630 ? 18.641 21.797 16.125 1 91.38 630 ILE A N 1
ATOM 4734 C CA . ILE A 1 630 ? 19.688 20.891 16.562 1 91.38 630 ILE A CA 1
ATOM 4735 C C . ILE A 1 630 ? 20.844 20.922 15.562 1 91.38 630 ILE A C 1
ATOM 4737 O O . ILE A 1 630 ? 21.984 20.594 15.906 1 91.38 630 ILE A O 1
ATOM 4741 N N . ARG A 1 631 ? 20.562 21.297 14.375 1 89.19 631 ARG A N 1
ATOM 4742 C CA . ARG A 1 631 ? 21.562 21.312 13.312 1 89.19 631 ARG A CA 1
ATOM 4743 C C . ARG A 1 631 ? 22.375 22.594 13.344 1 89.19 631 ARG A C 1
ATOM 4745 O O . ARG A 1 631 ? 23.438 22.688 12.711 1 89.19 631 ARG A O 1
ATOM 4752 N N . LYS A 1 632 ? 21.969 23.578 14.055 1 86.44 632 LYS A N 1
ATOM 4753 C CA . LYS A 1 632 ? 22.641 24.859 14.227 1 86.44 632 LYS A CA 1
ATOM 4754 C C . LYS A 1 632 ? 22.922 25.516 12.875 1 86.44 632 LYS A C 1
ATOM 4756 O O . LYS A 1 632 ? 24.062 25.781 12.531 1 86.44 632 LYS A O 1
ATOM 4761 N N . PRO A 1 633 ? 21.891 25.828 12.117 1 90.88 633 PRO A N 1
ATOM 4762 C CA . PRO A 1 633 ? 22.047 26.469 10.812 1 90.88 633 PRO A CA 1
ATOM 4763 C C . PRO A 1 633 ? 22.516 27.922 10.914 1 90.88 633 PRO A C 1
ATOM 4765 O O . PRO A 1 633 ? 22.406 28.531 11.984 1 90.88 633 PRO A O 1
ATOM 4768 N N . ARG A 1 634 ? 23.062 28.422 9.812 1 92.44 634 ARG A N 1
ATOM 4769 C CA . ARG A 1 634 ? 23.484 29.812 9.75 1 92.44 634 ARG A CA 1
ATOM 4770 C C . ARG A 1 634 ? 22.312 30.734 9.422 1 92.44 634 ARG A C 1
ATOM 4772 O O . ARG A 1 634 ? 22.312 31.906 9.812 1 92.44 634 ARG A O 1
ATOM 4779 N N . VAL A 1 635 ? 21.453 30.188 8.688 1 94.56 635 VAL A N 1
ATOM 4780 C CA . VAL A 1 635 ? 20.234 30.891 8.328 1 94.56 635 VAL A CA 1
ATOM 4781 C C . VAL A 1 635 ? 19.016 30.109 8.812 1 94.56 635 VAL A C 1
ATOM 4783 O O . VAL A 1 635 ? 18.953 28.891 8.656 1 94.56 635 VAL A O 1
ATOM 4786 N N . LEU A 1 636 ? 18.125 30.766 9.445 1 94.06 636 LEU A N 1
ATOM 4787 C CA . LEU A 1 636 ? 16.906 30.141 9.953 1 94.06 636 LEU A CA 1
ATOM 4788 C C . LEU A 1 636 ? 15.664 30.766 9.32 1 94.06 636 LEU A C 1
ATOM 4790 O O . LEU A 1 636 ? 15.422 31.969 9.469 1 94.06 636 LEU A O 1
ATOM 4794 N N . PHE A 1 637 ? 15 29.984 8.516 1 95.44 637 PHE A N 1
ATOM 4795 C CA . PHE A 1 637 ? 13.734 30.406 7.922 1 95.44 637 PHE A CA 1
ATOM 4796 C C . PHE A 1 637 ? 12.555 29.797 8.68 1 95.44 637 PHE A C 1
ATOM 4798 O O . PHE A 1 637 ? 12.367 28.578 8.688 1 95.44 637 PHE A O 1
ATOM 4805 N N . LEU A 1 638 ? 11.766 30.641 9.273 1 94.12 638 LEU A N 1
ATOM 4806 C CA . LEU A 1 638 ? 10.609 30.219 10.062 1 94.12 638 LEU A CA 1
ATOM 4807 C C . LEU A 1 638 ? 9.305 30.562 9.344 1 94.12 638 LEU A C 1
ATOM 4809 O O . LEU A 1 638 ? 8.93 31.734 9.281 1 94.12 638 LEU A O 1
ATOM 4813 N N . ASP A 1 639 ? 8.648 29.531 8.891 1 91.38 639 ASP A N 1
ATOM 4814 C CA . ASP A 1 639 ? 7.379 29.75 8.211 1 91.38 639 ASP A CA 1
ATOM 4815 C C . ASP A 1 639 ? 6.207 29.562 9.172 1 91.38 639 ASP A C 1
ATOM 4817 O O . ASP A 1 639 ? 5.758 28.438 9.406 1 91.38 639 ASP A O 1
ATOM 4821 N N . GLU A 1 640 ? 5.656 30.562 9.625 1 87.5 640 GLU A N 1
ATOM 4822 C CA . GLU A 1 640 ? 4.559 30.609 10.586 1 87.5 640 GLU A CA 1
ATOM 4823 C C . GLU A 1 640 ? 4.836 29.688 11.773 1 87.5 640 GLU A C 1
ATOM 4825 O O . GLU A 1 640 ? 4.023 28.828 12.109 1 87.5 640 GLU A O 1
ATOM 4830 N N . PRO A 1 641 ? 5.891 29.938 12.492 1 84.25 641 PRO A N 1
ATOM 4831 C CA . PRO A 1 641 ? 6.359 29.016 13.523 1 84.25 641 PRO A CA 1
ATOM 4832 C C . PRO A 1 641 ? 5.457 29 14.758 1 84.25 641 PRO A C 1
ATOM 4834 O O . PRO A 1 641 ? 5.52 28.062 15.555 1 84.25 641 PRO A O 1
ATOM 4837 N N . THR A 1 642 ? 4.621 30.031 14.93 1 80.94 642 THR A N 1
ATOM 4838 C CA . THR A 1 642 ? 3.838 30.109 16.156 1 80.94 642 THR A CA 1
ATOM 4839 C C . THR A 1 642 ? 2.344 30.094 15.852 1 80.94 642 THR A C 1
ATOM 4841 O O . THR A 1 642 ? 1.532 30.578 16.641 1 80.94 642 THR A O 1
ATOM 4844 N N . ALA A 1 643 ? 2.014 29.562 14.695 1 77.88 643 ALA A N 1
ATOM 4845 C CA . ALA A 1 643 ? 0.619 29.562 14.258 1 77.88 643 ALA A CA 1
ATOM 4846 C C . ALA A 1 643 ? -0.277 28.891 15.297 1 77.88 643 ALA A C 1
ATOM 4848 O O . ALA A 1 643 ? -1.415 29.312 15.508 1 77.88 643 ALA A O 1
ATOM 4849 N N . HIS A 1 644 ? 0.322 27.938 16.031 1 76.5 644 HIS A N 1
ATOM 4850 C CA . HIS A 1 644 ? -0.509 27.156 16.953 1 76.5 644 HIS A CA 1
ATOM 4851 C C . HIS A 1 644 ? -0.096 27.391 18.391 1 76.5 644 HIS A C 1
ATOM 4853 O O . HIS A 1 644 ? -0.5 26.641 19.281 1 76.5 644 HIS A O 1
ATOM 4859 N N . PHE A 1 645 ? 0.689 28.453 18.578 1 77.38 645 PHE A N 1
ATOM 4860 C CA . PHE A 1 645 ? 1.113 28.781 19.938 1 77.38 645 PHE A CA 1
ATOM 4861 C C . PHE A 1 645 ? 0.097 29.688 20.625 1 77.38 645 PHE A C 1
ATOM 4863 O O . PHE A 1 645 ? -0.522 30.531 19.984 1 77.38 645 PHE A O 1
ATOM 4870 N N . ASP A 1 646 ? 0.015 29.547 21.859 1 77.38 646 ASP A N 1
ATOM 4871 C CA . ASP A 1 646 ? -0.705 30.516 22.672 1 77.38 646 ASP A CA 1
ATOM 4872 C C . ASP A 1 646 ? 0.161 31.75 22.953 1 77.38 646 ASP A C 1
ATOM 4874 O O . ASP A 1 646 ? 1.359 31.75 22.656 1 77.38 646 ASP A O 1
ATOM 4878 N N . VAL A 1 647 ? -0.459 32.719 23.469 1 76.44 647 VAL A N 1
ATOM 4879 C CA . VAL A 1 647 ? 0.199 34 23.672 1 76.44 647 VAL A CA 1
ATOM 4880 C C . VAL A 1 647 ? 1.412 33.812 24.578 1 76.44 647 VAL A C 1
ATOM 4882 O O . VAL A 1 647 ? 2.484 34.375 24.312 1 76.44 647 VAL A O 1
ATOM 4885 N N . ARG A 1 648 ? 1.243 32.969 25.578 1 77.31 648 ARG A N 1
ATOM 4886 C CA . ARG A 1 648 ? 2.342 32.781 26.516 1 77.31 648 ARG A CA 1
ATOM 4887 C C . ARG A 1 648 ? 3.482 32 25.859 1 77.31 648 ARG A C 1
ATOM 4889 O O . ARG A 1 648 ? 4.648 32.375 25.969 1 77.31 648 ARG A O 1
ATOM 4896 N N . SER A 1 649 ? 3.107 30.953 25.266 1 79.06 649 SER A N 1
ATOM 4897 C CA . SER A 1 649 ? 4.117 30.156 24.594 1 79.06 649 SER A CA 1
ATOM 4898 C C . SER A 1 649 ? 4.832 30.953 23.5 1 79.06 649 SER A C 1
ATOM 4900 O O . SER A 1 649 ? 6.031 30.781 23.281 1 79.06 649 SER A O 1
ATOM 4902 N N . GLU A 1 650 ? 4.047 31.719 22.844 1 84 650 GLU A N 1
ATOM 4903 C CA . GLU A 1 650 ? 4.633 32.594 21.812 1 84 650 GLU A CA 1
ATOM 4904 C C . GLU A 1 650 ? 5.637 33.562 22.422 1 84 650 GLU A C 1
ATOM 4906 O O . GLU A 1 650 ? 6.703 33.781 21.859 1 84 650 GLU A O 1
ATOM 4911 N N . GLY A 1 651 ? 5.203 34.125 23.531 1 83 651 GLY A N 1
ATOM 4912 C CA . GLY A 1 651 ? 6.113 35.031 24.219 1 83 651 GLY A CA 1
ATOM 4913 C C . GLY A 1 651 ? 7.41 34.375 24.641 1 83 651 GLY A C 1
ATOM 4914 O O . GLY A 1 651 ? 8.492 34.938 24.469 1 83 651 GLY A O 1
ATOM 4915 N N . GLU A 1 652 ? 7.297 33.188 25.141 1 82.62 652 GLU A N 1
ATOM 4916 C CA . GLU A 1 652 ? 8.484 32.438 25.531 1 82.62 652 GLU A CA 1
ATOM 4917 C C . GLU A 1 652 ? 9.359 32.125 24.328 1 82.62 652 GLU A C 1
ATOM 4919 O O . GLU A 1 652 ? 10.586 32.156 24.422 1 82.62 652 GLU A O 1
ATOM 4924 N N . PHE A 1 653 ? 8.758 31.812 23.391 1 81.88 653 PHE A N 1
ATOM 4925 C CA . PHE A 1 653 ? 9.469 31.516 22.156 1 81.88 653 PHE A CA 1
ATOM 4926 C C . PHE A 1 653 ? 10.219 32.75 21.641 1 81.88 653 PHE A C 1
ATOM 4928 O O . PHE A 1 653 ? 11.375 32.625 21.234 1 81.88 653 PHE A O 1
ATOM 4935 N N . LEU A 1 654 ? 9.484 33.781 21.688 1 86.5 654 LEU A N 1
ATOM 4936 C CA . LEU A 1 654 ? 10.102 35.031 21.25 1 86.5 654 LEU A CA 1
ATOM 4937 C C . LEU A 1 654 ? 11.336 35.375 22.078 1 86.5 654 LEU A C 1
ATOM 4939 O O . LEU A 1 654 ? 12.352 35.812 21.531 1 86.5 654 LEU A O 1
ATOM 4943 N N . GLU A 1 655 ? 11.195 35.094 23.328 1 85.88 655 GLU A N 1
ATOM 4944 C CA . GLU A 1 655 ? 12.328 35.375 24.203 1 85.88 655 GLU A CA 1
ATOM 4945 C C . GLU A 1 655 ? 13.508 34.469 23.875 1 85.88 655 GLU A C 1
ATOM 4947 O O . GLU A 1 655 ? 14.664 34.906 23.906 1 85.88 655 GLU A O 1
ATOM 4952 N N . ARG A 1 656 ? 13.188 33.312 23.641 1 81.94 656 ARG A N 1
ATOM 4953 C CA . ARG A 1 656 ? 14.234 32.344 23.297 1 81.94 656 ARG A CA 1
ATOM 4954 C C . ARG A 1 656 ? 14.859 32.688 21.938 1 81.94 656 ARG A C 1
ATOM 4956 O O . ARG A 1 656 ? 16.078 32.562 21.766 1 81.94 656 ARG A O 1
ATOM 4963 N N . LEU A 1 657 ? 14.047 33.062 21.062 1 83.56 657 LEU A N 1
ATOM 4964 C CA . LEU A 1 657 ? 14.531 33.406 19.734 1 83.56 657 LEU A CA 1
ATOM 4965 C C . LEU A 1 657 ? 15.422 34.625 19.797 1 83.56 657 LEU A C 1
ATOM 4967 O O . LEU A 1 657 ? 16.375 34.75 19.016 1 83.56 657 LEU A O 1
ATOM 4971 N N . LYS A 1 658 ? 15.062 35.562 20.641 1 84.69 658 LYS A N 1
ATOM 4972 C CA . LYS A 1 658 ? 15.875 36.75 20.812 1 84.69 658 LYS A CA 1
ATOM 4973 C C . LYS A 1 658 ? 17.281 36.406 21.281 1 84.69 658 LYS A C 1
ATOM 4975 O O . LYS A 1 658 ? 18.266 37.031 20.859 1 84.69 658 LYS A O 1
ATOM 4980 N N . LYS A 1 659 ? 17.281 35.406 22.109 1 79.12 659 LYS A N 1
ATOM 4981 C CA . LYS A 1 659 ? 18.578 34.969 22.594 1 79.12 659 LYS A CA 1
ATOM 4982 C C . LYS A 1 659 ? 19.406 34.344 21.469 1 79.12 659 LYS A C 1
ATOM 4984 O O . LYS A 1 659 ? 20.641 34.5 21.438 1 79.12 659 LYS A O 1
ATOM 4989 N N . LEU A 1 660 ? 18.734 33.625 20.656 1 78.31 660 LEU A N 1
ATOM 4990 C CA . LEU A 1 660 ? 19.391 33.031 19.5 1 78.31 660 LEU A CA 1
ATOM 4991 C C . LEU A 1 660 ? 19.828 34.094 18.5 1 78.31 660 LEU A C 1
ATOM 4993 O O . LEU A 1 660 ? 20.859 33.969 17.828 1 78.31 660 LEU A O 1
ATOM 4997 N N . ALA A 1 661 ? 19.031 35.125 18.422 1 73.31 661 ALA A N 1
ATOM 4998 C CA . ALA A 1 661 ? 19.234 36.219 17.469 1 73.31 661 ALA A CA 1
ATOM 4999 C C . ALA A 1 661 ? 20.484 37 17.812 1 73.31 661 ALA A C 1
ATOM 5001 O O . ALA A 1 661 ? 21.078 37.656 16.938 1 73.31 661 ALA A O 1
ATOM 5002 N N . HIS A 1 662 ? 20.812 37.031 19.016 1 67.81 662 HIS A N 1
ATOM 5003 C CA . HIS A 1 662 ? 22 37.781 19.406 1 67.81 662 HIS A CA 1
ATOM 5004 C C . HIS A 1 662 ? 23.266 37.188 18.781 1 67.81 662 HIS A C 1
ATOM 5006 O O . HIS A 1 662 ? 24.297 37.875 18.688 1 67.81 662 HIS A O 1
ATOM 5012 N N . GLY A 1 663 ? 23.078 36.219 18.078 1 69.75 663 GLY A N 1
ATOM 5013 C CA . GLY A 1 663 ? 24.234 35.656 17.406 1 69.75 663 GLY A CA 1
ATOM 5014 C C . GLY A 1 663 ? 24.328 36.031 15.945 1 69.75 663 GLY A C 1
ATOM 5015 O O . GLY A 1 663 ? 23.703 37 15.516 1 69.75 663 GLY A O 1
ATOM 5016 N N . GLU A 1 664 ? 25.266 35.531 15.258 1 81.44 664 GLU A N 1
ATOM 5017 C CA . GLU A 1 664 ? 25.578 35.812 13.859 1 81.44 664 GLU A CA 1
ATOM 5018 C C . GLU A 1 664 ? 24.625 35.062 12.93 1 81.44 664 GLU A C 1
ATOM 5020 O O . GLU A 1 664 ? 24.828 35.062 11.711 1 81.44 664 GLU A O 1
ATOM 5025 N N . MET A 1 665 ? 23.469 34.656 13.469 1 89.19 665 MET A N 1
ATOM 5026 C CA . MET A 1 665 ? 22.547 33.875 12.656 1 89.19 665 MET A CA 1
ATOM 5027 C C . MET A 1 665 ? 21.547 34.781 11.938 1 89.19 665 MET A C 1
ATOM 5029 O O . MET A 1 665 ? 21.047 35.75 12.523 1 89.19 665 MET A O 1
ATOM 5033 N N . THR A 1 666 ? 21.375 34.562 10.641 1 93.88 666 THR A N 1
ATOM 5034 C CA . THR A 1 666 ? 20.328 35.25 9.883 1 93.88 666 THR A CA 1
ATOM 5035 C C . THR A 1 666 ? 18.969 34.625 10.141 1 93.88 666 THR A C 1
ATOM 5037 O O . THR A 1 666 ? 18.828 33.406 10.078 1 93.88 666 THR A O 1
ATOM 5040 N N . ILE A 1 667 ? 18 35.438 10.516 1 94.06 667 ILE A N 1
ATOM 5041 C CA . ILE A 1 667 ? 16.688 34.906 10.844 1 94.06 667 ILE A CA 1
ATOM 5042 C C . ILE A 1 667 ? 15.625 35.531 9.945 1 94.06 667 ILE A C 1
ATOM 5044 O O . ILE A 1 667 ? 15.539 36.781 9.836 1 94.06 667 ILE A O 1
ATOM 5048 N N . ILE A 1 668 ? 14.891 34.688 9.227 1 95.19 668 ILE A N 1
ATOM 5049 C CA . ILE A 1 668 ? 13.773 35.125 8.398 1 95.19 668 ILE A CA 1
ATOM 5050 C C . ILE A 1 668 ? 12.469 34.531 8.953 1 95.19 668 ILE A C 1
ATOM 5052 O O . ILE A 1 668 ? 12.336 33.312 9.102 1 95.19 668 ILE A O 1
ATOM 5056 N N . VAL A 1 669 ? 11.555 35.406 9.25 1 94 669 VAL A N 1
ATOM 5057 C CA . VAL A 1 669 ? 10.297 34.938 9.836 1 94 669 VAL A CA 1
ATOM 5058 C C . VAL A 1 669 ? 9.133 35.375 8.953 1 94 669 VAL A C 1
ATOM 5060 O O . VAL A 1 669 ? 8.938 36.562 8.695 1 94 669 VAL A O 1
ATOM 5063 N N . SER A 1 670 ? 8.508 34.375 8.383 1 92.44 670 SER A N 1
ATOM 5064 C CA . SER A 1 670 ? 7.238 34.656 7.707 1 92.44 670 SER A CA 1
ATOM 5065 C C . SER A 1 670 ? 6.059 34.5 8.664 1 92.44 670 SER A C 1
ATOM 5067 O O . SER A 1 670 ? 5.879 33.438 9.273 1 92.44 670 SER A O 1
ATOM 5069 N N . THR A 1 671 ? 5.289 35.531 8.891 1 87.56 671 THR A N 1
ATOM 5070 C CA . THR A 1 671 ? 4.211 35.438 9.867 1 87.56 671 THR A CA 1
ATOM 5071 C C . THR A 1 671 ? 3.109 36.469 9.547 1 87.56 671 THR A C 1
ATOM 5073 O O . THR A 1 671 ? 3.316 37.375 8.758 1 87.56 671 THR A O 1
ATOM 5076 N N . HIS A 1 672 ? 2.039 36.188 10.094 1 79.25 672 HIS A N 1
ATOM 5077 C CA . HIS A 1 672 ? 0.94 37.156 10.102 1 79.25 672 HIS A CA 1
ATOM 5078 C C . HIS A 1 672 ? 0.71 37.719 11.5 1 79.25 672 HIS A C 1
ATOM 5080 O O . HIS A 1 672 ? -0.132 38.594 11.68 1 79.25 672 HIS A O 1
ATOM 5086 N N . ARG A 1 673 ? 1.599 37.344 12.383 1 79.62 673 ARG A N 1
ATOM 5087 C CA . ARG A 1 673 ? 1.438 37.75 13.773 1 79.62 673 ARG A CA 1
ATOM 5088 C C . ARG A 1 673 ? 2.309 38.938 14.094 1 79.62 673 ARG A C 1
ATOM 5090 O O . ARG A 1 673 ? 3.535 38.875 13.992 1 79.62 673 ARG A O 1
ATOM 5097 N N . PRO A 1 674 ? 1.759 39.906 14.586 1 78.12 674 PRO A N 1
ATOM 5098 C CA . PRO A 1 674 ? 2.523 41.125 14.875 1 78.12 674 PRO A CA 1
ATOM 5099 C C . PRO A 1 674 ? 3.551 40.938 15.984 1 78.12 674 PRO A C 1
ATOM 5101 O O . PRO A 1 674 ? 4.586 41.594 16 1 78.12 674 PRO A O 1
ATOM 5104 N N . SER A 1 675 ? 3.301 40.031 16.922 1 79.38 675 SER A N 1
ATOM 5105 C CA . SER A 1 675 ? 4.207 39.844 18.047 1 79.38 675 SER A CA 1
ATOM 5106 C C . SER A 1 675 ? 5.598 39.438 17.562 1 79.38 675 SER A C 1
ATOM 5108 O O . SER A 1 675 ? 6.605 39.875 18.141 1 79.38 675 SER A O 1
ATOM 5110 N N . LEU A 1 676 ? 5.617 38.719 16.5 1 85.69 676 LEU A N 1
ATOM 5111 C CA . LEU A 1 676 ? 6.891 38.219 15.984 1 85.69 676 LEU A CA 1
ATOM 5112 C C . LEU A 1 676 ? 7.637 39.312 15.227 1 85.69 676 LEU A C 1
ATOM 5114 O O . LEU A 1 676 ? 8.852 39.219 15.047 1 85.69 676 LEU A O 1
ATOM 5118 N N . LEU A 1 677 ? 6.922 40.312 14.883 1 86.81 677 LEU A N 1
ATOM 5119 C CA . LEU A 1 677 ? 7.523 41.375 14.094 1 86.81 677 LEU A CA 1
ATOM 5120 C C . LEU A 1 677 ? 8.391 42.281 14.969 1 86.81 677 LEU A C 1
ATOM 5122 O O . LEU A 1 677 ? 9.219 43.031 14.461 1 86.81 677 LEU A O 1
ATOM 5126 N N . SER A 1 678 ? 8.242 42.125 16.281 1 82.69 678 SER A N 1
ATOM 5127 C CA . SER A 1 678 ? 9.062 42.906 17.188 1 82.69 678 SER A CA 1
ATOM 5128 C C . SER A 1 678 ? 10.516 42.438 17.188 1 82.69 678 SER A C 1
ATOM 5130 O O . SER A 1 678 ? 11.414 43.188 17.594 1 82.69 678 SER A O 1
ATOM 5132 N N . LEU A 1 679 ? 10.719 41.25 16.656 1 84.06 679 LEU A N 1
ATOM 5133 C CA . LEU A 1 679 ? 12.047 40.688 16.656 1 84.06 679 LEU A CA 1
ATOM 5134 C C . LEU A 1 679 ? 12.828 41.094 15.406 1 84.06 679 LEU A C 1
ATOM 5136 O O . LEU A 1 679 ? 14.047 40.938 15.359 1 84.06 679 LEU A O 1
ATOM 5140 N N . VAL A 1 680 ? 12.125 41.594 14.5 1 90.5 680 VAL A N 1
ATOM 5141 C CA . VAL A 1 680 ? 12.773 41.75 13.203 1 90.5 680 VAL A CA 1
ATOM 5142 C C . VAL A 1 680 ? 13.141 43.219 13.008 1 90.5 680 VAL A C 1
ATOM 5144 O O . VAL A 1 680 ? 12.453 44.125 13.508 1 90.5 680 VAL A O 1
ATOM 5147 N N . ASP A 1 681 ? 14.164 43.5 12.273 1 89.62 681 ASP A N 1
ATOM 5148 C CA . ASP A 1 681 ? 14.68 44.844 12 1 89.62 681 ASP A CA 1
ATOM 5149 C C . ASP A 1 681 ? 14.109 45.375 10.695 1 89.62 681 ASP A C 1
ATOM 5151 O O . ASP A 1 681 ? 14.07 46.594 10.484 1 89.62 681 ASP A O 1
ATOM 5155 N N . ARG A 1 682 ? 13.805 44.531 9.883 1 94.75 682 ARG A N 1
ATOM 5156 C CA . ARG A 1 682 ? 13.352 44.844 8.531 1 94.75 682 ARG A CA 1
ATOM 5157 C C . ARG A 1 682 ? 12.18 43.969 8.117 1 94.75 682 ARG A C 1
ATOM 5159 O O . ARG A 1 682 ? 12.109 42.812 8.5 1 94.75 682 ARG A O 1
ATOM 5166 N N . ILE A 1 683 ? 11.203 44.594 7.391 1 95.19 683 ILE A N 1
ATOM 5167 C CA . ILE A 1 683 ? 10.016 43.844 6.988 1 95.19 683 ILE A CA 1
ATOM 5168 C C . ILE A 1 683 ? 9.844 43.938 5.473 1 95.19 683 ILE A C 1
ATOM 5170 O O . ILE A 1 683 ? 10.031 45 4.879 1 95.19 683 ILE A O 1
ATOM 5174 N N . LEU A 1 684 ? 9.57 42.812 4.883 1 95.38 684 LEU A N 1
ATOM 5175 C CA . LEU A 1 684 ? 9.164 42.719 3.484 1 95.38 684 LEU A CA 1
ATOM 5176 C C . LEU A 1 684 ? 7.676 42.406 3.371 1 95.38 684 LEU A C 1
ATOM 5178 O O . LEU A 1 684 ? 7.188 41.438 3.93 1 95.38 684 LEU A O 1
ATOM 5182 N N . VAL A 1 685 ? 6.965 43.25 2.645 1 94 685 VAL A N 1
ATOM 5183 C CA . VAL A 1 685 ? 5.527 43.062 2.473 1 94 685 VAL A CA 1
ATOM 5184 C C . VAL A 1 685 ? 5.25 42.5 1.083 1 94 685 VAL A C 1
ATOM 5186 O O . VAL A 1 685 ? 5.609 43.094 0.073 1 94 685 VAL A O 1
ATOM 5189 N N . PHE A 1 686 ? 4.668 41.312 1.104 1 93 686 PHE A N 1
ATOM 5190 C CA . PHE A 1 686 ? 4.332 40.625 -0.137 1 93 686 PHE A CA 1
ATOM 5191 C C . PHE A 1 686 ? 2.846 40.75 -0.452 1 93 686 PHE A C 1
ATOM 5193 O O . PHE A 1 686 ? 2.008 40.719 0.452 1 93 686 PHE A O 1
ATOM 5200 N N . ASP A 1 687 ? 2.588 40.969 -1.728 1 89.19 687 ASP A N 1
ATOM 5201 C CA . ASP A 1 687 ? 1.216 41 -2.227 1 89.19 687 ASP A CA 1
ATOM 5202 C C . ASP A 1 687 ? 1.134 40.406 -3.627 1 89.19 687 ASP A C 1
ATOM 5204 O O . ASP A 1 687 ? 1.78 40.875 -4.555 1 89.19 687 ASP A O 1
ATOM 5208 N N . GLN A 1 688 ? 0.361 39.406 -3.752 1 85.38 688 GLN A N 1
ATOM 5209 C CA . GLN A 1 688 ? 0.118 38.719 -5.023 1 85.38 688 GLN A CA 1
ATOM 5210 C C . GLN A 1 688 ? 1.43 38.344 -5.715 1 85.38 688 GLN A C 1
ATOM 5212 O O . GLN A 1 688 ? 1.612 38.656 -6.898 1 85.38 688 GLN A O 1
ATOM 5217 N N . GLY A 1 689 ? 2.365 37.938 -4.918 1 90.12 689 GLY A N 1
ATOM 5218 C CA . GLY A 1 689 ? 3.613 37.438 -5.465 1 90.12 689 GLY A CA 1
ATOM 5219 C C . GLY A 1 689 ? 4.641 38.5 -5.723 1 90.12 689 GLY A C 1
ATOM 5220 O O . GLY A 1 689 ? 5.699 38.25 -6.293 1 90.12 689 GLY A O 1
ATOM 5221 N N . LYS A 1 690 ? 4.324 39.75 -5.305 1 94.06 690 LYS A N 1
ATOM 5222 C CA . LYS A 1 690 ? 5.234 40.875 -5.5 1 94.06 690 LYS A CA 1
ATOM 5223 C C . LYS A 1 690 ? 5.559 41.562 -4.176 1 94.06 690 LYS A C 1
ATOM 5225 O O . LYS A 1 690 ? 4.797 41.469 -3.213 1 94.06 690 LYS A O 1
ATOM 5230 N N . ILE A 1 691 ? 6.676 42.188 -4.152 1 94.81 691 ILE A N 1
ATOM 5231 C CA . ILE A 1 691 ? 7.023 42.969 -2.973 1 94.81 691 ILE A CA 1
ATOM 5232 C C . ILE A 1 691 ? 6.445 44.406 -3.104 1 94.81 691 ILE A C 1
ATOM 5234 O O . ILE A 1 691 ? 6.773 45.125 -4.047 1 94.81 691 ILE A O 1
ATOM 5238 N N . VAL A 1 692 ? 5.707 44.812 -2.189 1 92.56 692 VAL A N 1
ATOM 5239 C CA . VAL A 1 692 ? 5.027 46.094 -2.264 1 92.56 692 VAL A CA 1
ATOM 5240 C C . VAL A 1 692 ? 5.73 47.094 -1.36 1 92.56 692 VAL A C 1
ATOM 5242 O O . VAL A 1 692 ? 5.617 48.312 -1.567 1 92.56 692 VAL A O 1
ATOM 5245 N N . ALA A 1 693 ? 6.277 46.562 -0.266 1 92.62 693 ALA A N 1
ATOM 5246 C CA . ALA A 1 693 ? 6.992 47.469 0.654 1 92.62 693 ALA A CA 1
ATOM 5247 C C . ALA A 1 693 ? 8.211 46.75 1.248 1 92.62 693 ALA A C 1
ATOM 5249 O O . ALA A 1 693 ? 8.188 45.531 1.481 1 92.62 693 ALA A O 1
ATOM 5250 N N . ASP A 1 694 ? 9.273 47.469 1.42 1 94.31 694 ASP A N 1
ATOM 5251 C CA . ASP A 1 694 ? 10.523 47.031 2.014 1 94.31 694 ASP A CA 1
ATOM 5252 C C . ASP A 1 694 ? 11.156 48.125 2.861 1 94.31 694 ASP A C 1
ATOM 5254 O O . ASP A 1 694 ? 11.609 49.125 2.332 1 94.31 694 ASP A O 1
ATOM 5258 N N . GLY A 1 695 ? 11.148 47.969 4.117 1 93.06 695 GLY A N 1
ATOM 5259 C CA . GLY A 1 695 ? 11.703 49 4.973 1 93.06 695 GLY A CA 1
ATOM 5260 C C . GLY A 1 695 ? 11.836 48.562 6.422 1 93.06 695 GLY A C 1
ATOM 5261 O O . GLY A 1 695 ? 11.562 47.438 6.762 1 93.06 695 GLY A O 1
ATOM 5262 N N . PRO A 1 696 ? 12.344 49.438 7.223 1 93.5 696 PRO A N 1
ATOM 5263 C CA . PRO A 1 696 ? 12.477 49.125 8.648 1 93.5 696 PRO A CA 1
ATOM 5264 C C . PRO A 1 696 ? 11.133 48.875 9.328 1 93.5 696 PRO A C 1
ATOM 5266 O O . PRO A 1 696 ? 10.117 49.469 8.922 1 93.5 696 PRO A O 1
ATOM 5269 N N . THR A 1 697 ? 11.164 48.031 10.273 1 91.75 697 THR A N 1
ATOM 5270 C CA . THR A 1 697 ? 9.969 47.531 10.945 1 91.75 697 THR A CA 1
ATOM 5271 C C . THR A 1 697 ? 9.102 48.719 11.422 1 91.75 697 THR A C 1
ATOM 5273 O O . THR A 1 697 ? 7.891 48.719 11.211 1 91.75 697 THR A O 1
ATOM 5276 N N . GLU A 1 698 ? 9.656 49.75 11.984 1 88.12 698 GLU A N 1
ATOM 5277 C CA . GLU A 1 698 ? 8.914 50.844 12.562 1 88.12 698 GLU A CA 1
ATOM 5278 C C . GLU A 1 698 ? 8.172 51.625 11.484 1 88.12 698 GLU A C 1
ATOM 5280 O O . GLU A 1 698 ? 7.02 52.031 11.68 1 88.12 698 GLU A O 1
ATOM 5285 N N . GLN A 1 699 ? 8.789 51.75 10.383 1 89.12 699 GLN A N 1
ATOM 5286 C CA . GLN A 1 699 ? 8.203 52.531 9.297 1 89.12 699 GLN A CA 1
ATOM 5287 C C . GLN A 1 699 ? 7.031 51.781 8.664 1 89.12 699 GLN A C 1
ATOM 5289 O O . GLN A 1 699 ? 6.008 52.406 8.344 1 89.12 699 GLN A O 1
ATOM 5294 N N . ILE A 1 700 ? 7.188 50.562 8.484 1 87.75 700 ILE A N 1
ATOM 5295 C CA . ILE A 1 700 ? 6.172 49.75 7.809 1 87.75 700 ILE A CA 1
ATOM 5296 C C . ILE A 1 700 ? 4.965 49.562 8.727 1 87.75 700 ILE A C 1
ATOM 5298 O O . ILE A 1 700 ? 3.818 49.656 8.273 1 87.75 700 ILE A O 1
ATOM 5302 N N . LEU A 1 701 ? 5.203 49.375 9.992 1 85.12 701 LEU A N 1
ATOM 5303 C CA . LEU A 1 701 ? 4.109 49.156 10.938 1 85.12 701 LEU A CA 1
ATOM 5304 C C . LEU A 1 701 ? 3.277 50.438 11.086 1 85.12 701 LEU A C 1
ATOM 5306 O O . LEU A 1 701 ? 2.059 50.375 11.266 1 85.12 701 LEU A O 1
ATOM 5310 N N . THR A 1 702 ? 3.887 51.594 11.008 1 78.12 702 THR A N 1
ATOM 5311 C CA . THR A 1 702 ? 3.191 52.875 11.094 1 78.12 702 THR A CA 1
ATOM 5312 C C . THR A 1 702 ? 2.312 53.094 9.867 1 78.12 702 THR A C 1
ATOM 5314 O O . THR A 1 702 ? 1.216 53.625 9.969 1 78.12 702 THR A O 1
ATOM 5317 N N . LYS A 1 703 ? 2.791 52.562 8.805 1 76.12 703 LYS A N 1
ATOM 5318 C CA . LYS A 1 703 ? 2.039 52.719 7.562 1 76.12 703 LYS A CA 1
ATOM 5319 C C . LYS A 1 703 ? 0.858 51.75 7.508 1 76.12 703 LYS A C 1
ATOM 5321 O O . LYS A 1 703 ? -0.165 52.062 6.887 1 76.12 703 LYS A O 1
ATOM 5326 N N . LEU A 1 704 ? 1.022 50.656 8.102 1 70.5 704 LEU A N 1
ATOM 5327 C CA . LEU A 1 704 ? -0.018 49.625 8.055 1 70.5 704 LEU A CA 1
ATOM 5328 C C . LEU A 1 704 ? -1.107 49.938 9.086 1 70.5 704 LEU A C 1
ATOM 5330 O O . LEU A 1 704 ? -2.205 49.375 9.008 1 70.5 704 LEU A O 1
ATOM 5334 N N . ARG A 1 705 ? -0.965 50.812 10.117 1 59.97 705 ARG A N 1
ATOM 5335 C CA . ARG A 1 705 ? -1.982 51.188 11.094 1 59.97 705 ARG A CA 1
ATOM 5336 C C . ARG A 1 705 ? -3.131 51.938 10.43 1 59.97 705 ARG A C 1
ATOM 5338 O O . ARG A 1 705 ? -2.906 52.812 9.617 1 59.97 705 ARG A O 1
ATOM 5345 N N . PRO A 1 706 ? -4.254 51.375 10.453 1 52.97 706 PRO A N 1
ATOM 5346 C CA . PRO A 1 706 ? -5.395 52.062 9.859 1 52.97 706 PRO A CA 1
ATOM 5347 C C . PRO A 1 706 ? -5.484 53.531 10.297 1 52.97 706 PRO A C 1
ATOM 5349 O O . PRO A 1 706 ? -5.141 53.844 11.43 1 52.97 706 PRO A O 1
ATOM 5352 N N . GLN A 1 707 ? -5.246 54.531 9.5 1 42.31 707 GLN A N 1
ATOM 5353 C CA . GLN A 1 707 ? -5.609 55.906 9.82 1 42.31 707 GLN A CA 1
ATOM 5354 C C . GLN A 1 707 ? -6.965 55.969 10.531 1 42.31 707 GLN A C 1
ATOM 5356 O O . GLN A 1 707 ? -7.918 55.312 10.109 1 42.31 707 GLN A O 1
ATOM 5361 N N . PRO A 1 708 ? -7.004 56.312 11.812 1 40.34 708 PRO A N 1
ATOM 5362 C CA . PRO A 1 708 ? -8.297 56.5 12.477 1 40.34 708 PRO A CA 1
ATOM 5363 C C . PRO A 1 708 ? -9.359 57.062 11.547 1 40.34 708 PRO A C 1
ATOM 5365 O O . PRO A 1 708 ? -9.055 57.906 10.695 1 40.34 708 PRO A O 1
ATOM 5368 N N . ALA A 1 709 ? -10.43 56.312 11.18 1 41.12 709 ALA A N 1
ATOM 5369 C CA . ALA A 1 709 ? -11.562 56.938 10.516 1 41.12 709 ALA A CA 1
ATOM 5370 C C . ALA A 1 709 ? -11.836 58.344 11.102 1 41.12 709 ALA A C 1
ATOM 5372 O O . ALA A 1 709 ? -11.891 58.5 12.32 1 41.12 709 ALA A O 1
ATOM 5373 N N . ALA A 1 710 ? -11.586 59.375 10.422 1 38.06 710 ALA A N 1
ATOM 5374 C CA . ALA A 1 710 ? -12.102 60.688 10.719 1 38.06 710 ALA A CA 1
ATOM 5375 C C . ALA A 1 710 ? -13.555 60.625 11.195 1 38.06 710 ALA A C 1
ATOM 5377 O O . ALA A 1 710 ? -14.383 59.969 10.57 1 38.06 710 ALA A O 1
ATOM 5378 N N . ALA A 1 711 ? -13.828 60.781 12.414 1 35.97 711 ALA A N 1
ATOM 5379 C CA . ALA A 1 711 ? -15.148 61.062 12.984 1 35.97 711 ALA A CA 1
ATOM 5380 C C . ALA A 1 711 ? -16.031 61.781 11.992 1 35.97 711 ALA A C 1
ATOM 5382 O O . ALA A 1 711 ? -15.594 62.75 11.344 1 35.97 711 ALA A O 1
ATOM 5383 N N . PRO A 1 712 ? -17.094 61.094 11.578 1 34.03 712 PRO A N 1
ATOM 5384 C CA . PRO A 1 712 ? -18.031 61.906 10.82 1 34.03 712 PRO A CA 1
ATOM 5385 C C . PRO A 1 712 ? -18.219 63.312 11.43 1 34.03 712 PRO A C 1
ATOM 5387 O O . PRO A 1 712 ? -18.203 63.469 12.656 1 34.03 712 PRO A O 1
ATOM 5390 N N . ALA A 1 713 ? -17.812 64.312 10.797 1 35.22 713 ALA A N 1
ATOM 5391 C CA . ALA A 1 713 ? -18.188 65.688 11.109 1 35.22 713 ALA A CA 1
ATOM 5392 C C . ALA A 1 713 ? -19.672 65.812 11.484 1 35.22 713 ALA A C 1
ATOM 5394 O O . ALA A 1 713 ? -20.516 65.125 10.906 1 35.22 713 ALA A O 1
ATOM 5395 N N . ALA A 1 714 ? -20.062 66.375 12.609 1 34.59 714 ALA A N 1
ATOM 5396 C CA . ALA A 1 714 ? -21.359 66.875 13.055 1 34.59 714 ALA A CA 1
ATOM 5397 C C . ALA A 1 714 ? -22.109 67.562 11.906 1 34.59 714 ALA A C 1
ATOM 5399 O O . ALA A 1 714 ? -21.609 68.438 11.266 1 34.59 714 ALA A O 1
ATOM 5400 N N . ALA A 1 715 ? -23.078 66.812 11.234 1 30.42 715 ALA A N 1
ATOM 5401 C CA . ALA A 1 715 ? -24.25 67.5 10.672 1 30.42 715 ALA A CA 1
ATOM 5402 C C . ALA A 1 715 ? -24.766 68.562 11.617 1 30.42 715 ALA A C 1
ATOM 5404 O O . ALA A 1 715 ? -25.172 68.312 12.742 1 30.42 715 ALA A O 1
ATOM 5405 N N . GLY A 1 716 ? -24.453 69.75 11.539 1 23.22 716 GLY A N 1
ATOM 5406 C CA . GLY A 1 716 ? -25.172 71 11.695 1 23.22 716 GLY A CA 1
ATOM 5407 C C . GLY A 1 716 ? -26.641 70.938 11.312 1 23.22 716 GLY A C 1
ATOM 5408 O O . GLY A 1 716 ? -27.062 69.938 10.695 1 23.22 716 GLY A O 1
ATOM 5409 N N . ARG A 1 717 ? -27.5 72.062 11.211 1 30.69 717 ARG A N 1
ATOM 5410 C CA . ARG A 1 717 ? -28.859 72.625 11.188 1 30.69 717 ARG A CA 1
ATOM 5411 C C . ARG A 1 717 ? -29.609 72.125 9.961 1 30.69 717 ARG A C 1
ATOM 5413 O O . ARG A 1 717 ? -30.812 72.375 9.805 1 30.69 717 ARG A O 1
ATOM 5420 N N . ILE A 1 718 ? -29.641 71.25 9.117 1 23 718 ILE A N 1
ATOM 5421 C CA . ILE A 1 718 ? -31 70.938 8.703 1 23 718 ILE A CA 1
ATOM 5422 C C . ILE A 1 718 ? -31.594 69.938 9.648 1 23 718 ILE A C 1
ATOM 5424 O O . ILE A 1 718 ? -30.938 68.938 9.984 1 23 718 ILE A O 1
ATOM 5428 N N . MET B 1 1 ? -42.188 39.094 2.73 1 23.77 1 MET B N 1
ATOM 5429 C CA . MET B 1 1 ? -41.938 37.969 1.811 1 23.77 1 MET B CA 1
ATOM 5430 C C . MET B 1 1 ? -41.25 36.812 2.531 1 23.77 1 MET B C 1
ATOM 5432 O O . MET B 1 1 ? -40.219 37 3.186 1 23.77 1 MET B O 1
ATOM 5436 N N . THR B 1 2 ? -42 35.812 2.941 1 28.39 2 THR B N 1
ATOM 5437 C CA . THR B 1 2 ? -41.656 34.625 3.676 1 28.39 2 THR B CA 1
ATOM 5438 C C . THR B 1 2 ? -40.438 33.938 3.031 1 28.39 2 THR B C 1
ATOM 5440 O O . THR B 1 2 ? -40.375 33.812 1.805 1 28.39 2 THR B O 1
ATOM 5443 N N . PRO B 1 3 ? -39.281 34 3.639 1 33 3 PRO B N 1
ATOM 5444 C CA . PRO B 1 3 ? -38.125 33.375 3.033 1 33 3 PRO B CA 1
ATOM 5445 C C . PRO B 1 3 ? -38.438 32.031 2.377 1 33 3 PRO B C 1
ATOM 5447 O O . PRO B 1 3 ? -39.344 31.328 2.83 1 33 3 PRO B O 1
ATOM 5450 N N . PRO B 1 4 ? -38.375 32.031 1.007 1 32.22 4 PRO B N 1
ATOM 5451 C CA . PRO B 1 4 ? -38.75 30.812 0.289 1 32.22 4 PRO B CA 1
ATOM 5452 C C . PRO B 1 4 ? -38.281 29.547 1.006 1 32.22 4 PRO B C 1
ATOM 5454 O O . PRO B 1 4 ? -37.281 29.578 1.734 1 32.22 4 PRO B O 1
ATOM 5457 N N . SER B 1 5 ? -39.219 28.75 1.447 1 32.88 5 SER B N 1
ATOM 5458 C CA . SER B 1 5 ? -39.062 27.438 2.086 1 32.88 5 SER B CA 1
ATOM 5459 C C . SER B 1 5 ? -37.938 26.641 1.448 1 32.88 5 SER B C 1
ATOM 5461 O O . SER B 1 5 ? -37.656 26.781 0.251 1 32.88 5 SER B O 1
ATOM 5463 N N . ALA B 1 6 ? -37.031 26.281 2.182 1 38.81 6 ALA B N 1
ATOM 5464 C CA . ALA B 1 6 ? -35.938 25.391 1.799 1 38.81 6 ALA B CA 1
ATOM 5465 C C . ALA B 1 6 ? -36.375 24.391 0.739 1 38.81 6 ALA B C 1
ATOM 5467 O O . ALA B 1 6 ? -37.438 23.75 0.881 1 38.81 6 ALA B O 1
ATOM 5468 N N . PRO B 1 7 ? -36.094 24.578 -0.603 1 37.72 7 PRO B N 1
ATOM 5469 C CA . PRO B 1 7 ? -36.531 23.641 -1.638 1 37.72 7 PRO B CA 1
ATOM 5470 C C . PRO B 1 7 ? -36.531 22.188 -1.157 1 37.72 7 PRO B C 1
ATOM 5472 O O . PRO B 1 7 ? -35.75 21.828 -0.277 1 37.72 7 PRO B O 1
ATOM 5475 N N . ALA B 1 8 ? -37.656 21.422 -1.299 1 40.34 8 ALA B N 1
ATOM 5476 C CA . ALA B 1 8 ? -38.031 20.078 -0.859 1 40.34 8 ALA B CA 1
ATOM 5477 C C . ALA B 1 8 ? -37 19.047 -1.281 1 40.34 8 ALA B C 1
ATOM 5479 O O . ALA B 1 8 ? -36.469 19.109 -2.396 1 40.34 8 ALA B O 1
ATOM 5480 N N . PRO B 1 9 ? -36.188 18.484 -0.407 1 50.22 9 PRO B N 1
ATOM 5481 C CA . PRO B 1 9 ? -35.281 17.375 -0.703 1 50.22 9 PRO B CA 1
ATOM 5482 C C . PRO B 1 9 ? -35.812 16.438 -1.791 1 50.22 9 PRO B C 1
ATOM 5484 O O . PRO B 1 9 ? -37.031 16.359 -2 1 50.22 9 PRO B O 1
ATOM 5487 N N . HIS B 1 10 ? -35.156 16.219 -2.941 1 57.53 10 HIS B N 1
ATOM 5488 C CA . HIS B 1 10 ? -35.531 15.234 -3.955 1 57.53 10 HIS B CA 1
ATOM 5489 C C . HIS B 1 10 ? -36.25 14.055 -3.34 1 57.53 10 HIS B C 1
ATOM 5491 O O . HIS B 1 10 ? -35.875 13.562 -2.279 1 57.53 10 HIS B O 1
ATOM 5497 N N . PRO B 1 11 ? -37.5 13.797 -3.736 1 65.44 11 PRO B N 1
ATOM 5498 C CA . PRO B 1 11 ? -38.281 12.695 -3.186 1 65.44 11 PRO B CA 1
ATOM 5499 C C . PRO B 1 11 ? -37.562 11.352 -3.283 1 65.44 11 PRO B C 1
ATOM 5501 O O . PRO B 1 11 ? -36.969 11.031 -4.328 1 65.44 11 PRO B O 1
ATOM 5504 N N . ASP B 1 12 ? -37.125 10.797 -2.252 1 80.56 12 ASP B N 1
ATOM 5505 C CA . ASP B 1 12 ? -36.531 9.461 -2.158 1 80.56 12 ASP B CA 1
ATOM 5506 C C . ASP B 1 12 ? -37.531 8.453 -1.614 1 80.56 12 ASP B C 1
ATOM 5508 O O . ASP B 1 12 ? -37.562 8.156 -0.418 1 80.56 12 ASP B O 1
ATOM 5512 N N . PRO B 1 13 ? -38.375 7.949 -2.568 1 83.12 13 PRO B N 1
ATOM 5513 C CA . PRO B 1 13 ? -39.438 7.051 -2.125 1 83.12 13 PRO B CA 1
ATOM 5514 C C . PRO B 1 13 ? -38.906 5.812 -1.407 1 83.12 13 PRO B C 1
ATOM 5516 O O . PRO B 1 13 ? -39.5 5.34 -0.447 1 83.12 13 PRO B O 1
ATOM 5519 N N . LEU B 1 14 ? -37.812 5.383 -1.792 1 87.5 14 LEU B N 1
ATOM 5520 C CA . LEU B 1 14 ? -37.281 4.168 -1.192 1 87.5 14 LEU B CA 1
ATOM 5521 C C . LEU B 1 14 ? -36.844 4.422 0.25 1 87.5 14 LEU B C 1
ATOM 5523 O O . LEU B 1 14 ? -37.094 3.6 1.132 1 87.5 14 LEU B O 1
ATOM 5527 N N . SER B 1 15 ? -36.281 5.551 0.451 1 88.12 15 SER B N 1
ATOM 5528 C CA . SER B 1 15 ? -35.875 5.883 1.815 1 88.12 15 SER B CA 1
ATOM 5529 C C . SER B 1 15 ? -37.094 6.117 2.705 1 88.12 15 SER B C 1
ATOM 5531 O O . SER B 1 15 ? -37.094 5.746 3.879 1 88.12 15 SER B O 1
ATOM 5533 N N . ASP B 1 16 ? -38.062 6.719 2.094 1 86.69 16 ASP B N 1
ATOM 5534 C CA . ASP B 1 16 ? -39.281 6.984 2.842 1 86.69 16 ASP B CA 1
ATOM 5535 C C . ASP B 1 16 ? -39.969 5.688 3.236 1 86.69 16 ASP B C 1
ATOM 5537 O O . ASP B 1 16 ? -40.5 5.574 4.34 1 86.69 16 ASP B O 1
ATOM 5541 N N . SER B 1 17 ? -39.906 4.707 2.352 1 86.94 17 SER B N 1
ATOM 5542 C CA . SER B 1 17 ? -40.531 3.424 2.637 1 86.94 17 SER B CA 1
ATOM 5543 C C . SER B 1 17 ? -39.812 2.701 3.779 1 86.94 17 SER B C 1
ATOM 5545 O O . SER B 1 17 ? -40.469 2.121 4.652 1 86.94 17 SER B O 1
ATOM 5547 N N . LEU B 1 18 ? -38.562 2.822 3.797 1 87.69 18 LEU B N 1
ATOM 5548 C CA . LEU B 1 18 ? -37.812 2.145 4.844 1 87.69 18 LEU B CA 1
ATOM 5549 C C . LEU B 1 18 ? -38 2.834 6.191 1 87.69 18 LEU B C 1
ATOM 5551 O O . LEU B 1 18 ? -38.062 2.172 7.23 1 87.69 18 LEU B O 1
ATOM 5555 N N . LEU B 1 19 ? -38.062 4.098 6.121 1 86.12 19 LEU B N 1
ATOM 5556 C CA . LEU B 1 19 ? -38.312 4.844 7.355 1 86.12 19 LEU B CA 1
ATOM 5557 C C . LEU B 1 19 ? -39.656 4.523 7.941 1 86.12 19 LEU B C 1
ATOM 5559 O O . LEU B 1 19 ? -39.812 4.375 9.156 1 86.12 19 LEU B O 1
ATOM 5563 N N . TYR B 1 20 ? -40.594 4.395 7.113 1 83.94 20 TYR B N 1
ATOM 5564 C CA . TYR B 1 20 ? -41.938 4.043 7.551 1 83.94 20 TYR B CA 1
ATOM 5565 C C . TYR B 1 20 ? -41.969 2.637 8.141 1 83.94 20 TYR B C 1
ATOM 5567 O O . TYR B 1 20 ? -42.562 2.416 9.203 1 83.94 20 TYR B O 1
ATOM 5575 N N . LEU B 1 21 ? -41.375 1.75 7.484 1 86.38 21 LEU B N 1
ATOM 5576 C CA . LEU B 1 21 ? -41.406 0.363 7.934 1 86.38 21 LEU B CA 1
ATOM 5577 C C . LEU B 1 21 ? -40.594 0.206 9.227 1 86.38 21 LEU B C 1
ATOM 5579 O O . LEU B 1 21 ? -40.938 -0.616 10.078 1 86.38 21 LEU B O 1
ATOM 5583 N N . ALA B 1 22 ? -39.531 0.905 9.289 1 85.12 22 ALA B N 1
ATOM 5584 C CA . ALA B 1 22 ? -38.781 0.875 10.531 1 85.12 22 ALA B CA 1
ATOM 5585 C C . ALA B 1 22 ? -39.625 1.379 11.703 1 85.12 22 ALA B C 1
ATOM 5587 O O . ALA B 1 22 ? -39.594 0.786 12.781 1 85.12 22 ALA B O 1
ATOM 5588 N N . ALA B 1 23 ? -40.281 2.416 11.453 1 81.19 23 ALA B N 1
ATOM 5589 C CA . ALA B 1 23 ? -41.156 2.965 12.484 1 81.19 23 ALA B CA 1
ATOM 5590 C C . ALA B 1 23 ? -42.281 1.988 12.836 1 81.19 23 ALA B C 1
ATOM 5592 O O . ALA B 1 23 ? -42.656 1.861 14 1 81.19 23 ALA B O 1
ATOM 5593 N N . HIS B 1 24 ? -42.75 1.371 11.844 1 80 24 HIS B N 1
ATOM 5594 C CA . HIS B 1 24 ? -43.812 0.382 12.031 1 80 24 HIS B CA 1
ATOM 5595 C C . HIS B 1 24 ? -43.344 -0.767 12.914 1 80 24 HIS B C 1
ATOM 5597 O O . HIS B 1 24 ? -44.125 -1.313 13.695 1 80 24 HIS B O 1
ATOM 5603 N N . HIS B 1 25 ? -42.188 -1.06 12.852 1 79.62 25 HIS B N 1
ATOM 5604 C CA . HIS B 1 25 ? -41.656 -2.162 13.641 1 79.62 25 HIS B CA 1
ATOM 5605 C C . HIS B 1 25 ? -41.031 -1.66 14.938 1 79.62 25 HIS B C 1
ATOM 5607 O O . HIS B 1 25 ? -40.281 -2.389 15.602 1 79.62 25 HIS B O 1
ATOM 5613 N N . GLY B 1 26 ? -41.156 -0.457 15.125 1 72.69 26 GLY B N 1
ATOM 5614 C CA . GLY B 1 26 ? -40.781 0.084 16.422 1 72.69 26 GLY B CA 1
ATOM 5615 C C . GLY B 1 26 ? -39.375 0.71 16.422 1 72.69 26 GLY B C 1
ATOM 5616 O O . GLY B 1 26 ? -38.812 0.965 17.484 1 72.69 26 GLY B O 1
ATOM 5617 N N . ARG B 1 27 ? -38.812 0.878 15.32 1 76.06 27 ARG B N 1
ATOM 5618 C CA . ARG B 1 27 ? -37.469 1.48 15.258 1 76.06 27 ARG B CA 1
ATOM 5619 C C . ARG B 1 27 ? -37.5 2.824 14.539 1 76.06 27 ARG B C 1
ATOM 5621 O O . ARG B 1 27 ? -37.719 2.875 13.328 1 76.06 27 ARG B O 1
ATOM 5628 N N . ALA B 1 28 ? -37.438 3.814 15.281 1 76.44 28 ALA B N 1
ATOM 5629 C CA . ALA B 1 28 ? -37.438 5.137 14.656 1 76.44 28 ALA B CA 1
ATOM 5630 C C . ALA B 1 28 ? -36.031 5.539 14.242 1 76.44 28 ALA B C 1
ATOM 5632 O O . ALA B 1 28 ? -35.094 5.449 15.039 1 76.44 28 ALA B O 1
ATOM 5633 N N . LEU B 1 29 ? -35.844 5.715 12.938 1 79.88 29 LEU B N 1
ATOM 5634 C CA . LEU B 1 29 ? -34.531 6.125 12.383 1 79.88 29 LEU B CA 1
ATOM 5635 C C . LEU B 1 29 ? -34.656 7.434 11.617 1 79.88 29 LEU B C 1
ATOM 5637 O O . LEU B 1 29 ? -35.719 7.727 11.055 1 79.88 29 LEU B O 1
ATOM 5641 N N . SER B 1 30 ? -33.719 8.211 11.852 1 80.06 30 SER B N 1
ATOM 5642 C CA . SER B 1 30 ? -33.656 9.406 11.023 1 80.06 30 SER B CA 1
ATOM 5643 C C . SER B 1 30 ? -33.125 9.102 9.633 1 80.06 30 SER B C 1
ATOM 5645 O O . SER B 1 30 ? -32.531 8.047 9.406 1 80.06 30 SER B O 1
ATOM 5647 N N . ARG B 1 31 ? -33.469 9.875 8.68 1 79.62 31 ARG B N 1
ATOM 5648 C CA . ARG B 1 31 ? -33 9.703 7.316 1 79.62 31 ARG B CA 1
ATOM 5649 C C . ARG B 1 31 ? -31.484 9.719 7.262 1 79.62 31 ARG B C 1
ATOM 5651 O O . ARG B 1 31 ? -30.875 8.953 6.508 1 79.62 31 ARG B O 1
ATOM 5658 N N . SER B 1 32 ? -30.906 10.531 8.094 1 77.38 32 SER B N 1
ATOM 5659 C CA . SER B 1 32 ? -29.453 10.625 8.109 1 77.38 32 SER B CA 1
ATOM 5660 C C . SER B 1 32 ? -28.812 9.336 8.625 1 77.38 32 SER B C 1
ATOM 5662 O O . SER B 1 32 ? -27.812 8.883 8.086 1 77.38 32 SER B O 1
ATOM 5664 N N . ALA B 1 33 ? -29.422 8.82 9.523 1 78.75 33 ALA B N 1
ATOM 5665 C CA . ALA B 1 33 ? -28.922 7.574 10.086 1 78.75 33 ALA B CA 1
ATOM 5666 C C . ALA B 1 33 ? -29.062 6.426 9.086 1 78.75 33 ALA B C 1
ATOM 5668 O O . ALA B 1 33 ? -28.188 5.551 9.016 1 78.75 33 ALA B O 1
ATOM 5669 N N . LEU B 1 34 ? -30.125 6.473 8.367 1 80.06 34 LEU B N 1
ATOM 5670 C CA . LEU B 1 34 ? -30.391 5.41 7.406 1 80.06 34 LEU B CA 1
ATOM 5671 C C . LEU B 1 34 ? -29.406 5.469 6.242 1 80.06 34 LEU B C 1
ATOM 5673 O O . LEU B 1 34 ? -28.922 4.434 5.785 1 80.06 34 LEU B O 1
ATOM 5677 N N . LEU B 1 35 ? -29.094 6.645 5.84 1 79.56 35 LEU B N 1
ATOM 5678 C CA . LEU B 1 35 ? -28.344 6.809 4.594 1 79.56 35 LEU B CA 1
ATOM 5679 C C . LEU B 1 35 ? -26.859 6.973 4.863 1 79.56 35 LEU B C 1
ATOM 5681 O O . LEU B 1 35 ? -26.031 6.84 3.953 1 79.56 35 LEU B O 1
ATOM 5685 N N . SER B 1 36 ? -26.547 7.133 6.07 1 77.69 36 SER B N 1
ATOM 5686 C CA . SER B 1 36 ? -25.156 7.426 6.406 1 77.69 36 SER B CA 1
ATOM 5687 C C . SER B 1 36 ? -24.234 6.266 6.027 1 77.69 36 SER B C 1
ATOM 5689 O O . SER B 1 36 ? -24.516 5.113 6.363 1 77.69 36 SER B O 1
ATOM 5691 N N . GLY B 1 37 ? -23.203 6.625 5.238 1 75.5 37 GLY B N 1
ATOM 5692 C CA . GLY B 1 37 ? -22.188 5.641 4.91 1 75.5 37 GLY B CA 1
ATOM 5693 C C . GLY B 1 37 ? -22.531 4.824 3.676 1 75.5 37 GLY B C 1
ATOM 5694 O O . GLY B 1 37 ? -21.719 4.012 3.223 1 75.5 37 GLY B O 1
ATOM 5695 N N . LEU B 1 38 ? -23.734 4.969 3.17 1 79.5 38 LEU B N 1
ATOM 5696 C CA . LEU B 1 38 ? -24.125 4.223 1.976 1 79.5 38 LEU B CA 1
ATOM 5697 C C . LEU B 1 38 ? -23.656 4.938 0.714 1 79.5 38 LEU B C 1
ATOM 5699 O O . LEU B 1 38 ? -23.625 6.168 0.664 1 79.5 38 LEU B O 1
ATOM 5703 N N . PRO B 1 39 ? -23.219 4.18 -0.179 1 75.94 39 PRO B N 1
ATOM 5704 C CA . PRO B 1 39 ? -22.797 4.785 -1.441 1 75.94 39 PRO B CA 1
ATOM 5705 C C . PRO B 1 39 ? -23.969 5.258 -2.301 1 75.94 39 PRO B C 1
ATOM 5707 O O . PRO B 1 39 ? -24.297 4.613 -3.295 1 75.94 39 PRO B O 1
ATOM 5710 N N . LEU B 1 40 ? -24.422 6.422 -2.004 1 76.62 40 LEU B N 1
ATOM 5711 C CA . LEU B 1 40 ? -25.594 6.949 -2.695 1 76.62 40 LEU B CA 1
ATOM 5712 C C . LEU B 1 40 ? -25.188 7.633 -3.998 1 76.62 40 LEU B C 1
ATOM 5714 O O . LEU B 1 40 ? -24.078 8.148 -4.117 1 76.62 40 LEU B O 1
ATOM 5718 N N . GLU B 1 41 ? -26 7.352 -4.945 1 73.94 41 GLU B N 1
ATOM 5719 C CA . GLU B 1 41 ? -25.844 8.109 -6.18 1 73.94 41 GLU B CA 1
ATOM 5720 C C . GLU B 1 41 ? -26.688 9.383 -6.152 1 73.94 41 GLU B C 1
ATOM 5722 O O . GLU B 1 41 ? -27.922 9.32 -6.121 1 73.94 41 GLU B O 1
ATOM 5727 N N . ARG B 1 42 ? -26.312 10.453 -6.152 1 70.5 42 ARG B N 1
ATOM 5728 C CA . ARG B 1 42 ? -26.984 11.75 -6.148 1 70.5 42 ARG B CA 1
ATOM 5729 C C . ARG B 1 42 ? -27.812 11.938 -4.883 1 70.5 42 ARG B C 1
ATOM 5731 O O . ARG B 1 42 ? -28.922 12.469 -4.938 1 70.5 42 ARG B O 1
ATOM 5738 N N . GLY B 1 43 ? -27.484 11.227 -3.779 1 72.56 43 GLY B N 1
ATOM 5739 C CA . GLY B 1 43 ? -28.141 11.406 -2.488 1 72.56 43 GLY B CA 1
ATOM 5740 C C . GLY B 1 43 ? -29.406 10.602 -2.334 1 72.56 43 GLY B C 1
ATOM 5741 O O . GLY B 1 43 ? -30.125 10.75 -1.347 1 72.56 43 GLY B O 1
ATOM 5742 N N . VAL B 1 44 ? -29.656 9.711 -3.367 1 77.25 44 VAL B N 1
ATOM 5743 C CA . VAL B 1 44 ? -30.906 8.953 -3.318 1 77.25 44 VAL B CA 1
ATOM 5744 C C . VAL B 1 44 ? -30.594 7.465 -3.203 1 77.25 44 VAL B C 1
ATOM 5746 O O . VAL B 1 44 ? -29.578 6.992 -3.721 1 77.25 44 VAL B O 1
ATOM 5749 N N . LEU B 1 45 ? -31.484 6.844 -2.484 1 83.56 45 LEU B N 1
ATOM 5750 C CA . LEU B 1 45 ? -31.328 5.402 -2.297 1 83.56 45 LEU B CA 1
ATOM 5751 C C . LEU B 1 45 ? -31.75 4.648 -3.555 1 83.56 45 LEU B C 1
ATOM 5753 O O . LEU B 1 45 ? -32.781 4.938 -4.145 1 83.56 45 LEU B O 1
ATOM 5757 N N . THR B 1 46 ? -30.906 3.742 -4.035 1 81.12 46 THR B N 1
ATOM 5758 C CA . THR B 1 46 ? -31.203 2.932 -5.211 1 81.12 46 THR B CA 1
ATOM 5759 C C . THR B 1 46 ? -31.688 1.539 -4.805 1 81.12 46 THR B C 1
ATOM 5761 O O . THR B 1 46 ? -31.562 1.15 -3.641 1 81.12 46 THR B O 1
ATOM 5764 N N . VAL B 1 47 ? -32.25 0.802 -5.719 1 79.44 47 VAL B N 1
ATOM 5765 C CA . VAL B 1 47 ? -32.781 -0.54 -5.496 1 79.44 47 VAL B CA 1
ATOM 5766 C C . VAL B 1 47 ? -31.641 -1.475 -5.066 1 79.44 47 VAL B C 1
ATOM 5768 O O . VAL B 1 47 ? -31.828 -2.342 -4.211 1 79.44 47 VAL B O 1
ATOM 5771 N N . GLY B 1 48 ? -30.531 -1.172 -5.543 1 79.19 48 GLY B N 1
ATOM 5772 C CA . GLY B 1 48 ? -29.406 -2.027 -5.234 1 79.19 48 GLY B CA 1
ATOM 5773 C C . GLY B 1 48 ? -28.922 -1.886 -3.803 1 79.19 48 GLY B C 1
ATOM 5774 O O . GLY B 1 48 ? -28.344 -2.822 -3.238 1 79.19 48 GLY B O 1
ATOM 5775 N N . LEU B 1 49 ? -29.266 -0.791 -3.186 1 84.12 49 LEU B N 1
ATOM 5776 C CA . LEU B 1 49 ? -28.781 -0.511 -1.839 1 84.12 49 LEU B CA 1
ATOM 5777 C C . LEU B 1 49 ? -29.891 -0.698 -0.811 1 84.12 49 LEU B C 1
ATOM 5779 O O . LEU B 1 49 ? -29.672 -0.495 0.386 1 84.12 49 LEU B O 1
ATOM 5783 N N . TYR B 1 50 ? -31.031 -1.086 -1.285 1 86.56 50 TYR B N 1
ATOM 5784 C CA . TYR B 1 50 ? -32.188 -1.16 -0.411 1 86.56 50 TYR B CA 1
ATOM 5785 C C . TYR B 1 50 ? -31.984 -2.199 0.685 1 86.56 50 TYR B C 1
ATOM 5787 O O . TYR B 1 50 ? -32.312 -1.954 1.85 1 86.56 50 TYR B O 1
ATOM 5795 N N . GLU B 1 51 ? -31.359 -3.234 0.306 1 83.56 51 GLU B N 1
ATOM 5796 C CA . GLU B 1 51 ? -31.141 -4.297 1.285 1 83.56 51 GLU B CA 1
ATOM 5797 C C . GLU B 1 51 ? -30.141 -3.867 2.354 1 83.56 51 GLU B C 1
ATOM 5799 O O . GLU B 1 51 ? -30.328 -4.148 3.537 1 83.56 51 GLU B O 1
ATOM 5804 N N . ARG B 1 52 ? -29.203 -3.162 1.938 1 82.75 52 ARG B N 1
ATOM 5805 C CA . ARG B 1 52 ? -28.203 -2.68 2.881 1 82.75 52 ARG B CA 1
ATOM 5806 C C . ARG B 1 52 ? -28.797 -1.625 3.812 1 82.75 52 ARG B C 1
ATOM 5808 O O . ARG B 1 52 ? -28.484 -1.603 5.008 1 82.75 52 ARG B O 1
ATOM 5815 N N . ALA B 1 53 ? -29.562 -0.835 3.234 1 85.38 53 ALA B N 1
ATOM 5816 C CA . ALA B 1 53 ? -30.219 0.191 4.039 1 85.38 53 ALA B CA 1
ATOM 5817 C C . ALA B 1 53 ? -31.172 -0.435 5.055 1 85.38 53 ALA B C 1
ATOM 5819 O O . ALA B 1 53 ? -31.266 0.023 6.195 1 85.38 53 ALA B O 1
ATOM 5820 N N . ALA B 1 54 ? -31.828 -1.438 4.598 1 83.88 54 ALA B N 1
ATOM 5821 C CA . ALA B 1 54 ? -32.75 -2.123 5.484 1 83.88 54 ALA B CA 1
ATOM 5822 C C . ALA B 1 54 ? -32.031 -2.771 6.66 1 83.88 54 ALA B C 1
ATOM 5824 O O . ALA B 1 54 ? -32.531 -2.75 7.789 1 83.88 54 ALA B O 1
ATOM 5825 N N . GLN B 1 55 ? -30.906 -3.188 6.391 1 79.62 55 GLN B N 1
ATOM 5826 C CA . GLN B 1 55 ? -30.125 -3.812 7.453 1 79.62 55 GLN B CA 1
ATOM 5827 C C . GLN B 1 55 ? -29.703 -2.787 8.5 1 79.62 55 GLN B C 1
ATOM 5829 O O . GLN B 1 55 ? -29.656 -3.09 9.695 1 79.62 55 GLN B O 1
ATOM 5834 N N . ARG B 1 56 ? -29.438 -1.695 8.062 1 77.56 56 ARG B N 1
ATOM 5835 C CA . ARG B 1 56 ? -29.047 -0.621 8.969 1 77.56 56 ARG B CA 1
ATOM 5836 C C . ARG B 1 56 ? -30.219 -0.207 9.859 1 77.56 56 ARG B C 1
ATOM 5838 O O . ARG B 1 56 ? -30.031 0.253 10.984 1 77.56 56 ARG B O 1
ATOM 5845 N N . ALA B 1 57 ? -31.391 -0.401 9.266 1 77.81 57 ALA B N 1
ATOM 5846 C CA . ALA B 1 57 ? -32.594 -0.078 10.016 1 77.81 57 ALA B CA 1
ATOM 5847 C C . ALA B 1 57 ? -33.031 -1.253 10.883 1 77.81 57 ALA B C 1
ATOM 5849 O O . ALA B 1 57 ? -34.062 -1.184 11.57 1 77.81 57 ALA B O 1
ATOM 5850 N N . GLY B 1 58 ? -32.188 -2.301 10.883 1 74.94 58 GLY B N 1
ATOM 5851 C CA . GLY B 1 58 ? -32.531 -3.492 11.641 1 74.94 58 GLY B CA 1
ATOM 5852 C C . GLY B 1 58 ? -33.562 -4.355 10.953 1 74.94 58 GLY B C 1
ATOM 5853 O O . GLY B 1 58 ? -34.344 -5.07 11.617 1 74.94 58 GLY B O 1
ATOM 5854 N N . LEU B 1 59 ? -33.719 -4.156 9.672 1 80.31 59 LEU B N 1
ATOM 5855 C CA . LEU B 1 59 ? -34.688 -4.898 8.891 1 80.31 59 LEU B CA 1
ATOM 5856 C C . LEU B 1 59 ? -34 -5.777 7.852 1 80.31 59 LEU B C 1
ATOM 5858 O O . LEU B 1 59 ? -32.812 -5.586 7.559 1 80.31 59 LEU B O 1
ATOM 5862 N N . GLU B 1 60 ? -34.562 -6.773 7.512 1 83.25 60 GLU B N 1
ATOM 5863 C CA . GLU B 1 60 ? -34.156 -7.605 6.391 1 83.25 60 GLU B CA 1
ATOM 5864 C C . GLU B 1 60 ? -35.125 -7.5 5.219 1 83.25 60 GLU B C 1
ATOM 5866 O O . GLU B 1 60 ? -36.312 -7.73 5.383 1 83.25 60 GLU B O 1
ATOM 5871 N N . ALA B 1 61 ? -34.562 -7.016 4.152 1 85.56 61 ALA B N 1
ATOM 5872 C CA . ALA B 1 61 ? -35.406 -6.824 2.975 1 85.56 61 ALA B CA 1
ATOM 5873 C C . ALA B 1 61 ? -34.969 -7.766 1.845 1 85.56 61 ALA B C 1
ATOM 5875 O O . ALA B 1 61 ? -33.781 -8.031 1.649 1 85.56 61 ALA B O 1
ATOM 5876 N N . GLN B 1 62 ? -35.938 -8.336 1.209 1 85.31 62 GLN B N 1
ATOM 5877 C CA . GLN B 1 62 ? -35.719 -9.203 0.055 1 85.31 62 GLN B CA 1
ATOM 5878 C C . GLN B 1 62 ? -36.625 -8.836 -1.102 1 85.31 62 GLN B C 1
ATOM 5880 O O . GLN B 1 62 ? -37.844 -8.664 -0.908 1 85.31 62 GLN B O 1
ATOM 5885 N N . LEU B 1 63 ? -35.969 -8.656 -2.24 1 86.44 63 LEU B N 1
ATOM 5886 C CA . LEU B 1 63 ? -36.75 -8.344 -3.43 1 86.44 63 LEU B CA 1
ATOM 5887 C C . LEU B 1 63 ? -37.25 -9.609 -4.105 1 86.44 63 LEU B C 1
ATOM 5889 O O . LEU B 1 63 ? -36.469 -10.523 -4.387 1 86.44 63 LEU B O 1
ATOM 5893 N N . GLU B 1 64 ? -38.562 -9.719 -4.25 1 83.81 64 GLU B N 1
ATOM 5894 C CA . GLU B 1 64 ? -39.156 -10.883 -4.898 1 83.81 64 GLU B CA 1
ATOM 5895 C C . GLU B 1 64 ? -40.125 -10.469 -5.992 1 83.81 64 GLU B C 1
ATOM 5897 O O . GLU B 1 64 ? -40.781 -9.43 -5.883 1 83.81 64 GLU B O 1
ATOM 5902 N N . GLU B 1 65 ? -40.094 -11.289 -7.027 1 86.12 65 GLU B N 1
ATOM 5903 C CA . GLU B 1 65 ? -41.094 -11.117 -8.07 1 86.12 65 GLU B CA 1
ATOM 5904 C C . GLU B 1 65 ? -42.375 -11.906 -7.766 1 86.12 65 GLU B C 1
ATOM 5906 O O . GLU B 1 65 ? -42.344 -13.141 -7.77 1 86.12 65 GLU B O 1
ATOM 5911 N N . ARG B 1 66 ? -43.406 -11.156 -7.352 1 81.38 66 ARG B N 1
ATOM 5912 C CA . ARG B 1 66 ? -44.656 -11.797 -7.016 1 81.38 66 ARG B CA 1
ATOM 5913 C C . ARG B 1 66 ? -45.844 -10.945 -7.465 1 81.38 66 ARG B C 1
ATOM 5915 O O . ARG B 1 66 ? -45.844 -9.727 -7.289 1 81.38 66 ARG B O 1
ATOM 5922 N N . PRO B 1 67 ? -46.75 -11.703 -8.109 1 84 67 PRO B N 1
ATOM 5923 C CA . PRO B 1 67 ? -47.969 -10.93 -8.398 1 84 67 PRO B CA 1
ATOM 5924 C C . PRO B 1 67 ? -48.719 -10.508 -7.145 1 84 67 PRO B C 1
ATOM 5926 O O . PRO B 1 67 ? -48.594 -11.156 -6.102 1 84 67 PRO B O 1
ATOM 5929 N N . LEU B 1 68 ? -49.438 -9.477 -7.215 1 83.38 68 LEU B N 1
ATOM 5930 C CA . LEU B 1 68 ? -50.094 -8.836 -6.082 1 83.38 68 LEU B CA 1
ATOM 5931 C C . LEU B 1 68 ? -51.062 -9.805 -5.402 1 83.38 68 LEU B C 1
ATOM 5933 O O . LEU B 1 68 ? -51.188 -9.805 -4.176 1 83.38 68 LEU B O 1
ATOM 5937 N N . HIS B 1 69 ? -51.688 -10.68 -6.191 1 78.56 69 HIS B N 1
ATOM 5938 C CA . HIS B 1 69 ? -52.688 -11.578 -5.645 1 78.56 69 HIS B CA 1
ATOM 5939 C C . HIS B 1 69 ? -52.062 -12.719 -4.863 1 78.56 69 HIS B C 1
ATOM 5941 O O . HIS B 1 69 ? -52.719 -13.344 -4.027 1 78.56 69 HIS B O 1
ATOM 5947 N N . ASP B 1 70 ? -50.781 -12.914 -5.035 1 79.88 70 ASP B N 1
ATOM 5948 C CA . ASP B 1 70 ? -50.125 -14.047 -4.422 1 79.88 70 ASP B CA 1
ATOM 5949 C C . ASP B 1 70 ? -49.344 -13.625 -3.174 1 79.88 70 ASP B C 1
ATOM 5951 O O . ASP B 1 70 ? -48.625 -14.422 -2.584 1 79.88 70 ASP B O 1
ATOM 5955 N N . ILE B 1 71 ? -49.438 -12.43 -2.719 1 81.56 71 ILE B N 1
ATOM 5956 C CA . ILE B 1 71 ? -48.719 -11.977 -1.524 1 81.56 71 ILE B CA 1
ATOM 5957 C C . ILE B 1 71 ? -49.5 -12.398 -0.276 1 81.56 71 ILE B C 1
ATOM 5959 O O . ILE B 1 71 ? -50.625 -11.969 -0.066 1 81.56 71 ILE B O 1
ATOM 5963 N N . PRO B 1 72 ? -48.969 -13.367 0.434 1 75.81 72 PRO B N 1
ATOM 5964 C CA . PRO B 1 72 ? -49.656 -13.828 1.643 1 75.81 72 PRO B CA 1
ATOM 5965 C C . PRO B 1 72 ? -49.812 -12.727 2.693 1 75.81 72 PRO B C 1
ATOM 5967 O O . PRO B 1 72 ? -48.969 -11.828 2.777 1 75.81 72 PRO B O 1
ATOM 5970 N N . ALA B 1 73 ? -50.781 -12.789 3.488 1 72.62 73 ALA B N 1
ATOM 5971 C CA . ALA B 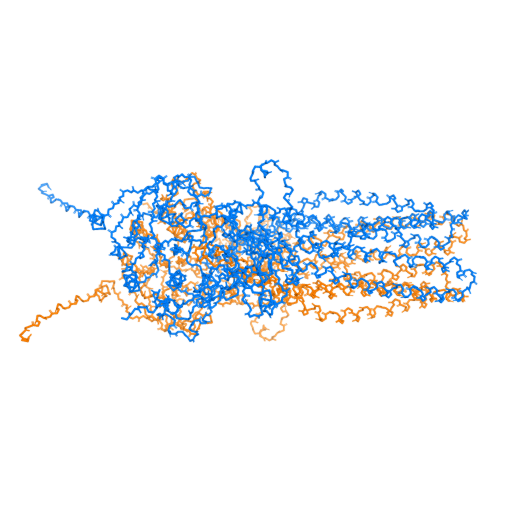1 73 ? -51.062 -11.828 4.551 1 72.62 73 ALA B CA 1
ATOM 5972 C C . ALA B 1 73 ? -50 -11.906 5.648 1 72.62 73 ALA B C 1
ATOM 5974 O O . ALA B 1 73 ? -49.75 -10.93 6.359 1 72.62 73 ALA B O 1
ATOM 5975 N N . LEU B 1 74 ? -49.281 -12.945 5.688 1 70.88 74 LEU B N 1
ATOM 5976 C CA . LEU B 1 74 ? -48.312 -13.18 6.773 1 70.88 74 LEU B CA 1
ATOM 5977 C C . LEU B 1 74 ? -47.062 -12.344 6.582 1 70.88 74 LEU B C 1
ATOM 5979 O O . LEU B 1 74 ? -46.344 -12.055 7.547 1 70.88 74 LEU B O 1
ATOM 5983 N N . VAL B 1 75 ? -46.906 -11.984 5.375 1 76.81 75 VAL B N 1
ATOM 5984 C CA . VAL B 1 75 ? -45.656 -11.289 5.113 1 76.81 75 VAL B CA 1
ATOM 5985 C C . VAL B 1 75 ? -45.906 -9.781 5.051 1 76.81 75 VAL B C 1
ATOM 5987 O O . VAL B 1 75 ? -45 -9.008 4.723 1 76.81 75 VAL B O 1
ATOM 5990 N N . LEU B 1 76 ? -47 -9.414 5.414 1 79.12 76 LEU B N 1
ATOM 5991 C CA . LEU B 1 76 ? -47.281 -7.984 5.441 1 79.12 76 LEU B CA 1
ATOM 5992 C C . LEU B 1 76 ? -46.844 -7.355 6.754 1 79.12 76 LEU B C 1
ATOM 5994 O O . LEU B 1 76 ? -46.812 -8.031 7.785 1 79.12 76 LEU B O 1
ATOM 5998 N N . PRO B 1 77 ? -46.188 -6.215 6.547 1 82.56 77 PRO B N 1
ATOM 5999 C CA . PRO B 1 77 ? -46.219 -5.234 5.461 1 82.56 77 PRO B CA 1
ATOM 6000 C C . PRO B 1 77 ? -45.094 -5.43 4.457 1 82.56 77 PRO B C 1
ATOM 6002 O O . PRO B 1 77 ? -44 -5.871 4.832 1 82.56 77 PRO B O 1
ATOM 6005 N N . CYS B 1 78 ? -45.438 -5.184 3.203 1 87.75 78 CYS B N 1
ATOM 6006 C CA . CYS B 1 78 ? -44.438 -5.27 2.146 1 87.75 78 CYS B CA 1
ATOM 6007 C C . CYS B 1 78 ? -44.406 -4.004 1.298 1 87.75 78 CYS B C 1
ATOM 6009 O O . CYS B 1 78 ? -45.344 -3.205 1.361 1 87.75 78 CYS B O 1
ATOM 6011 N N . VAL B 1 79 ? -43.281 -3.77 0.646 1 90 79 VAL B N 1
ATOM 6012 C CA . VAL B 1 79 ? -43.094 -2.578 -0.179 1 90 79 VAL B CA 1
ATOM 6013 C C . VAL B 1 79 ? -43.344 -2.926 -1.646 1 90 79 VAL B C 1
ATOM 6015 O O . VAL B 1 79 ? -42.656 -3.775 -2.211 1 90 79 VAL B O 1
ATOM 6018 N N . LEU B 1 80 ? -44.344 -2.285 -2.252 1 89.81 80 LEU B N 1
ATOM 6019 C CA . LEU B 1 80 ? -44.656 -2.486 -3.664 1 89.81 80 LEU B CA 1
ATOM 6020 C C . LEU B 1 80 ? -43.938 -1.459 -4.531 1 89.81 80 LEU B C 1
ATOM 6022 O O . LEU B 1 80 ? -43.969 -0.26 -4.242 1 89.81 80 LEU B O 1
ATOM 6026 N N . MET B 1 81 ? -43.281 -1.982 -5.477 1 88.75 81 MET B N 1
ATOM 6027 C CA . MET B 1 81 ? -42.625 -1.098 -6.441 1 88.75 81 MET B CA 1
ATOM 6028 C C . MET B 1 81 ? -43.562 -0.792 -7.609 1 88.75 81 MET B C 1
ATOM 6030 O O . MET B 1 81 ? -44.094 -1.707 -8.242 1 88.75 81 MET B O 1
ATOM 6034 N N . LEU B 1 82 ? -43.75 0.467 -7.832 1 87.56 82 LEU B N 1
ATOM 6035 C CA . LEU B 1 82 ? -44.625 0.867 -8.914 1 87.56 82 LEU B CA 1
ATOM 6036 C C . LEU B 1 82 ? -43.844 1.184 -10.18 1 87.56 82 LEU B C 1
ATOM 6038 O O . LEU B 1 82 ? -42.625 1.303 -10.148 1 87.56 82 LEU B O 1
ATOM 6042 N N . HIS B 1 83 ? -44.531 1.349 -11.281 1 84.62 83 HIS B N 1
ATOM 6043 C CA . HIS B 1 83 ? -43.938 1.604 -12.586 1 84.62 83 HIS B CA 1
ATOM 6044 C C . HIS B 1 83 ? -43.281 2.982 -12.625 1 84.62 83 HIS B C 1
ATOM 6046 O O . HIS B 1 83 ? -42.312 3.199 -13.375 1 84.62 83 HIS B O 1
ATOM 6052 N N . ASP B 1 84 ? -43.781 3.891 -11.836 1 76.06 84 ASP B N 1
ATOM 6053 C CA . ASP B 1 84 ? -43.281 5.258 -11.867 1 76.06 84 ASP B CA 1
ATOM 6054 C C . ASP B 1 84 ? -42.094 5.422 -10.945 1 76.06 84 ASP B C 1
ATOM 6056 O O . ASP B 1 84 ? -41.531 6.52 -10.812 1 76.06 84 ASP B O 1
ATOM 6060 N N . GLY B 1 85 ? -41.688 4.395 -10.352 1 77.12 85 GLY B N 1
ATOM 6061 C CA . GLY B 1 85 ? -40.531 4.469 -9.461 1 77.12 85 GLY B CA 1
ATOM 6062 C C . GLY B 1 85 ? -40.938 4.75 -8.016 1 77.12 85 GLY B C 1
ATOM 6063 O O . GLY B 1 85 ? -40.062 4.73 -7.125 1 77.12 85 GLY B O 1
ATOM 6064 N N . SER B 1 86 ? -42.219 5.016 -7.863 1 82 86 SER B N 1
ATOM 6065 C CA . SER B 1 86 ? -42.688 5.254 -6.504 1 82 86 SER B CA 1
ATOM 6066 C C . SER B 1 86 ? -42.969 3.943 -5.773 1 82 86 SER B C 1
ATOM 6068 O O . SER B 1 86 ? -42.938 2.869 -6.379 1 82 86 SER B O 1
ATOM 6070 N N . THR B 1 87 ? -42.969 4.113 -4.426 1 86.19 87 THR B N 1
ATOM 6071 C CA . THR B 1 87 ? -43.188 2.922 -3.619 1 86.19 87 THR B CA 1
ATOM 6072 C C . THR B 1 87 ? -44.469 3.061 -2.812 1 86.19 87 THR B C 1
ATOM 6074 O O . THR B 1 87 ? -44.906 4.176 -2.5 1 86.19 87 THR B O 1
ATOM 6077 N N . ARG B 1 88 ? -45.188 1.972 -2.67 1 86.94 88 ARG B N 1
ATOM 6078 C CA . ARG B 1 88 ? -46.344 1.886 -1.785 1 86.94 88 ARG B CA 1
ATOM 6079 C C . ARG B 1 88 ? -46.188 0.726 -0.805 1 86.94 88 ARG B C 1
ATOM 6081 O O . ARG B 1 88 ? -45.594 -0.298 -1.132 1 86.94 88 ARG B O 1
ATOM 6088 N N . ILE B 1 89 ? -46.594 0.99 0.381 1 89.81 89 ILE B N 1
ATOM 6089 C CA . ILE B 1 89 ? -46.531 -0.057 1.394 1 89.81 89 ILE B CA 1
ATOM 6090 C C . ILE B 1 89 ? -47.875 -0.725 1.562 1 89.81 89 ILE B C 1
ATOM 6092 O O . ILE B 1 89 ? -48.875 -0.054 1.838 1 89.81 89 ILE B O 1
ATOM 6096 N N . LEU B 1 90 ? -47.875 -2.008 1.387 1 86.75 90 LEU B N 1
ATOM 6097 C CA . LEU B 1 90 ? -49.094 -2.797 1.566 1 86.75 90 LEU B CA 1
ATOM 6098 C C . LEU B 1 90 ? -49.219 -3.275 3.008 1 86.75 90 LEU B C 1
ATOM 6100 O O . LEU B 1 90 ? -48.375 -4.008 3.502 1 86.75 90 LEU B O 1
ATOM 6104 N N . LEU B 1 91 ? -50.188 -2.898 3.688 1 84.94 91 LEU B N 1
ATOM 6105 C CA . LEU B 1 91 ? -50.344 -3.225 5.102 1 84.94 91 LEU B CA 1
ATOM 6106 C C . LEU B 1 91 ? -51.281 -4.41 5.293 1 84.94 91 LEU B C 1
ATOM 6108 O O . LEU B 1 91 ? -51 -5.305 6.094 1 84.94 91 LEU B O 1
ATOM 6112 N N . SER B 1 92 ? -52.469 -4.328 4.691 1 81.12 92 SER B N 1
ATOM 6113 C CA . SER B 1 92 ? -53.438 -5.41 4.871 1 81.12 92 SER B CA 1
ATOM 6114 C C . SER B 1 92 ? -54.344 -5.559 3.65 1 81.12 92 SER B C 1
ATOM 6116 O O . SER B 1 92 ? -54.469 -4.629 2.85 1 81.12 92 SER B O 1
ATOM 6118 N N . ILE B 1 93 ? -54.719 -6.797 3.551 1 77.31 93 ILE B N 1
ATOM 6119 C CA . ILE B 1 93 ? -55.688 -7.105 2.523 1 77.31 93 ILE B CA 1
ATOM 6120 C C . ILE B 1 93 ? -57.031 -7.457 3.184 1 77.31 93 ILE B C 1
ATOM 6122 O O . ILE B 1 93 ? -57.094 -8.375 4.008 1 77.31 93 ILE B O 1
ATOM 6126 N N . ASP B 1 94 ? -58 -6.574 3.07 1 70.81 94 ASP B N 1
ATOM 6127 C CA . ASP B 1 94 ? -59.312 -6.812 3.689 1 70.81 94 ASP B CA 1
ATOM 6128 C C . ASP B 1 94 ? -60.062 -7.93 2.969 1 70.81 94 ASP B C 1
ATOM 6130 O O . ASP B 1 94 ? -59.75 -8.25 1.82 1 70.81 94 ASP B O 1
ATOM 6134 N N . ASP B 1 95 ? -61.062 -8.672 3.67 1 65.25 95 ASP B N 1
ATOM 6135 C CA . ASP B 1 95 ? -61.875 -9.789 3.195 1 65.25 95 ASP B CA 1
ATOM 6136 C C . ASP B 1 95 ? -62.688 -9.406 1.954 1 65.25 95 ASP B C 1
ATOM 6138 O O . ASP B 1 95 ? -63.031 -10.266 1.147 1 65.25 95 ASP B O 1
ATOM 6142 N N . ALA B 1 96 ? -63.031 -8.094 1.736 1 68 96 ALA B N 1
ATOM 6143 C CA . ALA B 1 96 ? -63.844 -7.645 0.602 1 68 96 ALA B CA 1
ATOM 6144 C C . ALA B 1 96 ? -62.969 -7.41 -0.627 1 68 96 ALA B C 1
ATOM 6146 O O . ALA B 1 96 ? -63.438 -6.93 -1.657 1 68 96 ALA B O 1
ATOM 6147 N N . GLY B 1 97 ? -61.594 -7.723 -0.547 1 68.56 97 GLY B N 1
ATOM 6148 C CA . GLY B 1 97 ? -60.688 -7.594 -1.674 1 68.56 97 GLY B CA 1
ATOM 6149 C C . GLY B 1 97 ? -60.031 -6.227 -1.766 1 68.56 97 GLY B C 1
ATOM 6150 O O . GLY B 1 97 ? -59.5 -5.855 -2.812 1 68.56 97 GLY B O 1
ATOM 6151 N N . ARG B 1 98 ? -60.156 -5.418 -0.799 1 77.88 98 ARG B N 1
ATOM 6152 C CA . ARG B 1 98 ? -59.531 -4.105 -0.812 1 77.88 98 ARG B CA 1
ATOM 6153 C C . ARG B 1 98 ? -58.156 -4.156 -0.133 1 77.88 98 ARG B C 1
ATOM 6155 O O . ARG B 1 98 ? -57.969 -4.867 0.857 1 77.88 98 ARG B O 1
ATOM 6162 N N . LEU B 1 99 ? -57.156 -3.408 -0.792 1 84.81 99 LEU B N 1
ATOM 6163 C CA . LEU B 1 99 ? -55.812 -3.336 -0.291 1 84.81 99 LEU B CA 1
ATOM 6164 C C . LEU B 1 99 ? -55.562 -2.047 0.492 1 84.81 99 LEU B C 1
ATOM 6166 O O . LEU B 1 99 ? -55.969 -0.968 0.05 1 84.81 99 LEU B O 1
ATOM 6170 N N . VAL B 1 100 ? -55.125 -2.174 1.694 1 83.44 100 VAL B N 1
ATOM 6171 C CA . VAL B 1 100 ? -54.75 -0.995 2.461 1 83.44 100 VAL B CA 1
ATOM 6172 C C . VAL B 1 100 ? -53.281 -0.663 2.193 1 83.44 100 VAL B C 1
ATOM 6174 O O . VAL B 1 100 ? -52.406 -1.456 2.51 1 83.44 100 VAL B O 1
ATOM 6177 N N . VAL B 1 101 ? -53.125 0.45 1.481 1 86.56 101 VAL B N 1
ATOM 6178 C CA . VAL B 1 101 ? -51.781 0.843 1.096 1 86.56 101 VAL B CA 1
ATOM 6179 C C . VAL B 1 101 ? -51.438 2.213 1.683 1 86.56 101 VAL B C 1
ATOM 6181 O O . VAL B 1 101 ? -52.344 3.006 1.969 1 86.56 101 VAL B O 1
ATOM 6184 N N . VAL B 1 102 ? -50.188 2.387 2 1 86.31 102 VAL B N 1
ATOM 6185 C CA . VAL B 1 102 ? -49.688 3.668 2.498 1 86.31 102 VAL B CA 1
ATOM 6186 C C . VAL B 1 102 ? -48.594 4.195 1.586 1 86.31 102 VAL B C 1
ATOM 6188 O O . VAL B 1 102 ? -47.75 3.422 1.101 1 86.31 102 VAL B O 1
ATOM 6191 N N . ASP B 1 103 ? -48.688 5.422 1.231 1 81.56 103 ASP B N 1
ATOM 6192 C CA . ASP B 1 103 ? -47.625 6.098 0.517 1 81.56 103 ASP B CA 1
ATOM 6193 C C . ASP B 1 103 ? -46.75 6.902 1.477 1 81.56 103 ASP B C 1
ATOM 6195 O O . ASP B 1 103 ? -47.094 8.008 1.878 1 81.56 103 ASP B O 1
ATOM 6199 N N . PRO B 1 104 ? -45.656 6.418 1.73 1 79.38 104 PRO B N 1
ATOM 6200 C CA . PRO B 1 104 ? -44.812 7.09 2.721 1 79.38 104 PRO B CA 1
ATOM 6201 C C . PRO B 1 104 ? -44.281 8.438 2.229 1 79.38 104 PRO B C 1
ATOM 6203 O O . PRO B 1 104 ? -43.938 9.297 3.037 1 79.38 104 PRO B O 1
ATOM 6206 N N . SER B 1 105 ? -44.094 8.68 0.939 1 75.69 105 SER B N 1
ATOM 6207 C CA . SER B 1 105 ? -43.531 9.914 0.408 1 75.69 105 SER B CA 1
ATOM 6208 C C . SER B 1 105 ? -44.5 11.086 0.574 1 75.69 105 SER B C 1
ATOM 6210 O O . SER B 1 105 ? -44.094 12.234 0.671 1 75.69 105 SER B O 1
ATOM 6212 N N . ARG B 1 106 ? -45.781 10.781 0.539 1 69.38 106 ARG B N 1
ATOM 6213 C CA . ARG B 1 106 ? -46.781 11.844 0.635 1 69.38 106 ARG B CA 1
ATOM 6214 C C . ARG B 1 106 ? -47.312 11.961 2.057 1 69.38 106 ARG B C 1
ATOM 6216 O O . ARG B 1 106 ? -48.125 12.844 2.346 1 69.38 106 ARG B O 1
ATOM 6223 N N . GLY B 1 107 ? -46.625 11.234 2.971 1 65.5 107 GLY B N 1
ATOM 6224 C CA . GLY B 1 107 ? -47.094 11.297 4.344 1 65.5 107 GLY B CA 1
ATOM 6225 C C . GLY B 1 107 ? -48.562 10.93 4.488 1 65.5 107 GLY B C 1
ATOM 6226 O O . GLY B 1 107 ? -49.219 11.359 5.438 1 65.5 107 GLY B O 1
ATOM 6227 N N . ASP B 1 108 ? -49.125 10.25 3.467 1 64.81 108 ASP B N 1
ATOM 6228 C CA . ASP B 1 108 ? -50.594 10.031 3.4 1 64.81 108 ASP B CA 1
ATOM 6229 C C . ASP B 1 108 ? -51.031 8.945 4.379 1 64.81 108 ASP B C 1
ATOM 6231 O O . ASP B 1 108 ? -50.219 8.086 4.758 1 64.81 108 ASP B O 1
ATOM 6235 N N . ALA B 1 109 ? -52.188 9.164 4.965 1 70.75 109 ALA B N 1
ATOM 6236 C CA . ALA B 1 109 ? -52.844 8.195 5.832 1 70.75 109 ALA B CA 1
ATOM 6237 C C . ALA B 1 109 ? -53.188 6.922 5.066 1 70.75 109 ALA B C 1
ATOM 6239 O O . ALA B 1 109 ? -53.062 6.875 3.842 1 70.75 109 ALA B O 1
ATOM 6240 N N . GLU B 1 110 ? -53.312 5.836 5.734 1 77.88 110 GLU B N 1
ATOM 6241 C CA . GLU B 1 110 ? -53.75 4.543 5.207 1 77.88 110 GLU B CA 1
ATOM 6242 C C . GLU B 1 110 ? -54.938 4.703 4.273 1 77.88 110 GLU B C 1
ATOM 6244 O O . GLU B 1 110 ? -55.906 5.418 4.594 1 77.88 110 GLU B O 1
ATOM 6249 N N . ALA B 1 111 ? -54.719 4.449 3.027 1 79.62 111 ALA B N 1
ATOM 6250 C CA . ALA B 1 111 ? -55.812 4.52 2.072 1 79.62 111 ALA B CA 1
ATOM 6251 C C . ALA B 1 111 ? -56.188 3.133 1.55 1 79.62 111 ALA B C 1
ATOM 6253 O O . ALA B 1 111 ? -55.312 2.297 1.323 1 79.62 111 ALA B O 1
ATOM 6254 N N . ALA B 1 112 ? -57.406 2.875 1.539 1 81.88 112 ALA B N 1
ATOM 6255 C CA . ALA B 1 112 ? -57.906 1.63 0.95 1 81.88 112 ALA B CA 1
ATOM 6256 C C . ALA B 1 112 ? -58.062 1.769 -0.56 1 81.88 112 ALA B C 1
ATOM 6258 O O . ALA B 1 112 ? -58.75 2.695 -1.032 1 81.88 112 ALA B O 1
ATOM 6259 N N . GLU B 1 113 ? -57.312 1.117 -1.218 1 83.38 113 GLU B N 1
ATOM 6260 C CA . GLU B 1 113 ? -57.406 1.132 -2.674 1 83.38 113 GLU B CA 1
ATOM 6261 C C . GLU B 1 113 ? -57.844 -0.232 -3.211 1 83.38 113 GLU B C 1
ATOM 6263 O O . GLU B 1 113 ? -57.625 -1.256 -2.557 1 83.38 113 GLU B O 1
ATOM 6268 N N . ARG B 1 114 ? -58.625 -0.223 -4.426 1 81.12 114 ARG B N 1
ATOM 6269 C CA . ARG B 1 114 ? -59.031 -1.47 -5.055 1 81.12 114 ARG B CA 1
ATOM 6270 C C . ARG B 1 114 ? -57.844 -2.242 -5.594 1 81.12 114 ARG B C 1
ATOM 6272 O O . ARG B 1 114 ? -56.875 -1.642 -6.055 1 81.12 114 ARG B O 1
ATOM 6279 N N . LEU B 1 115 ? -57.875 -3.498 -5.508 1 82.56 115 LEU B N 1
ATOM 6280 C CA . LEU B 1 115 ? -56.812 -4.402 -5.949 1 82.56 115 LEU B CA 1
ATOM 6281 C C . LEU B 1 115 ? -56.469 -4.141 -7.402 1 82.56 115 LEU B C 1
ATOM 6283 O O . LEU B 1 115 ? -55.281 -4.125 -7.754 1 82.56 115 LEU B O 1
ATOM 6287 N N . ASP B 1 116 ? -57.406 -3.855 -8.297 1 81.06 116 ASP B N 1
ATOM 6288 C CA . ASP B 1 116 ? -57.188 -3.68 -9.727 1 81.06 116 ASP B CA 1
ATOM 6289 C C . ASP B 1 116 ? -56.438 -2.387 -10 1 81.06 116 ASP B C 1
ATOM 6291 O O . ASP B 1 116 ? -55.562 -2.338 -10.891 1 81.06 116 ASP B O 1
ATOM 6295 N N . ALA B 1 117 ? -56.688 -1.476 -9.164 1 82.12 117 ALA B N 1
ATOM 6296 C CA . ALA B 1 117 ? -56.031 -0.189 -9.359 1 82.12 117 ALA B CA 1
ATOM 6297 C C . ALA B 1 117 ? -54.531 -0.276 -9 1 82.12 117 ALA B C 1
ATOM 6299 O O . ALA B 1 117 ? -53.688 0.27 -9.703 1 82.12 117 ALA B O 1
ATOM 6300 N N . VAL B 1 118 ? -54.25 -0.958 -7.973 1 86.25 118 VAL B N 1
ATOM 6301 C CA . VAL B 1 118 ? -52.875 -1.086 -7.527 1 86.25 118 VAL B CA 1
ATOM 6302 C C . VAL B 1 118 ? -52.125 -2.061 -8.438 1 86.25 118 VAL B C 1
ATOM 6304 O O . VAL B 1 118 ? -50.938 -1.855 -8.742 1 86.25 118 VAL B O 1
ATOM 6307 N N . ALA B 1 119 ? -52.781 -2.99 -8.898 1 85.69 119 ALA B N 1
ATOM 6308 C CA . ALA B 1 119 ? -52.188 -3.988 -9.773 1 85.69 119 ALA B CA 1
ATOM 6309 C C . ALA B 1 119 ? -51.75 -3.365 -11.102 1 85.69 119 ALA B C 1
ATOM 6311 O O . ALA B 1 119 ? -50.75 -3.783 -11.695 1 85.69 119 ALA B O 1
ATOM 6312 N N . ALA B 1 120 ? -52.531 -2.424 -11.5 1 85.31 120 ALA B N 1
ATOM 6313 C CA . ALA B 1 120 ? -52.219 -1.765 -12.766 1 85.31 120 ALA B CA 1
ATOM 6314 C C . ALA B 1 120 ? -50.906 -0.972 -12.664 1 85.31 120 ALA B C 1
ATOM 6316 O O . ALA B 1 120 ? -50.219 -0.799 -13.664 1 85.31 120 ALA B O 1
ATOM 6317 N N . GLN B 1 121 ? -50.625 -0.62 -11.477 1 87 121 GLN B N 1
ATOM 6318 C CA . GLN B 1 121 ? -49.438 0.212 -11.297 1 87 121 GLN B CA 1
ATOM 6319 C C . GLN B 1 121 ? -48.25 -0.604 -10.75 1 87 121 GLN B C 1
ATOM 6321 O O . GLN B 1 121 ? -47.125 -0.146 -10.758 1 87 121 GLN B O 1
ATOM 6326 N N . TYR B 1 122 ? -48.562 -1.707 -10.391 1 89 122 TYR B N 1
ATOM 6327 C CA . TYR B 1 122 ? -47.594 -2.582 -9.742 1 89 122 TYR B CA 1
ATOM 6328 C C . TYR B 1 122 ? -46.594 -3.15 -10.758 1 89 122 TYR B C 1
ATOM 6330 O O . TYR B 1 122 ? -47 -3.658 -11.805 1 89 122 TYR B O 1
ATOM 6338 N N . SER B 1 123 ? -45.312 -2.949 -10.609 1 85.69 123 SER B N 1
ATOM 6339 C CA . SER B 1 123 ? -44.25 -3.385 -11.516 1 85.69 123 SER B CA 1
ATOM 6340 C C . SER B 1 123 ? -44.094 -4.898 -11.477 1 85.69 123 SER B C 1
ATOM 6342 O O . SER B 1 123 ? -43.469 -5.484 -12.375 1 85.69 123 SER B O 1
ATOM 6344 N N . GLY B 1 124 ? -44.594 -5.527 -10.438 1 84.38 124 GLY B N 1
ATOM 6345 C CA . GLY B 1 124 ? -44.438 -6.961 -10.297 1 84.38 124 GLY B CA 1
ATOM 6346 C C . GLY B 1 124 ? -43.375 -7.332 -9.266 1 84.38 124 GLY B C 1
ATOM 6347 O O . GLY B 1 124 ? -43.188 -8.516 -8.961 1 84.38 124 GLY B O 1
ATOM 6348 N N . PHE B 1 125 ? -42.688 -6.316 -8.789 1 87.38 125 PHE B N 1
ATOM 6349 C CA . PHE B 1 125 ? -41.625 -6.566 -7.793 1 87.38 125 PHE B CA 1
ATOM 6350 C C . PHE B 1 125 ? -42.031 -5.965 -6.445 1 87.38 125 PHE B C 1
ATOM 6352 O O . PHE B 1 125 ? -42.594 -4.871 -6.387 1 87.38 125 PHE B O 1
ATOM 6359 N N . ALA B 1 126 ? -41.875 -6.719 -5.375 1 88.19 126 ALA B N 1
ATOM 6360 C CA . ALA B 1 126 ? -42.156 -6.227 -4.027 1 88.19 126 ALA B CA 1
ATOM 6361 C C . ALA B 1 126 ? -41 -6.586 -3.074 1 88.19 126 ALA B C 1
ATOM 6363 O O . ALA B 1 126 ? -40.375 -7.625 -3.227 1 88.19 126 ALA B O 1
ATOM 6364 N N . TYR B 1 127 ? -40.688 -5.676 -2.174 1 88.19 127 TYR B N 1
ATOM 6365 C CA . TYR B 1 127 ? -39.75 -5.957 -1.103 1 88.19 127 TYR B CA 1
ATOM 6366 C C . TYR B 1 127 ? -40.438 -6.523 0.121 1 88.19 127 TYR B C 1
ATOM 6368 O O . TYR B 1 127 ? -41.375 -5.91 0.645 1 88.19 127 TYR B O 1
ATOM 6376 N N . PHE B 1 128 ? -40.125 -7.625 0.528 1 86.06 128 PHE B N 1
ATOM 6377 C CA . PHE B 1 128 ? -40.594 -8.18 1.794 1 86.06 128 PHE B CA 1
ATOM 6378 C C . PHE B 1 128 ? -39.625 -7.844 2.92 1 86.06 128 PHE B C 1
ATOM 6380 O O . PHE B 1 128 ? -38.406 -8.117 2.816 1 86.06 128 PHE B O 1
ATOM 6387 N N . VAL B 1 129 ? -40.125 -7.129 3.824 1 84.56 129 VAL B N 1
ATOM 6388 C CA . VAL B 1 129 ? -39.25 -6.633 4.902 1 84.56 129 VAL B CA 1
ATOM 6389 C C . VAL B 1 129 ? -39.656 -7.312 6.215 1 84.56 129 VAL B C 1
ATOM 6391 O O . VAL B 1 129 ? -40.812 -7.414 6.551 1 84.56 129 VAL B O 1
ATOM 6394 N N . ARG B 1 130 ? -38.781 -7.953 6.848 1 77.81 130 ARG B N 1
ATOM 6395 C CA . ARG B 1 130 ? -38.969 -8.547 8.164 1 77.81 130 ARG B CA 1
ATOM 6396 C C . ARG B 1 130 ? -37.938 -8 9.164 1 77.81 130 ARG B C 1
ATOM 6398 O O . ARG B 1 130 ? -36.844 -7.594 8.773 1 77.81 130 ARG B O 1
ATOM 6405 N N . PRO B 1 131 ? -38.406 -7.742 10.328 1 74.94 131 PRO B N 1
ATOM 6406 C CA . PRO B 1 131 ? -37.406 -7.312 11.32 1 74.94 131 PRO B CA 1
ATOM 6407 C C . PRO B 1 131 ? -36.281 -8.312 11.492 1 74.94 131 PRO B C 1
ATOM 6409 O O . PRO B 1 131 ? -36.5 -9.523 11.484 1 74.94 131 PRO B O 1
ATOM 6412 N N . ALA B 1 132 ? -35.062 -7.816 11.188 1 64.5 132 ALA B N 1
ATOM 6413 C CA . ALA B 1 132 ? -33.875 -8.672 11.359 1 64.5 132 ALA B CA 1
ATOM 6414 C C . ALA B 1 132 ? -33.844 -9.281 12.758 1 64.5 132 ALA B C 1
ATOM 6416 O O . ALA B 1 132 ? -34.25 -8.633 13.734 1 64.5 132 ALA B O 1
ATOM 6417 N N . THR B 1 133 ? -34.031 -10.531 12.922 1 53.72 133 THR B N 1
ATOM 6418 C CA . THR B 1 133 ? -33.969 -11.18 14.227 1 53.72 133 THR B CA 1
ATOM 6419 C C . THR B 1 133 ? -32.781 -10.648 15.039 1 53.72 133 THR B C 1
ATOM 6421 O O . THR B 1 133 ? -31.625 -10.836 14.664 1 53.72 133 THR B O 1
ATOM 6424 N N . VAL B 1 134 ? -32.844 -9.508 15.453 1 47.5 134 VAL B N 1
ATOM 6425 C CA . VAL B 1 134 ? -31.812 -9.039 16.375 1 47.5 134 VAL B CA 1
ATOM 6426 C C . VAL B 1 134 ? -31.562 -10.086 17.453 1 47.5 134 VAL B C 1
ATOM 6428 O O . VAL B 1 134 ? -32.5 -10.586 18.078 1 47.5 134 VAL B O 1
ATOM 6431 N N . ALA B 1 135 ? -30.516 -10.773 17.453 1 43.66 135 ALA B N 1
ATOM 6432 C CA . ALA B 1 135 ? -30.188 -11.703 18.531 1 43.66 135 ALA B CA 1
ATOM 6433 C C . ALA B 1 135 ? -30.406 -11.047 19.891 1 43.66 135 ALA B C 1
ATOM 6435 O O . ALA B 1 135 ? -29.922 -9.938 20.141 1 43.66 135 ALA B O 1
ATOM 6436 N N . ASP B 1 136 ? -31.469 -11.25 20.594 1 45.16 136 ASP B N 1
ATOM 6437 C CA . ASP B 1 136 ? -31.594 -10.867 22 1 45.16 136 ASP B CA 1
ATOM 6438 C C . ASP B 1 136 ? -30.234 -10.891 22.688 1 45.16 136 ASP B C 1
ATOM 6440 O O . ASP B 1 136 ? -29.531 -11.891 22.641 1 45.16 136 ASP B O 1
ATOM 6444 N N . PRO B 1 137 ? -29.719 -9.727 23.047 1 45.84 137 PRO B N 1
ATOM 6445 C CA . PRO B 1 137 ? -28.438 -9.719 23.766 1 45.84 137 PRO B CA 1
ATOM 6446 C C . PRO B 1 137 ? -28.328 -10.867 24.766 1 45.84 137 PRO B C 1
ATOM 6448 O O . PRO B 1 137 ? -27.219 -11.312 25.062 1 45.84 137 PRO B O 1
ATOM 6451 N N . ARG B 1 138 ? -29.422 -11.336 25.438 1 43.28 138 ARG B N 1
ATOM 6452 C CA . ARG B 1 138 ? -29.406 -12.477 26.359 1 43.28 138 ARG B CA 1
ATOM 6453 C C . ARG B 1 138 ? -29.078 -13.766 25.625 1 43.28 138 ARG B C 1
ATOM 6455 O O . ARG B 1 138 ? -28.453 -14.672 26.188 1 43.28 138 ARG B O 1
ATOM 6462 N N . ALA B 1 139 ? -29.547 -13.836 24.531 1 41.47 139 ALA B N 1
ATOM 6463 C CA . ALA B 1 139 ? -29.266 -15.031 23.75 1 41.47 139 ALA B CA 1
ATOM 6464 C C . ALA B 1 139 ? -27.844 -14.977 23.172 1 41.47 139 ALA B C 1
ATOM 6466 O O . ALA B 1 139 ? -27.203 -16.016 22.984 1 41.47 139 ALA B O 1
ATOM 6467 N N . VAL B 1 140 ? -27.406 -13.781 22.734 1 43.66 140 VAL B N 1
ATOM 6468 C CA . VAL B 1 140 ? -26.031 -13.578 22.281 1 43.66 140 VAL B CA 1
ATOM 6469 C C . VAL B 1 140 ? -25.078 -13.805 23.453 1 43.66 140 VAL B C 1
ATOM 6471 O O . VAL B 1 140 ? -23.953 -14.266 23.266 1 43.66 140 VAL B O 1
ATOM 6474 N N . ALA B 1 141 ? -25.438 -13.383 24.688 1 39.28 141 ALA B N 1
ATOM 6475 C CA . ALA B 1 141 ? -24.641 -13.742 25.859 1 39.28 141 ALA B CA 1
ATOM 6476 C C . ALA B 1 141 ? -24.5 -15.258 25.984 1 39.28 141 ALA B C 1
ATOM 6478 O O . ALA B 1 141 ? -23.562 -15.75 26.625 1 39.28 141 ALA B O 1
ATOM 6479 N N . SER B 1 142 ? -25.625 -15.867 25.859 1 36.75 142 SER B N 1
ATOM 6480 C CA . SER B 1 142 ? -25.516 -17.312 26.062 1 36.75 142 SER B CA 1
ATOM 6481 C C . SER B 1 142 ? -24.641 -17.953 25.016 1 36.75 142 SER B C 1
ATOM 6483 O O . SER B 1 142 ? -24.453 -19.172 25 1 36.75 142 SER B O 1
ATOM 6485 N N . GLY B 1 143 ? -23.703 -17.5 24.469 1 38.84 143 GLY B N 1
ATOM 6486 C CA . GLY B 1 143 ? -22.562 -18 23.719 1 38.84 143 GLY B CA 1
ATOM 6487 C C . GLY B 1 143 ? -22.906 -18.391 22.297 1 38.84 143 GLY B C 1
ATOM 6488 O O . GLY B 1 143 ? -22.016 -18.641 21.484 1 38.84 143 GLY B O 1
ATOM 6489 N N . ASP B 1 144 ? -24.016 -19.125 21.875 1 38.03 144 ASP B N 1
ATOM 6490 C CA . ASP B 1 144 ? -24.094 -20.156 20.859 1 38.03 144 ASP B CA 1
ATOM 6491 C C . ASP B 1 144 ? -24.531 -19.562 19.516 1 38.03 144 ASP B C 1
ATOM 6493 O O . ASP B 1 144 ? -25 -20.297 18.625 1 38.03 144 ASP B O 1
ATOM 6497 N N . LEU B 1 145 ? -25.062 -18.406 19.469 1 39.38 145 LEU B N 1
ATOM 6498 C CA . LEU B 1 145 ? -25.547 -18.188 18.109 1 39.38 145 LEU B CA 1
ATOM 6499 C C . LEU B 1 145 ? -24.391 -18.188 17.125 1 39.38 145 LEU B C 1
ATOM 6501 O O . LEU B 1 145 ? -23.375 -17.531 17.344 1 39.38 145 LEU B O 1
ATOM 6505 N N . PRO B 1 146 ? -24.234 -19.156 16.391 1 40.31 146 PRO B N 1
ATOM 6506 C CA . PRO B 1 146 ? -23.125 -19.297 15.438 1 40.31 146 PRO B CA 1
ATOM 6507 C C . PRO B 1 146 ? -22.875 -18.031 14.617 1 40.31 146 PRO B C 1
ATOM 6509 O O . PRO B 1 146 ? -23.781 -17.547 13.945 1 40.31 146 PRO B O 1
ATOM 6512 N N . LYS B 1 147 ? -22.375 -17.016 15.156 1 48.78 147 LYS B N 1
ATOM 6513 C CA . LYS B 1 147 ? -21.953 -15.867 14.359 1 48.78 147 LYS B CA 1
ATOM 6514 C C . LYS B 1 147 ? -21.297 -16.312 13.055 1 48.78 147 LYS B C 1
ATOM 6516 O O . LYS B 1 147 ? -20.281 -17.016 13.078 1 48.78 147 LYS B O 1
ATOM 6521 N N . SER B 1 148 ? -22.125 -16.609 12.07 1 53.31 148 SER B N 1
ATOM 6522 C CA . SER B 1 148 ? -21.547 -16.984 10.789 1 53.31 148 SER B CA 1
ATOM 6523 C C . SER B 1 148 ? -20.375 -16.094 10.43 1 53.31 148 SER B C 1
ATOM 6525 O O . SER B 1 148 ? -20.406 -14.883 10.68 1 53.31 148 SER B O 1
ATOM 6527 N N . HIS B 1 149 ? -19.266 -16.609 10.453 1 65.62 149 HIS B N 1
ATOM 6528 C CA . HIS B 1 149 ? -18.047 -15.891 10.117 1 65.62 149 HIS B CA 1
ATOM 6529 C C . HIS B 1 149 ? -18.266 -14.969 8.922 1 65.62 149 HIS B C 1
ATOM 6531 O O . HIS B 1 149 ? -18.922 -15.352 7.945 1 65.62 149 HIS B O 1
ATOM 6537 N N . TRP B 1 150 ? -18.203 -13.625 9.023 1 67.62 150 TRP B N 1
ATOM 6538 C CA . TRP B 1 150 ? -18.406 -12.57 8.031 1 67.62 150 TRP B CA 1
ATOM 6539 C C . TRP B 1 150 ? -17.922 -13.023 6.656 1 67.62 150 TRP B C 1
ATOM 6541 O O . TRP B 1 150 ? -18.531 -12.672 5.637 1 67.62 150 TRP B O 1
ATOM 6551 N N . PHE B 1 151 ? -16.953 -13.812 6.738 1 69.69 151 PHE B N 1
ATOM 6552 C CA . PHE B 1 151 ? -16.359 -14.273 5.484 1 69.69 151 PHE B CA 1
ATOM 6553 C C . PHE B 1 151 ? -17.125 -15.461 4.93 1 69.69 151 PHE B C 1
ATOM 6555 O O . PHE B 1 151 ? -17.562 -15.445 3.777 1 69.69 151 PHE B O 1
ATOM 6562 N N . TRP B 1 152 ? -17.438 -16.438 5.836 1 68.5 152 TRP B N 1
ATOM 6563 C CA . TRP B 1 152 ? -18.016 -17.703 5.383 1 68.5 152 TRP B CA 1
ATOM 6564 C C . TRP B 1 152 ? -19.5 -17.547 5.066 1 68.5 152 TRP B C 1
ATOM 6566 O O . TRP B 1 152 ? -20.047 -18.281 4.25 1 68.5 152 TRP B O 1
ATOM 6576 N N . SER B 1 153 ? -20.062 -16.531 5.645 1 68.19 153 SER B N 1
ATOM 6577 C CA . SER B 1 153 ? -21.469 -16.266 5.375 1 68.19 153 SER B CA 1
ATOM 6578 C C . SER B 1 153 ? -21.672 -15.773 3.945 1 68.19 153 SER B C 1
ATOM 6580 O O . SER B 1 153 ? -22.656 -16.141 3.293 1 68.19 153 SER B O 1
ATOM 6582 N N . VAL B 1 154 ? -20.672 -15.031 3.531 1 67.69 154 VAL B N 1
ATOM 6583 C CA . VAL B 1 154 ? -20.781 -14.508 2.172 1 67.69 154 VAL B CA 1
ATOM 6584 C C . VAL B 1 154 ? -20.469 -15.617 1.167 1 67.69 154 VAL B C 1
ATOM 6586 O O . VAL B 1 154 ? -21.188 -15.781 0.174 1 67.69 154 VAL B O 1
ATOM 6589 N N . VAL B 1 155 ? -19.547 -16.406 1.521 1 71.5 155 VAL B N 1
ATOM 6590 C CA . VAL B 1 155 ? -19.109 -17.469 0.619 1 71.5 155 VAL B CA 1
ATOM 6591 C C . VAL B 1 155 ? -20.188 -18.547 0.52 1 71.5 155 VAL B C 1
ATOM 6593 O O . VAL B 1 155 ? -20.438 -19.094 -0.557 1 71.5 155 VAL B O 1
ATOM 6596 N N . SER B 1 156 ? -20.844 -18.781 1.644 1 72.56 156 SER B N 1
ATOM 6597 C CA . SER B 1 156 ? -21.859 -19.828 1.672 1 72.56 156 SER B CA 1
ATOM 6598 C C . SER B 1 156 ? -23.094 -19.438 0.864 1 72.56 156 SER B C 1
ATOM 6600 O O . SER B 1 156 ? -23.828 -20.297 0.376 1 72.56 156 SER B O 1
ATOM 6602 N N . ARG B 1 157 ? -23.234 -18.141 0.765 1 67.19 157 ARG B N 1
ATOM 6603 C CA . ARG B 1 157 ? -24.375 -17.656 -0.01 1 67.19 157 ARG B CA 1
ATOM 6604 C C . ARG B 1 157 ? -24.219 -18 -1.486 1 67.19 157 ARG B C 1
ATOM 6606 O O . ARG B 1 157 ? -25.219 -18.156 -2.197 1 67.19 157 ARG B O 1
ATOM 6613 N N . PHE B 1 158 ? -23 -18.141 -1.845 1 67.06 158 PHE B N 1
ATOM 6614 C CA . PHE B 1 158 ? -22.734 -18.484 -3.236 1 67.06 158 PHE B CA 1
ATOM 6615 C C . PHE B 1 158 ? -22.438 -19.969 -3.377 1 67.06 158 PHE B C 1
ATOM 6617 O O . PHE B 1 158 ? -21.781 -20.391 -4.324 1 67.06 158 PHE B O 1
ATOM 6624 N N . GLY B 1 159 ? -22.938 -20.781 -2.428 1 71.56 159 GLY B N 1
ATOM 6625 C CA . GLY B 1 159 ? -22.703 -22.219 -2.373 1 71.56 159 GLY B CA 1
ATOM 6626 C C . GLY B 1 159 ? -23.266 -22.969 -3.572 1 71.56 159 GLY B C 1
ATOM 6627 O O . GLY B 1 159 ? -22.672 -23.938 -4.039 1 71.56 159 GLY B O 1
ATOM 6628 N N . ALA B 1 160 ? -24.328 -22.422 -4.145 1 74.62 160 ALA B N 1
ATOM 6629 C CA . ALA B 1 160 ? -24.922 -23.094 -5.297 1 74.62 160 ALA B CA 1
ATOM 6630 C C . ALA B 1 160 ? -23.984 -23.094 -6.488 1 74.62 160 ALA B C 1
ATOM 6632 O O . ALA B 1 160 ? -23.891 -24.094 -7.211 1 74.62 160 ALA B O 1
ATOM 6633 N N . ASN B 1 161 ? -23.328 -22.031 -6.625 1 77.19 161 ASN B N 1
ATOM 6634 C CA . ASN B 1 161 ? -22.375 -21.953 -7.727 1 77.19 161 ASN B CA 1
ATOM 6635 C C . ASN B 1 161 ? -21.203 -22.891 -7.508 1 77.19 161 ASN B C 1
ATOM 6637 O O . ASN B 1 161 ? -20.688 -23.484 -8.461 1 77.19 161 ASN B O 1
ATOM 6641 N N . TYR B 1 162 ? -20.953 -23.188 -6.293 1 74.38 162 TYR B N 1
ATOM 6642 C CA . TYR B 1 162 ? -19.844 -24.094 -5.996 1 74.38 162 TYR B CA 1
ATOM 6643 C C . TYR B 1 162 ? -20.25 -25.547 -6.219 1 74.38 162 TYR B C 1
ATOM 6645 O O . TYR B 1 162 ? -19.391 -26.375 -6.539 1 74.38 162 TYR B O 1
ATOM 6653 N N . ALA B 1 163 ? -21.484 -25.797 -6.152 1 77.88 163 ALA B N 1
ATOM 6654 C CA . ALA B 1 163 ? -21.969 -27.141 -6.457 1 77.88 163 ALA B CA 1
ATOM 6655 C C . ALA B 1 163 ? -21.812 -27.453 -7.941 1 77.88 163 ALA B C 1
ATOM 6657 O O . ALA B 1 163 ? -21.438 -28.578 -8.312 1 77.88 163 ALA B O 1
ATOM 6658 N N . HIS B 1 164 ? -22.094 -26.438 -8.703 1 77.44 164 HIS B N 1
ATOM 6659 C CA . HIS B 1 164 ? -21.922 -26.609 -10.141 1 77.44 164 HIS B CA 1
ATOM 6660 C C . HIS B 1 164 ? -20.438 -26.828 -10.492 1 77.44 164 HIS B C 1
ATOM 6662 O O . HIS B 1 164 ? -20.125 -27.594 -11.391 1 77.44 164 HIS B O 1
ATOM 6668 N N . VAL B 1 165 ? -19.719 -26.188 -9.727 1 76.44 165 VAL B N 1
ATOM 6669 C CA . VAL B 1 165 ? -18.281 -26.328 -9.953 1 76.44 165 VAL B CA 1
ATOM 6670 C C . VAL B 1 165 ? -17.828 -27.719 -9.531 1 76.44 165 VAL B C 1
ATOM 6672 O O . VAL B 1 165 ? -16.984 -28.328 -10.195 1 76.44 165 VAL B O 1
ATOM 6675 N N . ALA B 1 166 ? -18.422 -28.266 -8.547 1 77 166 ALA B N 1
ATOM 6676 C CA . ALA B 1 166 ? -18.078 -29.594 -8.062 1 77 166 ALA B CA 1
ATOM 6677 C C . ALA B 1 166 ? -18.516 -30.672 -9.062 1 77 166 ALA B C 1
ATOM 6679 O O . ALA B 1 166 ? -17.781 -31.641 -9.297 1 77 166 ALA B O 1
ATOM 6680 N N . ILE B 1 167 ? -19.578 -30.438 -9.648 1 81.75 167 ILE B N 1
ATOM 6681 C CA . ILE B 1 167 ? -20.078 -31.391 -10.641 1 81.75 167 ILE B CA 1
ATOM 6682 C C . ILE B 1 167 ? -19.203 -31.359 -11.883 1 81.75 167 ILE B C 1
ATOM 6684 O O . ILE B 1 167 ? -18.859 -32.406 -12.438 1 81.75 167 ILE B O 1
ATOM 6688 N N . ALA B 1 168 ? -18.938 -30.188 -12.203 1 80.12 168 ALA B N 1
ATOM 6689 C CA . ALA B 1 168 ? -18.062 -30.062 -13.359 1 80.12 168 ALA B CA 1
ATOM 6690 C C . ALA B 1 168 ? -16.703 -30.688 -13.094 1 80.12 168 ALA B C 1
ATOM 6692 O O . ALA B 1 168 ? -16.125 -31.328 -13.977 1 80.12 168 ALA B O 1
ATOM 6693 N N . ALA B 1 169 ? -16.219 -30.562 -11.906 1 79.69 169 ALA B N 1
ATOM 6694 C CA . ALA B 1 169 ? -14.945 -31.156 -11.531 1 79.69 169 ALA B CA 1
ATOM 6695 C C . ALA B 1 169 ? -15.023 -32.688 -11.57 1 79.69 169 ALA B C 1
ATOM 6697 O O . ALA B 1 169 ? -14.07 -33.344 -11.992 1 79.69 169 ALA B O 1
ATOM 6698 N N . PHE B 1 170 ? -16.109 -33.25 -11.258 1 82.44 170 PHE B N 1
ATOM 6699 C CA . PHE B 1 170 ? -16.328 -34.688 -11.266 1 82.44 170 PHE B CA 1
ATOM 6700 C C . PHE B 1 170 ? -16.297 -35.25 -12.688 1 82.44 170 PHE B C 1
ATOM 6702 O O . PHE B 1 170 ? -15.641 -36.25 -12.961 1 82.44 170 PHE B O 1
ATOM 6709 N N . ILE B 1 171 ? -16.938 -34.531 -13.484 1 86.19 171 ILE B N 1
ATOM 6710 C CA . ILE B 1 171 ? -17.016 -34.969 -14.867 1 86.19 171 ILE B CA 1
ATOM 6711 C C . ILE B 1 171 ? -15.648 -34.875 -15.531 1 86.19 171 ILE B C 1
ATOM 6713 O O . ILE B 1 171 ? -15.234 -35.781 -16.266 1 86.19 171 ILE B O 1
ATOM 6717 N N . VAL B 1 172 ? -14.984 -33.844 -15.219 1 83.81 172 VAL B N 1
ATOM 6718 C CA . VAL B 1 172 ? -13.664 -33.625 -15.805 1 83.81 172 VAL B CA 1
ATOM 6719 C C . VAL B 1 172 ? -12.711 -34.719 -15.352 1 83.81 172 VAL B C 1
ATOM 6721 O O . VAL B 1 172 ? -11.898 -35.219 -16.141 1 83.81 172 VAL B O 1
ATOM 6724 N N . ASN B 1 173 ? -12.844 -35.156 -14.125 1 82.62 173 ASN B N 1
ATOM 6725 C CA . ASN B 1 173 ? -11.961 -36.188 -13.609 1 82.62 173 ASN B CA 1
ATOM 6726 C C . ASN B 1 173 ? -12.32 -37.562 -14.164 1 82.62 173 ASN B C 1
ATOM 6728 O O . ASN B 1 173 ? -11.445 -38.438 -14.359 1 82.62 173 ASN B O 1
ATOM 6732 N N . ILE B 1 174 ? -13.523 -37.75 -14.492 1 85.19 174 ILE B N 1
ATOM 6733 C CA . ILE B 1 174 ? -13.938 -39 -15.117 1 85.19 174 ILE B CA 1
ATOM 6734 C C . ILE B 1 174 ? -13.398 -39.062 -16.547 1 85.19 174 ILE B C 1
ATOM 6736 O O . ILE B 1 174 ? -12.938 -40.094 -17 1 85.19 174 ILE B O 1
ATOM 6740 N N . LEU B 1 175 ? -13.531 -37.938 -17.109 1 86.19 175 LEU B N 1
ATOM 6741 C CA . LEU B 1 175 ? -13.031 -37.875 -18.469 1 86.19 175 LEU B CA 1
ATOM 6742 C C . LEU B 1 175 ? -11.516 -38.062 -18.516 1 86.19 175 LEU B C 1
ATOM 6744 O O . LEU B 1 175 ? -10.969 -38.531 -19.516 1 86.19 175 LEU B O 1
ATOM 6748 N N . ALA B 1 176 ? -10.867 -37.719 -17.422 1 83.19 176 ALA B N 1
ATOM 6749 C CA . ALA B 1 176 ? -9.414 -37.844 -17.344 1 83.19 176 ALA B CA 1
ATOM 6750 C C . ALA B 1 176 ? -9 -39.312 -17.328 1 83.19 176 ALA B C 1
ATOM 6752 O O . ALA B 1 176 ? -7.855 -39.656 -17.641 1 83.19 176 ALA B O 1
ATOM 6753 N N . LEU B 1 177 ? -9.961 -40.219 -17.047 1 85.81 177 LEU B N 1
ATOM 6754 C CA . LEU B 1 177 ? -9.695 -41.656 -17.031 1 85.81 177 LEU B CA 1
ATOM 6755 C C . LEU B 1 177 ? -9.641 -42.219 -18.438 1 85.81 177 LEU B C 1
ATOM 6757 O O . LEU B 1 177 ? -9.125 -43.312 -18.656 1 85.81 177 LEU B O 1
ATOM 6761 N N . ALA B 1 178 ? -10.086 -41.438 -19.344 1 87.94 178 ALA B N 1
ATOM 6762 C CA . ALA B 1 178 ? -10.203 -41.906 -20.719 1 87.94 178 ALA B CA 1
ATOM 6763 C C . ALA B 1 178 ? -8.82 -42.188 -21.328 1 87.94 178 ALA B C 1
ATOM 6765 O O . ALA B 1 178 ? -8.633 -43.188 -22.031 1 87.94 178 ALA B O 1
ATOM 6766 N N . ALA B 1 179 ? -7.863 -41.406 -20.922 1 86 179 ALA B N 1
ATOM 6767 C CA . ALA B 1 179 ? -6.547 -41.531 -21.547 1 86 179 ALA B CA 1
ATOM 6768 C C . ALA B 1 179 ? -5.84 -42.812 -21.078 1 86 179 ALA B C 1
ATOM 6770 O O . ALA B 1 179 ? -5.363 -43.594 -21.906 1 86 179 ALA B O 1
ATOM 6771 N N . PRO B 1 180 ? -5.793 -43.031 -19.797 1 84.69 180 PRO B N 1
ATOM 6772 C CA . PRO B 1 180 ? -5.156 -44.281 -19.375 1 84.69 180 PRO B CA 1
ATOM 6773 C C . PRO B 1 180 ? -5.887 -45.531 -19.875 1 84.69 180 PRO B C 1
ATOM 6775 O O . PRO B 1 180 ? -5.246 -46.531 -20.234 1 84.69 180 PRO B O 1
ATOM 6778 N N . LEU B 1 181 ? -7.188 -45.531 -19.969 1 85.81 181 LEU B N 1
ATOM 6779 C CA . LEU B 1 181 ? -7.949 -46.656 -20.438 1 85.81 181 LEU B CA 1
ATOM 6780 C C . LEU B 1 181 ? -7.734 -46.875 -21.938 1 85.81 181 LEU B C 1
ATOM 6782 O O . LEU B 1 181 ? -7.668 -48 -22.406 1 85.81 181 LEU B O 1
ATOM 6786 N N . PHE B 1 182 ? -7.637 -45.844 -22.656 1 88 182 PHE B N 1
ATOM 6787 C CA . PHE B 1 182 ? -7.324 -45.906 -24.078 1 88 182 PHE B CA 1
ATOM 6788 C C . PHE B 1 182 ? -5.953 -46.531 -24.312 1 88 182 PHE B C 1
ATOM 6790 O O . PHE B 1 182 ? -5.805 -47.438 -25.125 1 88 182 PHE B O 1
ATOM 6797 N N . THR B 1 183 ? -5.039 -46.062 -23.5 1 85 183 THR B N 1
ATOM 6798 C CA . THR B 1 183 ? -3.678 -46.562 -23.656 1 85 183 THR B CA 1
ATOM 6799 C C . THR B 1 183 ? -3.6 -48.031 -23.281 1 85 183 THR B C 1
ATOM 6801 O O . THR B 1 183 ? -2.916 -48.812 -23.938 1 85 183 THR B O 1
ATOM 6804 N N . MET B 1 184 ? -4.309 -48.406 -22.281 1 86.69 184 MET B N 1
ATOM 6805 C CA . MET B 1 184 ? -4.332 -49.812 -21.875 1 86.69 184 MET B CA 1
ATOM 6806 C C . MET B 1 184 ? -4.938 -50.688 -22.953 1 86.69 184 MET B C 1
ATOM 6808 O O . MET B 1 184 ? -4.391 -51.719 -23.281 1 86.69 184 MET B O 1
ATOM 6812 N N . SER B 1 185 ? -6.016 -50.219 -23.516 1 86.88 185 SER B N 1
ATOM 6813 C CA . SER B 1 185 ? -6.707 -51 -24.531 1 86.88 185 SER B CA 1
ATOM 6814 C C . SER B 1 185 ? -5.867 -51.094 -25.797 1 86.88 185 SER B C 1
ATOM 6816 O O . SER B 1 185 ? -5.941 -52.094 -26.516 1 86.88 185 SER B O 1
ATOM 6818 N N . VAL B 1 186 ? -5.195 -50.125 -26.031 1 86.88 186 VAL B N 1
ATOM 6819 C CA . VAL B 1 186 ? -4.379 -50.125 -27.25 1 86.88 186 VAL B CA 1
ATOM 6820 C C . VAL B 1 186 ? -3.205 -51.062 -27.078 1 86.88 186 VAL B C 1
ATOM 6822 O O . VAL B 1 186 ? -2.928 -51.875 -27.953 1 86.88 186 VAL B O 1
ATOM 6825 N N . TYR B 1 187 ? -2.545 -51.062 -25.938 1 84 187 TYR B N 1
ATOM 6826 C CA . TYR B 1 187 ? -1.364 -51.906 -25.719 1 84 187 TYR B CA 1
ATOM 6827 C C . TYR B 1 187 ? -1.752 -53.375 -25.516 1 84 187 TYR B C 1
ATOM 6829 O O . TYR B 1 187 ? -1.031 -54.281 -25.953 1 84 187 TYR B O 1
ATOM 6837 N N . ASP B 1 188 ? -2.846 -53.625 -24.938 1 85.31 188 ASP B N 1
ATOM 6838 C CA . ASP B 1 188 ? -3.209 -55 -24.578 1 85.31 188 ASP B CA 1
ATOM 6839 C C . ASP B 1 188 ? -3.982 -55.656 -25.719 1 85.31 188 ASP B C 1
ATOM 6841 O O . ASP B 1 188 ? -3.879 -56.875 -25.922 1 85.31 188 ASP B O 1
ATOM 6845 N N . ARG B 1 189 ? -4.734 -54.844 -26.453 1 83.75 189 ARG B N 1
ATOM 6846 C CA . ARG B 1 189 ? -5.637 -55.5 -27.406 1 83.75 189 ARG B CA 1
ATOM 6847 C C . ARG B 1 189 ? -5.301 -55.125 -28.844 1 83.75 189 ARG B C 1
ATOM 6849 O O . ARG B 1 189 ? -5.301 -55.969 -29.734 1 83.75 189 ARG B O 1
ATOM 6856 N N . VAL B 1 190 ? -4.941 -53.938 -29.031 1 81.44 190 VAL B N 1
ATOM 6857 C CA . VAL B 1 190 ? -4.797 -53.438 -30.406 1 81.44 190 VAL B CA 1
ATOM 6858 C C . VAL B 1 190 ? -3.449 -53.906 -30.969 1 81.44 190 VAL B C 1
ATOM 6860 O O . VAL B 1 190 ? -3.373 -54.406 -32.094 1 81.44 190 VAL B O 1
ATOM 6863 N N . ILE B 1 191 ? -2.404 -53.781 -30.188 1 78.88 191 ILE B N 1
ATOM 6864 C CA . ILE B 1 191 ? -1.061 -54.062 -30.672 1 78.88 191 ILE B CA 1
ATOM 6865 C C . ILE B 1 191 ? -0.908 -55.562 -30.922 1 78.88 191 ILE B C 1
ATOM 6867 O O . ILE B 1 191 ? -0.496 -55.969 -32 1 78.88 191 ILE B O 1
ATOM 6871 N N . PRO B 1 192 ? -1.339 -56.344 -29.969 1 76.88 192 PRO B N 1
ATOM 6872 C CA . PRO B 1 192 ? -1.133 -57.781 -30.188 1 76.88 192 PRO B CA 1
ATOM 6873 C C . PRO B 1 192 ? -2.027 -58.344 -31.297 1 76.88 192 PRO B C 1
ATOM 6875 O O . PRO B 1 192 ? -1.611 -59.219 -32.031 1 76.88 192 PRO B O 1
ATOM 6878 N N . ASN B 1 193 ? -3.223 -57.75 -31.5 1 81.88 193 ASN B N 1
ATOM 6879 C CA . ASN B 1 193 ? -4.184 -58.312 -32.438 1 81.88 193 ASN B CA 1
ATOM 6880 C C . ASN B 1 193 ? -4.203 -57.531 -33.75 1 81.88 193 ASN B C 1
ATOM 6882 O O . ASN B 1 193 ? -4.82 -57.938 -34.719 1 81.88 193 ASN B O 1
ATOM 6886 N N . GLY B 1 194 ? -3.488 -56.5 -33.844 1 81.75 194 GLY B N 1
ATOM 6887 C CA . GLY B 1 194 ? -3.5 -55.688 -35.031 1 81.75 194 GLY B CA 1
ATOM 6888 C C . GLY B 1 194 ? -4.875 -55.125 -35.375 1 81.75 194 GLY B C 1
ATOM 6889 O O . GLY B 1 194 ? -5.246 -55.031 -36.531 1 81.75 194 GLY B O 1
ATOM 6890 N N . ALA B 1 195 ? -5.688 -54.906 -34.375 1 85.38 195 ALA B N 1
ATOM 6891 C CA . ALA B 1 195 ? -7.074 -54.469 -34.531 1 85.38 195 ALA B CA 1
ATOM 6892 C C . ALA B 1 195 ? -7.152 -52.969 -34.875 1 85.38 195 ALA B C 1
ATOM 6894 O O . ALA B 1 195 ? -7.453 -52.156 -33.969 1 85.38 195 ALA B O 1
ATOM 6895 N N . ILE B 1 196 ? -7.086 -52.594 -36.125 1 85.88 196 ILE B N 1
ATOM 6896 C CA . ILE B 1 196 ? -7.027 -51.188 -36.594 1 85.88 196 ILE B CA 1
ATOM 6897 C C . ILE B 1 196 ? -8.383 -50.531 -36.375 1 85.88 196 ILE B C 1
ATOM 6899 O O . ILE B 1 196 ? -8.445 -49.375 -35.938 1 85.88 196 ILE B O 1
ATOM 6903 N N . PRO B 1 197 ? -9.477 -51.25 -36.625 1 86.19 197 PRO B N 1
ATOM 6904 C CA . PRO B 1 197 ? -10.766 -50.594 -36.375 1 86.19 197 PRO B CA 1
ATOM 6905 C C . PRO B 1 197 ? -10.969 -50.188 -34.938 1 86.19 197 PRO B C 1
ATOM 6907 O O . PRO B 1 197 ? -11.523 -49.125 -34.656 1 86.19 197 PRO B O 1
ATOM 6910 N N . SER B 1 198 ? -10.492 -51.062 -34.062 1 86.44 198 SER B N 1
ATOM 6911 C CA . SER B 1 198 ? -10.586 -50.719 -32.656 1 86.44 198 SER B CA 1
ATOM 6912 C C . SER B 1 198 ? -9.727 -49.5 -32.312 1 86.44 198 SER B C 1
ATOM 6914 O O . SER B 1 198 ? -10.117 -48.688 -31.5 1 86.44 198 SER B O 1
ATOM 6916 N N . LEU B 1 199 ? -8.648 -49.406 -33 1 89.06 199 LEU B N 1
ATOM 6917 C CA . LEU B 1 199 ? -7.766 -48.25 -32.781 1 89.06 199 LEU B CA 1
ATOM 6918 C C . LEU B 1 199 ? -8.438 -46.969 -33.188 1 89.06 199 LEU B C 1
ATOM 6920 O O . LEU B 1 199 ? -8.375 -45.969 -32.469 1 89.06 199 LEU B O 1
ATOM 6924 N N . VAL B 1 200 ? -9.086 -46.969 -34.281 1 89.19 200 VAL B N 1
ATOM 6925 C CA . VAL B 1 200 ? -9.742 -45.781 -34.812 1 89.19 200 VAL B CA 1
ATOM 6926 C C . VAL B 1 200 ? -10.93 -45.406 -33.906 1 89.19 200 VAL B C 1
ATOM 6928 O O . VAL B 1 200 ? -11.141 -44.219 -33.625 1 89.19 200 VAL B O 1
ATOM 6931 N N . ALA B 1 201 ? -11.648 -46.438 -33.531 1 89.25 201 ALA B N 1
ATOM 6932 C CA . ALA B 1 201 ? -12.805 -46.188 -32.688 1 89.25 201 ALA B CA 1
ATOM 6933 C C . ALA B 1 201 ? -12.383 -45.594 -31.344 1 89.25 201 ALA B C 1
ATOM 6935 O O . ALA B 1 201 ? -12.953 -44.625 -30.875 1 89.25 201 ALA B O 1
ATOM 6936 N N . LEU B 1 202 ? -11.414 -46.156 -30.75 1 89.56 202 LEU B N 1
ATOM 6937 C CA . LEU B 1 202 ? -10.938 -45.688 -29.453 1 89.56 202 LEU B CA 1
ATOM 6938 C C . LEU B 1 202 ? -10.25 -44.344 -29.578 1 89.56 202 LEU B C 1
ATOM 6940 O O . LEU B 1 202 ? -10.352 -43.5 -28.672 1 89.56 202 LEU B O 1
ATOM 6944 N N . GLY B 1 203 ? -9.57 -44.094 -30.688 1 91.75 203 GLY B N 1
ATOM 6945 C CA . GLY B 1 203 ? -8.945 -42.812 -30.938 1 91.75 203 GLY B CA 1
ATOM 6946 C C . GLY B 1 203 ? -9.938 -41.688 -31.062 1 91.75 203 GLY B C 1
ATOM 6947 O O . GLY B 1 203 ? -9.742 -40.625 -30.484 1 91.75 203 GLY B O 1
ATOM 6948 N N . ILE B 1 204 ? -10.969 -41.938 -31.719 1 91.88 204 ILE B N 1
ATOM 6949 C CA . ILE B 1 204 ? -12.023 -40.938 -31.875 1 91.88 204 ILE B CA 1
ATOM 6950 C C . ILE B 1 204 ? -12.703 -40.688 -30.531 1 91.88 204 ILE B C 1
ATOM 6952 O O . ILE B 1 204 ? -13.055 -39.562 -30.188 1 91.88 204 ILE B O 1
ATOM 6956 N N . GLY B 1 205 ? -12.953 -41.781 -29.844 1 89.31 205 GLY B N 1
ATOM 6957 C CA . GLY B 1 205 ? -13.523 -41.625 -28.516 1 89.31 205 GLY B CA 1
ATOM 6958 C C . GLY B 1 205 ? -12.695 -40.781 -27.594 1 89.31 205 GLY B C 1
ATOM 6959 O O . GLY B 1 205 ? -13.234 -39.938 -26.875 1 89.31 205 GLY B O 1
ATOM 6960 N N . LEU B 1 206 ? -11.398 -40.969 -27.609 1 92.19 206 LEU B N 1
ATOM 6961 C CA . LEU B 1 206 ? -10.516 -40.156 -26.766 1 92.19 206 LEU B CA 1
ATOM 6962 C C . LEU B 1 206 ? -10.461 -38.719 -27.234 1 92.19 206 LEU B C 1
ATOM 6964 O O . LEU B 1 206 ? -10.398 -37.781 -26.422 1 92.19 206 LEU B O 1
ATOM 6968 N N . ALA B 1 207 ? -10.469 -38.5 -28.547 1 92.94 207 ALA B N 1
ATOM 6969 C CA . ALA B 1 207 ? -10.484 -37.156 -29.094 1 92.94 207 ALA B CA 1
ATOM 6970 C C . ALA B 1 207 ? -11.734 -36.375 -28.641 1 92.94 207 ALA B C 1
ATOM 6972 O O . ALA B 1 207 ? -11.656 -35.188 -28.297 1 92.94 207 ALA B O 1
ATOM 6973 N N . LEU B 1 208 ? -12.805 -37.062 -28.641 1 92.38 208 LEU B N 1
ATOM 6974 C CA . LEU B 1 208 ? -14.047 -36.438 -28.188 1 92.38 208 LEU B CA 1
ATOM 6975 C C . LEU B 1 208 ? -13.992 -36.156 -26.688 1 92.38 208 LEU B C 1
ATOM 6977 O O . LEU B 1 208 ? -14.492 -35.125 -26.234 1 92.38 208 LEU B O 1
ATOM 6981 N N . ALA B 1 209 ? -13.43 -37 -25.938 1 91.75 209 ALA B N 1
ATOM 6982 C CA . ALA B 1 209 ? -13.273 -36.781 -24.5 1 91.75 209 ALA B CA 1
ATOM 6983 C C . ALA B 1 209 ? -12.406 -35.562 -24.219 1 91.75 209 ALA B C 1
ATOM 6985 O O . ALA B 1 209 ? -12.688 -34.812 -23.297 1 91.75 209 ALA B O 1
ATOM 6986 N N . ILE B 1 210 ? -11.383 -35.375 -25.031 1 92.56 210 ILE B N 1
ATOM 6987 C CA . ILE B 1 210 ? -10.484 -34.25 -24.859 1 92.56 210 ILE B CA 1
ATOM 6988 C C . ILE B 1 210 ? -11.219 -32.938 -25.188 1 92.56 210 ILE B C 1
ATOM 6990 O O . ILE B 1 210 ? -11.07 -31.953 -24.484 1 92.56 210 ILE B O 1
ATOM 6994 N N . ALA B 1 211 ? -12.023 -32.969 -26.203 1 92.81 211 ALA B N 1
ATOM 6995 C CA . ALA B 1 211 ? -12.797 -31.812 -26.594 1 92.81 211 ALA B CA 1
ATOM 6996 C C . ALA B 1 211 ? -13.797 -31.422 -25.516 1 92.81 211 ALA B C 1
ATOM 6998 O O . ALA B 1 211 ? -13.953 -30.25 -25.188 1 92.81 211 ALA B O 1
ATOM 6999 N N . PHE B 1 212 ? -14.453 -32.406 -25 1 90.94 212 PHE B N 1
ATOM 7000 C CA . PHE B 1 212 ? -15.414 -32.156 -23.938 1 90.94 212 PHE B CA 1
ATOM 7001 C C . PHE B 1 212 ? -14.703 -31.672 -22.672 1 90.94 212 PHE B C 1
ATOM 7003 O O . PHE B 1 212 ? -15.234 -30.844 -21.938 1 90.94 212 PHE B O 1
ATOM 7010 N N . ASP B 1 213 ? -13.594 -32.281 -22.438 1 90.12 213 ASP B N 1
ATOM 7011 C CA . ASP B 1 213 ? -12.781 -31.859 -21.297 1 90.12 213 ASP B CA 1
ATOM 7012 C C . ASP B 1 213 ? -12.406 -30.391 -21.391 1 90.12 213 ASP B C 1
ATOM 7014 O O . ASP B 1 213 ? -12.477 -29.656 -20.406 1 90.12 213 ASP B O 1
ATOM 7018 N N . PHE B 1 214 ? -12.07 -29.969 -22.531 1 89.25 214 PHE B N 1
ATOM 7019 C CA . PHE B 1 214 ? -11.711 -28.578 -22.781 1 89.25 214 PHE B CA 1
ATOM 7020 C C . PHE B 1 214 ? -12.891 -27.656 -22.516 1 89.25 214 PHE B C 1
ATOM 7022 O O . PHE B 1 214 ? -12.766 -26.656 -21.812 1 89.25 214 PHE B O 1
ATOM 7029 N N . LEU B 1 215 ? -14.016 -27.984 -23.062 1 91.12 215 LEU B N 1
ATOM 7030 C CA . LEU B 1 215 ? -15.211 -27.172 -22.922 1 91.12 215 LEU B CA 1
ATOM 7031 C C . LEU B 1 215 ? -15.641 -27.062 -21.469 1 91.12 215 LEU B C 1
ATOM 7033 O O . LEU B 1 215 ? -15.961 -25.969 -20.984 1 91.12 215 LEU B O 1
ATOM 7037 N N . LEU B 1 216 ? -15.594 -28.109 -20.812 1 88 216 LEU B N 1
ATOM 7038 C CA . LEU B 1 216 ? -16.031 -28.125 -19.422 1 88 216 LEU B CA 1
ATOM 7039 C C . LEU B 1 216 ? -15.055 -27.344 -18.531 1 88 216 LEU B C 1
ATOM 7041 O O . LEU B 1 216 ? -15.469 -26.688 -17.578 1 88 216 LEU B O 1
ATOM 7045 N N . LYS B 1 217 ? -13.812 -27.469 -18.812 1 86.81 217 LYS B N 1
ATOM 7046 C CA . LYS B 1 217 ? -12.82 -26.75 -18.031 1 86.81 217 LYS B CA 1
ATOM 7047 C C . LYS B 1 217 ? -12.945 -25.234 -18.219 1 86.81 217 LYS B C 1
ATOM 7049 O O . LYS B 1 217 ? -12.781 -24.469 -17.266 1 86.81 217 LYS B O 1
ATOM 7054 N N . VAL B 1 218 ? -13.328 -24.844 -19.391 1 87.44 218 VAL B N 1
ATOM 7055 C CA . VAL B 1 218 ? -13.492 -23.422 -19.672 1 87.44 218 VAL B CA 1
ATOM 7056 C C . VAL B 1 218 ? -14.734 -22.891 -18.969 1 87.44 218 VAL B C 1
ATOM 7058 O O . VAL B 1 218 ? -14.695 -21.812 -18.359 1 87.44 218 VAL B O 1
ATOM 7061 N N . VAL B 1 219 ? -15.773 -23.656 -19.016 1 85.44 219 VAL B N 1
ATOM 7062 C CA . VAL B 1 219 ? -17.016 -23.234 -18.375 1 85.44 219 VAL B CA 1
ATOM 7063 C C . VAL B 1 219 ? -16.828 -23.203 -16.859 1 85.44 219 VAL B C 1
ATOM 7065 O O . VAL B 1 219 ? -17.312 -22.266 -16.203 1 85.44 219 VAL B O 1
ATOM 7068 N N . ARG B 1 220 ? -16.219 -24.188 -16.438 1 80.75 220 ARG B N 1
ATOM 7069 C CA . ARG B 1 220 ? -15.953 -24.25 -15.008 1 80.75 220 ARG B CA 1
ATOM 7070 C C . ARG B 1 220 ? -15.133 -23.047 -14.555 1 80.75 220 ARG B C 1
ATOM 7072 O O . ARG B 1 220 ? -15.445 -22.422 -13.539 1 80.75 220 ARG B O 1
ATOM 7079 N N . SER B 1 221 ? -14.109 -22.734 -15.227 1 82.12 221 SER B N 1
ATOM 7080 C CA . SER B 1 221 ? -13.242 -21.609 -14.875 1 82.12 221 SER B CA 1
ATOM 7081 C C . SER B 1 221 ? -14.016 -20.297 -14.906 1 82.12 221 SER B C 1
ATOM 7083 O O . SER B 1 221 ? -13.805 -19.438 -14.047 1 82.12 221 SER B O 1
ATOM 7085 N N . ARG B 1 222 ? -14.93 -20.203 -15.828 1 83.12 222 ARG B N 1
ATOM 7086 C CA . ARG B 1 222 ? -15.734 -18.984 -15.945 1 83.12 222 ARG B CA 1
ATOM 7087 C C . ARG B 1 222 ? -16.688 -18.844 -14.766 1 83.12 222 ARG B C 1
ATOM 7089 O O . ARG B 1 222 ? -16.891 -17.734 -14.258 1 83.12 222 ARG B O 1
ATOM 7096 N N . ILE B 1 223 ? -17.234 -19.875 -14.391 1 82.31 223 ILE B N 1
ATOM 7097 C CA . ILE B 1 223 ? -18.172 -19.844 -13.266 1 82.31 223 ILE B CA 1
ATOM 7098 C C . ILE B 1 223 ? -17.422 -19.469 -11.984 1 82.31 223 ILE B C 1
ATOM 7100 O O . ILE B 1 223 ? -17.906 -18.672 -11.188 1 82.31 223 ILE B O 1
ATOM 7104 N N . ILE B 1 224 ? -16.297 -20.047 -11.859 1 79.69 224 ILE B N 1
ATOM 7105 C CA . ILE B 1 224 ? -15.484 -19.781 -10.672 1 79.69 224 ILE B CA 1
ATOM 7106 C C . ILE B 1 224 ? -15.078 -18.297 -10.656 1 79.69 224 ILE B C 1
ATOM 7108 O O . ILE B 1 224 ? -15.141 -17.656 -9.609 1 79.69 224 ILE B O 1
ATOM 7112 N N . ASP B 1 225 ? -14.727 -17.781 -11.773 1 80 225 ASP B N 1
ATOM 7113 C CA . ASP B 1 225 ? -14.266 -16.391 -11.875 1 80 225 ASP B CA 1
ATOM 7114 C C . ASP B 1 225 ? -15.406 -15.414 -11.586 1 80 225 ASP B C 1
ATOM 7116 O O . ASP B 1 225 ? -15.211 -14.414 -10.898 1 80 225 ASP B O 1
ATOM 7120 N N . MET B 1 226 ? -16.531 -15.758 -12.117 1 79.5 226 MET B N 1
ATOM 7121 C CA . MET B 1 226 ? -17.688 -14.883 -11.922 1 79.5 226 MET B CA 1
ATOM 7122 C C . MET B 1 226 ? -18.125 -14.891 -10.461 1 79.5 226 MET B C 1
ATOM 7124 O O . MET B 1 226 ? -18.5 -13.844 -9.922 1 79.5 226 MET B O 1
ATOM 7128 N N . THR B 1 227 ? -18.125 -16.031 -9.961 1 78.69 227 THR B N 1
ATOM 7129 C CA . THR B 1 227 ? -18.5 -16.125 -8.555 1 78.69 227 THR B CA 1
ATOM 7130 C C . THR B 1 227 ? -17.469 -15.422 -7.672 1 78.69 227 THR B C 1
ATOM 7132 O O . THR B 1 227 ? -17.828 -14.758 -6.703 1 78.69 227 THR B O 1
ATOM 7135 N N . GLY B 1 228 ? -16.234 -15.625 -7.98 1 77.06 228 GLY B N 1
ATOM 7136 C CA . GLY B 1 228 ? -15.172 -14.953 -7.238 1 77.06 228 GLY B CA 1
ATOM 7137 C C . GLY B 1 228 ? -15.266 -13.445 -7.309 1 77.06 228 GLY B C 1
ATOM 7138 O O . GLY B 1 228 ? -15.023 -12.758 -6.312 1 77.06 228 GLY B O 1
ATOM 7139 N N . LYS B 1 229 ? -15.641 -12.945 -8.43 1 81.38 229 LYS B N 1
ATOM 7140 C CA . LYS B 1 229 ? -15.797 -11.508 -8.633 1 81.38 229 LYS B CA 1
ATOM 7141 C C . LYS B 1 229 ? -16.891 -10.945 -7.738 1 81.38 229 LYS B C 1
ATOM 7143 O O . LYS B 1 229 ? -16.719 -9.891 -7.121 1 81.38 229 LYS B O 1
ATOM 7148 N N . LYS B 1 230 ? -17.938 -11.602 -7.68 1 79.94 230 LYS B N 1
ATOM 7149 C CA . LYS B 1 230 ? -19.062 -11.141 -6.875 1 79.94 230 LYS B CA 1
ATOM 7150 C C . LYS B 1 230 ? -18.719 -11.164 -5.387 1 79.94 230 LYS B C 1
ATOM 7152 O O . LYS B 1 230 ? -19.078 -10.234 -4.652 1 79.94 230 LYS B O 1
ATOM 7157 N N . VAL B 1 231 ? -18.094 -12.164 -4.988 1 78.56 231 VAL B N 1
ATOM 7158 C CA . VAL B 1 231 ? -17.688 -12.281 -3.594 1 78.56 231 VAL B CA 1
ATOM 7159 C C . VAL B 1 231 ? -16.703 -11.172 -3.248 1 78.56 231 VAL B C 1
ATOM 7161 O O . VAL B 1 231 ? -16.766 -10.586 -2.164 1 78.56 231 VAL B O 1
ATOM 7164 N N . ASP B 1 232 ? -15.867 -10.906 -4.172 1 80.56 232 ASP B N 1
ATOM 7165 C CA . ASP B 1 232 ? -14.844 -9.883 -3.967 1 80.56 232 ASP B CA 1
ATOM 7166 C C . ASP B 1 232 ? -15.469 -8.516 -3.734 1 80.56 232 ASP B C 1
ATOM 7168 O O . ASP B 1 232 ? -15.094 -7.801 -2.803 1 80.56 232 ASP B O 1
ATOM 7172 N N . VAL B 1 233 ? -16.422 -8.164 -4.57 1 83.19 233 VAL B N 1
ATOM 7173 C CA . VAL B 1 233 ? -17.031 -6.84 -4.508 1 83.19 233 VAL B CA 1
ATOM 7174 C C . VAL B 1 233 ? -17.781 -6.684 -3.191 1 83.19 233 VAL B C 1
ATOM 7176 O O . VAL B 1 233 ? -17.672 -5.656 -2.518 1 83.19 233 VAL B O 1
ATOM 7179 N N . VAL B 1 234 ? -18.438 -7.719 -2.797 1 81.62 234 VAL B N 1
ATOM 7180 C CA . VAL B 1 234 ? -19.25 -7.648 -1.592 1 81.62 234 VAL B CA 1
ATOM 7181 C C . VAL B 1 234 ? -18.359 -7.617 -0.357 1 81.62 234 VAL B C 1
ATOM 7183 O O . VAL B 1 234 ? -18.578 -6.82 0.558 1 81.62 234 VAL B O 1
ATOM 7186 N N . LEU B 1 235 ? -17.359 -8.406 -0.369 1 83.44 235 LEU B N 1
ATOM 7187 C CA . LEU B 1 235 ? -16.484 -8.484 0.796 1 83.44 235 LEU B CA 1
ATOM 7188 C C . LEU B 1 235 ? -15.648 -7.219 0.932 1 83.44 235 LEU B C 1
ATOM 7190 O O . LEU B 1 235 ? -15.422 -6.734 2.043 1 83.44 235 LEU B O 1
ATOM 7194 N N . ALA B 1 236 ? -15.109 -6.781 -0.212 1 85.88 236 ALA B N 1
ATOM 7195 C CA . ALA B 1 236 ? -14.312 -5.559 -0.18 1 85.88 236 ALA B CA 1
ATOM 7196 C C . ALA B 1 236 ? -15.133 -4.387 0.353 1 85.88 236 ALA B C 1
ATOM 7198 O O . ALA B 1 236 ? -14.617 -3.557 1.108 1 85.88 236 ALA B O 1
ATOM 7199 N N . ALA B 1 237 ? -16.391 -4.34 -0.07 1 85.19 237 ALA B N 1
ATOM 7200 C CA . ALA B 1 237 ? -17.281 -3.277 0.388 1 85.19 237 ALA B CA 1
ATOM 7201 C C . ALA B 1 237 ? -17.516 -3.371 1.893 1 85.19 237 ALA B C 1
ATOM 7203 O O . ALA B 1 237 ? -17.484 -2.359 2.596 1 85.19 237 ALA B O 1
ATOM 7204 N N . ARG B 1 238 ? -17.656 -4.535 2.352 1 84.19 238 ARG B N 1
ATOM 7205 C CA . ARG B 1 238 ? -17.953 -4.746 3.764 1 84.19 238 ARG B CA 1
ATOM 7206 C C . ARG B 1 238 ? -16.734 -4.422 4.633 1 84.19 238 ARG B C 1
ATOM 7208 O O . ARG B 1 238 ? -16.875 -3.828 5.703 1 84.19 238 ARG B O 1
ATOM 7215 N N . ILE B 1 239 ? -15.625 -4.852 4.211 1 87.56 239 ILE B N 1
ATOM 7216 C CA . ILE B 1 239 ? -14.406 -4.621 4.984 1 87.56 239 ILE B CA 1
ATOM 7217 C C . ILE B 1 239 ? -14.117 -3.125 5.055 1 87.56 239 ILE B C 1
ATOM 7219 O O . ILE B 1 239 ? -13.789 -2.602 6.121 1 87.56 239 ILE B O 1
ATOM 7223 N N . PHE B 1 240 ? -14.258 -2.463 3.973 1 89.69 240 PHE B N 1
ATOM 7224 C CA . PHE B 1 240 ? -13.984 -1.031 3.932 1 89.69 240 PHE B CA 1
ATOM 7225 C C . PHE B 1 240 ? -14.969 -0.265 4.809 1 89.69 240 PHE B C 1
ATOM 7227 O O . PHE B 1 240 ? -14.578 0.673 5.508 1 89.69 240 PHE B O 1
ATOM 7234 N N . GLU B 1 241 ? -16.156 -0.643 4.648 1 87.5 241 GLU B N 1
ATOM 7235 C CA . GLU B 1 241 ? -17.188 -0.015 5.484 1 87.5 241 GLU B CA 1
ATOM 7236 C C . GLU B 1 241 ? -16.859 -0.187 6.969 1 87.5 241 GLU B C 1
ATOM 7238 O O . GLU B 1 241 ? -17.016 0.75 7.754 1 87.5 241 GLU B O 1
ATOM 7243 N N . HIS B 1 242 ? -16.422 -1.35 7.297 1 87.38 242 HIS B N 1
ATOM 7244 C CA . HIS B 1 242 ? -16.078 -1.629 8.688 1 87.38 242 HIS B CA 1
ATOM 7245 C C . HIS B 1 242 ? -14.898 -0.787 9.148 1 87.38 242 HIS B C 1
ATOM 7247 O O . HIS B 1 242 ? -14.914 -0.226 10.242 1 87.38 242 HIS B O 1
ATOM 7253 N N . VAL B 1 243 ? -13.945 -0.693 8.32 1 88.12 243 VAL B N 1
ATOM 7254 C CA . VAL B 1 243 ? -12.734 0.042 8.664 1 88.12 243 VAL B CA 1
ATOM 7255 C C . VAL B 1 243 ? -13.055 1.524 8.828 1 88.12 243 VAL B C 1
ATOM 7257 O O . VAL B 1 243 ? -12.531 2.184 9.734 1 88.12 243 VAL B O 1
ATOM 7260 N N . MET B 1 244 ? -13.922 2.045 8.008 1 87.5 244 MET B N 1
ATOM 7261 C CA . MET B 1 244 ? -14.305 3.453 8.062 1 87.5 244 MET B CA 1
ATOM 7262 C C . MET B 1 244 ? -15.164 3.732 9.297 1 87.5 244 MET B C 1
ATOM 7264 O O . MET B 1 244 ? -15.234 4.867 9.766 1 87.5 244 MET B O 1
ATOM 7268 N N . ALA B 1 245 ? -15.742 2.672 9.812 1 86.75 245 ALA B N 1
ATOM 7269 C CA . ALA B 1 245 ? -16.688 2.844 10.922 1 86.75 245 ALA B CA 1
ATOM 7270 C C . ALA B 1 245 ? -16.031 2.467 12.25 1 86.75 245 ALA B C 1
ATOM 7272 O O . ALA B 1 245 ? -16.688 2.473 13.289 1 86.75 245 ALA B O 1
ATOM 7273 N N . LEU B 1 246 ? -14.758 2.221 12.281 1 87.62 246 LEU B N 1
ATOM 7274 C CA . LEU B 1 246 ? -14.07 1.847 13.516 1 87.62 246 LEU B CA 1
ATOM 7275 C C . LEU B 1 246 ? -14.047 3.008 14.5 1 87.62 246 LEU B C 1
ATOM 7277 O O . LEU B 1 246 ? -13.977 4.172 14.094 1 87.62 246 LEU B O 1
ATOM 7281 N N . LYS B 1 247 ? -14.109 2.621 15.688 1 87.62 247 LYS B N 1
ATOM 7282 C CA . LYS B 1 247 ? -13.898 3.648 16.703 1 87.62 247 LYS B CA 1
ATOM 7283 C C . LYS B 1 247 ? -12.5 4.242 16.609 1 87.62 247 LYS B C 1
ATOM 7285 O O . LYS B 1 247 ? -11.531 3.518 16.359 1 87.62 247 LYS B O 1
ATOM 7290 N N . MET B 1 248 ? -12.406 5.461 16.812 1 84.38 248 MET B N 1
ATOM 7291 C CA . MET B 1 248 ? -11.141 6.168 16.625 1 84.38 248 MET B CA 1
ATOM 7292 C C . MET B 1 248 ? -10.102 5.695 17.641 1 84.38 248 MET B C 1
ATOM 7294 O O . MET B 1 248 ? -8.898 5.711 17.359 1 84.38 248 MET B O 1
ATOM 7298 N N . ASP B 1 249 ? -10.531 5.25 18.766 1 82.56 249 ASP B N 1
ATOM 7299 C CA . ASP B 1 249 ? -9.602 4.848 19.828 1 82.56 249 ASP B CA 1
ATOM 7300 C C . ASP B 1 249 ? -9.023 3.461 19.547 1 82.56 249 ASP B C 1
ATOM 7302 O O . ASP B 1 249 ? -7.988 3.09 20.094 1 82.56 249 ASP B O 1
ATOM 7306 N N . LYS B 1 250 ? -9.664 2.713 18.734 1 82.5 250 LYS B N 1
ATOM 7307 C CA . LYS B 1 250 ? -9.234 1.345 18.453 1 82.5 250 LYS B CA 1
ATOM 7308 C C . LYS B 1 250 ? -8.531 1.252 17.094 1 82.5 250 LYS B C 1
ATOM 7310 O O . LYS B 1 250 ? -8.086 0.176 16.703 1 82.5 250 LYS B O 1
ATOM 7315 N N . ARG B 1 251 ? -8.375 2.303 16.453 1 81.56 251 ARG B N 1
ATOM 7316 C CA . ARG B 1 251 ? -7.75 2.297 15.141 1 81.56 251 ARG B CA 1
ATOM 7317 C C . ARG B 1 251 ? -6.246 2.062 15.242 1 81.56 251 ARG B C 1
ATOM 7319 O O . ARG B 1 251 ? -5.586 2.623 16.125 1 81.56 251 ARG B O 1
ATOM 7326 N N . PRO B 1 252 ? -5.734 1.271 14.383 1 79.62 252 PRO B N 1
ATOM 7327 C CA . PRO B 1 252 ? -4.281 1.08 14.359 1 79.62 252 PRO B CA 1
ATOM 7328 C C . PRO B 1 252 ? -3.523 2.359 14.016 1 79.62 252 PRO B C 1
ATOM 7330 O O . PRO B 1 252 ? -3.998 3.16 13.203 1 79.62 252 PRO B O 1
ATOM 7333 N N . PRO B 1 253 ? -2.322 2.488 14.531 1 76.19 253 PRO B N 1
ATOM 7334 C CA . PRO B 1 253 ? -1.59 3.75 14.406 1 76.19 253 PRO B CA 1
ATOM 7335 C C . PRO B 1 253 ? -0.958 3.93 13.031 1 76.19 253 PRO B C 1
ATOM 7337 O O . PRO B 1 253 ? -0.714 5.062 12.602 1 76.19 253 PRO B O 1
ATOM 7340 N N . SER B 1 254 ? -0.74 2.857 12.336 1 84.12 254 SER B N 1
ATOM 7341 C CA . SER B 1 254 ? -0.025 2.988 11.078 1 84.12 254 SER B CA 1
ATOM 7342 C C . SER B 1 254 ? -0.961 2.793 9.891 1 84.12 254 SER B C 1
ATOM 7344 O O . SER B 1 254 ? -1.531 1.714 9.711 1 84.12 254 SER B O 1
ATOM 7346 N N . VAL B 1 255 ? -1.11 3.857 9.086 1 85.69 255 VAL B N 1
ATOM 7347 C CA . VAL B 1 255 ? -1.947 3.832 7.891 1 85.69 255 VAL B CA 1
ATOM 7348 C C . VAL B 1 255 ? -1.379 2.834 6.883 1 85.69 255 VAL B C 1
ATOM 7350 O O . VAL B 1 255 ? -2.129 2.088 6.25 1 85.69 255 VAL B O 1
ATOM 7353 N N . GLY B 1 256 ? -0.073 2.791 6.809 1 83.69 256 GLY B N 1
ATOM 7354 C CA . GLY B 1 256 ? 0.564 1.879 5.871 1 83.69 256 GLY B CA 1
ATOM 7355 C C . GLY B 1 256 ? 0.325 0.418 6.207 1 83.69 256 GLY B C 1
ATOM 7356 O O . GLY B 1 256 ? 0.086 -0.397 5.312 1 83.69 256 GLY B O 1
ATOM 7357 N N . ILE B 1 257 ? 0.32 0.092 7.441 1 82.88 257 ILE B N 1
ATOM 7358 C CA . ILE B 1 257 ? 0.091 -1.284 7.871 1 82.88 257 ILE B CA 1
ATOM 7359 C C . ILE B 1 257 ? -1.361 -1.673 7.602 1 82.88 257 ILE B C 1
ATOM 7361 O O . ILE B 1 257 ? -1.633 -2.76 7.082 1 82.88 257 ILE B O 1
ATOM 7365 N N . LEU B 1 258 ? -2.244 -0.746 7.934 1 86.38 258 LEU B N 1
ATOM 7366 C CA . LEU B 1 258 ? -3.658 -1.006 7.699 1 86.38 258 LEU B CA 1
ATOM 7367 C C . LEU B 1 258 ? -3.939 -1.177 6.211 1 86.38 258 LEU B C 1
ATOM 7369 O O . LEU B 1 258 ? -4.703 -2.061 5.812 1 86.38 258 LEU B O 1
ATOM 7373 N N . ALA B 1 259 ? -3.338 -0.31 5.418 1 86.5 259 ALA B N 1
ATOM 7374 C CA . ALA B 1 259 ? -3.51 -0.401 3.973 1 86.5 259 ALA B CA 1
ATOM 7375 C C . ALA B 1 259 ? -2.965 -1.723 3.438 1 86.5 259 ALA B C 1
ATOM 7377 O O . ALA B 1 259 ? -3.566 -2.338 2.555 1 86.5 259 ALA B O 1
ATOM 7378 N N . ASN B 1 260 ? -1.874 -2.125 3.994 1 84.62 260 ASN B N 1
ATOM 7379 C CA . ASN B 1 260 ? -1.288 -3.396 3.582 1 84.62 260 ASN B CA 1
ATOM 7380 C C . ASN B 1 260 ? -2.182 -4.574 3.963 1 84.62 260 ASN B C 1
ATOM 7382 O O . ASN B 1 260 ? -2.305 -5.535 3.203 1 84.62 260 ASN B O 1
ATOM 7386 N N . GLN B 1 261 ? -2.744 -4.586 5.09 1 82.94 261 GLN B N 1
ATOM 7387 C CA . GLN B 1 261 ? -3.645 -5.645 5.531 1 82.94 261 GLN B CA 1
ATOM 7388 C C . GLN B 1 261 ? -4.859 -5.754 4.617 1 82.94 261 GLN B C 1
ATOM 7390 O O . GLN B 1 261 ? -5.312 -6.855 4.305 1 82.94 261 GLN B O 1
ATOM 7395 N N . MET B 1 262 ? -5.316 -4.609 4.223 1 85.56 262 MET B N 1
ATOM 7396 C CA . MET B 1 262 ? -6.461 -4.605 3.318 1 85.56 262 MET B CA 1
ATOM 7397 C C . MET B 1 262 ? -6.074 -5.16 1.952 1 85.56 262 MET B C 1
ATOM 7399 O O . MET B 1 262 ? -6.871 -5.852 1.312 1 85.56 262 MET B O 1
ATOM 7403 N N . ARG B 1 263 ? -4.895 -4.859 1.641 1 78.81 263 ARG B N 1
ATOM 7404 C CA . ARG B 1 263 ? -4.402 -5.379 0.369 1 78.81 263 ARG B CA 1
ATOM 7405 C C . ARG B 1 263 ? -4.215 -6.891 0.433 1 78.81 263 ARG B C 1
ATOM 7407 O O . ARG B 1 263 ? -4.445 -7.594 -0.553 1 78.81 263 ARG B O 1
ATOM 7414 N N . ASP B 1 264 ? -3.775 -7.32 1.527 1 77.38 264 ASP B N 1
ATOM 7415 C CA . ASP B 1 264 ? -3.584 -8.758 1.706 1 77.38 264 ASP B CA 1
ATOM 7416 C C . ASP B 1 264 ? -4.898 -9.516 1.518 1 77.38 264 ASP B C 1
ATOM 7418 O O . ASP B 1 264 ? -4.895 -10.711 1.223 1 77.38 264 ASP B O 1
ATOM 7422 N N . PHE B 1 265 ? -5.953 -8.797 1.656 1 77.06 265 PHE B N 1
ATOM 7423 C CA . PHE B 1 265 ? -7.25 -9.422 1.436 1 77.06 265 PHE B CA 1
ATOM 7424 C C . PHE B 1 265 ? -7.402 -9.852 -0.019 1 77.06 265 PHE B C 1
ATOM 7426 O O . PHE B 1 265 ? -8.156 -10.781 -0.321 1 77.06 265 PHE B O 1
ATOM 7433 N N . ASP B 1 266 ? -6.633 -9.227 -0.778 1 74 266 ASP B N 1
ATOM 7434 C CA . ASP B 1 266 ? -6.66 -9.625 -2.182 1 74 266 ASP B CA 1
ATOM 7435 C C . ASP B 1 266 ? -6.172 -11.062 -2.354 1 74 266 ASP B C 1
ATOM 7437 O O . ASP B 1 266 ? -6.668 -11.789 -3.215 1 74 266 ASP B O 1
ATOM 7441 N N . SER B 1 267 ? -5.285 -11.398 -1.458 1 71.5 267 SER B N 1
ATOM 7442 C CA . SER B 1 267 ? -4.789 -12.773 -1.518 1 71.5 267 SER B CA 1
ATOM 7443 C C . SER B 1 267 ? -5.863 -13.766 -1.094 1 71.5 267 SER B C 1
ATOM 7445 O O . SER B 1 267 ? -5.938 -14.875 -1.634 1 71.5 267 SER B O 1
ATOM 7447 N N . VAL B 1 268 ? -6.699 -13.438 -0.131 1 72.19 268 VAL B N 1
ATOM 7448 C CA . VAL B 1 268 ? -7.797 -14.289 0.322 1 72.19 268 VAL B CA 1
ATOM 7449 C C . VAL B 1 268 ? -8.805 -14.484 -0.811 1 72.19 268 VAL B C 1
ATOM 7451 O O . VAL B 1 268 ? -9.273 -15.602 -1.047 1 72.19 268 VAL B O 1
ATOM 7454 N N . ARG B 1 269 ? -8.93 -13.406 -1.411 1 68.5 269 ARG B N 1
ATOM 7455 C CA . ARG B 1 269 ? -9.852 -13.461 -2.541 1 68.5 269 ARG B CA 1
ATOM 7456 C C . ARG B 1 269 ? -9.328 -14.383 -3.637 1 68.5 269 ARG B C 1
ATOM 7458 O O . ARG B 1 269 ? -10.078 -15.18 -4.195 1 68.5 269 ARG B O 1
ATOM 7465 N N . GLU B 1 270 ? -8.094 -14.258 -3.971 1 65.25 270 GLU B N 1
ATOM 7466 C CA . GLU B 1 270 ? -7.469 -15.055 -5.023 1 65.25 270 GLU B CA 1
ATOM 7467 C C . GLU B 1 270 ? -7.527 -16.547 -4.691 1 65.25 270 GLU B C 1
ATOM 7469 O O . GLU B 1 270 ? -7.637 -17.375 -5.59 1 65.25 270 GLU B O 1
ATOM 7474 N N . PHE B 1 271 ? -7.527 -16.797 -3.428 1 63.72 271 PHE B N 1
ATOM 7475 C CA . PHE B 1 271 ? -7.578 -18.188 -2.992 1 63.72 271 PHE B CA 1
ATOM 7476 C C . PHE B 1 271 ? -8.914 -18.828 -3.352 1 63.72 271 PHE B C 1
ATOM 7478 O O . PHE B 1 271 ? -8.969 -19.984 -3.764 1 63.72 271 PHE B O 1
ATOM 7485 N N . PHE B 1 272 ? -9.961 -18.031 -3.215 1 62.16 272 PHE B N 1
ATOM 7486 C CA . PHE B 1 272 ? -11.281 -18.609 -3.412 1 62.16 272 PHE B CA 1
ATOM 7487 C C . PHE B 1 272 ? -11.68 -18.578 -4.883 1 62.16 272 PHE B C 1
ATOM 7489 O O . PHE B 1 272 ? -12.625 -19.25 -5.293 1 62.16 272 PHE B O 1
ATOM 7496 N N . THR B 1 273 ? -10.961 -17.812 -5.609 1 59.09 273 THR B N 1
ATOM 7497 C CA . THR B 1 273 ? -11.297 -17.703 -7.023 1 59.09 273 THR B CA 1
ATOM 7498 C C . THR B 1 273 ? -10.297 -18.484 -7.879 1 59.09 273 THR B C 1
ATOM 7500 O O . THR B 1 273 ? -10.586 -18.812 -9.031 1 59.09 273 THR B O 1
ATOM 7503 N N . SER B 1 274 ? -9.188 -18.734 -7.25 1 59.78 274 SER B N 1
ATOM 7504 C CA . SER B 1 274 ? -8.094 -19.156 -8.109 1 59.78 274 SER B CA 1
ATOM 7505 C C . SER B 1 274 ? -7.988 -20.688 -8.156 1 59.78 274 SER B C 1
ATOM 7507 O O . SER B 1 274 ? -8.852 -21.375 -7.617 1 59.78 274 SER B O 1
ATOM 7509 N N . GLY B 1 275 ? -7.055 -21.125 -8.789 1 59 275 GLY B N 1
ATOM 7510 C CA . GLY B 1 275 ? -6.574 -22.484 -9.008 1 59 275 GLY B CA 1
ATOM 7511 C C . GLY B 1 275 ? -6.527 -23.312 -7.742 1 59 275 GLY B C 1
ATOM 7512 O O . GLY B 1 275 ? -6.641 -24.547 -7.793 1 59 275 GLY B O 1
ATOM 7513 N N . THR B 1 276 ? -6.805 -22.609 -6.621 1 62.81 276 THR B N 1
ATOM 7514 C CA . THR B 1 276 ? -6.746 -23.344 -5.359 1 62.81 276 THR B CA 1
ATOM 7515 C C . THR B 1 276 ? -8.008 -24.172 -5.156 1 62.81 276 THR B C 1
ATOM 7517 O O . THR B 1 276 ? -7.941 -25.312 -4.684 1 62.81 276 THR B O 1
ATOM 7520 N N . VAL B 1 277 ? -9.086 -23.609 -5.574 1 64.44 277 VAL B N 1
ATOM 7521 C CA . VAL B 1 277 ? -10.336 -24.344 -5.461 1 64.44 277 VAL B CA 1
ATOM 7522 C C . VAL B 1 277 ? -10.32 -25.547 -6.402 1 64.44 277 VAL B C 1
ATOM 7524 O O . VAL B 1 277 ? -10.75 -26.641 -6.031 1 64.44 277 VAL B O 1
ATOM 7527 N N . VAL B 1 278 ? -9.703 -25.328 -7.469 1 65.5 278 VAL B N 1
ATOM 7528 C CA . VAL B 1 278 ? -9.594 -26.391 -8.461 1 65.5 278 VAL B CA 1
ATOM 7529 C C . VAL B 1 278 ? -8.672 -27.5 -7.938 1 65.5 278 VAL B C 1
ATOM 7531 O O . VAL B 1 278 ? -9.016 -28.688 -8.008 1 65.5 278 VAL B O 1
ATOM 7534 N N . SER B 1 279 ? -7.594 -27.062 -7.383 1 64.81 279 SER B N 1
ATOM 7535 C CA . SER B 1 279 ? -6.633 -28.031 -6.871 1 64.81 279 SER B CA 1
ATOM 7536 C C . SER B 1 279 ? -7.207 -28.812 -5.695 1 64.81 279 SER B C 1
ATOM 7538 O O . SER B 1 279 ? -6.945 -30.016 -5.551 1 64.81 279 SER B O 1
ATOM 7540 N N . ALA B 1 280 ? -7.98 -28.141 -4.949 1 68.12 280 ALA B N 1
ATOM 7541 C CA . ALA B 1 280 ? -8.594 -28.812 -3.801 1 68.12 280 ALA B CA 1
ATOM 7542 C C . ALA B 1 280 ? -9.602 -29.859 -4.246 1 68.12 280 ALA B C 1
ATOM 7544 O O . ALA B 1 280 ? -9.68 -30.938 -3.662 1 68.12 280 ALA B O 1
ATOM 7545 N N . THR B 1 281 ? -10.344 -29.547 -5.242 1 69.81 281 THR B N 1
ATOM 7546 C CA . THR B 1 281 ? -11.32 -30.5 -5.758 1 69.81 281 THR B CA 1
ATOM 7547 C C . THR B 1 281 ? -10.633 -31.672 -6.434 1 69.81 281 THR B C 1
ATOM 7549 O O . THR B 1 281 ? -11.086 -32.812 -6.312 1 69.81 281 THR B O 1
ATOM 7552 N N . ASP B 1 282 ? -9.484 -31.344 -7.055 1 69.31 282 ASP B N 1
ATOM 7553 C CA . ASP B 1 282 ? -8.758 -32.406 -7.727 1 69.31 282 ASP B CA 1
ATOM 7554 C C . ASP B 1 282 ? -8.172 -33.406 -6.715 1 69.31 282 ASP B C 1
ATOM 7556 O O . ASP B 1 282 ? -8.117 -34.594 -6.98 1 69.31 282 ASP B O 1
ATOM 7560 N N . MET B 1 283 ? -7.828 -32.938 -5.598 1 71.38 283 MET B N 1
ATOM 7561 C CA . MET B 1 283 ? -7.258 -33.781 -4.551 1 71.38 283 MET B CA 1
ATOM 7562 C C . MET B 1 283 ? -8.289 -34.781 -4.047 1 71.38 283 MET B C 1
ATOM 7564 O O . MET B 1 283 ? -7.945 -35.938 -3.732 1 71.38 283 MET B O 1
ATOM 7568 N N . LEU B 1 284 ? -9.492 -34.312 -4.078 1 72.56 284 LEU B N 1
ATOM 7569 C CA . LEU B 1 284 ? -10.57 -35.188 -3.621 1 72.56 284 LEU B CA 1
ATOM 7570 C C . LEU B 1 284 ? -10.781 -36.344 -4.598 1 72.56 284 LEU B C 1
ATOM 7572 O O . LEU B 1 284 ? -11.172 -37.438 -4.195 1 72.56 284 LEU B O 1
ATOM 7576 N N . PHE B 1 285 ? -10.375 -36.125 -5.781 1 76.19 285 PHE B N 1
ATOM 7577 C CA . PHE B 1 285 ? -10.625 -37.125 -6.793 1 76.19 285 PHE B CA 1
ATOM 7578 C C . PHE B 1 285 ? -9.422 -38.062 -6.941 1 76.19 285 PHE B C 1
ATOM 7580 O O . PHE B 1 285 ? -9.445 -39 -7.746 1 76.19 285 PHE B O 1
ATOM 7587 N N . ALA B 1 286 ? -8.383 -37.781 -6.121 1 77.75 286 ALA B N 1
ATOM 7588 C CA . ALA B 1 286 ? -7.246 -38.719 -6.09 1 77.75 286 ALA B CA 1
ATOM 7589 C C . ALA B 1 286 ? -7.68 -40.125 -5.668 1 77.75 286 ALA B C 1
ATOM 7591 O O . ALA B 1 286 ? -7.168 -41.094 -6.18 1 77.75 286 ALA B O 1
ATOM 7592 N N . ILE B 1 287 ? -8.711 -40.156 -4.859 1 79.62 287 ILE B N 1
ATOM 7593 C CA . ILE B 1 287 ? -9.219 -41.438 -4.355 1 79.62 287 ILE B CA 1
ATOM 7594 C C . ILE B 1 287 ? -9.859 -42.219 -5.496 1 79.62 287 ILE B C 1
ATOM 7596 O O . ILE B 1 287 ? -9.734 -43.438 -5.559 1 79.62 287 ILE B O 1
ATOM 7600 N N . LEU B 1 288 ? -10.5 -41.469 -6.355 1 83.31 288 LEU B N 1
ATOM 7601 C CA . LEU B 1 288 ? -11.117 -42.125 -7.512 1 83.31 288 LEU B CA 1
ATOM 7602 C C . LEU B 1 288 ? -10.062 -42.781 -8.398 1 83.31 288 LEU B C 1
ATOM 7604 O O . LEU B 1 288 ? -10.25 -43.906 -8.859 1 83.31 288 LEU B O 1
ATOM 7608 N N . PHE B 1 289 ? -8.977 -42.188 -8.602 1 86.69 289 PHE B N 1
ATOM 7609 C CA . PHE B 1 289 ? -7.918 -42.719 -9.461 1 86.69 289 PHE B CA 1
ATOM 7610 C C . PHE B 1 289 ? -7.25 -43.938 -8.805 1 86.69 289 PHE B C 1
ATOM 7612 O O . PHE B 1 289 ? -6.848 -44.875 -9.492 1 86.69 289 PHE B O 1
ATOM 7619 N N . ILE B 1 290 ? -7.164 -43.906 -7.496 1 87.19 290 ILE B N 1
ATOM 7620 C CA . ILE B 1 290 ? -6.59 -45.031 -6.777 1 87.19 290 ILE B CA 1
ATOM 7621 C C . ILE B 1 290 ? -7.508 -46.25 -6.902 1 87.19 290 ILE B C 1
ATOM 7623 O O . ILE B 1 290 ? -7.043 -47.375 -7.094 1 87.19 290 ILE B O 1
ATOM 7627 N N . ALA B 1 291 ? -8.781 -46 -6.797 1 87.81 291 ALA B N 1
ATOM 7628 C CA . ALA B 1 291 ? -9.758 -47.062 -6.93 1 87.81 291 ALA B CA 1
ATOM 7629 C C . ALA B 1 291 ? -9.68 -47.719 -8.312 1 87.81 291 ALA B C 1
ATOM 7631 O O . ALA B 1 291 ? -9.703 -48.938 -8.438 1 87.81 291 ALA B O 1
ATOM 7632 N N . VAL B 1 292 ? -9.555 -46.906 -9.312 1 87.94 292 VAL B N 1
ATOM 7633 C CA . VAL B 1 292 ? -9.469 -47.406 -10.68 1 87.94 292 VAL B CA 1
ATOM 7634 C C . VAL B 1 292 ? -8.156 -48.156 -10.867 1 87.94 292 VAL B C 1
ATOM 7636 O O . VAL B 1 292 ? -8.109 -49.188 -11.578 1 87.94 292 VAL B O 1
ATOM 7639 N N . LEU B 1 293 ? -7.117 -47.719 -10.25 1 88.69 293 LEU B N 1
ATOM 7640 C CA . LEU B 1 293 ? -5.816 -48.375 -10.32 1 88.69 293 LEU B CA 1
ATOM 7641 C C . LEU B 1 293 ? -5.883 -49.781 -9.727 1 88.69 293 LEU B C 1
ATOM 7643 O O . LEU B 1 293 ? -5.293 -50.719 -10.273 1 88.69 293 LEU B O 1
ATOM 7647 N N . PHE B 1 294 ? -6.617 -49.969 -8.672 1 89.56 294 PHE B N 1
ATOM 7648 C CA . PHE B 1 294 ? -6.773 -51.281 -8.055 1 89.56 294 PHE B CA 1
ATOM 7649 C C . PHE B 1 294 ? -7.578 -52.219 -8.961 1 89.56 294 PHE B C 1
ATOM 7651 O O . PHE B 1 294 ? -7.32 -53.406 -9.008 1 89.56 294 PHE B O 1
ATOM 7658 N N . MET B 1 295 ? -8.477 -51.688 -9.703 1 88.56 295 MET B N 1
ATOM 7659 C CA . MET B 1 295 ? -9.32 -52.469 -10.578 1 88.56 295 MET B CA 1
ATOM 7660 C C . MET B 1 295 ? -8.547 -52.969 -11.805 1 88.56 295 MET B C 1
ATOM 7662 O O . MET B 1 295 ? -8.773 -54.062 -12.289 1 88.56 295 MET B O 1
ATOM 7666 N N . ILE B 1 296 ? -7.645 -52.125 -12.25 1 83.94 296 ILE B N 1
ATOM 7667 C CA . ILE B 1 296 ? -6.961 -52.438 -13.5 1 83.94 296 ILE B CA 1
ATOM 7668 C C . ILE B 1 296 ? -5.656 -53.156 -13.211 1 83.94 296 ILE B C 1
ATOM 7670 O O . ILE B 1 296 ? -5.297 -54.094 -13.93 1 83.94 296 ILE B O 1
ATOM 7674 N N . ALA B 1 297 ? -4.879 -52.781 -12.141 1 84.5 297 ALA B N 1
ATOM 7675 C CA . ALA B 1 297 ? -3.533 -53.312 -11.953 1 84.5 297 ALA B CA 1
ATOM 7676 C C . ALA B 1 297 ? -3.418 -54.062 -10.633 1 84.5 297 ALA B C 1
ATOM 7678 O O . ALA B 1 297 ? -2.324 -54.469 -10.242 1 84.5 297 ALA B O 1
ATOM 7679 N N . GLY B 1 298 ? -4.543 -54.281 -9.852 1 83.5 298 GLY B N 1
ATOM 7680 C CA . GLY B 1 298 ? -4.59 -55.094 -8.648 1 83.5 298 GLY B CA 1
ATOM 7681 C C . GLY B 1 298 ? -3.674 -54.562 -7.547 1 83.5 298 GLY B C 1
ATOM 7682 O O . GLY B 1 298 ? -3.828 -53.438 -7.074 1 83.5 298 GLY B O 1
ATOM 7683 N N . PRO B 1 299 ? -2.561 -55.375 -7.426 1 87 299 PRO B N 1
ATOM 7684 C CA . PRO B 1 299 ? -1.707 -55.062 -6.273 1 87 299 PRO B CA 1
ATOM 7685 C C . PRO B 1 299 ? -0.793 -53.875 -6.512 1 87 299 PRO B C 1
ATOM 7687 O O . PRO B 1 299 ? -0.264 -53.281 -5.559 1 87 299 PRO B O 1
ATOM 7690 N N . LEU B 1 300 ? -0.673 -53.312 -7.672 1 90 300 LEU B N 1
ATOM 7691 C CA . LEU B 1 300 ? 0.177 -52.156 -7.965 1 90 300 LEU B CA 1
ATOM 7692 C C . LEU B 1 300 ? -0.402 -50.906 -7.363 1 90 300 LEU B C 1
ATOM 7694 O O . LEU B 1 300 ? 0.315 -49.906 -7.18 1 90 300 LEU B O 1
ATOM 7698 N N . GLY B 1 301 ? -1.677 -50.938 -7.082 1 88.69 301 GLY B N 1
ATOM 7699 C CA . GLY B 1 301 ? -2.348 -49.75 -6.531 1 88.69 301 GLY B CA 1
ATOM 7700 C C . GLY B 1 301 ? -1.882 -49.406 -5.129 1 88.69 301 GLY B C 1
ATOM 7701 O O . GLY B 1 301 ? -2.043 -48.281 -4.676 1 88.69 301 GLY B O 1
ATOM 7702 N N . TRP B 1 302 ? -1.107 -50.344 -4.523 1 89.44 302 TRP B N 1
ATOM 7703 C CA . TRP B 1 302 ? -0.645 -50.125 -3.158 1 89.44 302 TRP B CA 1
ATOM 7704 C C . TRP B 1 302 ? 0.522 -49.156 -3.135 1 89.44 302 TRP B C 1
ATOM 7706 O O . TRP B 1 302 ? 0.778 -48.5 -2.115 1 89.44 302 TRP B O 1
ATOM 7716 N N . ILE B 1 303 ? 1.177 -48.969 -4.195 1 91 303 ILE B N 1
ATOM 7717 C CA . ILE B 1 303 ? 2.369 -48.125 -4.242 1 91 303 ILE B CA 1
ATOM 7718 C C . ILE B 1 303 ? 1.969 -46.656 -4.191 1 91 303 ILE B C 1
ATOM 7720 O O . ILE B 1 303 ? 2.414 -45.906 -3.311 1 91 303 ILE B O 1
ATOM 7724 N N . PRO B 1 304 ? 1.021 -46.219 -5.109 1 87.81 304 PRO B N 1
ATOM 7725 C CA . PRO B 1 304 ? 0.591 -44.844 -4.992 1 87.81 304 PRO B CA 1
ATOM 7726 C C . PRO B 1 304 ? -0.176 -44.562 -3.699 1 87.81 304 PRO B C 1
ATOM 7728 O O . PRO B 1 304 ? -0.104 -43.438 -3.158 1 87.81 304 PRO B O 1
ATOM 7731 N N . LEU B 1 305 ? -0.811 -45.531 -3.203 1 87.88 305 LEU B N 1
ATOM 7732 C CA . LEU B 1 305 ? -1.54 -45.344 -1.95 1 87.88 305 LEU B CA 1
ATOM 7733 C C . LEU B 1 305 ? -0.578 -45.125 -0.786 1 87.88 305 LEU B C 1
ATOM 7735 O O . LEU B 1 305 ? -0.855 -44.344 0.118 1 87.88 305 LEU B O 1
ATOM 7739 N N . ALA B 1 306 ? 0.519 -45.844 -0.824 1 88.56 306 ALA B N 1
ATOM 7740 C CA . ALA B 1 306 ? 1.52 -45.719 0.23 1 88.56 306 ALA B CA 1
ATOM 7741 C C . ALA B 1 306 ? 2.287 -44.406 0.078 1 88.56 306 ALA B C 1
ATOM 7743 O O . ALA B 1 306 ? 2.727 -43.812 1.069 1 88.56 306 ALA B O 1
ATOM 7744 N N . MET B 1 307 ? 2.391 -43.938 -1.127 1 86.31 307 MET B N 1
ATOM 7745 C CA . MET B 1 307 ? 3.141 -42.719 -1.394 1 86.31 307 MET B CA 1
ATOM 7746 C C . MET B 1 307 ? 2.336 -41.5 -0.99 1 86.31 307 MET B C 1
ATOM 7748 O O . MET B 1 307 ? 2.906 -40.438 -0.676 1 86.31 307 MET B O 1
ATOM 7752 N N . LEU B 1 308 ? 1.044 -41.656 -0.987 1 82.75 308 LEU B N 1
ATOM 7753 C CA . LEU B 1 308 ? 0.174 -40.531 -0.648 1 82.75 308 LEU B CA 1
ATOM 7754 C C . LEU B 1 308 ? 0.415 -40.062 0.786 1 82.75 308 LEU B C 1
ATOM 7756 O O . LEU B 1 308 ? 0.661 -38.875 1.029 1 82.75 308 LEU B O 1
ATOM 7760 N N . PRO B 1 309 ? 0.372 -41 1.746 1 83.19 309 PRO B N 1
ATOM 7761 C CA . PRO B 1 309 ? 0.642 -40.562 3.121 1 83.19 309 PRO B CA 1
ATOM 7762 C C . PRO B 1 309 ? 2.062 -40.031 3.307 1 83.19 309 PRO B C 1
ATOM 7764 O O . PRO B 1 309 ? 2.291 -39.125 4.117 1 83.19 309 PRO B O 1
ATOM 7767 N N . VAL B 1 310 ? 2.986 -40.594 2.537 1 84.69 310 VAL B N 1
ATOM 7768 C CA . VAL B 1 310 ? 4.367 -40.156 2.631 1 84.69 310 VAL B CA 1
ATOM 7769 C C . VAL B 1 310 ? 4.457 -38.688 2.18 1 84.69 310 VAL B C 1
ATOM 7771 O O . VAL B 1 310 ? 5.105 -37.875 2.836 1 84.69 310 VAL B O 1
ATOM 7774 N N . MET B 1 311 ? 3.783 -38.406 1.157 1 82.94 311 MET B N 1
ATOM 7775 C CA . MET B 1 311 ? 3.793 -37.031 0.634 1 82.94 311 MET B CA 1
ATOM 7776 C C . MET B 1 311 ? 3.061 -36.094 1.576 1 82.94 311 MET B C 1
ATOM 7778 O O . MET B 1 311 ? 3.48 -34.938 1.763 1 82.94 311 MET B O 1
ATOM 7782 N N . ILE B 1 312 ? 2.016 -36.562 2.143 1 79.19 312 ILE B N 1
ATOM 7783 C CA . ILE B 1 312 ? 1.248 -35.719 3.074 1 79.19 312 ILE B CA 1
ATOM 7784 C C . ILE B 1 312 ? 2.082 -35.438 4.32 1 79.19 312 ILE B C 1
ATOM 7786 O O . ILE B 1 312 ? 2.086 -34.312 4.836 1 79.19 312 ILE B O 1
ATOM 7790 N N . ILE B 1 313 ? 2.791 -36.469 4.758 1 83.5 313 ILE B N 1
ATOM 7791 C CA . ILE B 1 313 ? 3.621 -36.344 5.949 1 83.5 313 ILE B CA 1
ATOM 7792 C C . ILE B 1 313 ? 4.742 -35.344 5.676 1 83.5 313 ILE B C 1
ATOM 7794 O O . ILE B 1 313 ? 5.035 -34.469 6.512 1 83.5 313 ILE B O 1
ATOM 7798 N N . ILE B 1 314 ? 5.305 -35.406 4.52 1 81.88 314 ILE B N 1
ATOM 7799 C CA . ILE B 1 314 ? 6.348 -34.469 4.148 1 81.88 314 ILE B CA 1
ATOM 7800 C C . ILE B 1 314 ? 5.758 -33.062 4.074 1 81.88 314 ILE B C 1
ATOM 7802 O O . ILE B 1 314 ? 6.363 -32.094 4.559 1 81.88 314 ILE B O 1
ATOM 7806 N N . GLY B 1 315 ? 4.602 -32.969 3.479 1 78.38 315 GLY B N 1
ATOM 7807 C CA . GLY B 1 315 ? 3.916 -31.703 3.398 1 78.38 315 GLY B CA 1
ATOM 7808 C C . GLY B 1 315 ? 3.617 -31.094 4.758 1 78.38 315 GLY B C 1
ATOM 7809 O O . GLY B 1 315 ? 3.816 -29.906 4.969 1 78.38 315 GLY B O 1
ATOM 7810 N N . LEU B 1 316 ? 3.232 -31.953 5.703 1 80.69 316 LEU B N 1
ATOM 7811 C CA . LEU B 1 316 ? 2.881 -31.484 7.035 1 80.69 316 LEU B CA 1
ATOM 7812 C C . LEU B 1 316 ? 4.129 -31.094 7.816 1 80.69 316 LEU B C 1
ATOM 7814 O O . LEU B 1 316 ? 4.098 -30.141 8.602 1 80.69 316 LEU B O 1
ATOM 7818 N N . LEU B 1 317 ? 5.156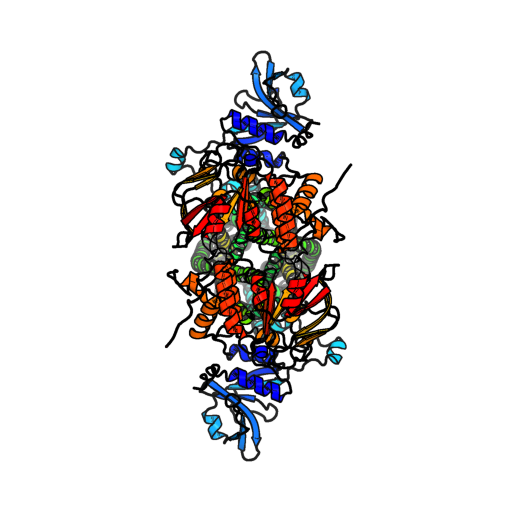 -31.812 7.59 1 85.25 317 LEU B N 1
ATOM 7819 C CA . LEU B 1 317 ? 6.402 -31.5 8.289 1 85.25 317 LEU B CA 1
ATOM 7820 C C . LEU B 1 317 ? 6.965 -30.156 7.84 1 85.25 317 LEU B C 1
ATOM 7822 O O . LEU B 1 317 ? 7.516 -29.406 8.648 1 85.25 317 LEU B O 1
ATOM 7826 N N . ILE B 1 318 ? 6.754 -29.891 6.629 1 86.25 318 ILE B N 1
ATOM 7827 C CA . ILE B 1 318 ? 7.289 -28.656 6.07 1 86.25 318 ILE B CA 1
ATOM 7828 C C . ILE B 1 318 ? 6.32 -27.5 6.336 1 86.25 318 ILE B C 1
ATOM 7830 O O . ILE B 1 318 ? 6.715 -26.328 6.32 1 86.25 318 ILE B O 1
ATOM 7834 N N . GLN B 1 319 ? 5.137 -27.859 6.68 1 80.44 319 GLN B N 1
ATOM 7835 C CA . GLN B 1 319 ? 4.094 -26.859 6.852 1 80.44 319 GLN B CA 1
ATOM 7836 C C . GLN B 1 319 ? 4.391 -25.953 8.047 1 80.44 319 GLN B C 1
ATOM 7838 O O . GLN B 1 319 ? 4.188 -24.75 7.984 1 80.44 319 GLN B O 1
ATOM 7843 N N . ARG B 1 320 ? 4.816 -26.469 9.102 1 85.31 320 ARG B N 1
ATOM 7844 C CA . ARG B 1 320 ? 5.031 -25.688 10.32 1 85.31 320 ARG B CA 1
ATOM 7845 C C . ARG B 1 320 ? 6.121 -24.641 10.117 1 85.31 320 ARG B C 1
ATOM 7847 O O . ARG B 1 320 ? 5.91 -23.453 10.383 1 85.31 320 ARG B O 1
ATOM 7854 N N . PRO B 1 321 ? 7.281 -25.109 9.578 1 87.69 321 PRO B N 1
ATOM 7855 C CA . PRO B 1 321 ? 8.297 -24.078 9.344 1 87.69 321 PRO B CA 1
ATOM 7856 C C . PRO B 1 321 ? 7.891 -23.094 8.258 1 87.69 321 PRO B C 1
ATOM 7858 O O . PRO B 1 321 ? 8.227 -21.906 8.344 1 87.69 321 PRO B O 1
ATOM 7861 N N . LEU B 1 322 ? 7.168 -23.516 7.348 1 84.62 322 LEU B N 1
ATOM 7862 C CA . LEU B 1 322 ? 6.688 -22.641 6.289 1 84.62 322 LEU B CA 1
ATOM 7863 C C . LEU B 1 322 ? 5.711 -21.594 6.844 1 84.62 322 LEU B C 1
ATOM 7865 O O . LEU B 1 322 ? 5.777 -20.422 6.484 1 84.62 322 LEU B O 1
ATOM 7869 N N . ASP B 1 323 ? 4.863 -22.047 7.723 1 83.81 323 ASP B N 1
ATOM 7870 C CA . ASP B 1 323 ? 3.891 -21.156 8.344 1 83.81 323 ASP B CA 1
ATOM 7871 C C . ASP B 1 323 ? 4.586 -20.078 9.172 1 83.81 323 ASP B C 1
ATOM 7873 O O . ASP B 1 323 ? 4.211 -18.906 9.109 1 83.81 323 ASP B O 1
ATOM 7877 N N . ARG B 1 324 ? 5.539 -20.453 9.883 1 87.38 324 ARG B N 1
ATOM 7878 C CA . ARG B 1 324 ? 6.277 -19.516 10.711 1 87.38 324 ARG B CA 1
ATOM 7879 C C . ARG B 1 324 ? 7.031 -18.5 9.844 1 87.38 324 ARG B C 1
ATOM 7881 O O . ARG B 1 324 ? 7.047 -17.312 10.141 1 87.38 324 ARG B O 1
ATOM 7888 N N . ALA B 1 325 ? 7.625 -19.031 8.828 1 87.88 325 ALA B N 1
ATOM 7889 C CA . ALA B 1 325 ? 8.367 -18.156 7.922 1 87.88 325 ALA B CA 1
ATOM 7890 C C . ALA B 1 325 ? 7.426 -17.188 7.203 1 87.88 325 ALA B C 1
ATOM 7892 O O . ALA B 1 325 ? 7.754 -16.016 7.012 1 87.88 325 ALA B O 1
ATOM 7893 N N . MET B 1 326 ? 6.281 -17.641 6.887 1 84.75 326 MET B N 1
ATOM 7894 C CA . MET B 1 326 ? 5.301 -16.828 6.168 1 84.75 326 MET B CA 1
ATOM 7895 C C . MET B 1 326 ? 4.758 -15.711 7.055 1 84.75 326 MET B C 1
ATOM 7897 O O . MET B 1 326 ? 4.613 -14.57 6.609 1 84.75 326 MET B O 1
ATOM 7901 N N . ARG B 1 327 ? 4.445 -16.016 8.234 1 85.25 327 ARG B N 1
ATOM 7902 C CA . ARG B 1 327 ? 3.943 -15.016 9.172 1 85.25 327 ARG B CA 1
ATOM 7903 C C . ARG B 1 327 ? 4.98 -13.922 9.414 1 85.25 327 ARG B C 1
ATOM 7905 O O . ARG B 1 327 ? 4.645 -12.742 9.453 1 85.25 327 ARG B O 1
ATOM 7912 N N . ARG B 1 328 ? 6.141 -14.391 9.539 1 88.06 328 ARG B N 1
ATOM 7913 C CA . ARG B 1 328 ? 7.219 -13.43 9.75 1 88.06 328 ARG B CA 1
ATOM 7914 C C . ARG B 1 328 ? 7.398 -12.539 8.523 1 88.06 328 ARG B C 1
ATOM 7916 O O . ARG B 1 328 ? 7.559 -11.328 8.648 1 88.06 328 ARG B O 1
ATOM 7923 N N . MET B 1 329 ? 7.359 -13.102 7.379 1 86.75 329 MET B N 1
ATOM 7924 C CA . MET B 1 329 ? 7.508 -12.352 6.133 1 86.75 329 MET B CA 1
ATOM 7925 C C . MET B 1 329 ? 6.383 -11.336 5.969 1 86.75 329 MET B C 1
ATOM 7927 O O . MET B 1 329 ? 6.621 -10.203 5.559 1 86.75 329 MET B O 1
ATOM 7931 N N . GLN B 1 330 ? 5.211 -11.727 6.328 1 84.88 330 GLN B N 1
ATOM 7932 C CA . GLN B 1 330 ? 4.055 -10.844 6.18 1 84.88 330 GLN B CA 1
ATOM 7933 C C . GLN B 1 330 ? 4.129 -9.672 7.148 1 84.88 330 GLN B C 1
ATOM 7935 O O . GLN B 1 330 ? 3.824 -8.539 6.781 1 84.88 330 GLN B O 1
ATOM 7940 N N . ALA B 1 331 ? 4.5 -9.953 8.352 1 87.5 331 ALA B N 1
ATOM 7941 C CA . ALA B 1 331 ? 4.637 -8.891 9.344 1 87.5 331 ALA B CA 1
ATOM 7942 C C . ALA B 1 331 ? 5.711 -7.891 8.938 1 87.5 331 ALA B C 1
ATOM 7944 O O . ALA B 1 331 ? 5.516 -6.68 9.055 1 87.5 331 ALA B O 1
ATOM 7945 N N . GLU B 1 332 ? 6.793 -8.445 8.484 1 89.06 332 GLU B N 1
ATOM 7946 C CA . GLU B 1 332 ? 7.895 -7.578 8.07 1 89.06 332 GLU B CA 1
ATOM 7947 C C . GLU B 1 332 ? 7.539 -6.797 6.809 1 89.06 332 GLU B C 1
ATOM 7949 O O . GLU B 1 332 ? 7.945 -5.645 6.652 1 89.06 332 GLU B O 1
ATOM 7954 N N . SER B 1 333 ? 6.789 -7.438 5.941 1 86.94 333 SER B N 1
ATOM 7955 C CA . SER B 1 333 ? 6.332 -6.754 4.734 1 86.94 333 SER B CA 1
ATOM 7956 C C . SER B 1 333 ? 5.383 -5.609 5.074 1 86.94 333 SER B C 1
ATOM 7958 O O . SER B 1 333 ? 5.43 -4.551 4.445 1 86.94 333 SER B O 1
ATOM 7960 N N . ALA B 1 334 ? 4.566 -5.832 6.031 1 86.44 334 ALA B N 1
ATOM 7961 C CA . ALA B 1 334 ? 3.65 -4.785 6.484 1 86.44 334 ALA B CA 1
ATOM 7962 C C . ALA B 1 334 ? 4.414 -3.607 7.078 1 86.44 334 ALA B C 1
ATOM 7964 O O . ALA B 1 334 ? 4.09 -2.449 6.805 1 86.44 334 ALA B O 1
ATOM 7965 N N . ALA B 1 335 ? 5.371 -3.926 7.863 1 88.44 335 ALA B N 1
ATOM 7966 C CA . ALA B 1 335 ? 6.191 -2.883 8.469 1 88.44 335 ALA B CA 1
ATOM 7967 C C . ALA B 1 335 ? 6.934 -2.08 7.406 1 88.44 335 ALA B C 1
ATOM 7969 O O . ALA B 1 335 ? 7.051 -0.856 7.508 1 88.44 335 ALA B O 1
ATOM 7970 N N . ARG B 1 336 ? 7.438 -2.822 6.48 1 89.19 336 ARG B N 1
ATOM 7971 C CA . ARG B 1 336 ? 8.141 -2.17 5.379 1 89.19 336 ARG B CA 1
ATOM 7972 C C . ARG B 1 336 ? 7.219 -1.216 4.629 1 89.19 336 ARG B C 1
ATOM 7974 O O . ARG B 1 336 ? 7.621 -0.11 4.266 1 89.19 336 ARG B O 1
ATOM 7981 N N . HIS B 1 337 ? 6.023 -1.618 4.43 1 88.06 337 HIS B N 1
ATOM 7982 C CA . HIS B 1 337 ? 5.051 -0.777 3.74 1 88.06 337 HIS B CA 1
ATOM 7983 C C . HIS B 1 337 ? 4.688 0.445 4.578 1 88.06 337 HIS B C 1
ATOM 7985 O O . HIS B 1 337 ? 4.41 1.516 4.031 1 88.06 337 HIS B O 1
ATOM 7991 N N . GLY B 1 338 ? 4.676 0.248 5.836 1 89.5 338 GLY B N 1
ATOM 7992 C CA . GLY B 1 338 ? 4.449 1.379 6.723 1 89.5 338 GLY B CA 1
ATOM 7993 C C . GLY B 1 338 ? 5.52 2.447 6.613 1 89.5 338 GLY B C 1
ATOM 7994 O O . GLY B 1 338 ? 5.211 3.637 6.523 1 89.5 338 GLY B O 1
ATOM 7995 N N . ILE B 1 339 ? 6.715 2 6.559 1 90.06 339 ILE B N 1
ATOM 7996 C CA . ILE B 1 339 ? 7.844 2.918 6.453 1 90.06 339 ILE B CA 1
ATOM 7997 C C . ILE B 1 339 ? 7.781 3.662 5.121 1 90.06 339 ILE B C 1
ATOM 7999 O O . ILE B 1 339 ? 8.023 4.871 5.066 1 90.06 339 ILE B O 1
ATOM 8003 N N . LEU B 1 340 ? 7.398 2.955 4.117 1 90.81 340 LEU B N 1
ATOM 8004 C CA . LEU B 1 340 ? 7.336 3.535 2.779 1 90.81 340 LEU B CA 1
ATOM 8005 C C . LEU B 1 340 ? 6.281 4.637 2.717 1 90.81 340 LEU B C 1
ATOM 8007 O O . LEU B 1 340 ? 6.57 5.75 2.268 1 90.81 340 LEU B O 1
ATOM 8011 N N . VAL B 1 341 ? 5.094 4.379 3.195 1 89.69 341 VAL B N 1
ATOM 8012 C CA . VAL B 1 341 ? 3.99 5.328 3.117 1 89.69 341 VAL B CA 1
ATOM 8013 C C . VAL B 1 341 ? 4.281 6.535 4.004 1 89.69 341 VAL B C 1
ATOM 8015 O O . VAL B 1 341 ? 4.051 7.68 3.602 1 89.69 341 VAL B O 1
ATOM 8018 N N . GLU B 1 342 ? 4.82 6.285 5.094 1 89.25 342 GLU B N 1
ATOM 8019 C CA . GLU B 1 342 ? 5.152 7.367 6.016 1 89.25 342 GLU B CA 1
ATOM 8020 C C . GLU B 1 342 ? 6.223 8.281 5.43 1 89.25 342 GLU B C 1
ATOM 8022 O O . GLU B 1 342 ? 6.117 9.508 5.523 1 89.25 342 GLU B O 1
ATOM 8027 N N . SER B 1 343 ? 7.273 7.668 4.879 1 90.88 343 SER B N 1
ATOM 8028 C CA . SER B 1 343 ? 8.367 8.438 4.297 1 90.88 343 SER B CA 1
ATOM 8029 C C . SER B 1 343 ? 7.898 9.258 3.105 1 90.88 343 SER B C 1
ATOM 8031 O O . SER B 1 343 ? 8.312 10.406 2.939 1 90.88 343 SER B O 1
ATOM 8033 N N . LEU B 1 344 ? 6.973 8.719 2.377 1 89.31 344 LEU B N 1
ATOM 8034 C CA . LEU B 1 344 ? 6.48 9.422 1.196 1 89.31 344 LEU B CA 1
ATOM 8035 C C . LEU B 1 344 ? 5.551 10.562 1.59 1 89.31 344 LEU B C 1
ATOM 8037 O O . LEU B 1 344 ? 5.562 11.625 0.963 1 89.31 344 LEU B O 1
ATOM 8041 N N . ASN B 1 345 ? 4.84 10.305 2.619 1 88 345 ASN B N 1
ATOM 8042 C CA . ASN B 1 345 ? 3.959 11.359 3.113 1 88 345 ASN B CA 1
ATOM 8043 C C . ASN B 1 345 ? 4.75 12.523 3.699 1 88 345 ASN B C 1
ATOM 8045 O O . ASN B 1 345 ? 4.359 13.68 3.555 1 88 345 ASN B O 1
ATOM 8049 N N . GLY B 1 346 ? 5.812 12.219 4.355 1 88.88 346 GLY B N 1
ATOM 8050 C CA . GLY B 1 346 ? 6.621 13.234 5.016 1 88.88 346 GLY B CA 1
ATOM 8051 C C . GLY B 1 346 ? 7.875 13.594 4.242 1 88.88 346 GLY B C 1
ATOM 8052 O O . GLY B 1 346 ? 8.867 14.039 4.824 1 88.88 346 GLY B O 1
ATOM 8053 N N . ILE B 1 347 ? 7.891 13.5 2.969 1 88.94 347 ILE B N 1
ATOM 8054 C CA . ILE B 1 347 ? 9.102 13.648 2.172 1 88.94 347 ILE B CA 1
ATOM 8055 C C . ILE B 1 347 ? 9.617 15.086 2.285 1 88.94 347 ILE B C 1
ATOM 8057 O O . ILE B 1 347 ? 10.828 15.312 2.299 1 88.94 347 ILE B O 1
ATOM 8061 N N . GLU B 1 348 ? 8.758 16.094 2.326 1 87.06 348 GLU B N 1
ATOM 8062 C CA . GLU B 1 348 ? 9.18 17.484 2.455 1 87.06 348 GLU B CA 1
ATOM 8063 C C . GLU B 1 348 ? 9.906 17.719 3.777 1 87.06 348 GLU B C 1
ATOM 8065 O O . GLU B 1 348 ? 10.914 18.422 3.82 1 87.06 348 GLU B O 1
ATOM 8070 N N . THR B 1 349 ? 9.344 17.109 4.77 1 89.19 349 THR B N 1
ATOM 8071 C CA . THR B 1 349 ? 9.961 17.219 6.086 1 89.19 349 THR B CA 1
ATOM 8072 C C . THR B 1 349 ? 11.32 16.547 6.109 1 89.19 349 THR B C 1
ATOM 8074 O O . THR B 1 349 ? 12.289 17.094 6.645 1 89.19 349 THR B O 1
ATOM 8077 N N . VAL B 1 350 ? 11.422 15.445 5.52 1 90.25 350 VAL B N 1
ATOM 8078 C CA . VAL B 1 350 ? 12.672 14.688 5.496 1 90.25 350 VAL B CA 1
ATOM 8079 C C . VAL B 1 350 ? 13.75 15.492 4.777 1 90.25 350 VAL B C 1
ATOM 8081 O O . VAL B 1 350 ? 14.898 15.547 5.227 1 90.25 350 VAL B O 1
ATOM 8084 N N . ARG B 1 351 ? 13.367 16.141 3.789 1 88.31 351 ARG B N 1
ATOM 8085 C CA . ARG B 1 351 ? 14.32 16.922 3.004 1 88.31 351 ARG B CA 1
ATOM 8086 C C . ARG B 1 351 ? 14.719 18.203 3.734 1 88.31 351 ARG B C 1
ATOM 8088 O O . ARG B 1 351 ? 15.883 18.609 3.695 1 88.31 351 ARG B O 1
ATOM 8095 N N . ALA B 1 352 ? 13.734 18.781 4.285 1 88.25 352 ALA B N 1
ATOM 8096 C CA . ALA B 1 352 ? 13.984 20.047 4.977 1 88.25 352 ALA B CA 1
ATOM 8097 C C . ALA B 1 352 ? 14.992 19.859 6.105 1 88.25 352 ALA B C 1
ATOM 8099 O O . ALA B 1 352 ? 15.805 20.75 6.379 1 88.25 352 ALA B O 1
ATOM 8100 N N . VAL B 1 353 ? 14.992 18.672 6.695 1 88.31 353 VAL B N 1
ATOM 8101 C CA . VAL B 1 353 ? 15.859 18.453 7.852 1 88.31 353 VAL B CA 1
ATOM 8102 C C . VAL B 1 353 ? 17.047 17.594 7.449 1 88.31 353 VAL B C 1
ATOM 8104 O O . VAL B 1 353 ? 17.844 17.188 8.297 1 88.31 353 VAL B O 1
ATOM 8107 N N . ALA B 1 354 ? 17.172 17.219 6.227 1 85.62 354 ALA B N 1
ATOM 8108 C CA . ALA B 1 354 ? 18.25 16.391 5.719 1 85.62 354 ALA B CA 1
ATOM 8109 C C . ALA B 1 354 ? 18.266 15.031 6.414 1 85.62 354 ALA B C 1
ATOM 8111 O O . ALA B 1 354 ? 19.328 14.57 6.863 1 85.62 354 ALA B O 1
ATOM 8112 N N . GLY B 1 355 ? 17.094 14.516 6.602 1 86.38 355 GLY B N 1
ATOM 8113 C CA . GLY B 1 355 ? 16.984 13.234 7.281 1 86.38 355 GLY B CA 1
ATOM 8114 C C . GLY B 1 355 ? 16.922 12.055 6.328 1 86.38 355 GLY B C 1
ATOM 8115 O O . GLY B 1 355 ? 16.484 10.969 6.703 1 86.38 355 GLY B O 1
ATOM 8116 N N . GLU B 1 356 ? 17.375 12.188 5.125 1 87.38 356 GLU B N 1
ATOM 8117 C CA . GLU B 1 356 ? 17.312 11.141 4.113 1 87.38 356 GLU B CA 1
ATOM 8118 C C . GLU B 1 356 ? 18.156 9.93 4.508 1 87.38 356 GLU B C 1
ATOM 8120 O O . GLU B 1 356 ? 17.766 8.789 4.254 1 87.38 356 GLU B O 1
ATOM 8125 N N . GLY B 1 357 ? 19.281 10.188 5.137 1 84.06 357 GLY B N 1
ATOM 8126 C CA . GLY B 1 357 ? 20.141 9.094 5.555 1 84.06 357 GLY B CA 1
ATOM 8127 C C . GLY B 1 357 ? 19.484 8.172 6.566 1 84.06 357 GLY B C 1
ATOM 8128 O O . GLY B 1 357 ? 19.578 6.949 6.449 1 84.06 357 GLY B O 1
ATOM 8129 N N . ARG B 1 358 ? 18.844 8.734 7.449 1 84.06 358 ARG B N 1
ATOM 8130 C CA . ARG B 1 358 ? 18.188 7.949 8.484 1 84.06 358 ARG B CA 1
ATOM 8131 C C . ARG B 1 358 ? 17.031 7.137 7.91 1 84.06 358 ARG B C 1
ATOM 8133 O O . ARG B 1 358 ? 16.875 5.957 8.227 1 84.06 358 ARG B O 1
ATOM 8140 N N . VAL B 1 359 ? 16.281 7.816 7.129 1 88.69 359 VAL B N 1
ATOM 8141 C CA . VAL B 1 359 ? 15.133 7.141 6.531 1 88.69 359 VAL B CA 1
ATOM 8142 C C . VAL B 1 359 ? 15.609 6.012 5.625 1 88.69 359 VAL B C 1
ATOM 8144 O O . VAL B 1 359 ? 15 4.938 5.582 1 88.69 359 VAL B O 1
ATOM 8147 N N . GLN B 1 360 ? 16.719 6.238 4.977 1 88.56 360 GLN B N 1
ATOM 8148 C CA . GLN B 1 360 ? 17.312 5.211 4.117 1 88.56 360 GLN B CA 1
ATOM 8149 C C . GLN B 1 360 ? 17.797 4.02 4.934 1 88.56 360 GLN B C 1
ATOM 8151 O O . GLN B 1 360 ? 17.656 2.871 4.512 1 88.56 360 GLN B O 1
ATOM 8156 N N . THR B 1 361 ? 18.328 4.262 6.035 1 85.44 361 THR B N 1
ATOM 8157 C CA . THR B 1 361 ? 18.828 3.199 6.902 1 85.44 361 THR B CA 1
ATOM 8158 C C . THR B 1 361 ? 17.672 2.322 7.391 1 85.44 361 THR B C 1
ATOM 8160 O O . THR B 1 361 ? 17.766 1.093 7.344 1 85.44 361 THR B O 1
ATOM 8163 N N . VAL B 1 362 ? 16.672 2.98 7.824 1 86 362 VAL B N 1
ATOM 8164 C CA . VAL B 1 362 ? 15.516 2.25 8.328 1 86 362 VAL B CA 1
ATOM 8165 C C . VAL B 1 362 ? 14.891 1.423 7.211 1 86 362 VAL B C 1
ATOM 8167 O O . VAL B 1 362 ? 14.492 0.276 7.426 1 86 362 VAL B O 1
ATOM 8170 N N . TRP B 1 363 ? 14.883 1.973 6.043 1 89.69 363 TRP B N 1
ATOM 8171 C CA . TRP B 1 363 ? 14.344 1.285 4.875 1 89.69 363 TRP B CA 1
ATOM 8172 C C . TRP B 1 363 ? 15.188 0.063 4.523 1 89.69 363 TRP B C 1
ATOM 8174 O O . TRP B 1 363 ? 14.656 -1.034 4.34 1 89.69 363 TRP B O 1
ATOM 8184 N N . GLU B 1 364 ? 16.531 0.208 4.422 1 87.81 364 GLU B N 1
ATOM 8185 C CA . GLU B 1 364 ? 17.406 -0.891 4.031 1 87.81 364 GLU B CA 1
ATOM 8186 C C . GLU B 1 364 ? 17.359 -2.023 5.051 1 87.81 364 GLU B C 1
ATOM 8188 O O . GLU B 1 364 ? 17.406 -3.199 4.684 1 87.81 364 GLU B O 1
ATOM 8193 N N . ARG B 1 365 ? 17.25 -1.62 6.27 1 85.06 365 ARG B N 1
ATOM 8194 C CA . ARG B 1 365 ? 17.125 -2.639 7.309 1 85.06 365 ARG B CA 1
ATOM 8195 C C . ARG B 1 365 ? 15.828 -3.42 7.168 1 85.06 365 ARG B C 1
ATOM 8197 O O . ARG B 1 365 ? 15.805 -4.637 7.359 1 85.06 365 ARG B O 1
ATOM 8204 N N . SER B 1 366 ? 14.797 -2.707 6.891 1 88.69 366 SER B N 1
ATOM 8205 C CA . SER B 1 366 ? 13.5 -3.363 6.723 1 88.69 366 SER B CA 1
ATOM 8206 C C . SER B 1 366 ? 13.5 -4.27 5.496 1 88.69 366 SER B C 1
ATOM 8208 O O . SER B 1 366 ? 12.938 -5.367 5.535 1 88.69 366 SER B O 1
ATOM 8210 N N . VAL B 1 367 ? 14.188 -3.883 4.422 1 89.12 367 VAL B N 1
ATOM 8211 C CA . VAL B 1 367 ? 14.273 -4.676 3.201 1 89.12 367 VAL B CA 1
ATOM 8212 C C . VAL B 1 367 ? 15.109 -5.93 3.457 1 89.12 367 VAL B C 1
ATOM 8214 O O . VAL B 1 367 ? 14.766 -7.02 2.994 1 89.12 367 VAL B O 1
ATOM 8217 N N . ALA B 1 368 ? 16.172 -5.742 4.199 1 85.81 368 ALA B N 1
ATOM 8218 C CA . ALA B 1 368 ? 17.016 -6.883 4.523 1 85.81 368 ALA B CA 1
ATOM 8219 C C . ALA B 1 368 ? 16.266 -7.906 5.367 1 85.81 368 ALA B C 1
ATOM 8221 O O . ALA B 1 368 ? 16.406 -9.117 5.148 1 85.81 368 ALA B O 1
ATOM 8222 N N . ALA B 1 369 ? 15.508 -7.395 6.234 1 87.88 369 ALA B N 1
ATOM 8223 C CA . ALA B 1 369 ? 14.727 -8.289 7.086 1 87.88 369 ALA B CA 1
ATOM 8224 C C . ALA B 1 369 ? 13.688 -9.062 6.277 1 87.88 369 ALA B C 1
ATOM 8226 O O . ALA B 1 369 ? 13.539 -10.273 6.438 1 87.88 369 ALA B O 1
ATOM 8227 N N . THR B 1 370 ? 13.031 -8.43 5.41 1 88.06 370 THR B N 1
ATOM 8228 C CA . THR B 1 370 ? 12.016 -9.07 4.582 1 88.06 370 THR B CA 1
ATOM 8229 C C . THR B 1 370 ? 12.656 -10.039 3.594 1 88.06 370 THR B C 1
ATOM 8231 O O . THR B 1 370 ? 12.086 -11.094 3.291 1 88.06 370 THR B O 1
ATOM 8234 N N . ALA B 1 371 ? 13.812 -9.695 3.084 1 86 371 ALA B N 1
ATOM 8235 C CA . ALA B 1 371 ? 14.516 -10.562 2.141 1 86 371 ALA B CA 1
ATOM 8236 C C . ALA B 1 371 ? 14.93 -11.875 2.805 1 86 371 ALA B C 1
ATOM 8238 O O . ALA B 1 371 ? 14.836 -12.938 2.195 1 86 371 ALA B O 1
ATOM 8239 N N . ARG B 1 372 ? 15.305 -11.773 4.047 1 85.12 372 ARG B N 1
ATOM 8240 C CA . ARG B 1 372 ? 15.695 -12.969 4.793 1 85.12 372 ARG B CA 1
ATOM 8241 C C . ARG B 1 372 ? 14.492 -13.875 5.027 1 85.12 372 ARG B C 1
ATOM 8243 O O . ARG B 1 372 ? 14.586 -15.094 4.84 1 85.12 372 ARG B O 1
ATOM 8250 N N . SER B 1 373 ? 13.469 -13.273 5.422 1 87.5 373 SER B N 1
ATOM 8251 C CA . SER B 1 373 ? 12.266 -14.062 5.66 1 87.5 373 SER B CA 1
ATOM 8252 C C . SER B 1 373 ? 11.711 -14.633 4.355 1 87.5 373 SER B C 1
ATOM 8254 O O . SER B 1 373 ? 11.18 -15.742 4.332 1 87.5 373 SER B O 1
ATOM 8256 N N . SER B 1 374 ? 11.773 -13.906 3.281 1 85.62 374 SER B N 1
ATOM 8257 C CA . SER B 1 374 ? 11.32 -14.375 1.977 1 85.62 374 SER B CA 1
ATOM 8258 C C . SER B 1 374 ? 12.156 -15.555 1.491 1 85.62 374 SER B C 1
ATOM 8260 O O . SER B 1 374 ? 11.641 -16.469 0.847 1 85.62 374 SER B O 1
ATOM 8262 N N . GLU B 1 375 ? 13.461 -15.508 1.811 1 85.56 375 GLU B N 1
ATOM 8263 C CA . GLU B 1 375 ? 14.344 -16.625 1.465 1 85.56 375 GLU B CA 1
ATOM 8264 C C . GLU B 1 375 ? 13.93 -17.906 2.186 1 85.56 375 GLU B C 1
ATOM 8266 O O . GLU B 1 375 ? 13.914 -18.984 1.588 1 85.56 375 GLU B O 1
ATOM 8271 N N . ASP B 1 376 ? 13.539 -17.734 3.381 1 86.81 376 ASP B N 1
ATOM 8272 C CA . ASP B 1 376 ? 13.102 -18.891 4.16 1 86.81 376 ASP B CA 1
ATOM 8273 C C . ASP B 1 376 ? 11.82 -19.5 3.582 1 86.81 376 ASP B C 1
ATOM 8275 O O . ASP B 1 376 ? 11.68 -20.719 3.508 1 86.81 376 ASP B O 1
ATOM 8279 N N . VAL B 1 377 ? 10.953 -18.641 3.223 1 84.06 377 VAL B N 1
ATOM 8280 C CA . VAL B 1 377 ? 9.695 -19.094 2.643 1 84.06 377 VAL B CA 1
ATOM 8281 C C . VAL B 1 377 ? 9.969 -19.828 1.331 1 84.06 377 VAL B C 1
ATOM 8283 O O . VAL B 1 377 ? 9.445 -20.922 1.104 1 84.06 377 VAL B O 1
ATOM 8286 N N . GLN B 1 378 ? 10.812 -19.297 0.488 1 81.81 378 GLN B N 1
ATOM 8287 C CA . GLN B 1 378 ? 11.102 -19.891 -0.814 1 81.81 378 GLN B CA 1
ATOM 8288 C C . GLN B 1 378 ? 11.828 -21.219 -0.664 1 81.81 378 GLN B C 1
ATOM 8290 O O . GLN B 1 378 ? 11.578 -22.156 -1.421 1 81.81 378 GLN B O 1
ATOM 8295 N N . PHE B 1 379 ? 12.672 -21.25 0.355 1 84.62 379 PHE B N 1
ATOM 8296 C CA . PHE B 1 379 ? 13.406 -22.484 0.598 1 84.62 379 PHE B CA 1
ATOM 8297 C C . PHE B 1 379 ? 12.453 -23.625 0.958 1 84.62 379 PHE B C 1
ATOM 8299 O O . PHE B 1 379 ? 12.5 -24.703 0.353 1 84.62 379 PHE B O 1
ATOM 8306 N N . TRP B 1 380 ? 11.625 -23.375 1.891 1 82.94 380 TRP B N 1
ATOM 8307 C CA . TRP B 1 380 ? 10.695 -24.406 2.34 1 82.94 380 TRP B CA 1
ATOM 8308 C C . TRP B 1 380 ? 9.703 -24.766 1.241 1 82.94 380 TRP B C 1
ATOM 8310 O O . TRP B 1 380 ? 9.328 -25.922 1.077 1 82.94 380 TRP B O 1
ATOM 8320 N N . ALA B 1 381 ? 9.242 -23.719 0.491 1 80 381 ALA B N 1
ATOM 8321 C CA . ALA B 1 381 ? 8.32 -23.969 -0.613 1 80 381 ALA B CA 1
ATOM 8322 C C . ALA B 1 381 ? 8.977 -24.812 -1.698 1 80 381 ALA B C 1
ATOM 8324 O O . ALA B 1 381 ? 8.383 -25.766 -2.193 1 80 381 ALA B O 1
ATOM 8325 N N . SER B 1 382 ? 10.266 -24.484 -2.061 1 80.25 382 SER B N 1
ATOM 8326 C CA . SER B 1 382 ? 10.992 -25.234 -3.082 1 80.25 382 SER B CA 1
ATOM 8327 C C . SER B 1 382 ? 11.273 -26.672 -2.631 1 80.25 382 SER B C 1
ATOM 8329 O O . SER B 1 382 ? 11.219 -27.594 -3.438 1 80.25 382 SER B O 1
ATOM 8331 N N . LEU B 1 383 ? 11.547 -26.797 -1.356 1 84.44 383 LEU B N 1
ATOM 8332 C CA . LEU B 1 383 ? 11.805 -28.125 -0.812 1 84.44 383 LEU B CA 1
ATOM 8333 C C . LEU B 1 383 ? 10.547 -29 -0.888 1 84.44 383 LEU B C 1
ATOM 8335 O O . LEU B 1 383 ? 10.625 -30.188 -1.184 1 84.44 383 LEU B O 1
ATOM 8339 N N . ALA B 1 384 ? 9.492 -28.391 -0.619 1 81.19 384 ALA B N 1
ATOM 8340 C CA . ALA B 1 384 ? 8.234 -29.125 -0.702 1 81.19 384 ALA B CA 1
ATOM 8341 C C . ALA B 1 384 ? 7.957 -29.594 -2.131 1 81.19 384 ALA B C 1
ATOM 8343 O O . ALA B 1 384 ? 7.559 -30.734 -2.357 1 81.19 384 ALA B O 1
ATOM 8344 N N . MET B 1 385 ? 8.164 -28.766 -3.104 1 78.38 385 MET B N 1
ATOM 8345 C CA . MET B 1 385 ? 7.902 -29.078 -4.504 1 78.38 385 MET B CA 1
ATOM 8346 C C . MET B 1 385 ? 8.875 -30.156 -5.004 1 78.38 385 MET B C 1
ATOM 8348 O O . MET B 1 385 ? 8.477 -31.062 -5.719 1 78.38 385 MET B O 1
ATOM 8352 N N . THR B 1 386 ? 10.148 -29.969 -4.578 1 81.88 386 THR B N 1
ATOM 8353 C CA . THR B 1 386 ? 11.164 -30.938 -4.988 1 81.88 386 THR B CA 1
ATOM 8354 C C . THR B 1 386 ? 10.891 -32.312 -4.363 1 81.88 386 THR B C 1
ATOM 8356 O O . THR B 1 386 ? 11.023 -33.312 -5.027 1 81.88 386 THR B O 1
ATOM 8359 N N . ALA B 1 387 ? 10.523 -32.25 -3.141 1 83.44 387 ALA B N 1
ATOM 8360 C CA . ALA B 1 387 ? 10.211 -33.531 -2.461 1 83.44 387 ALA B CA 1
ATOM 8361 C C . ALA B 1 387 ? 9.023 -34.219 -3.121 1 83.44 387 ALA B C 1
ATOM 8363 O O . ALA B 1 387 ? 9.008 -35.438 -3.254 1 83.44 387 ALA B O 1
ATOM 8364 N N . ALA B 1 388 ? 8.055 -33.469 -3.486 1 80.5 388 ALA B N 1
ATOM 8365 C CA . ALA B 1 388 ? 6.895 -34.031 -4.168 1 80.5 388 ALA B CA 1
ATOM 8366 C C . ALA B 1 388 ? 7.289 -34.625 -5.516 1 80.5 388 ALA B C 1
ATOM 8368 O O . ALA B 1 388 ? 6.801 -35.688 -5.898 1 80.5 388 ALA B O 1
ATOM 8369 N N . SER B 1 389 ? 8.102 -33.938 -6.238 1 80.19 389 SER B N 1
ATOM 8370 C CA . SER B 1 389 ? 8.562 -34.406 -7.539 1 80.19 389 SER B CA 1
ATOM 8371 C C . SER B 1 389 ? 9.344 -35.688 -7.41 1 80.19 389 SER B C 1
ATOM 8373 O O . SER B 1 389 ? 9.164 -36.625 -8.211 1 80.19 389 SER B O 1
ATOM 8375 N N . VAL B 1 390 ? 10.188 -35.781 -6.379 1 84.81 390 VAL B N 1
ATOM 8376 C CA . VAL B 1 390 ? 10.984 -37 -6.137 1 84.81 390 VAL B CA 1
ATOM 8377 C C . VAL B 1 390 ? 10.07 -38.156 -5.754 1 84.81 390 VAL B C 1
ATOM 8379 O O . VAL B 1 390 ? 10.266 -39.281 -6.203 1 84.81 390 VAL B O 1
ATOM 8382 N N . ALA B 1 391 ? 9.172 -37.844 -4.961 1 84.44 391 ALA B N 1
ATOM 8383 C CA . ALA B 1 391 ? 8.227 -38.875 -4.559 1 84.44 391 ALA B CA 1
ATOM 8384 C C . ALA B 1 391 ? 7.469 -39.438 -5.766 1 84.44 391 ALA B C 1
ATOM 8386 O O . ALA B 1 391 ? 7.227 -40.625 -5.852 1 84.44 391 ALA B O 1
ATOM 8387 N N . SER B 1 392 ? 7.09 -38.594 -6.656 1 84.06 392 SER B N 1
ATOM 8388 C CA . SER B 1 392 ? 6.391 -39.031 -7.859 1 84.06 392 SER B CA 1
ATOM 8389 C C . SER B 1 392 ? 7.289 -39.906 -8.734 1 84.06 392 SER B C 1
ATOM 8391 O O . SER B 1 392 ? 6.832 -40.906 -9.297 1 84.06 392 SER B O 1
ATOM 8393 N N . GLN B 1 393 ? 8.547 -39.562 -8.812 1 85.81 393 GLN B N 1
ATOM 8394 C CA . GLN B 1 393 ? 9.484 -40.344 -9.602 1 85.81 393 GLN B CA 1
ATOM 8395 C C . GLN B 1 393 ? 9.727 -41.719 -8.969 1 85.81 393 GLN B C 1
ATOM 8397 O O . GLN B 1 393 ? 9.82 -42.719 -9.672 1 85.81 393 GLN B O 1
ATOM 8402 N N . LEU B 1 394 ? 9.859 -41.656 -7.707 1 89.19 394 LEU B N 1
ATOM 8403 C CA . LEU B 1 394 ? 10.07 -42.906 -6.988 1 89.19 394 LEU B CA 1
ATOM 8404 C C . LEU B 1 394 ? 8.867 -43.812 -7.141 1 89.19 394 LEU B C 1
ATOM 8406 O O . LEU B 1 394 ? 9.016 -45.031 -7.254 1 89.19 394 LEU B O 1
ATOM 8410 N N . CYS B 1 395 ? 7.742 -43.25 -7.117 1 89.5 395 CYS B N 1
ATOM 8411 C CA . CYS B 1 395 ? 6.531 -44.031 -7.336 1 89.5 395 CYS B CA 1
ATOM 8412 C C . CYS B 1 395 ? 6.543 -44.656 -8.711 1 89.5 395 CYS B C 1
ATOM 8414 O O . CYS B 1 395 ? 6.23 -45.844 -8.852 1 89.5 395 CYS B O 1
ATOM 8416 N N . SER B 1 396 ? 6.91 -43.875 -9.68 1 88.12 396 SER B N 1
ATOM 8417 C CA . SER B 1 396 ? 6.977 -44.406 -11.039 1 88.12 396 SER B CA 1
ATOM 8418 C C . SER B 1 396 ? 7.992 -45.562 -11.141 1 88.12 396 SER B C 1
ATOM 8420 O O . SER B 1 396 ? 7.75 -46.531 -11.82 1 88.12 396 SER B O 1
ATOM 8422 N N . LEU B 1 397 ? 9.125 -45.375 -10.508 1 90.62 397 LEU B N 1
ATOM 8423 C CA . LEU B 1 397 ? 10.164 -46.406 -10.492 1 90.62 397 LEU B CA 1
ATOM 8424 C C . LEU B 1 397 ? 9.656 -47.688 -9.844 1 90.62 397 LEU B C 1
ATOM 8426 O O . LEU B 1 397 ? 9.82 -48.781 -10.398 1 90.62 397 LEU B O 1
ATOM 8430 N N . LEU B 1 398 ? 9.031 -47.531 -8.758 1 92 398 LEU B N 1
ATOM 8431 C CA . LEU B 1 398 ? 8.531 -48.688 -8.023 1 92 398 LEU B CA 1
ATOM 8432 C C . LEU B 1 398 ? 7.43 -49.406 -8.805 1 92 398 LEU B C 1
ATOM 8434 O O . LEU B 1 398 ? 7.328 -50.625 -8.773 1 92 398 LEU B O 1
ATOM 8438 N N . LEU B 1 399 ? 6.605 -48.656 -9.477 1 91.31 399 LEU B N 1
ATOM 8439 C CA . LEU B 1 399 ? 5.543 -49.25 -10.281 1 91.31 399 LEU B CA 1
ATOM 8440 C C . LEU B 1 399 ? 6.125 -50.094 -11.414 1 91.31 399 LEU B C 1
ATOM 8442 O O . LEU B 1 399 ? 5.648 -51.188 -11.672 1 91.31 399 LEU B O 1
ATOM 8446 N N . VAL B 1 400 ? 7.133 -49.562 -12.039 1 88.38 400 VAL B N 1
ATOM 8447 C CA . VAL B 1 400 ? 7.723 -50.281 -13.172 1 88.38 400 VAL B CA 1
ATOM 8448 C C . VAL B 1 400 ? 8.445 -51.531 -12.672 1 88.38 400 VAL B C 1
ATOM 8450 O O . VAL B 1 400 ? 8.305 -52.594 -13.242 1 88.38 400 VAL B O 1
ATOM 8453 N N . VAL B 1 401 ? 9.195 -51.438 -11.594 1 88.81 401 VAL B N 1
ATOM 8454 C CA . VAL B 1 401 ? 9.977 -52.562 -11.07 1 88.81 401 VAL B CA 1
ATOM 8455 C C . VAL B 1 401 ? 9.047 -53.656 -10.578 1 88.81 401 VAL B C 1
ATOM 8457 O O . VAL B 1 401 ? 9.188 -54.812 -10.969 1 88.81 401 VAL B O 1
ATOM 8460 N N . VAL B 1 402 ? 8.078 -53.281 -9.805 1 89.88 402 VAL B N 1
ATOM 8461 C CA . VAL B 1 402 ? 7.148 -54.281 -9.273 1 89.88 402 VAL B CA 1
ATOM 8462 C C . VAL B 1 402 ? 6.223 -54.75 -10.383 1 89.88 402 VAL B C 1
ATOM 8464 O O . VAL B 1 402 ? 5.836 -55.938 -10.414 1 89.88 402 VAL B O 1
ATOM 8467 N N . GLY B 1 403 ? 5.836 -53.875 -11.258 1 89 403 GLY B N 1
ATOM 8468 C CA . GLY B 1 403 ? 4.992 -54.25 -12.383 1 89 403 GLY B CA 1
ATOM 8469 C C . GLY B 1 403 ? 5.621 -55.312 -13.273 1 89 403 GLY B C 1
ATOM 8470 O O . GLY B 1 403 ? 4.938 -56.219 -13.742 1 89 403 GLY B O 1
ATOM 8471 N N . VAL B 1 404 ? 6.922 -55.25 -13.484 1 87.75 404 VAL B N 1
ATOM 8472 C CA . VAL B 1 404 ? 7.617 -56.219 -14.328 1 87.75 404 VAL B CA 1
ATOM 8473 C C . VAL B 1 404 ? 7.57 -57.594 -13.68 1 87.75 404 VAL B C 1
ATOM 8475 O O . VAL B 1 404 ? 7.383 -58.594 -14.367 1 87.75 404 VAL B O 1
ATOM 8478 N N . PHE B 1 405 ? 7.73 -57.656 -12.367 1 88 405 PHE B N 1
ATOM 8479 C CA . PHE B 1 405 ? 7.652 -58.938 -11.68 1 88 405 PHE B CA 1
ATOM 8480 C C . PHE B 1 405 ? 6.258 -59.531 -11.805 1 88 405 PHE B C 1
ATOM 8482 O O . PHE B 1 405 ? 6.113 -60.75 -11.977 1 88 405 PHE B O 1
ATOM 8489 N N . LEU B 1 406 ? 5.266 -58.719 -11.836 1 89.12 406 LEU B N 1
ATOM 8490 C CA . LEU B 1 406 ? 3.895 -59.188 -11.953 1 89.12 406 LEU B CA 1
ATOM 8491 C C . LEU B 1 406 ? 3.588 -59.625 -13.383 1 89.12 406 LEU B C 1
ATOM 8493 O O . LEU B 1 406 ? 2.785 -60.531 -13.609 1 89.12 406 LEU B O 1
ATOM 8497 N N . ILE B 1 407 ? 4.156 -59.031 -14.305 1 86.94 407 ILE B N 1
ATOM 8498 C CA . ILE B 1 407 ? 3.969 -59.406 -15.703 1 86.94 407 ILE B CA 1
ATOM 8499 C C . ILE B 1 407 ? 4.625 -60.75 -15.977 1 86.94 407 ILE B C 1
ATOM 8501 O O . ILE B 1 407 ? 4.062 -61.594 -16.672 1 86.94 407 ILE B O 1
ATOM 8505 N N . LEU B 1 408 ? 5.848 -60.938 -15.406 1 85.44 408 LEU B N 1
ATOM 8506 C CA . LEU B 1 408 ? 6.559 -62.188 -15.586 1 85.44 408 LEU B CA 1
ATOM 8507 C C . LEU B 1 408 ? 5.805 -63.344 -14.93 1 85.44 408 LEU B C 1
ATOM 8509 O O . LEU B 1 408 ? 5.859 -64.5 -15.406 1 85.44 408 LEU B O 1
ATOM 8513 N N . ASP B 1 409 ? 5.059 -62.969 -13.898 1 86.69 409 ASP B N 1
ATOM 8514 C CA . ASP B 1 409 ? 4.242 -64 -13.234 1 86.69 409 ASP B CA 1
ATOM 8515 C C . ASP B 1 409 ? 2.902 -64.188 -13.938 1 86.69 409 ASP B C 1
ATOM 8517 O O . ASP B 1 409 ? 2.109 -65.062 -13.562 1 86.69 409 ASP B O 1
ATOM 8521 N N . GLY B 1 410 ? 2.537 -63.344 -14.906 1 82.69 410 GLY B N 1
ATOM 8522 C CA . GLY B 1 410 ? 1.325 -63.469 -15.703 1 82.69 410 GLY B CA 1
ATOM 8523 C C . GLY B 1 410 ? 0.12 -62.812 -15.047 1 82.69 410 GLY B C 1
ATOM 8524 O O . GLY B 1 410 ? -1.018 -63.031 -15.461 1 82.69 410 GLY B O 1
ATOM 8525 N N . LYS B 1 411 ? 0.336 -62 -14.117 1 86.5 411 LYS B N 1
ATOM 8526 C CA . LYS B 1 411 ? -0.778 -61.438 -13.367 1 86.5 411 LYS B CA 1
ATOM 8527 C C . LYS B 1 411 ? -1.116 -60.031 -13.875 1 86.5 411 LYS B C 1
ATOM 8529 O O . LYS B 1 411 ? -2.156 -59.469 -13.516 1 86.5 411 LYS B O 1
ATOM 8534 N N . LEU B 1 412 ? -0.265 -59.469 -14.688 1 87.94 412 LEU B N 1
ATOM 8535 C CA . LEU B 1 412 ? -0.458 -58.094 -15.18 1 87.94 412 LEU B CA 1
ATOM 8536 C C . LEU B 1 412 ? -0.064 -58 -16.641 1 87.94 412 LEU B C 1
ATOM 8538 O O . LEU B 1 412 ? 0.859 -58.656 -17.094 1 87.94 412 LEU B O 1
ATOM 8542 N N . SER B 1 413 ? -0.834 -57.25 -17.312 1 86.5 413 SER B N 1
ATOM 8543 C CA . SER B 1 413 ? -0.508 -57.031 -18.719 1 86.5 413 SER B CA 1
ATOM 8544 C C . SER B 1 413 ? 0.375 -55.781 -18.891 1 86.5 413 SER B C 1
ATOM 8546 O O . SER B 1 413 ? 0.508 -55 -17.969 1 86.5 413 SER B O 1
ATOM 8548 N N . VAL B 1 414 ? 1.02 -55.719 -20.062 1 82.38 414 VAL B N 1
ATOM 8549 C CA . VAL B 1 414 ? 1.888 -54.594 -20.375 1 82.38 414 VAL B CA 1
ATOM 8550 C C . VAL B 1 414 ? 1.063 -53.312 -20.422 1 82.38 414 VAL B C 1
ATOM 8552 O O . VAL B 1 414 ? 1.487 -52.25 -19.922 1 82.38 414 VAL B O 1
ATOM 8555 N N . GLY B 1 415 ? -0.107 -53.344 -20.953 1 83.06 415 GLY B N 1
ATOM 8556 C CA . GLY B 1 415 ? -0.984 -52.188 -21.031 1 83.06 415 GLY B CA 1
ATOM 8557 C C . GLY B 1 415 ? -1.442 -51.719 -19.656 1 83.06 415 GLY B C 1
ATOM 8558 O O . GLY B 1 415 ? -1.535 -50.5 -19.422 1 83.06 415 GLY B O 1
ATOM 8559 N N . ALA B 1 416 ? -1.654 -52.656 -18.844 1 87.19 416 ALA B N 1
ATOM 8560 C CA . ALA B 1 416 ? -2.08 -52.312 -17.484 1 87.19 416 ALA B CA 1
ATOM 8561 C C . ALA B 1 416 ? -0.972 -51.562 -16.719 1 87.19 416 ALA B C 1
ATOM 8563 O O . ALA B 1 416 ? -1.247 -50.688 -15.906 1 87.19 416 ALA B O 1
ATOM 8564 N N . LEU B 1 417 ? 0.204 -51.938 -17 1 87.19 417 LEU B N 1
ATOM 8565 C CA . LEU B 1 417 ? 1.327 -51.281 -16.344 1 87.19 417 LEU B CA 1
ATOM 8566 C C . LEU B 1 417 ? 1.474 -49.844 -16.828 1 87.19 417 LEU B C 1
ATOM 8568 O O . LEU B 1 417 ? 1.718 -48.938 -16.016 1 87.19 417 LEU B O 1
ATOM 8572 N N . VAL B 1 418 ? 1.345 -49.594 -18.094 1 85.69 418 VAL B N 1
ATOM 8573 C CA . VAL B 1 418 ? 1.453 -48.25 -18.656 1 85.69 418 VAL B CA 1
ATOM 8574 C C . VAL B 1 418 ? 0.308 -47.375 -18.141 1 85.69 418 VAL B C 1
ATOM 8576 O O . VAL B 1 418 ? 0.518 -46.219 -17.766 1 85.69 418 VAL B O 1
ATOM 8579 N N . ALA B 1 419 ? -0.812 -47.938 -18.109 1 85.75 419 ALA B N 1
ATOM 8580 C CA . ALA B 1 419 ? -1.973 -47.219 -17.594 1 85.75 419 ALA B CA 1
ATOM 8581 C C . ALA B 1 419 ? -1.802 -46.906 -16.109 1 85.75 419 ALA B C 1
ATOM 8583 O O . ALA B 1 419 ? -2.189 -45.844 -15.648 1 85.75 419 ALA B O 1
ATOM 8584 N N . ALA B 1 420 ? -1.261 -47.844 -15.391 1 88.56 420 ALA B N 1
ATOM 8585 C CA . ALA B 1 420 ? -1.032 -47.656 -13.969 1 88.56 420 ALA B CA 1
ATOM 8586 C C . ALA B 1 420 ? -0.065 -46.5 -13.727 1 88.56 420 ALA B C 1
ATOM 8588 O O . ALA B 1 420 ? -0.247 -45.688 -12.797 1 88.56 420 ALA B O 1
ATOM 8589 N N . ASN B 1 421 ? 0.881 -46.375 -14.547 1 87.12 421 ASN B N 1
ATOM 8590 C CA . ASN B 1 421 ? 1.843 -45.281 -14.406 1 87.12 421 ASN B CA 1
ATOM 8591 C C . ASN B 1 421 ? 1.206 -43.906 -14.719 1 87.12 421 ASN B C 1
ATOM 8593 O O . ASN B 1 421 ? 1.503 -42.938 -14.062 1 87.12 421 ASN B O 1
ATOM 8597 N N . MET B 1 422 ? 0.385 -43.875 -15.68 1 84.31 422 MET B N 1
ATOM 8598 C CA . MET B 1 422 ? -0.312 -42.625 -16.031 1 84.31 422 MET B CA 1
ATOM 8599 C C . MET B 1 422 ? -1.262 -42.219 -14.906 1 84.31 422 MET B C 1
ATOM 8601 O O . MET B 1 422 ? -1.348 -41.031 -14.578 1 84.31 422 MET B O 1
ATOM 8605 N N . LEU B 1 423 ? -1.901 -43.219 -14.375 1 85.56 423 LEU B N 1
ATOM 8606 C CA . LEU B 1 423 ? -2.85 -42.938 -13.297 1 85.56 423 LEU B CA 1
ATOM 8607 C C . LEU B 1 423 ? -2.125 -42.469 -12.039 1 85.56 423 LEU B C 1
ATOM 8609 O O . LEU B 1 423 ? -2.625 -41.625 -11.297 1 85.56 423 LEU B O 1
ATOM 8613 N N . ALA B 1 424 ? -0.994 -43.125 -11.82 1 86.31 424 ALA B N 1
ATOM 8614 C CA . ALA B 1 424 ? -0.189 -42.719 -10.672 1 86.31 424 ALA B CA 1
ATOM 8615 C C . ALA B 1 424 ? 0.22 -41.25 -10.797 1 86.31 424 ALA B C 1
ATOM 8617 O O . ALA B 1 424 ? 0.271 -40.531 -9.797 1 86.31 424 ALA B O 1
ATOM 8618 N N . GLY B 1 425 ? 0.487 -40.781 -12 1 80.69 425 GLY B N 1
ATOM 8619 C CA . GLY B 1 425 ? 0.813 -39.406 -12.234 1 80.69 425 GLY B CA 1
ATOM 8620 C C . GLY B 1 425 ? -0.331 -38.438 -11.914 1 80.69 425 GLY B C 1
ATOM 8621 O O . GLY B 1 425 ? -0.113 -37.344 -11.383 1 80.69 425 GLY B O 1
ATOM 8622 N N . ARG B 1 426 ? -1.496 -38.906 -12.148 1 76.38 426 ARG B N 1
ATOM 8623 C CA . ARG B 1 426 ? -2.682 -38.125 -11.875 1 76.38 426 ARG B CA 1
ATOM 8624 C C . ARG B 1 426 ? -2.965 -38.031 -10.383 1 76.38 426 ARG B C 1
ATOM 8626 O O . ARG B 1 426 ? -3.498 -37.031 -9.891 1 76.38 426 ARG B O 1
ATOM 8633 N N . VAL B 1 427 ? -2.621 -39.094 -9.727 1 78 427 VAL B N 1
ATOM 8634 C CA . VAL B 1 427 ? -2.854 -39.156 -8.281 1 78 427 VAL B CA 1
ATOM 8635 C C . VAL B 1 427 ? -1.856 -38.25 -7.566 1 78 427 VAL B C 1
ATOM 8637 O O . VAL B 1 427 ? -2.227 -37.5 -6.648 1 78 427 VAL B O 1
ATOM 8640 N N . LEU B 1 428 ? -0.678 -38.281 -8.055 1 76.75 428 LEU B N 1
ATOM 8641 C CA . LEU B 1 428 ? 0.379 -37.594 -7.32 1 76.75 428 LEU B CA 1
ATOM 8642 C C . LEU B 1 428 ? 0.523 -36.156 -7.797 1 76.75 428 LEU B C 1
ATOM 8644 O O . LEU B 1 428 ? 1.113 -35.312 -7.102 1 76.75 428 LEU B O 1
ATOM 8648 N N . GLY B 1 429 ? -0.017 -35.844 -8.969 1 72.06 429 GLY B N 1
ATOM 8649 C CA . GLY B 1 429 ? 0.091 -34.5 -9.523 1 72.06 429 GLY B CA 1
ATOM 8650 C C . GLY B 1 429 ? -0.417 -33.438 -8.586 1 72.06 429 GLY B C 1
ATOM 8651 O O . GLY B 1 429 ? 0.327 -32.531 -8.219 1 72.06 429 GLY B O 1
ATOM 8652 N N . PRO B 1 430 ? -1.604 -33.625 -8.18 1 63.78 430 PRO B N 1
ATOM 8653 C CA . PRO B 1 430 ? -2.184 -32.625 -7.297 1 63.78 430 PRO B CA 1
ATOM 8654 C C . PRO B 1 430 ? -1.466 -32.531 -5.953 1 63.78 430 PRO B C 1
ATOM 8656 O O . PRO B 1 430 ? -1.449 -31.469 -5.324 1 63.78 430 PRO B O 1
ATOM 8659 N N . ILE B 1 431 ? -0.855 -33.562 -5.59 1 63.56 431 ILE B N 1
ATOM 8660 C CA . ILE B 1 431 ? -0.202 -33.594 -4.285 1 63.56 431 ILE B CA 1
ATOM 8661 C C . ILE B 1 431 ? 1.092 -32.812 -4.332 1 63.56 431 ILE B C 1
ATOM 8663 O O . ILE B 1 431 ? 1.484 -32.188 -3.334 1 63.56 431 ILE B O 1
ATOM 8667 N N . ALA B 1 432 ? 1.669 -32.844 -5.555 1 62.53 432 ALA B N 1
ATOM 8668 C CA . ALA B 1 432 ? 2.857 -32 -5.715 1 62.53 432 ALA B CA 1
ATOM 8669 C C . ALA B 1 432 ? 2.51 -30.531 -5.566 1 62.53 432 ALA B C 1
ATOM 8671 O O . ALA B 1 432 ? 3.338 -29.734 -5.121 1 62.53 432 ALA B O 1
ATOM 8672 N N . GLY B 1 433 ? 1.267 -30.25 -5.926 1 61.94 433 GLY B N 1
ATOM 8673 C CA . GLY B 1 433 ? 0.792 -28.891 -5.797 1 61.94 433 GLY B CA 1
ATOM 8674 C C . GLY B 1 433 ? 0.355 -28.531 -4.387 1 61.94 433 GLY B C 1
ATOM 8675 O O . GLY B 1 433 ? 0.14 -27.359 -4.07 1 61.94 433 GLY B O 1
ATOM 8676 N N . ILE B 1 434 ? 0.352 -29.562 -3.57 1 63.41 434 ILE B N 1
ATOM 8677 C CA . ILE B 1 434 ? -0.172 -29.359 -2.223 1 63.41 434 ILE B CA 1
ATOM 8678 C C . ILE B 1 434 ? 0.699 -28.359 -1.472 1 63.41 434 ILE B C 1
ATOM 8680 O O . ILE B 1 434 ? 0.189 -27.531 -0.716 1 63.41 434 ILE B O 1
ATOM 8684 N N . ALA B 1 435 ? 2 -28.516 -1.84 1 60.44 435 ALA B N 1
ATOM 8685 C CA . ALA B 1 435 ? 2.873 -27.547 -1.177 1 60.44 435 ALA B CA 1
ATOM 8686 C C . ALA B 1 435 ? 2.488 -26.125 -1.542 1 60.44 435 ALA B C 1
ATOM 8688 O O . ALA B 1 435 ? 2.48 -25.234 -0.685 1 60.44 435 ALA B O 1
ATOM 8689 N N . GLY B 1 436 ? 2.213 -25.938 -2.883 1 65.38 436 GLY B N 1
ATOM 8690 C CA . GLY B 1 436 ? 1.777 -24.625 -3.328 1 65.38 436 GLY B CA 1
ATOM 8691 C C . GLY B 1 436 ? 0.454 -24.203 -2.721 1 65.38 436 GLY B C 1
ATOM 8692 O O . GLY B 1 436 ? 0.314 -23.062 -2.264 1 65.38 436 GLY B O 1
ATOM 8693 N N . VAL B 1 437 ? -0.445 -25.141 -2.635 1 66.94 437 VAL B N 1
ATOM 8694 C CA . VAL B 1 437 ? -1.757 -24.875 -2.061 1 66.94 437 VAL B CA 1
ATOM 8695 C C . VAL B 1 437 ? -1.618 -24.594 -0.565 1 66.94 437 VAL B C 1
ATOM 8697 O O . VAL B 1 437 ? -2.27 -23.688 -0.032 1 66.94 437 VAL B O 1
ATOM 8700 N N . MET B 1 438 ? -0.735 -25.359 -0.064 1 67 438 MET B N 1
ATOM 8701 C CA . MET B 1 438 ? -0.532 -25.188 1.372 1 67 438 MET B CA 1
ATOM 8702 C C . MET B 1 438 ? 0.073 -23.812 1.679 1 67 438 MET B C 1
ATOM 8704 O O . MET B 1 438 ? -0.317 -23.172 2.648 1 67 438 MET B O 1
ATOM 8708 N N . THR B 1 439 ? 1.018 -23.469 0.862 1 68.25 439 THR B N 1
ATOM 8709 C CA . THR B 1 439 ? 1.623 -22.156 1.028 1 68.25 439 THR B CA 1
ATOM 8710 C C . THR B 1 439 ? 0.576 -21.062 0.871 1 68.25 439 THR B C 1
ATOM 8712 O O . THR B 1 439 ? 0.502 -20.141 1.693 1 68.25 439 THR B O 1
ATOM 8715 N N . ARG B 1 440 ? -0.181 -21.203 -0.137 1 69.88 440 ARG B N 1
ATOM 8716 C CA . ARG B 1 440 ? -1.217 -20.203 -0.386 1 69.88 440 ARG B CA 1
ATOM 8717 C C . ARG B 1 440 ? -2.27 -20.219 0.716 1 69.88 440 ARG B C 1
ATOM 8719 O O . ARG B 1 440 ? -2.777 -19.172 1.114 1 69.88 440 ARG B O 1
ATOM 8726 N N . ALA B 1 441 ? -2.514 -21.406 1.17 1 71.06 441 ALA B N 1
ATOM 8727 C CA . ALA B 1 441 ? -3.502 -21.547 2.236 1 71.06 441 ALA B CA 1
ATOM 8728 C C . ALA B 1 441 ? -3.02 -20.891 3.523 1 71.06 441 ALA B C 1
ATOM 8730 O O . ALA B 1 441 ? -3.805 -20.25 4.23 1 71.06 441 ALA B O 1
ATOM 8731 N N . THR B 1 442 ? -1.764 -21.078 3.756 1 72.88 442 THR B N 1
ATOM 8732 C CA . THR B 1 442 ? -1.209 -20.469 4.957 1 72.88 442 THR B CA 1
ATOM 8733 C C . THR B 1 442 ? -1.195 -18.938 4.832 1 72.88 442 THR B C 1
ATOM 8735 O O . THR B 1 442 ? -1.491 -18.234 5.797 1 72.88 442 THR B O 1
ATOM 8738 N N . GLN B 1 443 ? -0.87 -18.5 3.639 1 74.19 443 GLN B N 1
ATOM 8739 C CA . GLN B 1 443 ? -0.887 -17.062 3.385 1 74.19 443 GLN B CA 1
ATOM 8740 C C . GLN B 1 443 ? -2.293 -16.484 3.551 1 74.19 443 GLN B C 1
ATOM 8742 O O . GLN B 1 443 ? -2.473 -15.438 4.168 1 74.19 443 GLN B O 1
ATOM 8747 N N . THR B 1 444 ? -3.234 -17.188 3.033 1 75.75 444 THR B N 1
ATOM 8748 C CA . THR B 1 444 ? -4.629 -16.766 3.096 1 75.75 444 THR B CA 1
ATOM 8749 C C . THR B 1 444 ? -5.141 -16.812 4.531 1 75.75 444 THR B C 1
ATOM 8751 O O . THR B 1 444 ? -5.859 -15.906 4.965 1 75.75 444 THR B O 1
ATOM 8754 N N . SER B 1 445 ? -4.723 -17.859 5.195 1 79.75 445 SER B N 1
ATOM 8755 C CA . SER B 1 445 ? -5.164 -17.984 6.582 1 79.75 445 SER B CA 1
ATOM 8756 C C . SER B 1 445 ? -4.586 -16.859 7.441 1 79.75 445 SER B C 1
ATOM 8758 O O . SER B 1 445 ? -5.266 -16.344 8.336 1 79.75 445 SER B O 1
ATOM 8760 N N . SER B 1 446 ? -3.404 -16.516 7.18 1 77.31 446 SER B N 1
ATOM 8761 C CA . SER B 1 446 ? -2.779 -15.422 7.91 1 77.31 446 SER B CA 1
ATOM 8762 C C . SER B 1 446 ? -3.457 -14.094 7.598 1 77.31 446 SER B C 1
ATOM 8764 O O . SER B 1 446 ? -3.703 -13.289 8.5 1 77.31 446 SER B O 1
ATOM 8766 N N . ALA B 1 447 ? -3.697 -13.906 6.332 1 77.5 447 ALA B N 1
ATOM 8767 C CA . ALA B 1 447 ? -4.398 -12.695 5.922 1 77.5 447 ALA B CA 1
ATOM 8768 C C . ALA B 1 447 ? -5.793 -12.633 6.539 1 77.5 447 ALA B C 1
ATOM 8770 O O . ALA B 1 447 ? -6.238 -11.57 6.98 1 77.5 447 ALA B O 1
ATOM 8771 N N . LEU B 1 448 ? -6.441 -13.773 6.598 1 81.12 448 LEU B N 1
ATOM 8772 C CA . LEU B 1 448 ? -7.785 -13.828 7.164 1 81.12 448 LEU B CA 1
ATOM 8773 C C . LEU B 1 448 ? -7.758 -13.547 8.656 1 81.12 448 LEU B C 1
ATOM 8775 O O . LEU B 1 448 ? -8.648 -12.859 9.18 1 81.12 448 LEU B O 1
ATOM 8779 N N . ARG B 1 449 ? -6.766 -14.023 9.258 1 81.06 449 ARG B N 1
ATOM 8780 C CA . ARG B 1 449 ? -6.637 -13.766 10.688 1 81.06 449 ARG B CA 1
ATOM 8781 C C . ARG B 1 449 ? -6.414 -12.281 10.953 1 81.06 449 ARG B C 1
ATOM 8783 O O . ARG B 1 449 ? -6.969 -11.727 11.906 1 81.06 449 ARG B O 1
ATOM 8790 N N . SER B 1 450 ? -5.609 -11.758 10.141 1 81.56 450 SER B N 1
ATOM 8791 C CA . SER B 1 450 ? -5.344 -10.328 10.289 1 81.56 450 SER B CA 1
ATOM 8792 C C . SER B 1 450 ? -6.605 -9.5 10.07 1 81.56 450 SER B C 1
ATOM 8794 O O . SER B 1 450 ? -6.871 -8.555 10.812 1 81.56 450 SER B O 1
ATOM 8796 N N . ILE B 1 451 ? -7.398 -9.844 9.148 1 84.12 451 ILE B N 1
ATOM 8797 C CA . ILE B 1 451 ? -8.633 -9.117 8.852 1 84.12 451 ILE B CA 1
ATOM 8798 C C . ILE B 1 451 ? -9.68 -9.422 9.922 1 84.12 451 ILE B C 1
ATOM 8800 O O . ILE B 1 451 ? -10.477 -8.547 10.281 1 84.12 451 ILE B O 1
ATOM 8804 N N . ASP B 1 452 ? -9.609 -10.672 10.383 1 83.5 452 ASP B N 1
ATOM 8805 C CA . ASP B 1 452 ? -10.531 -11.039 11.461 1 83.5 452 ASP B CA 1
ATOM 8806 C C . ASP B 1 452 ? -10.297 -10.172 12.703 1 83.5 452 ASP B C 1
ATOM 8808 O O . ASP B 1 452 ? -11.25 -9.773 13.375 1 83.5 452 ASP B O 1
ATOM 8812 N N . ARG B 1 453 ? -9.07 -9.938 12.93 1 81.94 453 ARG B N 1
ATOM 8813 C CA . ARG B 1 453 ? -8.75 -9.062 14.055 1 81.94 453 ARG B CA 1
ATOM 8814 C C . ARG B 1 453 ? -9.273 -7.656 13.82 1 81.94 453 ARG B C 1
ATOM 8816 O O . ARG B 1 453 ? -9.781 -7.012 14.742 1 81.94 453 ARG B O 1
ATOM 8823 N N . LEU B 1 454 ? -9.219 -7.246 12.641 1 83.75 454 LEU B N 1
ATOM 8824 C CA . LEU B 1 454 ? -9.711 -5.918 12.289 1 83.75 454 LEU B CA 1
ATOM 8825 C C . LEU B 1 454 ? -11.234 -5.867 12.375 1 83.75 454 LEU B C 1
ATOM 8827 O O . LEU B 1 454 ? -11.797 -4.879 12.852 1 83.75 454 LEU B O 1
ATOM 8831 N N . MET B 1 455 ? -11.883 -6.953 11.938 1 84.69 455 MET B N 1
ATOM 8832 C CA . MET B 1 455 ? -13.336 -7.004 11.906 1 84.69 455 MET B CA 1
ATOM 8833 C C . MET B 1 455 ? -13.906 -7.199 13.312 1 84.69 455 MET B C 1
ATOM 8835 O O . MET B 1 455 ? -15.086 -6.918 13.555 1 84.69 455 MET B O 1
ATOM 8839 N N . SER B 1 456 ? -13.023 -7.602 14.164 1 84.38 456 SER B N 1
ATOM 8840 C CA . SER B 1 456 ? -13.477 -7.82 15.531 1 84.38 456 SER B CA 1
ATOM 8841 C C . SER B 1 456 ? -13.414 -6.531 16.344 1 84.38 456 SER B C 1
ATOM 8843 O O . SER B 1 456 ? -14.047 -6.43 17.406 1 84.38 456 SER B O 1
ATOM 8845 N N . LEU B 1 457 ? -12.773 -5.57 15.742 1 84.94 457 LEU B N 1
ATOM 8846 C CA . LEU B 1 457 ? -12.695 -4.297 16.453 1 84.94 457 LEU B CA 1
ATOM 8847 C C . LEU B 1 457 ? -14.055 -3.615 16.5 1 84.94 457 LEU B C 1
ATOM 8849 O O . LEU B 1 457 ? -14.859 -3.771 15.57 1 84.94 457 LEU B O 1
ATOM 8853 N N . GLU B 1 458 ? -14.234 -2.875 17.516 1 83.25 458 GLU B N 1
ATOM 8854 C CA . GLU B 1 458 ? -15.531 -2.262 17.75 1 83.25 458 GLU B CA 1
ATOM 8855 C C . GLU B 1 458 ? -15.789 -1.111 16.781 1 83.25 458 GLU B C 1
ATOM 8857 O O . GLU B 1 458 ? -14.883 -0.327 16.484 1 83.25 458 GLU B O 1
ATOM 8862 N N . ARG B 1 459 ? -17.078 -1.145 16.328 1 84.25 459 ARG B N 1
ATOM 8863 C CA . ARG B 1 459 ? -17.516 -0.076 15.43 1 84.25 459 ARG B CA 1
ATOM 8864 C C . ARG B 1 459 ? -18.172 1.057 16.219 1 84.25 459 ARG B C 1
ATOM 8866 O O . ARG B 1 459 ? -18.547 0.879 17.375 1 84.25 459 ARG B O 1
ATOM 8873 N N . GLU B 1 460 ? -18.188 2.111 15.562 1 81.31 460 GLU B N 1
ATOM 8874 C CA . GLU B 1 460 ? -18.828 3.27 16.188 1 81.31 460 GLU B CA 1
ATOM 8875 C C . GLU B 1 460 ? -20.328 3.031 16.375 1 81.31 460 GLU B C 1
ATOM 8877 O O . GLU B 1 460 ? -20.891 3.439 17.391 1 81.31 460 GLU B O 1
ATOM 8882 N N . ARG B 1 461 ? -20.969 2.32 15.352 1 75.44 461 ARG B N 1
ATOM 8883 C CA . ARG B 1 461 ? -22.391 2.006 15.406 1 75.44 461 ARG B CA 1
ATOM 8884 C C . ARG B 1 461 ? -22.609 0.506 15.57 1 75.44 461 ARG B C 1
ATOM 8886 O O . ARG B 1 461 ? -22.828 -0.208 14.586 1 75.44 461 ARG B O 1
ATOM 8893 N N . PRO B 1 462 ? -22.562 0.174 16.797 1 70.94 462 PRO B N 1
ATOM 8894 C CA . PRO B 1 462 ? -22.844 -1.255 16.953 1 70.94 462 PRO B CA 1
ATOM 8895 C C . PRO B 1 462 ? -24.234 -1.634 16.469 1 70.94 462 PRO B C 1
ATOM 8897 O O . PRO B 1 462 ? -25.188 -0.876 16.672 1 70.94 462 PRO B O 1
ATOM 8900 N N . PRO B 1 463 ? -24.328 -2.631 15.781 1 63.34 463 PRO B N 1
ATOM 8901 C CA . PRO B 1 463 ? -25.609 -3.027 15.203 1 63.34 463 PRO B CA 1
ATOM 8902 C C . PRO B 1 463 ? -26.672 -3.293 16.266 1 63.34 463 PRO B C 1
ATOM 8904 O O . PRO B 1 463 ? -27.875 -3.164 15.992 1 63.34 463 PRO B O 1
ATOM 8907 N N . GLU B 1 464 ? -26.219 -3.545 17.438 1 60.75 464 GLU B N 1
ATOM 8908 C CA . GLU B 1 464 ? -27.156 -3.955 18.469 1 60.75 464 GLU B CA 1
ATOM 8909 C C . GLU B 1 464 ? -27.734 -2.746 19.203 1 60.75 464 GLU B C 1
ATOM 8911 O O . GLU B 1 464 ? -28.797 -2.838 19.812 1 60.75 464 GLU B O 1
ATOM 8916 N N . LYS B 1 465 ? -27.109 -1.634 18.938 1 66.94 465 LYS B N 1
ATOM 8917 C CA . LYS B 1 465 ? -27.531 -0.467 19.719 1 66.94 465 LYS B CA 1
ATOM 8918 C C . LYS B 1 465 ? -28.641 0.303 18.984 1 66.94 465 LYS B C 1
ATOM 8920 O O . LYS B 1 465 ? -28.594 0.458 17.766 1 66.94 465 LYS B O 1
ATOM 8925 N N . ILE B 1 466 ? -29.75 0.48 19.703 1 65.62 466 ILE B N 1
ATOM 8926 C CA . ILE B 1 466 ? -30.844 1.281 19.188 1 65.62 466 ILE B CA 1
ATOM 8927 C C . ILE B 1 466 ? -30.625 2.75 19.547 1 65.62 466 ILE B C 1
ATOM 8929 O O . ILE B 1 466 ? -30.438 3.088 20.703 1 65.62 466 ILE B O 1
ATOM 8933 N N . TYR B 1 467 ? -30.562 3.518 18.5 1 74 467 TYR B N 1
ATOM 8934 C CA . TYR B 1 467 ? -30.344 4.945 18.703 1 74 467 TYR B CA 1
ATOM 8935 C C . TYR B 1 467 ? -31.656 5.715 18.641 1 74 467 TYR B C 1
ATOM 8937 O O . TYR B 1 467 ? -32.625 5.234 18.062 1 74 467 TYR B O 1
ATOM 8945 N N . VAL B 1 468 ? -31.688 6.762 19.391 1 69.06 468 VAL B N 1
ATOM 8946 C CA . VAL B 1 468 ? -32.844 7.652 19.344 1 69.06 468 VAL B CA 1
ATOM 8947 C C . VAL B 1 468 ? -32.75 8.547 18.109 1 69.06 468 VAL B C 1
ATOM 8949 O O . VAL B 1 468 ? -31.703 9.164 17.859 1 69.06 468 VAL B O 1
ATOM 8952 N N . ALA B 1 469 ? -33.719 8.375 17.25 1 72.75 469 ALA B N 1
ATOM 8953 C CA . ALA B 1 469 ? -33.75 9.242 16.078 1 72.75 469 ALA B CA 1
ATOM 8954 C C . ALA B 1 469 ? -34.125 10.672 16.453 1 72.75 469 ALA B C 1
ATOM 8956 O O . ALA B 1 469 ? -35.312 10.953 16.719 1 72.75 469 ALA B O 1
ATOM 8957 N N . ARG B 1 470 ? -33.156 11.453 16.734 1 76.31 470 ARG B N 1
ATOM 8958 C CA . ARG B 1 470 ? -33.438 12.836 17.094 1 76.31 470 ARG B CA 1
ATOM 8959 C C . ARG B 1 470 ? -32.531 13.805 16.344 1 76.31 470 ARG B C 1
ATOM 8961 O O . ARG B 1 470 ? -31.344 13.523 16.172 1 76.31 470 ARG B O 1
ATOM 8968 N N . GLU B 1 471 ? -33.188 14.734 15.805 1 82.25 471 GLU B N 1
ATOM 8969 C CA . GLU B 1 471 ? -32.438 15.828 15.195 1 82.25 471 GLU B CA 1
ATOM 8970 C C . GLU B 1 471 ? -32.062 16.906 16.219 1 82.25 471 GLU B C 1
ATOM 8972 O O . GLU B 1 471 ? -32.844 17.188 17.125 1 82.25 471 GLU B O 1
ATOM 8977 N N . ILE B 1 472 ? -30.969 17.375 16.125 1 87.62 472 ILE B N 1
ATOM 8978 C CA . ILE B 1 472 ? -30.562 18.469 16.984 1 87.62 472 ILE B CA 1
ATOM 8979 C C . ILE B 1 472 ? -31.25 19.766 16.547 1 87.62 472 ILE B C 1
ATOM 8981 O O . ILE B 1 472 ? -31 20.25 15.438 1 87.62 472 ILE B O 1
ATOM 8985 N N . LYS B 1 473 ? -32.094 20.219 17.359 1 86.06 473 LYS B N 1
ATOM 8986 C CA . LYS B 1 473 ? -32.875 21.375 16.953 1 86.06 473 LYS B CA 1
ATOM 8987 C C . LYS B 1 473 ? -32.438 22.625 17.688 1 86.06 473 LYS B C 1
ATOM 8989 O O . LYS B 1 473 ? -32.406 23.719 17.109 1 86.06 473 LYS B O 1
ATOM 8994 N N . GLN B 1 474 ? -32.125 22.516 18.953 1 89.44 474 GLN B N 1
ATOM 8995 C CA . GLN B 1 474 ? -31.797 23.703 19.75 1 89.44 474 GLN B CA 1
ATOM 8996 C C . GLN B 1 474 ? -30.297 23.984 19.734 1 89.44 474 GLN B C 1
ATOM 8998 O O . GLN B 1 474 ? -29.891 25.141 19.625 1 89.44 474 GLN B O 1
ATOM 9003 N N . GLY B 1 475 ? -29.484 22.953 19.844 1 92.81 475 GLY B N 1
ATOM 9004 C CA . GLY B 1 475 ? -28.047 23.141 19.844 1 92.81 475 GLY B CA 1
ATOM 9005 C C . GLY B 1 475 ? -27.484 23.438 21.234 1 92.81 475 GLY B C 1
ATOM 9006 O O . GLY B 1 475 ? -26.516 24.188 21.359 1 92.81 475 GLY B O 1
ATOM 9007 N N . ALA B 1 476 ? -28.125 22.953 22.312 1 95 476 ALA B N 1
ATOM 9008 C CA . ALA B 1 476 ? -27.625 23.078 23.672 1 95 476 ALA B CA 1
ATOM 9009 C C . ALA B 1 476 ? -26.609 21.969 23.969 1 95 476 ALA B C 1
ATOM 9011 O O . ALA B 1 476 ? -26.781 20.828 23.547 1 95 476 ALA B O 1
ATOM 9012 N N . ILE B 1 477 ? -25.484 22.297 24.641 1 96.69 477 ILE B N 1
ATOM 9013 C CA . ILE B 1 477 ? -24.453 21.328 25.016 1 96.69 477 ILE B CA 1
ATOM 9014 C C . ILE B 1 477 ? -24.156 21.438 26.5 1 96.69 477 ILE B C 1
ATOM 9016 O O . ILE B 1 477 ? -24.016 22.547 27.047 1 96.69 477 ILE B O 1
ATOM 9020 N N . GLN B 1 478 ? -24.109 20.312 27.172 1 97.25 478 GLN B N 1
ATOM 9021 C CA . GLN B 1 478 ? -23.812 20.297 28.594 1 97.25 478 GLN B CA 1
ATOM 9022 C C . GLN B 1 478 ? -22.766 19.219 28.922 1 97.25 478 GLN B C 1
ATOM 9024 O O . GLN B 1 478 ? -22.938 18.047 28.562 1 97.25 478 GLN B O 1
ATOM 9029 N N . PHE B 1 479 ? -21.656 19.594 29.453 1 97.44 479 PHE B N 1
ATOM 9030 C CA . PHE B 1 479 ? -20.656 18.703 30.016 1 97.44 479 PHE B CA 1
ATOM 9031 C C . PHE B 1 479 ? -20.828 18.547 31.516 1 97.44 479 PHE B C 1
ATOM 9033 O O . PHE B 1 479 ? -20.875 19.547 32.25 1 97.44 479 PHE B O 1
ATOM 9040 N N . LYS B 1 480 ? -20.969 17.359 31.953 1 97.06 480 LYS B N 1
ATOM 9041 C CA . LYS B 1 480 ? -21.125 17.094 33.375 1 97.06 480 LYS B CA 1
ATOM 9042 C C . LYS B 1 480 ? -19.984 16.219 33.906 1 97.06 480 LYS B C 1
ATOM 9044 O O . LYS B 1 480 ? -20.016 15 33.75 1 97.06 480 LYS B O 1
ATOM 9049 N N . ASN B 1 481 ? -19.016 16.781 34.656 1 96.62 481 ASN B N 1
ATOM 9050 C CA . ASN B 1 481 ? -17.891 16.094 35.25 1 96.62 481 ASN B CA 1
ATOM 9051 C C . ASN B 1 481 ? -17.188 15.164 34.281 1 96.62 481 ASN B C 1
ATOM 9053 O O . ASN B 1 481 ? -16.984 13.984 34.562 1 96.62 481 ASN B O 1
ATOM 9057 N N . VAL B 1 482 ? -16.906 15.703 33.156 1 96.88 482 VAL B N 1
ATOM 9058 C CA . VAL B 1 482 ? -16.359 14.906 32.062 1 96.88 482 VAL B CA 1
ATOM 9059 C C . VAL B 1 482 ? -14.852 14.781 32.219 1 96.88 482 VAL B C 1
ATOM 9061 O O . VAL B 1 482 ? -14.156 15.781 32.406 1 96.88 482 VAL B O 1
ATOM 9064 N N . SER B 1 483 ? -14.344 13.57 32.25 1 95.94 483 SER B N 1
ATOM 9065 C CA . SER B 1 483 ? -12.914 13.258 32.188 1 95.94 483 SER B CA 1
ATOM 9066 C C . SER B 1 483 ? -12.586 12.367 31 1 95.94 483 SER B C 1
ATOM 9068 O O . SER B 1 483 ? -13.414 11.555 30.578 1 95.94 483 SER B O 1
ATOM 9070 N N . PHE B 1 484 ? -11.43 12.641 30.375 1 93.06 484 PHE B N 1
ATOM 9071 C CA . PHE B 1 484 ? -11.055 11.875 29.188 1 93.06 484 PHE B CA 1
ATOM 9072 C C . PHE B 1 484 ? -9.539 11.766 29.078 1 93.06 484 PHE B C 1
ATOM 9074 O O . PHE B 1 484 ? -8.82 12.719 29.375 1 93.06 484 PHE B O 1
ATOM 9081 N N . SER B 1 485 ? -9.094 10.57 28.781 1 87.94 485 SER B N 1
ATOM 9082 C CA . SER B 1 485 ? -7.699 10.297 28.453 1 87.94 485 SER B CA 1
ATOM 9083 C C . SER B 1 485 ? -7.59 9.586 27.109 1 87.94 485 SER B C 1
ATOM 9085 O O . SER B 1 485 ? -8.336 8.641 26.828 1 87.94 485 SER B O 1
ATOM 9087 N N . TYR B 1 486 ? -6.766 10.125 26.188 1 82.19 486 TYR B N 1
ATOM 9088 C CA . TYR B 1 486 ? -6.543 9.469 24.906 1 82.19 486 TYR B CA 1
ATOM 9089 C C . TYR B 1 486 ? -5.965 8.07 25.109 1 82.19 486 TYR B C 1
ATOM 9091 O O . TYR B 1 486 ? -5.309 7.801 26.125 1 82.19 486 TYR B O 1
ATOM 9099 N N . PRO B 1 487 ? -6.18 7.23 24.062 1 76.06 487 PRO B N 1
ATOM 9100 C CA . PRO B 1 487 ? -5.66 5.871 24.219 1 76.06 487 PRO B CA 1
ATOM 9101 C C . PRO B 1 487 ? -4.137 5.828 24.344 1 76.06 487 PRO B C 1
ATOM 9103 O O . PRO B 1 487 ? -3.434 6.539 23.625 1 76.06 487 PRO B O 1
ATOM 9106 N N . ASN B 1 488 ? -3.557 5.133 25.25 1 68.12 488 ASN B N 1
ATOM 9107 C CA . ASN B 1 488 ? -2.137 4.902 25.484 1 68.12 488 ASN B CA 1
ATOM 9108 C C . ASN B 1 488 ? -1.472 6.117 26.125 1 68.12 488 ASN B C 1
ATOM 9110 O O . ASN B 1 488 ? -0.248 6.254 26.078 1 68.12 488 ASN B O 1
ATOM 9114 N N . SER B 1 489 ? -2.395 7.035 26.484 1 71.75 489 SER B N 1
ATOM 9115 C CA . SER B 1 489 ? -1.856 8.172 27.219 1 71.75 489 SER B CA 1
ATOM 9116 C C . SER B 1 489 ? -2.184 8.07 28.703 1 71.75 489 SER B C 1
ATOM 9118 O O . SER B 1 489 ? -3.26 7.602 29.078 1 71.75 489 SER B O 1
ATOM 9120 N N . GLN B 1 490 ? -1.231 8.312 29.469 1 68.25 490 GLN B N 1
ATOM 9121 C CA . GLN B 1 490 ? -1.455 8.266 30.906 1 68.25 490 GLN B CA 1
ATOM 9122 C C . GLN B 1 490 ? -1.96 9.609 31.422 1 68.25 490 GLN B C 1
ATOM 9124 O O . GLN B 1 490 ? -2.568 9.68 32.5 1 68.25 490 GLN B O 1
ATOM 9129 N N . ALA B 1 491 ? -1.849 10.625 30.641 1 73.94 491 ALA B N 1
ATOM 9130 C CA . ALA B 1 491 ? -2.285 11.953 31.062 1 73.94 491 ALA B CA 1
ATOM 9131 C C . ALA B 1 491 ? -3.727 12.219 30.656 1 73.94 491 ALA B C 1
ATOM 9133 O O . ALA B 1 491 ? -4.145 11.836 29.562 1 73.94 491 ALA B O 1
ATOM 9134 N N . LYS B 1 492 ? -4.469 12.773 31.594 1 85.31 492 LYS B N 1
ATOM 9135 C CA . LYS B 1 492 ? -5.844 13.141 31.281 1 85.31 492 LYS B CA 1
ATOM 9136 C C . LYS B 1 492 ? -5.895 14.406 30.438 1 85.31 492 LYS B C 1
ATOM 9138 O O . LYS B 1 492 ? -5.301 15.43 30.781 1 85.31 492 LYS B O 1
ATOM 9143 N N . ALA B 1 493 ? -6.516 14.328 29.328 1 86.75 493 ALA B N 1
ATOM 9144 C CA . ALA B 1 493 ? -6.715 15.5 28.484 1 86.75 493 ALA B CA 1
ATOM 9145 C C . ALA B 1 493 ? -7.75 16.438 29.094 1 86.75 493 ALA B C 1
ATOM 9147 O O . ALA B 1 493 ? -7.621 17.672 28.984 1 86.75 493 ALA B O 1
ATOM 9148 N N . LEU B 1 494 ? -8.82 15.852 29.656 1 93.69 494 LEU B N 1
ATOM 9149 C CA . LEU B 1 494 ? -9.82 16.578 30.438 1 93.69 494 LEU B CA 1
ATOM 9150 C C . LEU B 1 494 ? -10.016 15.93 31.797 1 93.69 494 LEU B C 1
ATOM 9152 O O . LEU B 1 494 ? -10.016 14.703 31.922 1 93.69 494 LEU B O 1
ATOM 9156 N N . ASP B 1 495 ? -10.102 16.781 32.812 1 95.06 495 ASP B N 1
ATOM 9157 C CA . ASP B 1 495 ? -10.234 16.281 34.188 1 95.06 495 ASP B CA 1
ATOM 9158 C C . ASP B 1 495 ? -11.438 16.922 34.875 1 95.06 495 ASP B C 1
ATOM 9160 O O . ASP B 1 495 ? -11.336 18.031 35.406 1 95.06 495 ASP B O 1
ATOM 9164 N N . ASN B 1 496 ? -12.453 16.25 34.938 1 95.25 496 ASN B N 1
ATOM 9165 C CA . ASN B 1 496 ? -13.656 16.625 35.656 1 95.25 496 ASN B CA 1
ATOM 9166 C C . ASN B 1 496 ? -14.156 18 35.219 1 95.25 496 ASN B C 1
ATOM 9168 O O . ASN B 1 496 ? -14.336 18.891 36.062 1 95.25 496 ASN B O 1
ATOM 9172 N N . VAL B 1 497 ? -14.453 18.156 34 1 96.12 497 VAL B N 1
ATOM 9173 C CA . VAL B 1 497 ? -14.867 19.422 33.406 1 96.12 497 VAL B CA 1
ATOM 9174 C C . VAL B 1 497 ? -16.391 19.484 33.344 1 96.12 497 VAL B C 1
ATOM 9176 O O . VAL B 1 497 ? -17.047 18.547 32.875 1 96.12 497 VAL B O 1
ATOM 9179 N N . SER B 1 498 ? -16.953 20.547 33.875 1 97.06 498 SER B N 1
ATOM 9180 C CA . SER B 1 498 ? -18.406 20.766 33.812 1 97.06 498 SER B CA 1
ATOM 9181 C C . SER B 1 498 ? -18.734 22.156 33.312 1 97.06 498 SER B C 1
ATOM 9183 O O . SER B 1 498 ? -18.156 23.141 33.781 1 97.06 498 SER B O 1
ATOM 9185 N N . PHE B 1 499 ? -19.594 22.266 32.312 1 96.38 499 PHE B N 1
ATOM 9186 C CA . PHE B 1 499 ? -20.094 23.547 31.797 1 96.38 499 PHE B CA 1
ATOM 9187 C C . PHE B 1 499 ? -21.344 23.344 30.953 1 96.38 499 PHE B C 1
ATOM 9189 O O . PHE B 1 499 ? -21.656 22.219 30.562 1 96.38 499 PHE B O 1
ATOM 9196 N N . GLN B 1 500 ? -22.031 24.391 30.734 1 96.31 500 GLN B N 1
ATOM 9197 C CA . GLN B 1 500 ? -23.266 24.344 29.938 1 96.31 500 GLN B CA 1
ATOM 9198 C C . GLN B 1 500 ? -23.281 25.453 28.906 1 96.31 500 GLN B C 1
ATOM 9200 O O . GLN B 1 500 ? -22.891 26.594 29.188 1 96.31 500 GLN B O 1
ATOM 9205 N N . ILE B 1 501 ? -23.672 25.141 27.688 1 95.94 501 ILE B N 1
ATOM 9206 C CA . ILE B 1 501 ? -23.844 26.094 26.609 1 95.94 501 ILE B CA 1
ATOM 9207 C C . ILE B 1 501 ? -25.312 26.172 26.219 1 95.94 501 ILE B C 1
ATOM 9209 O O . ILE B 1 501 ? -25.938 25.156 25.891 1 95.94 501 ILE B O 1
ATOM 9213 N N . ARG B 1 502 ? -25.875 27.312 26.25 1 94.56 502 ARG B N 1
ATOM 9214 C CA . ARG B 1 502 ? -27.266 27.547 25.906 1 94.56 502 ARG B CA 1
ATOM 9215 C C . ARG B 1 502 ? -27.438 27.625 24.391 1 94.56 502 ARG B C 1
ATOM 9217 O O . ARG B 1 502 ? -26.484 27.906 23.656 1 94.56 502 ARG B O 1
ATOM 9224 N N . PRO B 1 503 ? -28.703 27.344 23.891 1 93.94 503 PRO B N 1
ATOM 9225 C CA . PRO B 1 503 ? -28.953 27.453 22.453 1 93.94 503 PRO B CA 1
ATOM 9226 C C . PRO B 1 503 ? -28.672 28.859 21.906 1 93.94 503 PRO B C 1
ATOM 9228 O O . PRO B 1 503 ? -29.109 29.844 22.5 1 93.94 503 PRO B O 1
ATOM 9231 N N . GLY B 1 504 ? -27.906 28.906 20.844 1 91.56 504 GLY B N 1
ATOM 9232 C CA . GLY B 1 504 ? -27.641 30.172 20.172 1 91.56 504 GLY B CA 1
ATOM 9233 C C . GLY B 1 504 ? -26.531 30.969 20.812 1 91.56 504 GLY B C 1
ATOM 9234 O O . GLY B 1 504 ? -26.188 32.062 20.344 1 91.56 504 GLY B O 1
ATOM 9235 N N . GLU B 1 505 ? -25.922 30.391 21.828 1 92.81 505 GLU B N 1
ATOM 9236 C CA . GLU B 1 505 ? -24.859 31.078 22.531 1 92.81 505 GLU B CA 1
ATOM 9237 C C . GLU B 1 505 ? -23.562 31.062 21.734 1 92.81 505 GLU B C 1
ATOM 9239 O O . GLU B 1 505 ? -23.297 30.109 20.984 1 92.81 505 GLU B O 1
ATOM 9244 N N . LYS B 1 506 ? -22.891 32.156 21.797 1 94.12 506 LYS B N 1
ATOM 9245 C CA . LYS B 1 506 ? -21.562 32.25 21.203 1 94.12 506 LYS B CA 1
ATOM 9246 C C . LYS B 1 506 ? -20.469 32.219 22.281 1 94.12 506 LYS B C 1
ATOM 9248 O O . LYS B 1 506 ? -20.391 33.125 23.109 1 94.12 506 LYS B O 1
ATOM 9253 N N . ILE B 1 507 ? -19.688 31.078 22.25 1 94.69 507 ILE B N 1
ATOM 9254 C CA . ILE B 1 507 ? -18.75 30.844 23.328 1 94.69 507 ILE B CA 1
ATOM 9255 C C . ILE B 1 507 ? -17.328 30.75 22.75 1 94.69 507 ILE B C 1
ATOM 9257 O O . ILE B 1 507 ? -17.125 30.203 21.656 1 94.69 507 ILE B O 1
ATOM 9261 N N . GLY B 1 508 ? -16.406 31.312 23.516 1 94.69 508 GLY B N 1
ATOM 9262 C CA . GLY B 1 508 ? -14.984 31.172 23.219 1 94.69 508 GLY B CA 1
ATOM 9263 C C . GLY B 1 508 ? -14.25 30.281 24.219 1 94.69 508 GLY B C 1
ATOM 9264 O O . GLY B 1 508 ? -14.523 30.344 25.422 1 94.69 508 GLY B O 1
ATOM 9265 N N . ILE B 1 509 ? -13.492 29.391 23.703 1 94.56 509 ILE B N 1
ATOM 9266 C CA . ILE B 1 509 ? -12.641 28.547 24.531 1 94.56 509 ILE B CA 1
ATOM 9267 C C . ILE B 1 509 ? -11.18 28.953 24.359 1 94.56 509 ILE B C 1
ATOM 9269 O O . ILE B 1 509 ? -10.648 28.891 23.25 1 94.56 509 ILE B O 1
ATOM 9273 N N . ILE B 1 510 ? -10.539 29.344 25.453 1 91.19 510 ILE B N 1
ATOM 9274 C CA . ILE B 1 510 ? -9.141 29.734 25.375 1 91.19 510 ILE B CA 1
ATOM 9275 C C . ILE B 1 510 ? -8.32 28.953 26.391 1 91.19 510 ILE B C 1
ATOM 9277 O O . ILE B 1 510 ? -8.867 28.422 27.359 1 91.19 510 ILE B O 1
ATOM 9281 N N . GLY B 1 511 ? -7.094 28.812 26.141 1 86.62 511 GLY B N 1
ATOM 9282 C CA . GLY B 1 511 ? -6.168 28.078 27 1 86.62 511 GLY B CA 1
ATOM 9283 C C . GLY B 1 511 ? -4.812 27.844 26.359 1 86.62 511 GLY B C 1
ATOM 9284 O O . GLY B 1 511 ? -4.645 28.078 25.156 1 86.62 511 GLY B O 1
ATOM 9285 N N . ARG B 1 512 ? -3.914 27.344 27.203 1 80.69 512 ARG B N 1
ATOM 9286 C CA . ARG B 1 512 ? -2.572 27.062 26.703 1 80.69 512 ARG B CA 1
ATOM 9287 C C . ARG B 1 512 ? -2.576 25.859 25.766 1 80.69 512 ARG B C 1
ATOM 9289 O O . ARG B 1 512 ? -3.582 25.156 25.656 1 80.69 512 ARG B O 1
ATOM 9296 N N . VAL B 1 513 ? -1.492 25.766 25.094 1 77.81 513 VAL B N 1
ATOM 9297 C CA . VAL B 1 513 ? -1.318 24.625 24.188 1 77.81 513 VAL B CA 1
ATOM 9298 C C . VAL B 1 513 ? -1.425 23.328 24.984 1 77.81 513 VAL B C 1
ATOM 9300 O O . VAL B 1 513 ? -0.818 23.188 26.047 1 77.81 513 VAL B O 1
ATOM 9303 N N . GLY B 1 514 ? -2.256 22.453 24.531 1 76.19 514 GLY B N 1
ATOM 9304 C CA . GLY B 1 514 ? -2.416 21.156 25.188 1 76.19 514 GLY B CA 1
ATOM 9305 C C . GLY B 1 514 ? -3.373 21.203 26.375 1 76.19 514 GLY B C 1
ATOM 9306 O O . GLY B 1 514 ? -3.422 20.266 27.172 1 76.19 514 GLY B O 1
ATOM 9307 N N . SER B 1 515 ? -4.145 22.266 26.438 1 82.12 515 SER B N 1
ATOM 9308 C CA . SER B 1 515 ? -5.008 22.438 27.594 1 82.12 515 SER B CA 1
ATOM 9309 C C . SER B 1 515 ? -6.293 21.625 27.453 1 82.12 515 SER B C 1
ATOM 9311 O O . SER B 1 515 ? -7.062 21.5 28.406 1 82.12 515 SER B O 1
ATOM 9313 N N . GLY B 1 516 ? -6.59 21.109 26.234 1 85.69 516 GLY B N 1
ATOM 9314 C CA . GLY B 1 516 ? -7.758 20.266 26.078 1 85.69 516 GLY B CA 1
ATOM 9315 C C . GLY B 1 516 ? -8.828 20.891 25.203 1 85.69 516 GLY B C 1
ATOM 9316 O O . GLY B 1 516 ? -9.906 20.312 25.016 1 85.69 516 GLY B O 1
ATOM 9317 N N . LYS B 1 517 ? -8.641 22.016 24.594 1 89.31 517 LYS B N 1
ATOM 9318 C CA . LYS B 1 517 ? -9.617 22.734 23.781 1 89.31 517 LYS B CA 1
ATOM 9319 C C . LYS B 1 517 ? -10.133 21.844 22.641 1 89.31 517 LYS B C 1
ATOM 9321 O O . LYS B 1 517 ? -11.344 21.688 22.469 1 89.31 517 LYS B O 1
ATOM 9326 N N . THR B 1 518 ? -9.18 21.234 21.922 1 88 518 THR B N 1
ATOM 9327 C CA . THR B 1 518 ? -9.531 20.391 20.781 1 88 518 THR B CA 1
ATOM 9328 C C . THR B 1 518 ? -10.258 19.125 21.25 1 88 518 THR B C 1
ATOM 9330 O O . THR B 1 518 ? -11.148 18.625 20.547 1 88 518 THR B O 1
ATOM 9333 N N . THR B 1 519 ? -9.953 18.656 22.391 1 90.75 519 THR B N 1
ATOM 9334 C CA . THR B 1 519 ? -10.57 17.469 22.953 1 90.75 519 THR B CA 1
ATOM 9335 C C . THR B 1 519 ? -12.062 17.688 23.188 1 90.75 519 THR B C 1
ATOM 9337 O O . THR B 1 519 ? -12.867 16.766 23 1 90.75 519 THR B O 1
ATOM 9340 N N . VAL B 1 520 ? -12.406 18.906 23.562 1 94 520 VAL B N 1
ATOM 9341 C CA . VAL B 1 520 ? -13.805 19.234 23.797 1 94 520 VAL B CA 1
ATOM 9342 C C . VAL B 1 520 ? -14.602 19.047 22.5 1 94 520 VAL B C 1
ATOM 9344 O O . VAL B 1 520 ? -15.688 18.453 22.516 1 94 520 VAL B O 1
ATOM 9347 N N . GLY B 1 521 ? -14.07 19.516 21.391 1 92.12 521 GLY B N 1
ATOM 9348 C CA . GLY B 1 521 ? -14.734 19.344 20.109 1 92.12 521 GLY B CA 1
ATOM 9349 C C . GLY B 1 521 ? -14.852 17.906 19.688 1 92.12 521 GLY B C 1
ATOM 9350 O O . GLY B 1 521 ? -15.891 17.484 19.188 1 92.12 521 GLY B O 1
ATOM 9351 N N . ARG B 1 522 ? -13.828 17.172 19.922 1 91.19 522 ARG B N 1
ATOM 9352 C CA . ARG B 1 522 ? -13.805 15.758 19.531 1 91.19 522 ARG B CA 1
ATOM 9353 C C . ARG B 1 522 ? -14.812 14.953 20.344 1 91.19 522 ARG B C 1
ATOM 9355 O O . ARG B 1 522 ? -15.422 14.016 19.844 1 91.19 522 ARG B O 1
ATOM 9362 N N . LEU B 1 523 ? -14.953 15.375 21.578 1 93.38 523 LEU B N 1
ATOM 9363 C CA . LEU B 1 523 ? -15.906 14.688 22.438 1 93.38 523 LEU B CA 1
ATOM 9364 C C . LEU B 1 523 ? -17.344 15.102 22.094 1 93.38 523 LEU B C 1
ATOM 9366 O O . LEU B 1 523 ? -18.25 14.273 22.109 1 93.38 523 LEU B O 1
ATOM 9370 N N . ALA B 1 524 ? -17.5 16.312 21.75 1 93.38 524 ALA B N 1
ATOM 9371 C CA . ALA B 1 524 ? -18.828 16.828 21.422 1 93.38 524 ALA B CA 1
ATOM 9372 C C . ALA B 1 524 ? -19.359 16.203 20.141 1 93.38 524 ALA B C 1
ATOM 9374 O O . ALA B 1 524 ? -20.578 16.172 19.922 1 93.38 524 ALA B O 1
ATOM 9375 N N . THR B 1 525 ? -18.531 15.711 19.328 1 91.5 525 THR B N 1
ATOM 9376 C CA . THR B 1 525 ? -18.953 15.078 18.078 1 91.5 525 THR B CA 1
ATOM 9377 C C . THR B 1 525 ? -18.844 13.562 18.188 1 91.5 525 THR B C 1
ATOM 9379 O O . THR B 1 525 ? -18.922 12.859 17.172 1 91.5 525 THR B O 1
ATOM 9382 N N . ALA B 1 526 ? -18.531 13.07 19.297 1 89.5 526 ALA B N 1
ATOM 9383 C CA . ALA B 1 526 ? -18.531 11.648 19.641 1 89.5 526 ALA B CA 1
ATOM 9384 C C . ALA B 1 526 ? -17.438 10.898 18.891 1 89.5 526 ALA B C 1
ATOM 9386 O O . ALA B 1 526 ? -17.625 9.742 18.5 1 89.5 526 ALA B O 1
ATOM 9387 N N . PHE B 1 527 ? -16.359 11.648 18.625 1 87.94 527 PHE B N 1
ATOM 9388 C CA . PHE B 1 527 ? -15.203 10.93 18.094 1 87.94 527 PHE B CA 1
ATOM 9389 C C . PHE B 1 527 ? -14.695 9.914 19.109 1 87.94 527 PHE B C 1
ATOM 9391 O O . PHE B 1 527 ? -14.25 8.828 18.734 1 87.94 527 PHE B O 1
ATOM 9398 N N . TYR B 1 528 ? -14.734 10.367 20.391 1 88.94 528 TYR B N 1
ATOM 9399 C CA . TYR B 1 528 ? -14.328 9.547 21.531 1 88.94 528 TYR B CA 1
ATOM 9400 C C . TYR B 1 528 ? -15.383 9.57 22.625 1 88.94 528 TYR B C 1
ATOM 9402 O O . TYR B 1 528 ? -16.031 10.594 22.844 1 88.94 528 TYR B O 1
ATOM 9410 N N . PRO B 1 529 ? -15.469 8.445 23.25 1 88.25 529 PRO B N 1
ATOM 9411 C CA . PRO B 1 529 ? -16.328 8.461 24.438 1 88.25 529 PRO B CA 1
ATOM 9412 C C . PRO B 1 529 ? -15.602 8.992 25.672 1 88.25 529 PRO B C 1
ATOM 9414 O O . PRO B 1 529 ? -14.414 8.727 25.859 1 88.25 529 PRO B O 1
ATOM 9417 N N . PRO B 1 530 ? -16.344 9.758 26.422 1 92.06 530 PRO B N 1
ATOM 9418 C CA . PRO B 1 530 ? -15.727 10.203 27.672 1 92.06 530 PRO B CA 1
ATOM 9419 C C . PRO B 1 530 ? -15.43 9.047 28.625 1 92.06 530 PRO B C 1
ATOM 9421 O O . PRO B 1 530 ? -16.156 8.055 28.641 1 92.06 530 PRO B O 1
ATOM 9424 N N . SER B 1 531 ? -14.391 9.164 29.359 1 90.69 531 SER B N 1
ATOM 9425 C CA . SER B 1 531 ? -14.023 8.148 30.344 1 90.69 531 SER B CA 1
ATOM 9426 C C . SER B 1 531 ? -14.93 8.227 31.578 1 90.69 531 SER B C 1
ATOM 9428 O O . SER B 1 531 ? -15.32 7.195 32.125 1 90.69 531 SER B O 1
ATOM 9430 N N . GLU B 1 532 ? -15.141 9.414 31.984 1 93.88 532 GLU B N 1
ATOM 9431 C CA . GLU B 1 532 ? -16.047 9.695 33.094 1 93.88 532 GLU B CA 1
ATOM 9432 C C . GLU B 1 532 ? -16.938 10.883 32.781 1 93.88 532 GLU B C 1
ATOM 9434 O O . GLU B 1 532 ? -16.609 11.719 31.938 1 93.88 532 GLU B O 1
ATOM 9439 N N . GLY B 1 533 ? -18.141 10.773 33.312 1 94.81 533 GLY B N 1
ATOM 9440 C CA . GLY B 1 533 ? -19.078 11.883 33.156 1 94.81 533 GLY B CA 1
ATOM 9441 C C . GLY B 1 533 ? -20.016 11.672 31.984 1 94.81 533 GLY B C 1
ATOM 9442 O O . GLY B 1 533 ? -20.125 10.57 31.453 1 94.81 533 GLY B O 1
ATOM 9443 N N . THR B 1 534 ? -20.766 12.766 31.734 1 95.5 534 THR B N 1
ATOM 9444 C CA . THR B 1 534 ? -21.734 12.656 30.656 1 95.5 534 THR B CA 1
ATOM 9445 C C . THR B 1 534 ? -21.797 13.961 29.859 1 95.5 534 THR B C 1
ATOM 9447 O O . THR B 1 534 ? -21.547 15.039 30.391 1 95.5 534 THR B O 1
ATOM 9450 N N . ILE B 1 535 ? -22.078 13.844 28.641 1 96.31 535 ILE B N 1
ATOM 9451 C CA . ILE B 1 535 ? -22.266 14.969 27.734 1 96.31 535 ILE B CA 1
ATOM 9452 C C . ILE B 1 535 ? -23.703 14.953 27.188 1 96.31 535 ILE B C 1
ATOM 9454 O O . ILE B 1 535 ? -24.156 13.93 26.688 1 96.31 535 ILE B O 1
ATOM 9458 N N . LEU B 1 536 ? -24.344 16.047 27.406 1 96.06 536 LEU B N 1
ATOM 9459 C CA . LEU B 1 536 ? -25.719 16.141 26.938 1 96.06 536 LEU B CA 1
ATOM 9460 C C . LEU B 1 536 ? -25.844 17.141 25.781 1 96.06 536 LEU B C 1
ATOM 9462 O O . LEU B 1 536 ? -25.266 18.234 25.844 1 96.06 536 LEU B O 1
ATOM 9466 N N . ILE B 1 537 ? -26.547 16.766 24.766 1 94.88 537 ILE B N 1
ATOM 9467 C CA . ILE B 1 537 ? -26.891 17.641 23.656 1 94.88 537 ILE B CA 1
ATOM 9468 C C . ILE B 1 537 ? -28.406 17.812 23.578 1 94.88 537 ILE B C 1
ATOM 9470 O O . ILE B 1 537 ? -29.141 16.828 23.359 1 94.88 537 ILE B O 1
ATOM 9474 N N . ASP B 1 538 ? -28.891 18.938 23.719 1 94.06 538 ASP B N 1
ATOM 9475 C CA . ASP B 1 538 ? -30.312 19.203 23.797 1 94.06 538 ASP B CA 1
ATOM 9476 C C . ASP B 1 538 ? -30.984 18.344 24.875 1 94.06 538 ASP B C 1
ATOM 9478 O O . ASP B 1 538 ? -32.031 17.766 24.641 1 94.06 538 ASP B O 1
ATOM 9482 N N . GLY B 1 539 ? -30.219 18.078 25.891 1 92.06 539 GLY B N 1
ATOM 9483 C CA . GLY B 1 539 ? -30.766 17.375 27.047 1 92.06 539 GLY B CA 1
ATOM 9484 C C . GLY B 1 539 ? -30.641 15.875 26.953 1 92.06 539 GLY B C 1
ATOM 9485 O O . GLY B 1 539 ? -30.969 15.148 27.891 1 92.06 539 GLY B O 1
ATOM 9486 N N . ILE B 1 540 ? -30.156 15.375 25.891 1 91.62 540 ILE B N 1
ATOM 9487 C CA . ILE B 1 540 ? -30.016 13.938 25.688 1 91.62 540 ILE B CA 1
ATOM 9488 C C . ILE B 1 540 ? -28.547 13.555 25.719 1 91.62 540 ILE B C 1
ATOM 9490 O O . ILE B 1 540 ? -27.688 14.266 25.188 1 91.62 540 ILE B O 1
ATOM 9494 N N . ASP B 1 541 ? -28.344 12.469 26.297 1 92.56 541 ASP B N 1
ATOM 9495 C CA . ASP B 1 541 ? -26.969 11.984 26.375 1 92.56 541 ASP B CA 1
ATOM 9496 C C . ASP B 1 541 ? -26.422 11.664 24.984 1 92.56 541 ASP B C 1
ATOM 9498 O O . ASP B 1 541 ? -27.109 11.078 24.156 1 92.56 541 ASP B O 1
ATOM 9502 N N . ILE B 1 542 ? -25.219 12.047 24.766 1 91.12 542 ILE B N 1
ATOM 9503 C CA . ILE B 1 542 ? -24.562 11.938 23.469 1 91.12 542 ILE B CA 1
ATOM 9504 C C . ILE B 1 542 ? -24.484 10.477 23.047 1 91.12 542 ILE B C 1
ATOM 9506 O O . ILE B 1 542 ? -24.484 10.172 21.859 1 91.12 542 ILE B O 1
ATOM 9510 N N . ARG B 1 543 ? -24.453 9.469 23.984 1 87.94 543 ARG B N 1
ATOM 9511 C CA . ARG B 1 543 ? -24.328 8.039 23.719 1 87.94 543 ARG B CA 1
ATOM 9512 C C . ARG B 1 543 ? -25.625 7.473 23.141 1 87.94 543 ARG B C 1
ATOM 9514 O O . ARG B 1 543 ? -25.625 6.387 22.547 1 87.94 543 ARG B O 1
ATOM 9521 N N . GLN B 1 544 ? -26.562 8.344 23.156 1 85.88 544 GLN B N 1
ATOM 9522 C CA . GLN B 1 544 ? -27.844 7.883 22.656 1 85.88 544 GLN B CA 1
ATOM 9523 C C . GLN B 1 544 ? -28.078 8.359 21.234 1 85.88 544 GLN B C 1
ATOM 9525 O O . GLN B 1 544 ? -28.953 7.848 20.531 1 85.88 544 GLN B O 1
ATOM 9530 N N . TYR B 1 545 ? -27.344 9.305 20.812 1 87.19 545 TYR B N 1
ATOM 9531 C CA . TYR B 1 545 ? -27.484 9.812 19.453 1 87.19 545 TYR B CA 1
ATOM 9532 C C . TYR B 1 545 ? -26.766 8.891 18.453 1 87.19 545 TYR B C 1
ATOM 9534 O O . TYR B 1 545 ? -25.703 8.367 18.75 1 87.19 545 TYR B O 1
ATOM 9542 N N . ASP B 1 546 ? -27.453 8.719 17.359 1 85.19 546 ASP B N 1
ATOM 9543 C CA . ASP B 1 546 ? -26.703 8.148 16.25 1 85.19 546 ASP B CA 1
ATOM 9544 C C . ASP B 1 546 ? -25.609 9.109 15.773 1 85.19 546 ASP B C 1
ATOM 9546 O O . ASP B 1 546 ? -25.844 10.305 15.625 1 85.19 546 ASP B O 1
ATOM 9550 N N . PRO B 1 547 ? -24.422 8.609 15.617 1 84.44 547 PRO B N 1
ATOM 9551 C CA . PRO B 1 547 ? -23.312 9.477 15.203 1 84.44 547 PRO B CA 1
ATOM 9552 C C . PRO B 1 547 ? -23.625 10.281 13.945 1 84.44 547 PRO B C 1
ATOM 9554 O O . PRO B 1 547 ? -23.172 11.422 13.812 1 84.44 547 PRO B O 1
ATOM 9557 N N . ALA B 1 548 ? -24.391 9.719 13.109 1 83.25 548 ALA B N 1
ATOM 9558 C CA . ALA B 1 548 ? -24.734 10.422 11.883 1 83.25 548 ALA B CA 1
ATOM 9559 C C . ALA B 1 548 ? -25.609 11.641 12.18 1 83.25 548 ALA B C 1
ATOM 9561 O O . ALA B 1 548 ? -25.453 12.695 11.562 1 83.25 548 ALA B O 1
ATOM 9562 N N . ASP B 1 549 ? -26.5 11.461 13.094 1 85.56 549 ASP B N 1
ATOM 9563 C CA . ASP B 1 549 ? -27.375 12.57 13.484 1 85.56 549 ASP B CA 1
ATOM 9564 C C . ASP B 1 549 ? -26.578 13.648 14.219 1 85.56 549 ASP B C 1
ATOM 9566 O O . ASP B 1 549 ? -26.828 14.836 14.039 1 85.56 549 ASP B O 1
ATOM 9570 N N . LEU B 1 550 ? -25.734 13.211 15 1 88.12 550 LEU B N 1
ATOM 9571 C CA . LEU B 1 550 ? -24.906 14.141 15.75 1 88.12 550 LEU B CA 1
ATOM 9572 C C . LEU B 1 550 ? -24.078 15 14.812 1 88.12 550 LEU B C 1
ATOM 9574 O O . LEU B 1 550 ? -24 16.219 14.969 1 88.12 550 LEU B O 1
ATOM 9578 N N . ARG B 1 551 ? -23.531 14.359 13.891 1 87.12 551 ARG B N 1
ATOM 9579 C CA . ARG B 1 551 ? -22.609 15.062 13 1 87.12 551 ARG B CA 1
ATOM 9580 C C . ARG B 1 551 ? -23.375 15.844 11.938 1 87.12 551 ARG B C 1
ATOM 9582 O O . ARG B 1 551 ? -22.797 16.734 11.289 1 87.12 551 ARG B O 1
ATOM 9589 N N . ALA B 1 552 ? -24.609 15.531 11.828 1 85.5 552 ALA B N 1
ATOM 9590 C CA . ALA B 1 552 ? -25.453 16.359 10.977 1 85.5 552 ALA B CA 1
ATOM 9591 C C . ALA B 1 552 ? -25.828 17.656 11.68 1 85.5 552 ALA B C 1
ATOM 9593 O O . ALA B 1 552 ? -26 18.703 11.023 1 85.5 552 ALA B O 1
ATOM 9594 N N . GLY B 1 553 ? -25.859 17.547 12.922 1 89.25 553 GLY B N 1
ATOM 9595 C CA . GLY B 1 553 ? -26.266 18.703 13.703 1 89.25 553 GLY B CA 1
ATOM 9596 C C . GLY B 1 553 ? -25.094 19.547 14.188 1 89.25 553 GLY B C 1
ATOM 9597 O O . GLY B 1 553 ? -25.25 20.75 14.422 1 89.25 553 GLY B O 1
ATOM 9598 N N . ILE B 1 554 ? -24.016 18.891 14.344 1 92.81 554 ILE B N 1
ATOM 9599 C CA . ILE B 1 554 ? -22.844 19.578 14.859 1 92.81 554 ILE B CA 1
ATOM 9600 C C . ILE B 1 554 ? -21.75 19.609 13.797 1 92.81 554 ILE B C 1
ATOM 9602 O O . ILE B 1 554 ? -21.234 18.562 13.406 1 92.81 554 ILE B O 1
ATOM 9606 N N . GLY B 1 555 ? -21.453 20.797 13.305 1 93 555 GLY B N 1
ATOM 9607 C CA . GLY B 1 555 ? -20.328 20.969 12.398 1 93 555 GLY B CA 1
ATOM 9608 C C . GLY B 1 555 ? -19.016 21.188 13.117 1 93 555 GLY B C 1
ATOM 9609 O O . GLY B 1 555 ? -18.891 22.062 13.977 1 93 555 GLY B O 1
ATOM 9610 N N . PHE B 1 556 ? -18.047 20.328 12.836 1 93 556 PHE B N 1
ATOM 9611 C CA . PHE B 1 556 ? -16.75 20.391 13.484 1 93 556 PHE B CA 1
ATOM 9612 C C . PHE B 1 556 ? -15.648 20.719 12.469 1 93 556 PHE B C 1
ATOM 9614 O O . PHE B 1 556 ? -15.344 19.906 11.594 1 93 556 PHE B O 1
ATOM 9621 N N . VAL B 1 557 ? -15.109 21.906 12.578 1 92.25 557 VAL B N 1
ATOM 9622 C CA . VAL B 1 557 ? -13.977 22.297 11.75 1 92.25 557 VAL B CA 1
ATOM 9623 C C . VAL B 1 557 ? -12.672 21.969 12.477 1 92.25 557 VAL B C 1
ATOM 9625 O O . VAL B 1 557 ? -12.352 22.594 13.5 1 92.25 557 VAL B O 1
ATOM 9628 N N . LEU B 1 558 ? -11.914 21.109 11.891 1 88.62 558 LEU B N 1
ATOM 9629 C CA . LEU B 1 558 ? -10.68 20.641 12.508 1 88.62 558 LEU B CA 1
ATOM 9630 C C . LEU B 1 558 ? -9.555 21.656 12.328 1 88.62 558 LEU B C 1
ATOM 9632 O O . LEU B 1 558 ? -9.562 22.422 11.367 1 88.62 558 LEU B O 1
ATOM 9636 N N . GLN B 1 559 ? -8.656 21.516 13.25 1 81.19 559 GLN B N 1
ATOM 9637 C CA . GLN B 1 559 ? -7.461 22.344 13.172 1 81.19 559 GLN B CA 1
ATOM 9638 C C . GLN B 1 559 ? -6.633 22.016 11.938 1 81.19 559 GLN B C 1
ATOM 9640 O O . GLN B 1 559 ? -6.223 22.906 11.195 1 81.19 559 GLN B O 1
ATOM 9645 N N . ASP B 1 560 ? -6.414 20.703 11.773 1 78.88 560 ASP B N 1
ATOM 9646 C CA . ASP B 1 560 ? -5.707 20.219 10.586 1 78.88 560 ASP B CA 1
ATOM 9647 C C . ASP B 1 560 ? -6.691 19.875 9.469 1 78.88 560 ASP B C 1
ATOM 9649 O O . ASP B 1 560 ? -7.535 19 9.625 1 78.88 560 ASP B O 1
ATOM 9653 N N . THR B 1 561 ? -6.617 20.656 8.383 1 82.19 561 THR B N 1
ATOM 9654 C CA . THR B 1 561 ? -7.547 20.438 7.277 1 82.19 561 THR B CA 1
ATOM 9655 C C . THR B 1 561 ? -6.887 19.609 6.172 1 82.19 561 THR B C 1
ATOM 9657 O O . THR B 1 561 ? -5.977 20.094 5.492 1 82.19 561 THR B O 1
ATOM 9660 N N . ASP B 1 562 ? -7.27 18.406 6.047 1 85.75 562 ASP B N 1
ATOM 9661 C CA . ASP B 1 562 ? -6.801 17.578 4.945 1 85.75 562 ASP B CA 1
ATOM 9662 C C . ASP B 1 562 ? -7.781 17.609 3.773 1 85.75 562 ASP B C 1
ATOM 9664 O O . ASP B 1 562 ? -9 17.562 3.975 1 85.75 562 ASP B O 1
ATOM 9668 N N . LEU B 1 563 ? -7.242 17.859 2.637 1 89.81 563 LEU B N 1
ATOM 9669 C CA . LEU B 1 563 ? -8.062 17.828 1.429 1 89.81 563 LEU B CA 1
ATOM 9670 C C . LEU B 1 563 ? -7.809 16.547 0.633 1 89.81 563 LEU B C 1
ATOM 9672 O O . LEU B 1 563 ? -6.82 15.852 0.87 1 89.81 563 LEU B O 1
ATOM 9676 N N . PHE B 1 564 ? -8.789 16.188 -0.176 1 90.69 564 PHE B N 1
ATOM 9677 C CA . PHE B 1 564 ? -8.734 14.945 -0.938 1 90.69 564 PHE B CA 1
ATOM 9678 C C . PHE B 1 564 ? -8.484 15.227 -2.416 1 90.69 564 PHE B C 1
ATOM 9680 O O . PHE B 1 564 ? -8.844 16.297 -2.918 1 90.69 564 PHE B O 1
ATOM 9687 N N . TYR B 1 565 ? -7.875 14.297 -2.969 1 88.56 565 TYR B N 1
ATOM 9688 C CA . TYR B 1 565 ? -7.641 14.422 -4.402 1 88.56 565 TYR B CA 1
ATOM 9689 C C . TYR B 1 565 ? -8.961 14.516 -5.164 1 88.56 565 TYR B C 1
ATOM 9691 O O . TYR B 1 565 ? -9.867 13.711 -4.938 1 88.56 565 TYR B O 1
ATOM 9699 N N . GLY B 1 566 ? -9.039 15.5 -6.066 1 88 566 GLY B N 1
ATOM 9700 C CA . GLY B 1 566 ? -10.234 15.688 -6.867 1 88 566 GLY B CA 1
ATOM 9701 C C . GLY B 1 566 ? -10.547 17.156 -7.133 1 88 566 GLY B C 1
ATOM 9702 O O . GLY B 1 566 ? -9.688 18.016 -6.953 1 88 566 GLY B O 1
ATOM 9703 N N . LYS B 1 567 ? -11.719 17.391 -7.559 1 90.62 567 LYS B N 1
ATOM 9704 C CA . LYS B 1 567 ? -12.141 18.75 -7.871 1 90.62 567 LYS B CA 1
ATOM 9705 C C . LYS B 1 567 ? -12.484 19.531 -6.602 1 90.62 567 LYS B C 1
ATOM 9707 O O . LYS B 1 567 ? -12.836 18.938 -5.582 1 90.62 567 LYS B O 1
ATOM 9712 N N . LEU B 1 568 ? -12.328 20.812 -6.723 1 92.81 568 LEU B N 1
ATOM 9713 C CA . LEU B 1 568 ? -12.688 21.688 -5.617 1 92.81 568 LEU B CA 1
ATOM 9714 C C . LEU B 1 568 ? -14.141 21.484 -5.207 1 92.81 568 LEU B C 1
ATOM 9716 O O . LEU B 1 568 ? -14.445 21.406 -4.016 1 92.81 568 LEU B O 1
ATOM 9720 N N . ARG B 1 569 ? -14.977 21.297 -6.133 1 91.69 569 ARG B N 1
ATOM 9721 C CA . ARG B 1 569 ? -16.391 21.094 -5.855 1 91.69 569 ARG B CA 1
ATOM 9722 C C . ARG B 1 569 ? -16.609 19.828 -5.031 1 91.69 569 ARG B C 1
ATOM 9724 O O . ARG B 1 569 ? -17.422 19.828 -4.094 1 91.69 569 ARG B O 1
ATOM 9731 N N . ASP B 1 570 ? -15.898 18.812 -5.383 1 89.44 570 ASP B N 1
ATOM 9732 C CA . ASP B 1 570 ? -16.031 17.531 -4.695 1 89.44 570 ASP B CA 1
ATOM 9733 C C . ASP B 1 570 ? -15.562 17.625 -3.248 1 89.44 570 ASP B C 1
ATOM 9735 O O . ASP B 1 570 ? -16.094 16.953 -2.369 1 89.44 570 ASP B O 1
ATOM 9739 N N . ASN B 1 571 ? -14.57 18.438 -3.053 1 93.38 571 ASN B N 1
ATOM 9740 C CA . ASN B 1 571 ? -14.078 18.641 -1.695 1 93.38 571 ASN B CA 1
ATOM 9741 C C . ASN B 1 571 ? -15.086 19.406 -0.84 1 93.38 571 ASN B C 1
ATOM 9743 O O . ASN B 1 571 ? -15.266 19.094 0.338 1 93.38 571 ASN B O 1
ATOM 9747 N N . ILE B 1 572 ? -15.727 20.297 -1.466 1 93.5 572 ILE B N 1
ATOM 9748 C CA . ILE B 1 572 ? -16.703 21.109 -0.74 1 93.5 572 ILE B CA 1
ATOM 9749 C C . ILE B 1 572 ? -17.938 20.281 -0.448 1 93.5 572 ILE B C 1
ATOM 9751 O O . ILE B 1 572 ? -18.516 20.359 0.645 1 93.5 572 ILE B O 1
ATOM 9755 N N . THR B 1 573 ? -18.297 19.391 -1.388 1 90.88 573 THR B N 1
ATOM 9756 C CA . THR B 1 573 ? -19.531 18.641 -1.27 1 90.88 573 THR B CA 1
ATOM 9757 C C . THR B 1 573 ? -19.281 17.266 -0.676 1 90.88 573 THR B C 1
ATOM 9759 O O . THR B 1 573 ? -20.109 16.359 -0.826 1 90.88 573 THR B O 1
ATOM 9762 N N . LEU B 1 574 ? -18.234 17.047 -0.07 1 88.75 574 LEU B N 1
ATOM 9763 C CA . LEU B 1 574 ? -17.844 15.75 0.46 1 88.75 574 LEU B CA 1
ATOM 9764 C C . LEU B 1 574 ? -18.906 15.203 1.401 1 88.75 574 LEU B C 1
ATOM 9766 O O . LEU B 1 574 ? -19.219 14.016 1.371 1 88.75 574 LEU B O 1
ATOM 9770 N N . GLY B 1 575 ? -19.5 16.031 2.238 1 85.75 575 GLY B N 1
ATOM 9771 C CA . GLY B 1 575 ? -20.484 15.609 3.219 1 85.75 575 GLY B CA 1
ATOM 9772 C C . GLY B 1 575 ? -21.906 15.727 2.719 1 85.75 575 GLY B C 1
ATOM 9773 O O . GLY B 1 575 ? -22.844 15.258 3.377 1 85.75 575 GLY B O 1
ATOM 9774 N N . ARG B 1 576 ? -22.047 16.359 1.604 1 85.31 576 ARG B N 1
ATOM 9775 C CA . ARG B 1 576 ? -23.375 16.578 1.016 1 85.31 576 ARG B CA 1
ATOM 9776 C C . ARG B 1 576 ? -23.328 16.422 -0.501 1 85.31 576 ARG B C 1
ATOM 9778 O O . ARG B 1 576 ? -23.375 17.422 -1.23 1 85.31 576 ARG B O 1
ATOM 9785 N N . SER B 1 577 ? -23.438 15.258 -0.895 1 78.12 577 SER B N 1
ATOM 9786 C CA . SER B 1 577 ? -23.281 14.961 -2.312 1 78.12 577 SER B CA 1
ATOM 9787 C C . SER B 1 577 ? -24.438 15.508 -3.133 1 78.12 577 SER B C 1
ATOM 9789 O O . SER B 1 577 ? -24.297 15.773 -4.328 1 78.12 577 SER B O 1
ATOM 9791 N N . GLY B 1 578 ? -25.562 15.773 -2.598 1 76.38 578 GLY B N 1
ATOM 9792 C CA . GLY B 1 578 ? -26.719 16.25 -3.324 1 76.38 578 GLY B CA 1
ATOM 9793 C C . GLY B 1 578 ? -26.891 17.75 -3.244 1 76.38 578 GLY B C 1
ATOM 9794 O O . GLY B 1 578 ? -27.953 18.281 -3.58 1 76.38 578 GLY B O 1
ATOM 9795 N N . ALA B 1 579 ? -25.781 18.438 -2.861 1 83.88 579 ALA B N 1
ATOM 9796 C CA . ALA B 1 579 ? -25.891 19.891 -2.727 1 83.88 579 ALA B CA 1
ATOM 9797 C C . ALA B 1 579 ? -26.062 20.562 -4.086 1 83.88 579 ALA B C 1
ATOM 9799 O O . ALA B 1 579 ? -25.469 20.125 -5.074 1 83.88 579 ALA B O 1
ATOM 9800 N N . THR B 1 580 ? -26.844 21.562 -4.176 1 84.94 580 THR B N 1
ATOM 9801 C CA . THR B 1 580 ? -27.062 22.344 -5.395 1 84.94 580 THR B CA 1
ATOM 9802 C C . THR B 1 580 ? -25.922 23.312 -5.629 1 84.94 580 THR B C 1
ATOM 9804 O O . THR B 1 580 ? -25.141 23.578 -4.723 1 84.94 580 THR B O 1
ATOM 9807 N N . ASP B 1 581 ? -25.906 23.781 -6.75 1 87.25 581 ASP B N 1
ATOM 9808 C CA . ASP B 1 581 ? -24.859 24.75 -7.098 1 87.25 581 ASP B CA 1
ATOM 9809 C C . ASP B 1 581 ? -24.984 26.031 -6.27 1 87.25 581 ASP B C 1
ATOM 9811 O O . ASP B 1 581 ? -23.984 26.625 -5.883 1 87.25 581 ASP B O 1
ATOM 9815 N N . ALA B 1 582 ? -26.156 26.344 -6.051 1 89.25 582 ALA B N 1
ATOM 9816 C CA . ALA B 1 582 ? -26.391 27.547 -5.266 1 89.25 582 ALA B CA 1
ATOM 9817 C C . ALA B 1 582 ? -25.875 27.391 -3.842 1 89.25 582 ALA B C 1
ATOM 9819 O O . ALA B 1 582 ? -25.312 28.344 -3.273 1 89.25 582 ALA B O 1
ATOM 9820 N N . GLU B 1 583 ? -26.047 26.25 -3.316 1 90.5 583 GLU B N 1
ATOM 9821 C CA . GLU B 1 583 ? -25.562 25.984 -1.964 1 90.5 583 GLU B CA 1
ATOM 9822 C C . GLU B 1 583 ? -24.031 25.969 -1.914 1 90.5 583 GLU B C 1
ATOM 9824 O O . GLU B 1 583 ? -23.438 26.438 -0.945 1 90.5 583 GLU B O 1
ATOM 9829 N N . VAL B 1 584 ? -23.484 25.469 -2.941 1 92.06 584 VAL B N 1
ATOM 9830 C CA . VAL B 1 584 ? -22.031 25.406 -3.021 1 92.06 584 VAL B CA 1
ATOM 9831 C C . VAL B 1 584 ? -21.469 26.812 -3.092 1 92.06 584 VAL B C 1
ATOM 9833 O O . VAL B 1 584 ? -20.484 27.141 -2.406 1 92.06 584 VAL B O 1
ATOM 9836 N N . LEU B 1 585 ? -22.078 27.625 -3.85 1 91.31 585 LEU B N 1
ATOM 9837 C CA . LEU B 1 585 ? -21.625 29 -4.008 1 91.31 585 LEU B CA 1
ATOM 9838 C C . LEU B 1 585 ? -21.797 29.781 -2.707 1 91.31 585 LEU B C 1
ATOM 9840 O O . LEU B 1 585 ? -20.922 30.578 -2.344 1 91.31 585 LEU B O 1
ATOM 9844 N N . GLU B 1 586 ? -22.828 29.531 -2.047 1 89.38 586 GLU B N 1
ATOM 9845 C CA . GLU B 1 586 ? -23.078 30.203 -0.78 1 89.38 586 GLU B CA 1
ATOM 9846 C C . GLU B 1 586 ? -22.047 29.812 0.273 1 89.38 586 GLU B C 1
ATOM 9848 O O . GLU B 1 586 ? -21.484 30.672 0.958 1 89.38 586 GLU B O 1
ATOM 9853 N N . ALA B 1 587 ? -21.844 28.531 0.399 1 91.12 587 ALA B N 1
ATOM 9854 C CA . ALA B 1 587 ? -20.859 28.047 1.364 1 91.12 587 ALA B CA 1
ATOM 9855 C C . ALA B 1 587 ? -19.469 28.578 1.039 1 91.12 587 ALA B C 1
ATOM 9857 O O . ALA B 1 587 ? -18.719 28.938 1.94 1 91.12 587 ALA B O 1
ATOM 9858 N N . ALA B 1 588 ? -19.156 28.656 -0.231 1 92 588 ALA B N 1
ATOM 9859 C CA . ALA B 1 588 ? -17.859 29.141 -0.681 1 92 588 ALA B CA 1
ATOM 9860 C C . ALA B 1 588 ? -17.703 30.625 -0.361 1 92 588 ALA B C 1
ATOM 9862 O O . ALA B 1 588 ? -16.625 31.062 0.045 1 92 588 ALA B O 1
ATOM 9863 N N . ARG B 1 589 ? -18.703 31.328 -0.535 1 88 589 ARG B N 1
ATOM 9864 C CA . ARG B 1 589 ? -18.688 32.75 -0.243 1 88 589 ARG B CA 1
ATOM 9865 C C . ARG B 1 589 ? -18.531 33 1.253 1 88 589 ARG B C 1
ATOM 9867 O O . ARG B 1 589 ? -17.719 33.844 1.664 1 88 589 ARG B O 1
ATOM 9874 N N . LEU B 1 590 ? -19.219 32.25 1.985 1 84.62 590 LEU B N 1
ATOM 9875 C CA . LEU B 1 590 ? -19.172 32.406 3.436 1 84.62 590 LEU B CA 1
ATOM 9876 C C . LEU B 1 590 ? -17.797 32.062 3.986 1 84.62 590 LEU B C 1
ATOM 9878 O O . LEU B 1 590 ? -17.344 32.688 4.949 1 84.62 590 LEU B O 1
ATOM 9882 N N . ALA B 1 591 ? -17.219 31.094 3.361 1 88.69 591 ALA B N 1
ATOM 9883 C CA . ALA B 1 591 ? -15.93 30.594 3.857 1 88.69 591 ALA B CA 1
ATOM 9884 C C . ALA B 1 591 ? -14.773 31.406 3.27 1 88.69 591 ALA B C 1
ATOM 9886 O O . ALA B 1 591 ? -13.641 31.312 3.75 1 88.69 591 ALA B O 1
ATOM 9887 N N . GLY B 1 592 ? -15.016 32.188 2.26 1 85.5 592 GLY B N 1
ATOM 9888 C CA . GLY B 1 592 ? -13.977 33 1.644 1 85.5 592 GLY B CA 1
ATOM 9889 C C . GLY B 1 592 ? -13.25 32.281 0.523 1 85.5 592 GLY B C 1
ATOM 9890 O O . GLY B 1 592 ? -12.172 32.719 0.107 1 85.5 592 GLY B O 1
ATOM 9891 N N . VAL B 1 593 ? -13.766 31.188 0.067 1 87.94 593 VAL B N 1
ATOM 9892 C CA . VAL B 1 593 ? -13.133 30.422 -1.003 1 87.94 593 VAL B CA 1
ATOM 9893 C C . VAL B 1 593 ? -13.203 31.203 -2.311 1 87.94 593 VAL B C 1
ATOM 9895 O O . VAL B 1 593 ? -12.297 31.109 -3.143 1 87.94 593 VAL B O 1
ATOM 9898 N N . GLU B 1 594 ? -14.133 31.984 -2.438 1 84.25 594 GLU B N 1
ATOM 9899 C CA . GLU B 1 594 ? -14.359 32.75 -3.666 1 84.25 594 GLU B CA 1
ATOM 9900 C C . GLU B 1 594 ? -13.227 33.75 -3.928 1 84.25 594 GLU B C 1
ATOM 9902 O O . GLU B 1 594 ? -12.914 34.031 -5.082 1 84.25 594 GLU B O 1
ATOM 9907 N N . THR B 1 595 ? -12.633 34.219 -2.963 1 76.19 595 THR B N 1
ATOM 9908 C CA . THR B 1 595 ? -11.609 35.25 -3.082 1 76.19 595 THR B CA 1
ATOM 9909 C C . THR B 1 595 ? -10.414 34.75 -3.879 1 76.19 595 THR B C 1
ATOM 9911 O O . THR B 1 595 ? -9.789 35.5 -4.621 1 76.19 595 THR B O 1
ATOM 9914 N N . PHE B 1 596 ? -10.109 33.438 -3.719 1 74.94 596 PHE B N 1
ATOM 9915 C CA . PHE B 1 596 ? -8.93 32.969 -4.43 1 74.94 596 PHE B CA 1
ATOM 9916 C C . PHE B 1 596 ? -9.32 32.125 -5.625 1 74.94 596 PHE B C 1
ATOM 9918 O O . PHE B 1 596 ? -8.492 31.844 -6.5 1 74.94 596 PHE B O 1
ATOM 9925 N N . ILE B 1 597 ? -10.586 31.812 -5.805 1 80.5 597 ILE B N 1
ATOM 9926 C CA . ILE B 1 597 ? -11.039 31.031 -6.945 1 80.5 597 ILE B CA 1
ATOM 9927 C C . ILE B 1 597 ? -11.391 31.953 -8.109 1 80.5 597 ILE B C 1
ATOM 9929 O O . ILE B 1 597 ? -11.336 31.531 -9.273 1 80.5 597 ILE B O 1
ATOM 9933 N N . ALA B 1 598 ? -11.797 33.062 -7.77 1 76 598 ALA B N 1
ATOM 9934 C CA . ALA B 1 598 ? -12.234 34 -8.789 1 76 598 ALA B CA 1
ATOM 9935 C C . ALA B 1 598 ? -11.133 34.25 -9.82 1 76 598 ALA B C 1
ATOM 9937 O O . ALA B 1 598 ? -11.406 34.438 -11.008 1 76 598 ALA B O 1
ATOM 9938 N N . GLY B 1 599 ? -9.953 34.094 -9.484 1 68.56 599 GLY B N 1
ATOM 9939 C CA . GLY B 1 599 ? -8.859 34.344 -10.406 1 68.56 599 GLY B CA 1
ATOM 9940 C C . GLY B 1 599 ? -8.344 33.094 -11.078 1 68.56 599 GLY B C 1
ATOM 9941 O O . GLY B 1 599 ? -7.492 33.156 -11.969 1 68.56 599 GLY B O 1
ATOM 9942 N N . HIS B 1 600 ? -8.969 32.031 -10.742 1 76.19 600 HIS B N 1
ATOM 9943 C CA . HIS B 1 600 ? -8.453 30.781 -11.289 1 76.19 600 HIS B CA 1
ATOM 9944 C C . HIS B 1 600 ? -9.258 30.344 -12.516 1 76.19 600 HIS B C 1
ATOM 9946 O O . HIS B 1 600 ? -10.484 30.344 -12.484 1 76.19 600 HIS B O 1
ATOM 9952 N N . PRO B 1 601 ? -8.688 29.984 -13.555 1 76.88 601 PRO B N 1
ATOM 9953 C CA . PRO B 1 601 ? -9.375 29.656 -14.805 1 76.88 601 PRO B CA 1
ATOM 9954 C C . PRO B 1 601 ? -10.312 28.453 -14.672 1 76.88 601 PRO B C 1
ATOM 9956 O O . PRO B 1 601 ? -11.336 28.391 -15.352 1 76.88 601 PRO B O 1
ATOM 9959 N N . GLN B 1 602 ? -10.07 27.484 -13.867 1 83.44 602 GLN B N 1
ATOM 9960 C CA . GLN B 1 602 ? -10.883 26.266 -13.766 1 83.44 602 GLN B CA 1
ATOM 9961 C C . GLN B 1 602 ? -11.969 26.438 -12.703 1 83.44 602 GLN B C 1
ATOM 9963 O O . GLN B 1 602 ? -12.906 25.641 -12.633 1 83.44 602 GLN B O 1
ATOM 9968 N N . GLY B 1 603 ? -11.836 27.453 -11.961 1 82.81 603 GLY B N 1
ATOM 9969 C CA . GLY B 1 603 ? -12.836 27.719 -10.945 1 82.81 603 GLY B CA 1
ATOM 9970 C C . GLY B 1 603 ? -13.031 26.578 -9.969 1 82.81 603 GLY B C 1
ATOM 9971 O O . GLY B 1 603 ? -12.07 26.109 -9.359 1 82.81 603 GLY B O 1
ATOM 9972 N N . TYR B 1 604 ? -14.289 26.016 -10.039 1 87.94 604 TYR B N 1
ATOM 9973 C CA . TYR B 1 604 ? -14.648 24.969 -9.094 1 87.94 604 TYR B CA 1
ATOM 9974 C C . TYR B 1 604 ? -14.195 23.609 -9.602 1 87.94 604 TYR B C 1
ATOM 9976 O O . TYR B 1 604 ? -14.188 22.625 -8.844 1 87.94 604 TYR B O 1
ATOM 9984 N N . ASP B 1 605 ? -13.695 23.594 -10.75 1 86.06 605 ASP B N 1
ATOM 9985 C CA . ASP B 1 605 ? -13.18 22.344 -11.328 1 86.06 605 ASP B CA 1
ATOM 9986 C C . ASP B 1 605 ? -11.672 22.234 -11.133 1 86.06 605 ASP B C 1
ATOM 9988 O O . ASP B 1 605 ? -11.039 21.297 -11.609 1 86.06 605 ASP B O 1
ATOM 9992 N N . MET B 1 606 ? -11.258 23.125 -10.398 1 86.62 606 MET B N 1
ATOM 9993 C CA . MET B 1 606 ? -9.828 23.094 -10.109 1 86.62 606 MET B CA 1
ATOM 9994 C C . MET B 1 606 ? -9.445 21.797 -9.398 1 86.62 606 MET B C 1
ATOM 9996 O O . MET B 1 606 ? -10.141 21.359 -8.484 1 86.62 606 MET B O 1
ATOM 10000 N N . MET B 1 607 ? -8.383 21.219 -9.859 1 85.88 607 MET B N 1
ATOM 10001 C CA . MET B 1 607 ? -7.926 19.969 -9.281 1 85.88 607 MET B CA 1
ATOM 10002 C C . MET B 1 607 ? -7.098 20.219 -8.023 1 85.88 607 MET B C 1
ATOM 10004 O O . MET B 1 607 ? -6.176 21.031 -8.031 1 85.88 607 MET B O 1
ATOM 10008 N N . ILE B 1 608 ? -7.469 19.531 -6.977 1 87.75 608 ILE B N 1
ATOM 10009 C CA . ILE B 1 608 ? -6.758 19.609 -5.707 1 87.75 608 ILE B CA 1
ATOM 10010 C C . ILE B 1 608 ? -5.891 18.375 -5.516 1 87.75 608 ILE B C 1
ATOM 10012 O O . ILE B 1 608 ? -6.344 17.25 -5.75 1 87.75 608 ILE B O 1
ATOM 10016 N N . ALA B 1 609 ? -4.656 18.594 -5.188 1 83 609 ALA B N 1
ATOM 10017 C CA . ALA B 1 609 ? -3.74 17.484 -4.93 1 83 609 ALA B CA 1
ATOM 10018 C C . ALA B 1 609 ? -3.994 16.875 -3.557 1 83 609 ALA B C 1
ATOM 10020 O O . ALA B 1 609 ? -4.609 17.5 -2.693 1 83 609 ALA B O 1
ATOM 10021 N N . GLU B 1 610 ? -3.463 15.672 -3.422 1 85.38 610 GLU B N 1
ATOM 10022 C CA . GLU B 1 610 ? -3.607 14.961 -2.152 1 85.38 610 GLU B CA 1
ATOM 10023 C C . GLU B 1 610 ? -3.021 15.773 -1.001 1 85.38 610 GLU B C 1
ATOM 10025 O O . GLU B 1 610 ? -1.945 16.359 -1.133 1 85.38 610 GLU B O 1
ATOM 10030 N N . GLY B 1 611 ? -3.785 15.859 0.068 1 80.44 611 GLY B N 1
ATOM 10031 C CA . GLY B 1 611 ? -3.344 16.609 1.233 1 80.44 611 GLY B CA 1
ATOM 10032 C C . GLY B 1 611 ? -3.412 18.109 1.039 1 80.44 611 GLY B C 1
ATOM 10033 O O . GLY B 1 611 ? -3.145 18.875 1.969 1 80.44 611 GLY B O 1
ATOM 10034 N N . GLY B 1 612 ? -3.783 18.594 -0.131 1 82 612 GLY B N 1
ATOM 10035 C CA . GLY B 1 612 ? -3.846 20.016 -0.424 1 82 612 GLY B CA 1
ATOM 10036 C C . GLY B 1 612 ? -2.48 20.641 -0.629 1 82 612 GLY B C 1
ATOM 10037 O O . GLY B 1 612 ? -2.275 21.812 -0.302 1 82 612 GLY B O 1
ATOM 10038 N N . ARG B 1 613 ? -1.519 19.922 -1.045 1 73.62 613 ARG B N 1
ATOM 10039 C CA . ARG B 1 613 ? -0.13 20.359 -1.157 1 73.62 613 ARG B CA 1
ATOM 10040 C C . ARG B 1 613 ? 0.005 21.5 -2.158 1 73.62 613 ARG B C 1
ATOM 10042 O O . ARG B 1 613 ? 0.968 22.266 -2.105 1 73.62 613 ARG B O 1
ATOM 10049 N N . SER B 1 614 ? -0.972 21.734 -2.973 1 72 614 SER B N 1
ATOM 10050 C CA . SER B 1 614 ? -0.921 22.781 -3.998 1 72 614 SER B CA 1
ATOM 10051 C C . SER B 1 614 ? -1.488 24.094 -3.482 1 72 614 SER B C 1
ATOM 10053 O O . SER B 1 614 ? -1.425 25.109 -4.172 1 72 614 SER B O 1
ATOM 10055 N N . LEU B 1 615 ? -1.984 24.031 -2.215 1 79.12 615 LEU B N 1
ATOM 10056 C CA . LEU B 1 615 ? -2.672 25.203 -1.675 1 79.12 615 LEU B CA 1
ATOM 10057 C C . LEU B 1 615 ? -1.938 25.75 -0.453 1 79.12 615 LEU B C 1
ATOM 10059 O O . LEU B 1 615 ? -1.16 25.031 0.179 1 79.12 615 LEU B O 1
ATOM 10063 N N . SER B 1 616 ? -2.207 26.984 -0.246 1 77.56 616 SER B N 1
ATOM 10064 C CA . SER B 1 616 ? -1.677 27.594 0.972 1 77.56 616 SER B CA 1
ATOM 10065 C C . SER B 1 616 ? -2.471 27.156 2.197 1 77.56 616 SER B C 1
ATOM 10067 O O . SER B 1 616 ? -3.58 26.641 2.07 1 77.56 616 SER B O 1
ATOM 10069 N N . GLY B 1 617 ? -1.931 27.328 3.342 1 77.81 617 GLY B N 1
ATOM 10070 C CA . GLY B 1 617 ? -2.605 26.984 4.582 1 77.81 617 GLY B CA 1
ATOM 10071 C C . GLY B 1 617 ? -3.953 27.656 4.738 1 77.81 617 GLY B C 1
ATOM 10072 O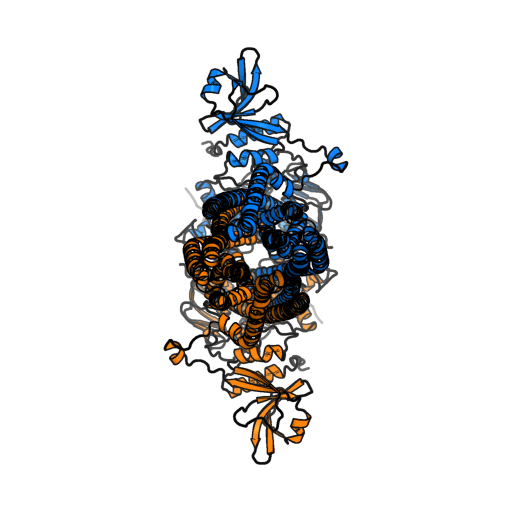 O . GLY B 1 617 ? -4.926 27.031 5.16 1 77.81 617 GLY B O 1
ATOM 10073 N N . GLY B 1 618 ? -3.963 28.953 4.41 1 80.75 618 GLY B N 1
ATOM 10074 C CA . GLY B 1 618 ? -5.211 29.688 4.512 1 80.75 618 GLY B CA 1
ATOM 10075 C C . GLY B 1 618 ? -6.266 29.219 3.529 1 80.75 618 GLY B C 1
ATOM 10076 O O . GLY B 1 618 ? -7.453 29.172 3.861 1 80.75 618 GLY B O 1
ATOM 10077 N N . GLN B 1 619 ? -5.855 28.844 2.393 1 82.62 619 GLN B N 1
ATOM 10078 C CA . GLN B 1 619 ? -6.781 28.328 1.393 1 82.62 619 GLN B CA 1
ATOM 10079 C C . GLN B 1 619 ? -7.363 26.984 1.834 1 82.62 619 GLN B C 1
ATOM 10081 O O . GLN B 1 619 ? -8.562 26.734 1.665 1 82.62 619 GLN B O 1
ATOM 10086 N N . LYS B 1 620 ? -6.531 26.219 2.414 1 88.44 620 LYS B N 1
ATOM 10087 C CA . LYS B 1 620 ? -6.984 24.922 2.916 1 88.44 620 LYS B CA 1
ATOM 10088 C C . LYS B 1 620 ? -8.047 25.094 3.996 1 88.44 620 LYS B C 1
ATOM 10090 O O . LYS B 1 620 ? -9.055 24.375 4.004 1 88.44 620 LYS B O 1
ATOM 10095 N N . GLN B 1 621 ? -7.809 26 4.777 1 87.81 621 GLN B N 1
ATOM 10096 C CA . GLN B 1 621 ? -8.727 26.234 5.883 1 87.81 621 GLN B CA 1
ATOM 10097 C C . GLN B 1 621 ? -10.07 26.75 5.379 1 87.81 621 GLN B C 1
ATOM 10099 O O . GLN B 1 621 ? -11.125 26.391 5.91 1 87.81 621 GLN B O 1
ATOM 10104 N N . ALA B 1 622 ? -9.992 27.594 4.379 1 89.38 622 ALA B N 1
ATOM 10105 C CA . ALA B 1 622 ? -11.227 28.125 3.801 1 89.38 622 ALA B CA 1
ATOM 10106 C C . ALA B 1 622 ? -12.078 27.016 3.203 1 89.38 622 ALA B C 1
ATOM 10108 O O . ALA B 1 622 ? -13.297 26.984 3.389 1 89.38 622 ALA B O 1
ATOM 10109 N N . ILE B 1 623 ? -11.469 26.141 2.533 1 91.94 623 ILE B N 1
ATOM 10110 C CA . ILE B 1 623 ? -12.18 25.031 1.92 1 91.94 623 ILE B CA 1
ATOM 10111 C C . ILE B 1 623 ? -12.742 24.109 3.008 1 91.94 623 ILE B C 1
ATOM 10113 O O . ILE B 1 623 ? -13.867 23.625 2.893 1 91.94 623 ILE B O 1
ATOM 10117 N N . GLY B 1 624 ? -11.961 23.891 4.027 1 92.44 624 GLY B N 1
ATOM 10118 C CA . GLY B 1 624 ? -12.422 23.094 5.156 1 92.44 624 GLY B CA 1
ATOM 10119 C C . GLY B 1 624 ? -13.656 23.688 5.82 1 92.44 624 GLY B C 1
ATOM 10120 O O . GLY B 1 624 ? -14.555 22.938 6.238 1 92.44 624 GLY B O 1
ATOM 10121 N N . LEU B 1 625 ? -13.664 24.953 5.895 1 91.69 625 LEU B N 1
ATOM 10122 C CA . LEU B 1 625 ? -14.805 25.641 6.477 1 91.69 625 LEU B CA 1
ATOM 10123 C C . LEU B 1 625 ? -16.031 25.516 5.578 1 91.69 625 LEU B C 1
ATOM 10125 O O . LEU B 1 625 ? -17.141 25.266 6.066 1 91.69 625 LEU B O 1
ATOM 10129 N N . ALA B 1 626 ? -15.844 25.625 4.305 1 92.75 626 ALA B N 1
ATOM 10130 C CA . ALA B 1 626 ? -16.938 25.531 3.35 1 92.75 626 ALA B CA 1
ATOM 10131 C C . ALA B 1 626 ? -17.625 24.156 3.43 1 92.75 626 ALA B C 1
ATOM 10133 O O . ALA B 1 626 ? -18.844 24.047 3.338 1 92.75 626 ALA B O 1
ATOM 10134 N N . ARG B 1 627 ? -16.875 23.203 3.6 1 93 627 ARG B N 1
ATOM 10135 C CA . ARG B 1 627 ? -17.406 21.844 3.621 1 93 627 ARG B CA 1
ATOM 10136 C C . ARG B 1 627 ? -18.297 21.609 4.836 1 93 627 ARG B C 1
ATOM 10138 O O . ARG B 1 627 ? -19.188 20.766 4.805 1 93 627 ARG B O 1
ATOM 10145 N N . VAL B 1 628 ? -18.016 22.281 5.887 1 92 628 VAL B N 1
ATOM 10146 C CA . VAL B 1 628 ? -18.812 22.141 7.098 1 92 628 VAL B CA 1
ATOM 10147 C C . VAL B 1 628 ? -20.062 23.016 7.004 1 92 628 VAL B C 1
ATOM 10149 O O . VAL B 1 628 ? -21.156 22.594 7.379 1 92 628 VAL B O 1
ATOM 10152 N N . LEU B 1 629 ? -19.938 24.172 6.434 1 90.75 629 LEU B N 1
ATOM 10153 C CA . LEU B 1 629 ? -21.016 25.156 6.387 1 90.75 629 LEU B CA 1
ATOM 10154 C C . LEU B 1 629 ? -22.109 24.719 5.406 1 90.75 629 LEU B C 1
ATOM 10156 O O . LEU B 1 629 ? -23.281 25.062 5.574 1 90.75 629 LEU B O 1
ATOM 10160 N N . ILE B 1 630 ? -21.703 24.016 4.426 1 91.44 630 ILE B N 1
ATOM 10161 C CA . ILE B 1 630 ? -22.656 23.609 3.396 1 91.44 630 ILE B CA 1
ATOM 10162 C C . ILE B 1 630 ? -23.734 22.734 4.016 1 91.44 630 ILE B C 1
ATOM 10164 O O . ILE B 1 630 ? -24.844 22.641 3.486 1 91.44 630 ILE B O 1
ATOM 10168 N N . ARG B 1 631 ? -23.453 22.125 5.109 1 89.25 631 ARG B N 1
ATOM 10169 C CA . ARG B 1 631 ? -24.375 21.219 5.766 1 89.25 631 ARG B CA 1
ATOM 10170 C C . ARG B 1 631 ? -25.359 21.984 6.66 1 89.25 631 ARG B C 1
ATOM 10172 O O . ARG B 1 631 ? -26.375 21.453 7.094 1 89.25 631 ARG B O 1
ATOM 10179 N N . LYS B 1 632 ? -25.109 23.203 6.938 1 86.56 632 LYS B N 1
ATOM 10180 C CA . LYS B 1 632 ? -25.953 24.078 7.742 1 86.56 632 LYS B CA 1
ATOM 10181 C C . LYS B 1 632 ? -26.219 23.484 9.117 1 86.56 632 LYS B C 1
ATOM 10183 O O . LYS B 1 632 ? -27.375 23.266 9.492 1 86.56 632 LYS B O 1
ATOM 10188 N N . PRO B 1 633 ? -25.188 23.25 9.906 1 91 633 PRO B N 1
ATOM 10189 C CA . PRO B 1 633 ? -25.344 22.672 11.25 1 91 633 PRO B CA 1
ATOM 10190 C C . PRO B 1 633 ? -26 23.641 12.234 1 91 633 PRO B C 1
ATOM 10192 O O . PRO B 1 633 ? -26.031 24.859 11.984 1 91 633 PRO B O 1
ATOM 10195 N N . ARG B 1 634 ? -26.531 23.094 13.312 1 92.44 634 ARG B N 1
ATOM 10196 C CA . ARG B 1 634 ? -27.125 23.906 14.367 1 92.44 634 ARG B CA 1
ATOM 10197 C C . ARG B 1 634 ? -26.062 24.406 15.336 1 92.44 634 ARG B C 1
ATOM 10199 O O . ARG B 1 634 ? -26.219 25.469 15.953 1 92.44 634 ARG B O 1
ATOM 10206 N N . VAL B 1 635 ? -25.094 23.609 15.469 1 94.5 635 VAL B N 1
ATOM 10207 C CA . VAL B 1 635 ? -23.953 23.969 16.297 1 94.5 635 VAL B CA 1
ATOM 10208 C C . VAL B 1 635 ? -22.672 23.953 15.461 1 94.5 635 VAL B C 1
ATOM 10210 O O . VAL B 1 635 ? -22.469 23.047 14.656 1 94.5 635 VAL B O 1
ATOM 10213 N N . LEU B 1 636 ? -21.906 24.969 15.586 1 94.12 636 LEU B N 1
ATOM 10214 C CA . LEU B 1 636 ? -20.656 25.078 14.852 1 94.12 636 LEU B CA 1
ATOM 10215 C C . LEU B 1 636 ? -19.469 25.172 15.805 1 94.12 636 LEU B C 1
ATOM 10217 O O . LEU B 1 636 ? -19.391 26.094 16.609 1 94.12 636 LEU B O 1
ATOM 10221 N N . PHE B 1 637 ? -18.672 24.141 15.789 1 95.5 637 PHE B N 1
ATOM 10222 C CA . PHE B 1 637 ? -17.438 24.125 16.578 1 95.5 637 PHE B CA 1
ATOM 10223 C C . PHE B 1 637 ? -16.234 24.453 15.688 1 95.5 637 PHE B C 1
ATOM 10225 O O . PHE B 1 637 ? -15.891 23.672 14.789 1 95.5 637 PHE B O 1
ATOM 10232 N N . LEU B 1 638 ? -15.586 25.531 15.961 1 94.12 638 LEU B N 1
ATOM 10233 C CA . LEU B 1 638 ? -14.43 25.984 15.188 1 94.12 638 LEU B CA 1
ATOM 10234 C C . LEU B 1 638 ? -13.148 25.844 16 1 94.12 638 LEU B C 1
ATOM 10236 O O . LEU B 1 638 ? -12.922 26.609 16.953 1 94.12 638 LEU B O 1
ATOM 10240 N N . ASP B 1 639 ? -12.344 24.906 15.555 1 91.5 639 ASP B N 1
ATOM 10241 C CA . ASP B 1 639 ? -11.07 24.703 16.25 1 91.5 639 ASP B CA 1
ATOM 10242 C C . ASP B 1 639 ? -9.938 25.453 15.539 1 91.5 639 ASP B C 1
ATOM 10244 O O . ASP B 1 639 ? -9.375 24.953 14.57 1 91.5 639 ASP B O 1
ATOM 10248 N N . GLU B 1 640 ? -9.547 26.516 16.016 1 87.62 640 GLU B N 1
ATOM 10249 C CA . GLU B 1 640 ? -8.516 27.391 15.469 1 87.62 640 GLU B CA 1
ATOM 10250 C C . GLU B 1 640 ? -8.742 27.656 13.977 1 87.62 640 GLU B C 1
ATOM 10252 O O . GLU B 1 640 ? -7.844 27.438 13.164 1 87.62 640 GLU B O 1
ATOM 10257 N N . PRO B 1 641 ? -9.852 28.219 13.641 1 84.38 641 PRO B N 1
ATOM 10258 C CA . PRO B 1 641 ? -10.266 28.328 12.234 1 84.38 641 PRO B CA 1
ATOM 10259 C C . PRO B 1 641 ? -9.43 29.344 11.461 1 84.38 641 PRO B C 1
ATOM 10261 O O . PRO B 1 641 ? -9.422 29.328 10.227 1 84.38 641 PRO B O 1
ATOM 10264 N N . THR B 1 642 ? -8.734 30.25 12.164 1 81.12 642 THR B N 1
ATOM 10265 C CA . THR B 1 642 ? -8.031 31.312 11.453 1 81.12 642 THR B CA 1
ATOM 10266 C C . THR B 1 642 ? -6.531 31.25 11.711 1 81.12 642 THR B C 1
ATOM 10268 O O . THR B 1 642 ? -5.832 32.25 11.594 1 81.12 642 THR B O 1
ATOM 10271 N N . ALA B 1 643 ? -6.078 30.094 12.109 1 78.12 643 ALA B N 1
ATOM 10272 C CA . ALA B 1 643 ? -4.672 29.938 12.469 1 78.12 643 ALA B CA 1
ATOM 10273 C C . ALA B 1 643 ? -3.76 30.375 11.328 1 78.12 643 ALA B C 1
ATOM 10275 O O . ALA B 1 643 ? -2.695 30.953 11.57 1 78.12 643 ALA B O 1
ATOM 10276 N N . HIS B 1 644 ? -4.285 30.234 10.102 1 76.62 644 HIS B N 1
ATOM 10277 C CA . HIS B 1 644 ? -3.418 30.516 8.961 1 76.62 644 HIS B CA 1
ATOM 10278 C C . HIS B 1 644 ? -3.939 31.703 8.156 1 76.62 644 HIS B C 1
ATOM 10280 O O . HIS B 1 644 ? -3.504 31.922 7.023 1 76.62 644 HIS B O 1
ATOM 10286 N N . PHE B 1 645 ? -4.848 32.438 8.781 1 77.56 645 PHE B N 1
ATOM 10287 C CA . PHE B 1 645 ? -5.387 33.625 8.109 1 77.56 645 PHE B CA 1
ATOM 10288 C C . PHE B 1 645 ? -4.527 34.844 8.391 1 77.56 645 PHE B C 1
ATOM 10290 O O . PHE B 1 645 ? -3.988 35 9.484 1 77.56 645 PHE B O 1
ATOM 10297 N N . ASP B 1 646 ? -4.492 35.688 7.473 1 77.5 646 ASP B N 1
ATOM 10298 C CA . ASP B 1 646 ? -3.947 37 7.707 1 77.5 646 ASP B CA 1
ATOM 10299 C C . ASP B 1 646 ? -4.977 37.906 8.383 1 77.5 646 ASP B C 1
ATOM 10301 O O . ASP B 1 646 ? -6.145 37.562 8.508 1 77.5 646 ASP B O 1
ATOM 10305 N N . VAL B 1 647 ? -4.516 39.031 8.797 1 76.56 647 VAL B N 1
ATOM 10306 C CA . VAL B 1 647 ? -5.344 39.938 9.578 1 76.56 647 VAL B CA 1
ATOM 10307 C C . VAL B 1 647 ? -6.57 40.344 8.773 1 76.56 647 VAL B C 1
ATOM 10309 O O . VAL B 1 647 ? -7.688 40.375 9.297 1 76.56 647 VAL B O 1
ATOM 10312 N N . ARG B 1 648 ? -6.352 40.562 7.492 1 77.62 648 ARG B N 1
ATOM 10313 C CA . ARG B 1 648 ? -7.465 41 6.648 1 77.62 648 ARG B CA 1
ATOM 10314 C C . ARG B 1 648 ? -8.461 39.844 6.445 1 77.62 648 ARG B C 1
ATOM 10316 O O . ARG B 1 648 ? -9.664 40.031 6.59 1 77.62 648 ARG B O 1
ATOM 10323 N N . SER B 1 649 ? -7.926 38.781 6.082 1 79.44 649 SER B N 1
ATOM 10324 C CA . SER B 1 649 ? -8.789 37.625 5.871 1 79.44 649 SER B CA 1
ATOM 10325 C C . SER B 1 649 ? -9.539 37.25 7.145 1 79.44 649 SER B C 1
ATOM 10327 O O . SER B 1 649 ? -10.688 36.812 7.09 1 79.44 649 SER B O 1
ATOM 10329 N N . GLU B 1 650 ? -8.828 37.344 8.203 1 84.38 650 GLU B N 1
ATOM 10330 C CA . GLU B 1 650 ? -9.461 37.062 9.484 1 84.38 650 GLU B CA 1
ATOM 10331 C C . GLU B 1 650 ? -10.609 38.031 9.758 1 84.38 650 GLU B C 1
ATOM 10333 O O . GLU B 1 650 ? -11.664 37.625 10.25 1 84.38 650 GLU B O 1
ATOM 10338 N N . GLY B 1 651 ? -10.32 39.281 9.477 1 83.31 651 GLY B N 1
ATOM 10339 C CA . GLY B 1 651 ? -11.375 40.281 9.648 1 83.31 651 GLY B CA 1
ATOM 10340 C C . GLY B 1 651 ? -12.602 40 8.797 1 83.31 651 GLY B C 1
ATOM 10341 O O . GLY B 1 651 ? -13.734 40.094 9.273 1 83.31 651 GLY B O 1
ATOM 10342 N N . GLU B 1 652 ? -12.359 39.625 7.594 1 83.25 652 GLU B N 1
ATOM 10343 C CA . GLU B 1 652 ? -13.461 39.281 6.699 1 83.25 652 GLU B CA 1
ATOM 10344 C C . GLU B 1 652 ? -14.227 38.062 7.195 1 83.25 652 GLU B C 1
ATOM 10346 O O . GLU B 1 652 ? -15.453 38 7.105 1 83.25 652 GLU B O 1
ATOM 10351 N N . PHE B 1 653 ? -13.547 37.219 7.633 1 82.06 653 PHE B N 1
ATOM 10352 C CA . PHE B 1 653 ? -14.141 36.031 8.18 1 82.06 653 PHE B CA 1
ATOM 10353 C C . PHE B 1 653 ? -15.016 36.344 9.391 1 82.06 653 PHE B C 1
ATOM 10355 O O . PHE B 1 653 ? -16.125 35.812 9.516 1 82.06 653 PHE B O 1
ATOM 10362 N N . LEU B 1 654 ? -14.414 37.156 10.195 1 86.75 654 LEU B N 1
ATOM 10363 C CA . LEU B 1 654 ? -15.156 37.562 11.383 1 86.75 654 LEU B CA 1
ATOM 10364 C C . LEU B 1 654 ? -16.469 38.25 11.008 1 86.75 654 LEU B C 1
ATOM 10366 O O . LEU B 1 654 ? -17.5 38 11.633 1 86.75 654 LEU B O 1
ATOM 10370 N N . GLU B 1 655 ? -16.359 39 10 1 86.12 655 GLU B N 1
ATOM 10371 C CA . GLU B 1 655 ? -17.562 39.719 9.547 1 86.12 655 GLU B CA 1
ATOM 10372 C C . GLU B 1 655 ? -18.609 38.719 9.016 1 86.12 655 GLU B C 1
ATOM 10374 O O . GLU B 1 655 ? -19.797 38.906 9.258 1 86.12 655 GLU B O 1
ATOM 10379 N N . ARG B 1 656 ? -18.125 37.844 8.32 1 82.56 656 ARG B N 1
ATOM 10380 C CA . ARG B 1 656 ? -19.031 36.844 7.781 1 82.56 656 ARG B CA 1
ATOM 10381 C C . ARG B 1 656 ? -19.609 35.969 8.891 1 82.56 656 ARG B C 1
ATOM 10383 O O . ARG B 1 656 ? -20.797 35.594 8.836 1 82.56 656 ARG B O 1
ATOM 10390 N N . LEU B 1 657 ? -18.812 35.656 9.797 1 83.88 657 LEU B N 1
ATOM 10391 C CA . LEU B 1 657 ? -19.266 34.812 10.906 1 83.88 657 LEU B CA 1
ATOM 10392 C C . LEU B 1 657 ? -20.312 35.562 11.742 1 83.88 657 LEU B C 1
ATOM 10394 O O . LEU B 1 657 ? -21.234 34.938 12.281 1 83.88 657 LEU B O 1
ATOM 10398 N N . LYS B 1 658 ? -20.094 36.844 11.891 1 84.88 658 LYS B N 1
ATOM 10399 C CA . LYS B 1 658 ? -21.062 37.656 12.625 1 84.88 658 LYS B CA 1
ATOM 10400 C C . LYS B 1 658 ? -22.438 37.594 11.969 1 84.88 658 LYS B C 1
ATOM 10402 O O . LYS B 1 658 ? -23.469 37.562 12.656 1 84.88 658 LYS B O 1
ATOM 10407 N N . LYS B 1 659 ? -22.375 37.562 10.695 1 79.25 659 LYS B N 1
ATOM 10408 C CA . LYS B 1 659 ? -23.625 37.5 9.961 1 79.25 659 LYS B CA 1
ATOM 10409 C C . LYS B 1 659 ? -24.312 36.156 10.195 1 79.25 659 LYS B C 1
ATOM 10411 O O . LYS B 1 659 ? -25.547 36.062 10.266 1 79.25 659 LYS B O 1
ATOM 10416 N N . LEU B 1 660 ? -23.516 35.156 10.242 1 78.5 660 LEU B N 1
ATOM 10417 C CA . LEU B 1 660 ? -24.031 33.812 10.516 1 78.5 660 LEU B CA 1
ATOM 10418 C C . LEU B 1 660 ? -24.547 33.719 11.953 1 78.5 660 LEU B C 1
ATOM 10420 O O . LEU B 1 660 ? -25.5 33 12.227 1 78.5 660 LEU B O 1
ATOM 10424 N N . ALA B 1 661 ? -23.859 34.406 12.812 1 73.5 661 ALA B N 1
ATOM 10425 C CA . ALA B 1 661 ? -24.141 34.375 14.242 1 73.5 661 ALA B CA 1
ATOM 10426 C C . ALA B 1 661 ? -25.5 35 14.547 1 73.5 661 ALA B C 1
ATOM 10428 O O . ALA B 1 661 ? -26.109 34.688 15.578 1 73.5 661 ALA B O 1
ATOM 10429 N N . HIS B 1 662 ? -25.906 35.875 13.742 1 68.06 662 HIS B N 1
ATOM 10430 C CA . HIS B 1 662 ? -27.188 36.5 13.977 1 68.06 662 HIS B CA 1
ATOM 10431 C C . HIS B 1 662 ? -28.328 35.5 13.891 1 68.06 662 HIS B C 1
ATOM 10433 O O . HIS B 1 662 ? -29.438 35.75 14.391 1 68.06 662 HIS B O 1
ATOM 10439 N N . GLY B 1 663 ? -28 34.375 13.641 1 69.81 663 GLY B N 1
ATOM 10440 C CA . GLY B 1 663 ? -29.031 33.344 13.586 1 69.81 663 GLY B CA 1
ATOM 10441 C C . GLY B 1 663 ? -29.078 32.5 14.844 1 69.81 663 GLY B C 1
ATOM 10442 O O . GLY B 1 663 ? -28.562 32.906 15.891 1 69.81 663 GLY B O 1
ATOM 10443 N N . GLU B 1 664 ? -29.922 31.531 14.883 1 81.44 664 GLU B N 1
ATOM 10444 C CA . GLU B 1 664 ? -30.172 30.641 16 1 81.44 664 GLU B CA 1
ATOM 10445 C C . GLU B 1 664 ? -29.094 29.578 16.125 1 81.44 664 GLU B C 1
ATOM 10447 O O . GLU B 1 664 ? -29.203 28.641 16.922 1 81.44 664 GLU B O 1
ATOM 10452 N N . MET B 1 665 ? -27.922 29.859 15.523 1 89.19 665 MET B N 1
ATOM 10453 C CA . MET B 1 665 ? -26.859 28.844 15.523 1 89.19 665 MET B CA 1
ATOM 10454 C C . MET B 1 665 ? -25.953 29.031 16.734 1 89.19 665 MET B C 1
ATOM 10456 O O . MET B 1 665 ? -25.609 30.156 17.094 1 89.19 665 MET B O 1
ATOM 10460 N N . THR B 1 666 ? -25.672 27.938 17.438 1 93.81 666 THR B N 1
ATOM 10461 C CA . THR B 1 666 ? -24.672 27.938 18.516 1 93.81 666 THR B CA 1
ATOM 10462 C C . THR B 1 666 ? -23.266 27.891 17.938 1 93.81 666 THR B C 1
ATOM 10464 O O . THR B 1 666 ? -22.969 27.078 17.078 1 93.81 666 THR B O 1
ATOM 10467 N N . ILE B 1 667 ? -22.438 28.828 18.375 1 94 667 ILE B N 1
ATOM 10468 C CA . ILE B 1 667 ? -21.078 28.891 17.828 1 94 667 ILE B CA 1
ATOM 10469 C C . ILE B 1 667 ? -20.062 28.766 18.953 1 94 667 ILE B C 1
ATOM 10471 O O . ILE B 1 667 ? -20.125 29.484 19.953 1 94 667 ILE B O 1
ATOM 10475 N N . ILE B 1 668 ? -19.188 27.766 18.844 1 95.25 668 ILE B N 1
ATOM 10476 C CA . ILE B 1 668 ? -18.078 27.562 19.766 1 95.25 668 ILE B CA 1
ATOM 10477 C C . ILE B 1 668 ? -16.75 27.766 19.047 1 95.25 668 ILE B C 1
ATOM 10479 O O . ILE B 1 668 ? -16.484 27.094 18.047 1 95.25 668 ILE B O 1
ATOM 10483 N N . VAL B 1 669 ? -15.977 28.656 19.547 1 94.06 669 VAL B N 1
ATOM 10484 C CA . VAL B 1 669 ? -14.711 28.953 18.891 1 94.06 669 VAL B CA 1
ATOM 10485 C C . VAL B 1 669 ? -13.555 28.719 19.875 1 94.06 669 VAL B C 1
ATOM 10487 O O . VAL B 1 669 ? -13.508 29.344 20.938 1 94.06 669 VAL B O 1
ATOM 10490 N N . SER B 1 670 ? -12.781 27.734 19.531 1 92.5 670 SER B N 1
ATOM 10491 C CA . SER B 1 670 ? -11.516 27.547 20.25 1 92.5 670 SER B CA 1
ATOM 10492 C C . SER B 1 670 ? -10.383 28.312 19.578 1 92.5 670 SER B C 1
ATOM 10494 O O . SER B 1 670 ? -10.102 28.094 18.391 1 92.5 670 SER B O 1
ATOM 10496 N N . THR B 1 671 ? -9.773 29.266 20.234 1 87.62 671 THR B N 1
ATOM 10497 C CA . THR B 1 671 ? -8.75 30.078 19.594 1 87.62 671 THR B CA 1
ATOM 10498 C C . THR B 1 671 ? -7.766 30.625 20.625 1 87.62 671 THR B C 1
ATOM 10500 O O . THR B 1 671 ? -8.047 30.609 21.828 1 87.62 671 THR B O 1
ATOM 10503 N N . HIS B 1 672 ? -6.699 31 20.125 1 79.31 672 HIS B N 1
ATOM 10504 C CA . HIS B 1 672 ? -5.734 31.766 20.906 1 79.31 672 HIS B CA 1
ATOM 10505 C C . HIS B 1 672 ? -5.652 33.219 20.422 1 79.31 672 HIS B C 1
ATOM 10507 O O . HIS B 1 672 ? -4.941 34.031 21 1 79.31 672 HIS B O 1
ATOM 10513 N N . ARG B 1 673 ? -6.535 33.5 19.484 1 79.62 673 ARG B N 1
ATOM 10514 C CA . ARG B 1 673 ? -6.5 34.812 18.875 1 79.62 673 ARG B CA 1
ATOM 10515 C C . ARG B 1 673 ? -7.535 35.75 19.516 1 79.62 673 ARG B C 1
ATOM 10517 O O . ARG B 1 673 ? -8.734 35.469 19.469 1 79.62 673 ARG B O 1
ATOM 10524 N N . PRO B 1 674 ? -7.145 36.812 19.938 1 78.12 674 PRO B N 1
ATOM 10525 C CA . PRO B 1 674 ? -8.07 37.75 20.609 1 78.12 674 PRO B CA 1
ATOM 10526 C C . PRO B 1 674 ? -9.125 38.312 19.656 1 78.12 674 PRO B C 1
ATOM 10528 O O . PRO B 1 674 ? -10.234 38.625 20.094 1 78.12 674 PRO B O 1
ATOM 10531 N N . SER B 1 675 ? -8.82 38.469 18.391 1 79.5 675 SER B N 1
ATOM 10532 C CA . SER B 1 675 ? -9.75 39.031 17.438 1 79.5 675 SER B CA 1
ATOM 10533 C C . SER B 1 675 ? -11.055 38.25 17.375 1 79.5 675 SER B C 1
ATOM 10535 O O . SER B 1 675 ? -12.133 38.812 17.25 1 79.5 675 SER B O 1
ATOM 10537 N N . LEU B 1 676 ? -10.922 36.969 17.531 1 85.88 676 LEU B N 1
ATOM 10538 C CA . LEU B 1 676 ? -12.094 36.094 17.438 1 85.88 676 LEU B CA 1
ATOM 10539 C C . LEU B 1 676 ? -12.93 36.156 18.703 1 85.88 676 LEU B C 1
ATOM 10541 O O . LEU B 1 676 ? -14.109 35.812 18.703 1 85.88 676 LEU B O 1
ATOM 10545 N N . LEU B 1 677 ? -12.328 36.656 19.719 1 86.81 677 LEU B N 1
ATOM 10546 C CA . LEU B 1 677 ? -13.016 36.688 21.016 1 86.81 677 LEU B CA 1
ATOM 10547 C C . LEU B 1 677 ? -14.039 37.812 21.047 1 86.81 677 LEU B C 1
ATOM 10549 O O . LEU B 1 677 ? -14.922 37.844 21.906 1 86.81 677 LEU B O 1
ATOM 10553 N N . SER B 1 678 ? -13.945 38.719 20.062 1 82.94 678 SER B N 1
ATOM 10554 C CA . SER B 1 678 ? -14.906 39.812 20 1 82.94 678 SER B CA 1
ATOM 10555 C C . SER B 1 678 ? -16.281 39.312 19.562 1 82.94 678 SER B C 1
ATOM 10557 O O . SER B 1 678 ? -17.297 40 19.781 1 82.94 678 SER B O 1
ATOM 10559 N N . LEU B 1 679 ? -16.312 38.125 19.047 1 84.25 679 LEU B N 1
ATOM 10560 C CA . LEU B 1 679 ? -17.562 37.562 18.531 1 84.25 679 LEU B CA 1
ATOM 10561 C C . LEU B 1 679 ? -18.297 36.812 19.625 1 84.25 679 LEU B C 1
ATOM 10563 O O . LEU B 1 679 ? -19.5 36.531 19.5 1 84.25 679 LEU B O 1
ATOM 10567 N N . VAL B 1 680 ? -17.625 36.531 20.641 1 90.5 680 VAL B N 1
ATOM 10568 C CA . VAL B 1 680 ? -18.203 35.625 21.609 1 90.5 680 VAL B CA 1
ATOM 10569 C C . VAL B 1 680 ? -18.734 36.375 22.812 1 90.5 680 VAL B C 1
ATOM 10571 O O . VAL B 1 680 ? -18.188 37.438 23.188 1 90.5 680 VAL B O 1
ATOM 10574 N N . ASP B 1 681 ? -19.75 35.875 23.438 1 89.56 681 ASP B N 1
ATOM 10575 C CA . ASP B 1 681 ? -20.406 36.5 24.594 1 89.56 681 ASP B CA 1
ATOM 10576 C C . ASP B 1 681 ? -19.844 35.938 25.906 1 89.56 681 ASP B C 1
ATOM 10578 O O . ASP B 1 681 ? -19.938 36.594 26.953 1 89.56 681 ASP B O 1
ATOM 10582 N N . ARG B 1 682 ? -19.375 34.812 25.812 1 94.81 682 ARG B N 1
ATOM 10583 C CA . ARG B 1 682 ? -18.906 34.062 26.969 1 94.81 682 ARG B CA 1
ATOM 10584 C C . ARG B 1 682 ? -17.609 33.312 26.656 1 94.81 682 ARG B C 1
ATOM 10586 O O . ARG B 1 682 ? -17.406 32.875 25.531 1 94.81 682 ARG B O 1
ATOM 10593 N N . ILE B 1 683 ? -16.688 33.312 27.672 1 95.19 683 ILE B N 1
ATOM 10594 C CA . ILE B 1 683 ? -15.391 32.688 27.438 1 95.19 683 ILE B CA 1
ATOM 10595 C C . ILE B 1 683 ? -15.141 31.609 28.516 1 95.19 683 ILE B C 1
ATOM 10597 O O . ILE B 1 683 ? -15.43 31.844 29.703 1 95.19 683 ILE B O 1
ATOM 10601 N N . LEU B 1 684 ? -14.695 30.484 28.078 1 95.44 684 LEU B N 1
ATOM 10602 C CA . LEU B 1 684 ? -14.203 29.422 28.953 1 95.44 684 LEU B CA 1
ATOM 10603 C C . LEU B 1 684 ? -12.68 29.328 28.906 1 95.44 684 LEU B C 1
ATOM 10605 O O . LEU B 1 684 ? -12.109 29.172 27.828 1 95.44 684 LEU B O 1
ATOM 10609 N N . VAL B 1 685 ? -12.047 29.422 30.047 1 94.06 685 VAL B N 1
ATOM 10610 C CA . VAL B 1 685 ? -10.594 29.344 30.094 1 94.06 685 VAL B CA 1
ATOM 10611 C C . VAL B 1 685 ? -10.164 27.969 30.609 1 94.06 685 VAL B C 1
ATOM 10613 O O . VAL B 1 685 ? -10.547 27.562 31.719 1 94.06 685 VAL B O 1
ATOM 10616 N N . PHE B 1 686 ? -9.43 27.281 29.75 1 93 686 PHE B N 1
ATOM 10617 C CA . PHE B 1 686 ? -8.945 25.953 30.078 1 93 686 PHE B CA 1
ATOM 10618 C C . PHE B 1 686 ? -7.473 26 30.469 1 93 686 PHE B C 1
ATOM 10620 O O . PHE B 1 686 ? -6.691 26.75 29.906 1 93 686 PHE B O 1
ATOM 10627 N N . ASP B 1 687 ? -7.168 25.219 31.5 1 89.19 687 ASP B N 1
ATOM 10628 C CA . ASP B 1 687 ? -5.785 25.031 31.922 1 89.19 687 ASP B CA 1
ATOM 10629 C C . ASP B 1 687 ? -5.547 23.594 32.406 1 89.19 687 ASP B C 1
ATOM 10631 O O . ASP B 1 687 ? -6.199 23.141 33.344 1 89.19 687 ASP B O 1
ATOM 10635 N N . GLN B 1 688 ? -4.645 22.953 31.781 1 85.25 688 GLN B N 1
ATOM 10636 C CA . GLN B 1 688 ? -4.246 21.594 32.125 1 85.25 688 GLN B CA 1
ATOM 10637 C C . GLN B 1 688 ? -5.457 20.672 32.25 1 85.25 688 GLN B C 1
ATOM 10639 O O . GLN B 1 688 ? -5.605 19.953 33.219 1 85.25 688 GLN B O 1
ATOM 10644 N N . GLY B 1 689 ? -6.387 20.875 31.359 1 90.06 689 GLY B N 1
ATOM 10645 C CA . GLY B 1 689 ? -7.523 19.969 31.266 1 90.06 689 GLY B CA 1
ATOM 10646 C C . GLY B 1 689 ? -8.664 20.359 32.188 1 90.06 689 GLY B C 1
ATOM 10647 O O . GLY B 1 689 ? -9.648 19.625 32.312 1 90.06 689 GLY B O 1
ATOM 10648 N N . LYS B 1 690 ? -8.531 21.531 32.844 1 94.06 690 LYS B N 1
ATOM 10649 C CA . LYS B 1 690 ? -9.562 22 33.781 1 94.06 690 LYS B CA 1
ATOM 10650 C C . LYS B 1 690 ? -10.047 23.391 33.375 1 94.06 690 LYS B C 1
ATOM 10652 O O . LYS B 1 690 ? -9.328 24.141 32.719 1 94.06 690 LYS B O 1
ATOM 10657 N N . ILE B 1 691 ? -11.242 23.688 33.781 1 94.81 691 ILE B N 1
ATOM 10658 C CA . ILE B 1 691 ? -11.75 25.031 33.562 1 94.81 691 ILE B CA 1
ATOM 10659 C C . ILE B 1 691 ? -11.352 25.938 34.75 1 94.81 691 ILE B C 1
ATOM 10661 O O . ILE B 1 691 ? -11.711 25.656 35.875 1 94.81 691 ILE B O 1
ATOM 10665 N N . VAL B 1 692 ? -10.711 26.984 34.469 1 92.56 692 VAL B N 1
ATOM 10666 C CA . VAL B 1 692 ? -10.195 27.844 35.531 1 92.56 692 VAL B CA 1
ATOM 10667 C C . VAL B 1 692 ? -11.07 29.094 35.656 1 92.56 692 VAL B C 1
ATOM 10669 O O . VAL B 1 692 ? -11.102 29.734 36.688 1 92.56 692 VAL B O 1
ATOM 10672 N N . ALA B 1 693 ? -11.617 29.5 34.5 1 92.62 693 ALA B N 1
ATOM 10673 C CA . ALA B 1 693 ? -12.484 30.672 34.5 1 92.62 693 ALA B CA 1
ATOM 10674 C C . ALA B 1 693 ? -13.641 30.5 33.531 1 92.62 693 ALA B C 1
ATOM 10676 O O . ALA B 1 693 ? -13.477 29.891 32.469 1 92.62 693 ALA B O 1
ATOM 10677 N N . ASP B 1 694 ? -14.797 30.969 33.875 1 94.31 694 ASP B N 1
ATOM 10678 C CA . ASP B 1 694 ? -16.016 30.953 33.062 1 94.31 694 ASP B CA 1
ATOM 10679 C C . ASP B 1 694 ? -16.828 32.219 33.312 1 94.31 694 ASP B C 1
ATOM 10681 O O . ASP B 1 694 ? -17.375 32.438 34.375 1 94.31 694 ASP B O 1
ATOM 10685 N N . GLY B 1 695 ? -16.859 33.062 32.375 1 93.06 695 GLY B N 1
ATOM 10686 C CA . GLY B 1 695 ? -17.594 34.312 32.531 1 93.06 695 GLY B CA 1
ATOM 10687 C C . GLY B 1 695 ? -17.75 35.125 31.25 1 93.06 695 GLY B C 1
ATOM 10688 O O . GLY B 1 695 ? -17.359 34.656 30.188 1 93.06 695 GLY B O 1
ATOM 10689 N N . PRO B 1 696 ? -18.406 36.219 31.344 1 93.5 696 PRO B N 1
ATOM 10690 C CA . PRO B 1 696 ? -18.578 37.062 30.156 1 93.5 696 PRO B CA 1
ATOM 10691 C C . PRO B 1 696 ? -17.25 37.562 29.594 1 93.5 696 PRO B C 1
ATOM 10693 O O . PRO B 1 696 ? -16.297 37.781 30.344 1 93.5 696 PRO B O 1
ATOM 10696 N N . THR B 1 697 ? -17.234 37.719 28.328 1 91.62 697 THR B N 1
ATOM 10697 C CA . THR B 1 697 ? -16.016 38.031 27.578 1 91.62 697 THR B CA 1
ATOM 10698 C C . THR B 1 697 ? -15.336 39.281 28.188 1 91.62 697 THR B C 1
ATOM 10700 O O . THR B 1 697 ? -14.125 39.25 28.406 1 91.62 697 THR B O 1
ATOM 10703 N N . GLU B 1 698 ? -16.047 40.312 28.562 1 88.06 698 GLU B N 1
ATOM 10704 C CA . GLU B 1 698 ? -15.477 41.562 29.047 1 88.06 698 GLU B CA 1
ATOM 10705 C C . GLU B 1 698 ? -14.781 41.344 30.391 1 88.06 698 GLU B C 1
ATOM 10707 O O . GLU B 1 698 ? -13.695 41.906 30.625 1 88.06 698 GLU B O 1
ATOM 10712 N N . GLN B 1 699 ? -15.344 40.531 31.172 1 89.06 699 GLN B N 1
ATOM 10713 C CA . GLN B 1 699 ? -14.805 40.281 32.5 1 89.06 699 GLN B CA 1
ATOM 10714 C C . GLN B 1 699 ? -13.508 39.469 32.438 1 89.06 699 GLN B C 1
ATOM 10716 O O . GLN B 1 699 ? -12.555 39.781 33.156 1 89.06 699 GLN B O 1
ATOM 10721 N N . ILE B 1 700 ? -13.508 38.531 31.625 1 87.69 700 ILE B N 1
ATOM 10722 C CA . ILE B 1 700 ? -12.367 37.625 31.531 1 87.69 700 ILE B CA 1
ATOM 10723 C C . ILE B 1 700 ? -11.195 38.344 30.859 1 87.69 700 ILE B C 1
ATOM 10725 O O . ILE B 1 700 ? -10.047 38.188 31.281 1 87.69 700 ILE B O 1
ATOM 10729 N N . LEU B 1 701 ? -11.469 39.125 29.859 1 85.06 701 LEU B N 1
ATOM 10730 C CA . LEU B 1 701 ? -10.414 39.844 29.141 1 85.06 701 LEU B CA 1
ATOM 10731 C C . LEU B 1 701 ? -9.75 40.875 30.031 1 85.06 701 LEU B C 1
ATOM 10733 O O . LEU B 1 701 ? -8.547 41.125 29.938 1 85.06 701 LEU B O 1
ATOM 10737 N N . THR B 1 702 ? -10.5 41.5 30.922 1 78.12 702 THR B N 1
ATOM 10738 C CA . THR B 1 702 ? -9.977 42.469 31.859 1 78.12 702 THR B CA 1
ATOM 10739 C C . THR B 1 702 ? -9.062 41.812 32.906 1 78.12 702 THR B C 1
ATOM 10741 O O . THR B 1 702 ? -8.055 42.375 33.281 1 78.12 702 THR B O 1
ATOM 10744 N N . LYS B 1 703 ? -9.406 40.625 33.188 1 76.19 703 LYS B N 1
ATOM 10745 C CA . LYS B 1 703 ? -8.617 39.875 34.156 1 76.19 703 LYS B CA 1
ATOM 10746 C C . LYS B 1 703 ? -7.324 39.375 33.531 1 76.19 703 LYS B C 1
ATOM 10748 O O . LYS B 1 703 ? -6.312 39.219 34.219 1 76.19 703 LYS B O 1
ATOM 10753 N N . LEU B 1 704 ? -7.375 39.062 32.312 1 70.56 704 LEU B N 1
ATOM 10754 C CA . LEU B 1 704 ? -6.215 38.5 31.656 1 70.56 704 LEU B CA 1
ATOM 10755 C C . LEU B 1 704 ? -5.227 39.594 31.25 1 70.56 704 LEU B C 1
ATOM 10757 O O . LEU B 1 704 ? -4.066 39.312 30.953 1 70.56 704 LEU B O 1
ATOM 10761 N N . ARG B 1 705 ? -5.535 40.906 31.219 1 59.91 705 ARG B N 1
ATOM 10762 C CA . ARG B 1 705 ? -4.625 42 30.922 1 59.91 705 ARG B CA 1
ATOM 10763 C C . ARG B 1 705 ? -3.543 42.125 31.984 1 59.91 705 ARG B C 1
ATOM 10765 O O . ARG B 1 705 ? -3.836 42.094 33.188 1 59.91 705 ARG B O 1
ATOM 10772 N N . PRO B 1 706 ? -2.357 41.906 31.641 1 52.91 706 PRO B N 1
ATOM 10773 C CA . PRO B 1 706 ? -1.28 42.062 32.625 1 52.91 706 PRO B CA 1
ATOM 10774 C C . PRO B 1 706 ? -1.402 43.344 33.438 1 52.91 706 PRO B C 1
ATOM 10776 O O . PRO B 1 706 ? -1.839 44.375 32.938 1 52.91 706 PRO B O 1
ATOM 10779 N N . GLN B 1 707 ? -1.701 43.375 34.719 1 42.5 707 GLN B N 1
ATOM 10780 C CA . GLN B 1 707 ? -1.521 44.531 35.562 1 42.5 707 GLN B CA 1
ATOM 10781 C C . GLN B 1 707 ? -0.216 45.25 35.25 1 42.5 707 GLN B C 1
ATOM 10783 O O . GLN B 1 707 ? 0.826 44.625 35.062 1 42.5 707 GLN B O 1
ATOM 10788 N N . PRO B 1 708 ? -0.259 46.469 34.688 1 40.25 708 PRO B N 1
ATOM 10789 C CA . PRO B 1 708 ? 0.975 47.219 34.5 1 40.25 708 PRO B CA 1
ATOM 10790 C C . PRO B 1 708 ? 1.997 47 35.594 1 40.25 708 PRO B C 1
ATOM 10792 O O . PRO B 1 708 ? 1.622 46.844 36.75 1 40.25 708 PRO B O 1
ATOM 10795 N N . ALA B 1 709 ? 3.16 46.375 35.344 1 39.78 709 ALA B N 1
ATOM 10796 C CA . ALA B 1 709 ? 4.234 46.406 36.344 1 39.78 709 ALA B CA 1
ATOM 10797 C C . ALA B 1 709 ? 4.309 47.75 37.031 1 39.78 709 ALA B C 1
ATOM 10799 O O . ALA B 1 709 ? 4.281 48.781 36.375 1 39.78 709 ALA B O 1
ATOM 10800 N N . ALA B 1 710 ? 3.98 47.844 38.25 1 37.56 710 ALA B N 1
ATOM 10801 C CA . ALA B 1 710 ? 4.305 49 39.094 1 37.56 710 ALA B CA 1
ATOM 10802 C C . ALA B 1 710 ? 5.734 49.469 38.875 1 37.56 710 ALA B C 1
ATOM 10804 O O . ALA B 1 710 ? 6.664 48.656 38.812 1 37.56 710 ALA B O 1
ATOM 10805 N N . ALA B 1 711 ? 5.973 50.562 38.281 1 36.06 711 ALA B N 1
ATOM 10806 C CA . ALA B 1 711 ? 7.223 51.312 38.219 1 36.06 711 ALA B CA 1
ATOM 10807 C C . ALA B 1 711 ? 8.055 51.125 39.469 1 36.06 711 ALA B C 1
ATOM 10809 O O . ALA B 1 711 ? 7.531 51.188 40.594 1 36.06 711 ALA B O 1
ATOM 10810 N N . PRO B 1 712 ? 9.203 50.469 39.281 1 34.47 712 PRO B N 1
ATOM 10811 C CA . PRO B 1 712 ? 10.062 50.5 40.469 1 34.47 712 PRO B CA 1
ATOM 10812 C C . PRO B 1 712 ? 10.078 51.844 41.188 1 34.47 712 PRO B C 1
ATOM 10814 O O . PRO B 1 712 ? 10.055 52.875 40.531 1 34.47 712 PRO B O 1
ATOM 10817 N N . ALA B 1 713 ? 9.578 51.969 42.344 1 34.09 713 ALA B N 1
ATOM 10818 C CA . ALA B 1 713 ? 9.789 53.094 43.219 1 34.09 713 ALA B CA 1
ATOM 10819 C C . ALA B 1 713 ? 11.25 53.531 43.219 1 34.09 713 ALA B C 1
ATOM 10821 O O . ALA B 1 713 ? 12.156 52.688 43.156 1 34.09 713 ALA B O 1
ATOM 10822 N N . ALA B 1 714 ? 11.602 54.812 42.969 1 35.66 714 ALA B N 1
ATOM 10823 C CA . ALA B 1 714 ? 12.836 55.562 43.125 1 35.66 714 ALA B CA 1
ATOM 10824 C C . ALA B 1 714 ? 13.555 55.156 44.438 1 35.66 714 ALA B C 1
ATOM 10826 O O . ALA B 1 714 ? 13.008 55.312 45.531 1 35.66 714 ALA B O 1
ATOM 10827 N N . ALA B 1 715 ? 14.461 54.156 44.406 1 30.53 715 ALA B N 1
ATOM 10828 C CA . ALA B 1 715 ? 15.5 54.156 45.438 1 30.53 715 ALA B CA 1
ATOM 10829 C C . ALA B 1 715 ? 16.062 55.531 45.656 1 30.53 715 ALA B C 1
ATOM 10831 O O . ALA B 1 715 ? 16.609 56.156 44.75 1 30.53 715 ALA B O 1
ATOM 10832 N N . GLY B 1 716 ? 15.68 56.344 46.594 1 23.61 716 GLY B N 1
ATOM 10833 C CA . GLY B 1 716 ? 16.359 57.312 47.406 1 23.61 716 GLY B CA 1
ATOM 10834 C C . GLY B 1 716 ? 17.812 56.969 47.656 1 23.61 716 GLY B C 1
ATOM 10835 O O . GLY B 1 716 ? 18.281 55.875 47.344 1 23.61 716 GLY B O 1
ATOM 10836 N N . ARG B 1 717 ? 18.469 57.438 48.844 1 30.81 717 ARG B N 1
ATOM 10837 C CA . ARG B 1 717 ? 19.734 57.812 49.469 1 30.81 717 ARG B CA 1
ATOM 10838 C C . ARG B 1 717 ? 20.562 56.562 49.781 1 30.81 717 ARG B C 1
ATOM 10840 O O . ARG B 1 717 ? 21.734 56.688 50.188 1 30.81 717 ARG B O 1
ATOM 10847 N N . ILE B 1 718 ? 20.766 55.344 49.625 1 23.64 718 ILE B N 1
ATOM 10848 C CA . ILE B 1 718 ? 22.156 54.969 49.75 1 23.64 718 ILE B CA 1
ATOM 10849 C C . ILE B 1 718 ? 22.875 55.188 48.438 1 23.64 718 ILE B C 1
ATOM 10851 O O . ILE B 1 718 ? 22.344 54.875 47.375 1 23.64 718 ILE B O 1
#